Protein AF-A0A943BJW1-F1 (afdb_monomer)

Mean predicted aligned error: 20.46 Å

Nearest PDB structures (foldseek):
  1qrk-assembly1_A  TM=6.153E-01  e=2.523E-03  Homo sapiens
  1qrk-assembly1_B  TM=6.058E-01  e=1.368E-02  Homo sapiens
  8bty-assembly1_A  TM=4.639E-01  e=1.305E-02  Streptococcus agalactiae
  4a5w-assembly1_A  TM=2.376E-01  e=2.192E-03  Homo sapiens
  6h03-assembly1_A  TM=2.105E-01  e=3.673E-03  Homo sapiens

pLDDT: mean 77.09, std 15.8, range [26.48, 96.31]

Secondary structure (DSSP, 8-state):
-HHHHHHHHHHHHHHHHHHHHHHHTTTTEEEEEEE-SS-EETTSEEEEEEEEEE-SS--EEEEEEEEEEETTEEESS---EEETTEEEEEEEEEE-TT-EEEEEEEEEE-S-EEEEE--EEEEEE-TTS--EEEEEE---EEEEEEPPPPPHHHHHHHHHHHHHHHHHT--SS--TT-EEEEEE--TTS-GGGB-HHHHHHHTS-EEEEE--S---EEEEEE----SSSS--HHHHHHHHHHHHHHHHHHHHTT--EEEEEEEEETTT-SEEEEEEE-SHHHHHHHHHHHHTEESSSPPPPHHHHHHHHHHHHTT--EEEEEE-S---HHHHHHHHHHHSSSHHHHHHHHHHHHHHHHHHHHHHHHHHHHHHHHHHSTT-HHHHHHGGGHHHHHHHHHHHHHH-SSHHHHHHHHHHHHHHHHHH-TTHHHHHHHHHHHHHHHHHHHHHTS--GGGS--TTHHHHHHHHHHHHHHTT-HHHHHHHHHHHHHHHHHHHHHHHHHHHHHHHHHTTT-TT--HHHHHHHHHHHHHHHHHHHHHHHHHGGGGTHHHHHHHHHHHHHHHHHHHHHHHH------------------------------HHHHHHHHHHHHHHHHHHHHHHHHHHHHHHHHHHHHHHHHTS--EETTEE---SSPPP---------------TT----HHHHHHHHHHHHHHHH-SSPPPTT--HHHHHHTSS--HHHHHHHHHHHHHHHH-SSPPPHHHHHHHHH--

Structure (mmCIF, N/CA/C/O backbone):
data_AF-A0A943BJW1-F1
#
_entry.id   AF-A0A943BJW1-F1
#
loop_
_atom_site.group_PDB
_atom_site.id
_atom_site.type_symbol
_atom_site.label_atom_id
_atom_site.label_alt_id
_atom_site.label_comp_id
_atom_site.label_asym_id
_atom_site.label_entity_id
_atom_site.label_seq_id
_atom_site.pdbx_PDB_ins_code
_atom_site.Cartn_x
_atom_site.Cartn_y
_atom_site.Cartn_z
_atom_site.occupancy
_atom_site.B_iso_or_equiv
_atom_site.auth_seq_id
_atom_site.auth_comp_id
_atom_site.auth_asym_id
_atom_site.auth_atom_id
_atom_site.pdbx_PDB_model_num
ATOM 1 N N . MET A 1 1 ? -58.674 19.955 67.327 1.00 80.19 1 MET A N 1
ATOM 2 C CA . MET A 1 1 ? -57.276 19.653 67.718 1.00 80.19 1 MET A CA 1
ATOM 3 C C . MET A 1 1 ? -56.710 18.404 67.048 1.00 80.19 1 MET A C 1
ATOM 5 O O . MET A 1 1 ? -55.668 18.531 66.428 1.00 80.19 1 MET A O 1
ATOM 9 N N . VAL A 1 2 ? -57.369 17.238 67.105 1.00 88.88 2 VAL A N 1
ATOM 10 C CA . VAL A 1 2 ? -56.840 15.973 66.534 1.00 88.88 2 VAL A CA 1
ATOM 11 C C . VAL A 1 2 ? -56.449 16.094 65.052 1.00 88.88 2 VAL A C 1
ATOM 13 O O . VAL A 1 2 ? -55.332 15.748 64.687 1.00 88.88 2 VAL A O 1
ATOM 16 N N . ILE A 1 3 ? -57.310 16.687 64.216 1.00 89.88 3 ILE A N 1
ATOM 17 C CA . ILE A 1 3 ? -57.027 16.913 62.784 1.00 89.88 3 ILE A CA 1
ATOM 18 C C . ILE A 1 3 ? -55.791 17.808 62.578 1.00 89.88 3 ILE A C 1
ATOM 20 O O . ILE A 1 3 ? -54.964 17.525 61.720 1.00 89.88 3 ILE A O 1
ATOM 24 N N . ALA A 1 4 ? -55.622 18.855 63.392 1.00 88.38 4 ALA A N 1
ATOM 25 C CA . ALA A 1 4 ? -54.465 19.746 63.301 1.00 88.38 4 ALA A CA 1
ATOM 26 C C . ALA A 1 4 ? -53.157 19.033 63.692 1.00 88.38 4 ALA A C 1
ATOM 28 O O . ALA A 1 4 ? -52.145 19.216 63.026 1.00 88.38 4 ALA A O 1
ATOM 29 N N . VAL A 1 5 ? -53.187 18.171 64.715 1.00 91.81 5 VAL A N 1
ATOM 30 C CA . VAL A 1 5 ? -52.030 17.347 65.113 1.00 91.81 5 VAL A CA 1
ATOM 31 C C . VAL A 1 5 ? -51.662 16.347 64.013 1.00 91.81 5 VAL A C 1
ATOM 33 O O . VAL A 1 5 ? -50.483 16.194 63.707 1.00 91.81 5 VAL A O 1
ATOM 36 N N . ILE A 1 6 ? -52.654 15.726 63.364 1.00 92.88 6 ILE A N 1
ATOM 37 C CA . ILE A 1 6 ? -52.432 14.820 62.226 1.00 92.88 6 ILE A CA 1
ATOM 38 C C . ILE A 1 6 ? -51.802 15.569 61.042 1.00 92.88 6 ILE A C 1
ATOM 40 O O . ILE A 1 6 ? -50.834 15.081 60.466 1.00 92.88 6 ILE A O 1
ATOM 44 N N . LEU A 1 7 ? -52.297 16.764 60.700 1.00 92.12 7 LEU A N 1
ATOM 45 C CA . LEU A 1 7 ? -51.758 17.573 59.597 1.00 92.12 7 LEU A CA 1
ATOM 46 C C . LEU A 1 7 ? -50.327 18.059 59.868 1.00 92.12 7 LEU A C 1
ATOM 48 O O . LEU A 1 7 ? -49.478 17.986 58.981 1.00 92.12 7 LEU A O 1
ATOM 52 N N . ILE A 1 8 ? -50.037 18.503 61.095 1.00 92.44 8 ILE A N 1
ATOM 53 C CA . ILE A 1 8 ? -48.681 18.892 61.508 1.00 92.44 8 ILE A CA 1
ATOM 54 C C . ILE A 1 8 ? -47.748 17.674 61.467 1.00 92.44 8 ILE A C 1
ATOM 56 O O . ILE A 1 8 ? -46.656 17.757 60.908 1.00 92.44 8 ILE A O 1
ATOM 60 N N . GLY A 1 9 ? -48.190 16.525 61.988 1.00 92.44 9 GLY A N 1
ATOM 61 C CA . GLY A 1 9 ? -47.434 15.272 61.927 1.00 92.44 9 GLY A CA 1
ATOM 62 C C . GLY A 1 9 ? -47.131 14.839 60.490 1.00 92.44 9 GLY A C 1
ATOM 63 O O . GLY A 1 9 ? -45.983 14.534 60.170 1.00 92.44 9 GLY A O 1
ATOM 64 N N . ALA A 1 10 ? -48.122 14.893 59.597 1.00 90.19 10 ALA A N 1
ATOM 65 C CA . ALA A 1 10 ? -47.950 14.588 58.178 1.00 90.19 10 ALA A CA 1
ATOM 66 C C . ALA A 1 10 ? -46.949 15.538 57.496 1.00 90.19 10 ALA A C 1
ATOM 68 O O . ALA A 1 10 ? -46.110 15.084 56.716 1.00 90.19 10 ALA A O 1
ATOM 69 N N . PHE A 1 11 ? -46.980 16.834 57.825 1.00 90.88 11 PHE A N 1
ATOM 70 C CA . PHE A 1 11 ? -46.018 17.813 57.317 1.00 90.88 11 PHE A CA 1
ATOM 71 C C . PHE A 1 11 ? -44.582 17.507 57.769 1.00 90.88 11 PHE A C 1
ATOM 73 O O . PHE A 1 11 ? -43.666 17.508 56.945 1.00 90.88 11 PHE A O 1
ATOM 80 N N . PHE A 1 12 ? -44.375 17.183 59.051 1.00 91.81 12 PHE A N 1
ATOM 81 C CA . PHE A 1 12 ? -43.056 16.800 59.566 1.00 91.81 12 PHE A CA 1
ATOM 82 C C . PHE A 1 12 ? -42.537 15.504 58.938 1.00 91.81 12 PHE A C 1
ATOM 84 O O . PHE A 1 12 ? -41.369 15.445 58.557 1.00 91.81 12 PHE A O 1
ATOM 91 N N . ILE A 1 13 ? -43.393 14.489 58.781 1.00 89.44 13 ILE A N 1
ATOM 92 C CA . ILE A 1 13 ? -43.033 13.231 58.110 1.00 89.44 13 ILE A CA 1
ATOM 93 C C . ILE A 1 13 ? -42.639 13.503 56.658 1.00 89.44 13 ILE A C 1
ATOM 95 O O . ILE A 1 13 ? -41.604 13.018 56.204 1.00 89.44 13 ILE A O 1
ATOM 99 N N . HIS A 1 14 ? -43.421 14.312 55.939 1.00 87.94 14 HIS A N 1
ATOM 100 C CA . HIS A 1 14 ? -43.108 14.692 54.566 1.00 87.94 14 HIS A CA 1
ATOM 101 C C . HIS A 1 14 ? -41.754 15.407 54.470 1.00 87.94 14 HIS A C 1
ATOM 103 O O . HIS A 1 14 ? -40.917 15.029 53.650 1.00 87.94 14 HIS A O 1
ATOM 109 N N . TYR A 1 15 ? -41.506 16.388 55.341 1.00 89.00 15 TYR A N 1
ATOM 110 C CA . TYR A 1 15 ? -40.239 17.113 55.381 1.00 89.00 15 TYR A CA 1
ATOM 111 C C . TYR A 1 15 ? -39.053 16.193 55.710 1.00 89.00 15 TYR A C 1
ATOM 113 O O . TYR A 1 15 ? -38.016 16.267 55.049 1.00 89.00 15 TYR A O 1
ATOM 121 N N . ALA A 1 16 ? -39.209 15.294 56.688 1.00 88.81 16 ALA A N 1
ATOM 122 C CA . ALA A 1 16 ? -38.186 14.322 57.064 1.00 88.81 16 ALA A CA 1
ATOM 123 C C . ALA A 1 16 ? -37.866 13.352 55.914 1.00 88.81 16 ALA A C 1
ATOM 125 O O . ALA A 1 16 ? -36.693 13.097 55.634 1.00 88.81 16 ALA A O 1
ATOM 126 N N . LEU A 1 17 ? -38.893 12.867 55.208 1.00 87.31 17 LEU A N 1
ATOM 127 C CA . LEU A 1 17 ? -38.754 11.998 54.040 1.00 87.31 17 LEU A CA 1
ATOM 128 C C . LEU A 1 17 ? -37.993 12.705 52.906 1.00 87.31 17 LEU A C 1
ATOM 130 O O . LEU A 1 17 ? -37.031 12.153 52.374 1.00 87.31 17 LEU A O 1
ATOM 134 N N . ASP A 1 18 ? -38.368 13.945 52.581 1.00 87.25 18 ASP A N 1
ATOM 135 C CA . ASP A 1 18 ? -37.713 14.766 51.553 1.00 87.25 18 ASP A CA 1
ATOM 136 C C . ASP A 1 18 ? -36.252 15.099 51.916 1.00 87.25 18 ASP A C 1
ATOM 138 O O . ASP A 1 18 ? -35.370 15.100 51.049 1.00 87.25 18 ASP A O 1
ATOM 142 N N . ALA A 1 19 ? -35.975 15.383 53.194 1.00 88.19 19 ALA A N 1
ATOM 143 C CA . ALA A 1 19 ? -34.630 15.658 53.696 1.00 88.19 19 ALA A CA 1
ATOM 144 C C . ALA A 1 19 ? -33.735 14.409 53.641 1.00 88.19 19 ALA A C 1
ATOM 146 O O . ALA A 1 19 ? -32.588 14.493 53.188 1.00 88.19 19 ALA A O 1
ATOM 147 N N . ALA A 1 20 ? -34.270 13.247 54.034 1.00 87.19 20 ALA A N 1
ATOM 148 C CA . ALA A 1 20 ? -33.580 11.966 53.930 1.00 87.19 20 ALA A CA 1
ATOM 149 C C . ALA A 1 20 ? -33.270 11.624 52.466 1.00 87.19 20 ALA A C 1
ATOM 151 O O . ALA A 1 20 ? -32.118 11.334 52.134 1.00 87.19 20 ALA A O 1
ATOM 152 N N . TYR A 1 21 ? -34.255 11.753 51.570 1.00 89.69 21 TYR A N 1
ATOM 153 C CA . TYR A 1 21 ? -34.061 11.519 50.139 1.00 89.69 21 TYR A CA 1
ATOM 154 C C . TYR A 1 21 ? -32.965 12.419 49.570 1.00 89.69 21 TYR A C 1
ATOM 156 O O . TYR A 1 21 ? -31.996 11.927 48.999 1.00 89.69 21 TYR A O 1
ATOM 164 N N . ARG A 1 22 ? -33.039 13.733 49.811 1.00 88.31 22 ARG A N 1
ATOM 165 C CA . ARG A 1 22 ? -32.041 14.697 49.322 1.00 88.31 22 ARG A CA 1
ATOM 166 C C . ARG A 1 22 ? -30.612 14.341 49.740 1.00 88.31 22 ARG A C 1
ATOM 168 O O . ARG A 1 22 ? -29.688 14.573 48.966 1.00 88.31 22 ARG A O 1
ATOM 175 N N . ARG A 1 23 ? -30.418 13.818 50.954 1.00 88.12 23 ARG A N 1
ATOM 176 C CA . ARG A 1 23 ? -29.081 13.553 51.504 1.00 88.12 23 ARG A CA 1
ATOM 177 C C . ARG A 1 23 ? -28.527 12.172 51.157 1.00 88.12 23 ARG A C 1
ATOM 179 O O . ARG A 1 23 ? -27.308 12.033 51.063 1.00 88.12 23 ARG A O 1
ATOM 186 N N . PHE A 1 24 ? -29.388 11.169 50.991 1.00 89.56 24 PHE A N 1
ATOM 187 C CA . PHE A 1 24 ? -28.965 9.771 50.874 1.00 89.56 24 PHE A CA 1
ATOM 188 C C . PHE A 1 24 ? -29.221 9.132 49.507 1.00 89.56 24 PHE A C 1
ATOM 190 O O . PHE A 1 24 ? -28.686 8.055 49.267 1.00 89.56 24 PHE A O 1
ATOM 197 N N . TRP A 1 25 ? -29.982 9.756 48.600 1.00 90.00 25 TRP A N 1
ATOM 198 C CA . TRP A 1 25 ? -30.385 9.103 47.347 1.00 90.00 25 TRP A CA 1
ATOM 199 C C . TRP A 1 25 ? -29.207 8.622 46.475 1.00 90.00 25 TRP A C 1
ATOM 201 O O . TRP A 1 25 ? -29.276 7.516 45.942 1.00 90.00 25 TRP A O 1
ATOM 211 N N . SER A 1 26 ? -28.126 9.403 46.358 1.00 90.31 26 SER A N 1
ATOM 212 C CA . SER A 1 26 ? -26.962 9.073 45.518 1.00 90.31 26 SER A CA 1
ATOM 213 C C . SER A 1 26 ? -25.896 8.244 46.237 1.00 90.31 26 SER A C 1
ATOM 215 O O . SER A 1 26 ? -25.028 7.660 45.597 1.00 90.31 26 SER A O 1
ATOM 217 N N . ARG A 1 27 ? -25.937 8.165 47.573 1.00 89.94 27 ARG A N 1
ATOM 218 C CA . ARG A 1 27 ? -24.936 7.419 48.348 1.00 89.94 27 ARG A CA 1
ATOM 219 C C . ARG A 1 27 ? -25.151 5.918 48.171 1.00 89.94 27 ARG A C 1
ATOM 221 O O . ARG A 1 27 ? -26.266 5.443 48.361 1.00 89.94 27 ARG A O 1
ATOM 228 N N . GLY A 1 28 ? -24.094 5.179 47.833 1.00 88.56 28 GLY A N 1
ATOM 229 C CA . GLY A 1 28 ? -24.182 3.728 47.618 1.00 88.56 28 GLY A CA 1
ATOM 230 C C . GLY A 1 28 ? -25.094 3.341 46.448 1.00 88.56 28 GLY A C 1
ATOM 231 O O . GLY A 1 28 ? -25.686 2.269 46.470 1.00 88.56 28 GLY A O 1
ATOM 232 N N . LEU A 1 29 ? -25.282 4.234 45.470 1.00 92.94 29 LEU A N 1
ATOM 233 C CA . LEU A 1 29 ? -25.930 3.919 44.200 1.00 92.94 29 LEU A CA 1
ATOM 234 C C . LEU A 1 29 ? -24.855 3.855 43.118 1.00 92.94 29 LEU A C 1
ATOM 236 O O . LEU A 1 29 ? -24.190 4.857 42.869 1.00 92.94 29 LEU A O 1
ATOM 240 N N . ASP A 1 30 ? -24.715 2.698 42.484 1.00 93.88 30 ASP A N 1
ATOM 241 C CA . ASP A 1 30 ? -23.814 2.496 41.352 1.00 93.88 30 ASP A CA 1
ATOM 242 C C . ASP A 1 30 ? -24.615 2.033 40.134 1.00 93.88 30 ASP A C 1
ATOM 244 O O . ASP A 1 30 ? -25.563 1.253 40.259 1.00 93.88 30 ASP A O 1
ATOM 248 N N . ALA A 1 31 ? -24.245 2.512 38.954 1.00 93.31 31 ALA A N 1
ATOM 249 C CA . ALA A 1 31 ? -24.836 2.100 37.689 1.00 93.31 31 ALA A CA 1
ATOM 250 C C . ALA A 1 31 ? -23.731 1.995 36.644 1.00 93.31 31 ALA A C 1
ATOM 252 O O . ALA A 1 31 ? -23.022 2.966 36.389 1.00 93.31 31 ALA A O 1
ATOM 253 N N . ARG A 1 32 ? -23.588 0.811 36.053 1.00 93.88 32 ARG A N 1
ATOM 254 C CA . ARG A 1 32 ? -22.557 0.499 35.064 1.00 93.88 32 ARG A CA 1
ATOM 255 C C . ARG A 1 32 ? -23.196 0.035 33.778 1.00 93.88 32 ARG A C 1
ATOM 257 O O . ARG A 1 32 ? -24.147 -0.743 33.804 1.00 93.88 32 ARG A O 1
ATOM 264 N N . VAL A 1 33 ? -22.629 0.487 32.675 1.00 93.06 33 VAL A N 1
ATOM 265 C CA . VAL A 1 33 ? -22.989 0.063 31.329 1.00 93.06 33 VAL A CA 1
ATOM 266 C C . VAL A 1 33 ? -21.743 -0.584 30.750 1.00 93.06 33 VAL A C 1
ATOM 268 O O . VAL A 1 33 ? -20.730 0.082 30.580 1.00 93.06 33 VAL A O 1
ATOM 271 N N . GLU A 1 34 ? -21.789 -1.889 30.508 1.00 94.19 34 GLU A N 1
ATOM 272 C CA . GLU A 1 34 ? -20.653 -2.656 30.002 1.00 94.19 34 GLU A CA 1
ATOM 273 C C . GLU A 1 34 ? -21.021 -3.311 28.672 1.00 94.19 34 GLU A C 1
ATOM 275 O O . GLU A 1 34 ? -22.051 -3.977 28.542 1.00 94.19 34 GLU A O 1
ATOM 280 N N . PHE A 1 35 ? -20.157 -3.146 27.674 1.00 94.06 35 PHE A N 1
ATOM 281 C CA . PHE A 1 35 ? -20.221 -3.950 26.460 1.00 94.06 35 PHE A CA 1
ATOM 282 C C . PHE A 1 35 ? -19.680 -5.358 26.730 1.00 94.06 35 PHE A C 1
ATOM 284 O O . PHE A 1 35 ? -18.873 -5.574 27.638 1.00 94.06 35 PHE A O 1
ATOM 291 N N . GLN A 1 36 ? -20.086 -6.324 25.908 1.00 93.19 36 GLN A N 1
ATOM 292 C CA . GLN A 1 36 ? -19.432 -7.630 25.882 1.00 93.19 36 GLN A CA 1
ATOM 293 C C . GLN A 1 36 ? -17.909 -7.512 25.673 1.00 93.19 36 GLN A C 1
ATOM 295 O O . GLN A 1 36 ? -17.423 -6.624 24.975 1.00 93.19 36 GLN A O 1
ATOM 300 N N . LYS A 1 37 ? -17.145 -8.435 26.272 1.00 89.19 37 LYS A N 1
ATOM 301 C CA . LYS A 1 37 ? -15.671 -8.398 26.245 1.00 89.19 37 LYS A CA 1
ATOM 302 C C . LYS A 1 37 ? -15.075 -8.717 24.874 1.00 89.19 37 LYS A C 1
ATOM 304 O O . LYS A 1 37 ? -13.967 -8.279 24.577 1.00 89.19 37 LYS A O 1
ATOM 309 N N . GLU A 1 38 ? -15.770 -9.524 24.076 1.00 91.81 38 GLU A N 1
ATOM 310 C CA . GLU A 1 38 ? -15.292 -9.945 22.762 1.00 91.81 38 GLU A CA 1
ATOM 311 C C . GLU A 1 38 ? -15.672 -8.921 21.684 1.00 91.81 38 GLU A C 1
ATOM 313 O O . GLU A 1 38 ? -16.823 -8.469 21.656 1.00 91.81 38 GLU A O 1
ATOM 318 N N . PRO A 1 39 ? -14.734 -8.566 20.785 1.00 93.38 39 PRO A N 1
ATOM 319 C CA . PRO A 1 39 ? -15.015 -7.678 19.667 1.00 93.38 39 PRO A CA 1
ATOM 320 C C . PRO A 1 39 ? -16.026 -8.313 18.710 1.00 93.38 39 PRO A C 1
ATOM 322 O O . PRO A 1 39 ? -16.095 -9.534 18.563 1.00 93.38 39 PRO A O 1
ATOM 325 N N . VAL A 1 40 ? -16.798 -7.469 18.034 1.00 94.75 40 VAL A N 1
ATOM 326 C CA . VAL A 1 40 ? -17.903 -7.894 17.162 1.00 94.75 40 VAL A CA 1
ATOM 327 C C . VAL A 1 40 ? -17.583 -7.510 15.728 1.00 94.75 40 VAL A C 1
ATOM 329 O O . VAL A 1 40 ? -16.873 -6.544 15.489 1.00 94.75 40 VAL A O 1
ATOM 332 N N . THR A 1 41 ? -18.087 -8.255 14.753 1.00 94.19 41 THR A N 1
ATOM 333 C CA . THR A 1 41 ? -17.992 -7.862 13.342 1.00 94.19 41 THR A CA 1
ATOM 334 C C . THR A 1 41 ? -19.192 -7.000 12.962 1.00 94.19 41 THR A C 1
ATOM 336 O O . THR A 1 41 ? -20.308 -7.267 13.397 1.00 94.19 41 THR A O 1
ATOM 339 N N . GLU A 1 42 ? -18.977 -5.991 12.129 1.00 93.62 42 GLU A N 1
ATOM 340 C CA . GLU A 1 42 ? -20.038 -5.235 11.464 1.00 93.62 42 GLU A CA 1
ATOM 341 C C . GLU A 1 42 ? -21.117 -6.163 10.871 1.00 93.62 42 GLU A C 1
ATOM 343 O O . GLU A 1 42 ? -20.818 -7.227 10.323 1.00 93.62 42 GLU A O 1
ATOM 348 N N . GLY A 1 43 ? -22.382 -5.767 11.021 1.00 90.94 43 GLY A N 1
ATOM 349 C CA . GLY A 1 43 ? -23.556 -6.531 10.602 1.00 90.94 43 GLY A CA 1
ATOM 350 C C . GLY A 1 43 ? -23.952 -7.665 11.552 1.00 90.94 43 GLY A C 1
ATOM 351 O O . GLY A 1 43 ? -24.898 -8.395 11.260 1.00 90.94 43 GLY A O 1
ATOM 352 N N . LYS A 1 44 ? -23.252 -7.852 12.679 1.00 93.12 44 LYS A N 1
ATOM 353 C CA . LYS A 1 44 ? -23.627 -8.831 13.711 1.00 93.12 44 LYS A CA 1
ATOM 354 C C . LYS A 1 44 ? -24.285 -8.170 14.915 1.00 93.12 44 LYS A C 1
ATOM 356 O O . LYS A 1 44 ? -24.120 -6.978 15.179 1.00 93.12 44 LYS A O 1
ATOM 361 N N . GLU A 1 45 ? -25.029 -8.985 15.650 1.00 92.31 45 GLU A N 1
ATOM 362 C CA . GLU A 1 45 ? -25.605 -8.601 16.931 1.00 92.31 45 GLU A CA 1
ATOM 363 C C . GLU A 1 45 ? -24.571 -8.711 18.052 1.00 92.31 45 GLU A C 1
ATOM 365 O O . GLU A 1 45 ? -23.676 -9.560 18.038 1.00 92.31 45 GLU A O 1
ATOM 370 N N . ALA A 1 46 ? -24.714 -7.821 19.021 1.00 92.81 46 ALA A N 1
ATOM 371 C CA . ALA A 1 46 ? -23.886 -7.706 20.200 1.00 92.81 46 ALA A CA 1
ATOM 372 C C . ALA A 1 46 ? -24.760 -7.400 21.409 1.00 92.81 46 ALA A C 1
ATOM 374 O O . ALA A 1 46 ? -25.936 -7.050 21.289 1.00 92.81 46 ALA A O 1
ATOM 375 N N . VAL A 1 47 ? -24.171 -7.536 22.590 1.00 92.88 47 VAL A N 1
ATOM 376 C CA . VAL A 1 47 ? -24.905 -7.415 23.841 1.00 92.88 47 VAL A CA 1
ATOM 377 C C . VAL A 1 47 ? -24.320 -6.321 24.728 1.00 92.88 47 VAL A C 1
ATOM 379 O O . VAL A 1 47 ? -23.107 -6.250 24.950 1.00 92.88 47 VAL A O 1
ATOM 382 N N . LEU A 1 48 ? -25.212 -5.478 25.253 1.00 91.69 48 LEU A N 1
ATOM 383 C CA . LEU A 1 48 ? -24.933 -4.463 26.262 1.00 91.69 48 LEU A CA 1
ATOM 384 C C . LEU A 1 48 ? -25.506 -4.918 27.604 1.00 91.69 48 LEU A C 1
ATOM 386 O O . LEU A 1 48 ? -26.657 -5.345 27.674 1.00 91.69 48 LEU A O 1
ATOM 390 N N . THR A 1 49 ? -24.723 -4.821 28.673 1.00 93.19 49 THR A N 1
ATOM 391 C CA . THR A 1 49 ? -25.168 -5.170 30.023 1.00 93.19 49 THR A CA 1
ATOM 392 C C . THR A 1 49 ? -25.215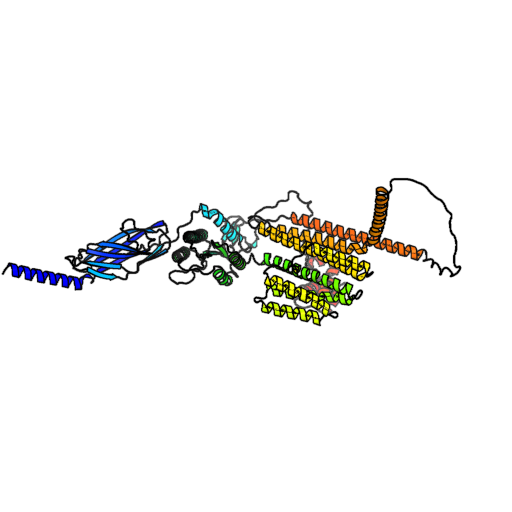 -3.928 30.900 1.00 93.19 49 THR A C 1
ATOM 394 O O . THR A 1 49 ? -24.191 -3.314 31.190 1.00 93.19 49 THR A O 1
ATOM 397 N N . GLU A 1 50 ? -26.409 -3.584 31.366 1.00 91.88 50 GLU A N 1
ATOM 398 C CA . GLU A 1 50 ? -26.645 -2.525 32.340 1.00 91.88 50 GLU A CA 1
ATOM 399 C C . GLU A 1 50 ? -26.765 -3.148 33.727 1.00 91.88 50 GLU A C 1
ATOM 401 O O . GLU A 1 50 ? -27.598 -4.023 33.961 1.00 91.88 50 GLU A O 1
ATOM 406 N N . THR A 1 51 ? -25.928 -2.715 34.663 1.00 94.56 51 THR A N 1
ATOM 407 C CA . THR A 1 51 ? -25.921 -3.212 36.039 1.00 94.56 51 THR A CA 1
ATOM 408 C C . THR A 1 51 ? -26.116 -2.063 37.010 1.00 94.56 51 THR A C 1
ATOM 410 O O . THR A 1 51 ? -25.252 -1.201 37.143 1.00 94.56 51 THR A O 1
ATOM 413 N N . ILE A 1 52 ? -27.231 -2.084 37.733 1.00 94.31 52 ILE A N 1
ATOM 414 C CA . ILE A 1 52 ? -27.584 -1.095 38.752 1.00 94.31 52 ILE A CA 1
ATOM 415 C C . ILE A 1 52 ? -27.489 -1.763 40.115 1.00 94.31 52 ILE A C 1
ATOM 417 O O . ILE A 1 52 ? -28.117 -2.794 40.347 1.00 94.31 52 ILE A O 1
ATOM 421 N N . THR A 1 53 ? -26.724 -1.171 41.024 1.00 94.69 53 THR A N 1
ATOM 422 C CA . THR A 1 53 ? -26.513 -1.682 42.379 1.00 94.69 53 THR A CA 1
ATOM 423 C C . THR A 1 53 ? -26.923 -0.616 43.387 1.00 94.69 53 THR A C 1
ATOM 425 O O . THR A 1 53 ? -26.389 0.492 43.388 1.00 94.69 53 THR A O 1
ATOM 428 N N . ASN A 1 54 ? -27.895 -0.940 44.240 1.00 93.81 54 ASN A N 1
ATOM 429 C CA . ASN A 1 54 ? -28.363 -0.071 45.311 1.00 93.81 54 ASN A CA 1
ATOM 430 C C . ASN A 1 54 ? -27.940 -0.633 46.670 1.00 93.81 54 ASN A C 1
ATOM 432 O O . ASN A 1 54 ? -28.635 -1.470 47.229 1.00 93.81 54 ASN A O 1
ATOM 436 N N . GLU A 1 55 ? -26.836 -0.153 47.232 1.00 92.62 55 GLU A N 1
ATOM 437 C CA . GLU A 1 55 ? -26.253 -0.628 48.498 1.00 92.62 55 GLU A CA 1
ATOM 438 C C . GLU A 1 55 ? -26.784 0.123 49.732 1.00 92.62 55 GLU A C 1
ATOM 440 O O . GLU A 1 55 ? -26.153 0.159 50.789 1.00 92.62 55 GLU A O 1
ATOM 445 N N . LYS A 1 56 ? -27.955 0.755 49.614 1.00 91.56 56 LYS A N 1
ATOM 446 C CA . LYS A 1 56 ? -28.602 1.486 50.711 1.00 91.56 56 LYS A CA 1
ATOM 447 C C . LYS A 1 56 ? -29.986 0.934 51.026 1.00 91.56 56 LYS A C 1
ATOM 449 O O . LYS A 1 56 ? -30.653 0.310 50.202 1.00 91.56 56 LYS A O 1
ATOM 454 N N . TRP A 1 57 ? -30.442 1.265 52.230 1.00 87.00 57 TRP A N 1
ATOM 455 C CA . TRP A 1 57 ? -31.781 0.954 52.729 1.00 87.00 57 TRP A CA 1
ATOM 456 C C . TRP A 1 57 ? -32.901 1.712 52.001 1.00 87.00 57 TRP A C 1
ATOM 458 O O . TRP A 1 57 ? -34.060 1.314 52.083 1.00 87.00 57 TRP A O 1
ATOM 468 N N . LEU A 1 58 ? -32.585 2.811 51.310 1.00 88.38 58 LEU A N 1
ATOM 469 C CA . LEU A 1 58 ? -33.579 3.652 50.649 1.00 88.38 58 LEU A CA 1
ATOM 470 C C . LEU A 1 58 ? -34.043 3.017 49.331 1.00 88.38 58 LEU A C 1
ATOM 472 O O . LEU A 1 58 ? -33.244 2.830 48.409 1.00 88.38 58 LEU A O 1
ATOM 476 N N . PHE A 1 59 ? -35.346 2.764 49.234 1.00 88.38 59 PHE A N 1
ATOM 477 C CA . PHE A 1 59 ? -36.013 2.338 48.006 1.00 88.38 59 PHE A CA 1
ATOM 478 C C . PHE A 1 59 ? -36.123 3.494 47.010 1.00 88.38 59 PHE A C 1
ATOM 480 O O . PHE A 1 59 ? -36.538 4.585 47.406 1.00 88.38 59 PHE A O 1
ATOM 487 N N . LEU A 1 60 ? -35.800 3.252 45.736 1.00 90.38 60 LEU A N 1
ATOM 488 C CA . LEU A 1 60 ? -35.939 4.206 44.633 1.00 90.38 60 LEU A CA 1
ATOM 489 C C . LEU A 1 60 ? -37.077 3.748 43.700 1.00 90.38 60 LEU A C 1
ATOM 491 O O . LEU A 1 60 ? -36.841 2.903 42.834 1.00 90.38 60 LEU A O 1
ATOM 495 N N . PRO A 1 61 ? -38.304 4.294 43.834 1.00 86.31 61 PRO A N 1
ATOM 496 C CA . PRO A 1 61 ? -39.452 3.848 43.044 1.00 86.31 61 PRO A CA 1
ATOM 497 C C . PRO A 1 61 ? -39.273 4.146 41.555 1.00 86.31 61 PRO A C 1
ATOM 499 O O . PRO A 1 61 ? -39.773 3.395 40.721 1.00 86.31 61 PRO A O 1
ATOM 502 N N . LEU A 1 62 ? -38.549 5.224 41.242 1.00 90.00 62 LEU A N 1
ATOM 503 C CA . LEU A 1 62 ? -38.238 5.663 39.892 1.00 90.00 62 LEU A CA 1
ATOM 504 C C . LEU A 1 62 ? -36.769 6.086 39.814 1.00 90.00 62 LEU A C 1
ATOM 506 O O . LEU A 1 62 ? -36.374 7.106 40.386 1.00 90.00 62 LEU A O 1
ATOM 510 N N . LEU A 1 63 ? -35.980 5.325 39.068 1.00 91.69 63 LEU A N 1
ATOM 511 C CA . LEU A 1 63 ? -34.623 5.660 38.667 1.00 91.69 63 LEU A CA 1
ATOM 512 C C . LEU A 1 63 ? -34.547 5.588 37.145 1.00 91.69 63 LEU A C 1
ATOM 514 O O . LEU A 1 63 ? -34.794 4.542 36.556 1.00 91.69 63 LEU A O 1
ATOM 518 N N . GLN A 1 64 ? -34.226 6.703 36.510 1.00 92.25 64 GLN A N 1
ATOM 519 C CA . GLN A 1 64 ? -33.922 6.762 35.090 1.00 92.25 64 GLN A CA 1
ATOM 520 C C . GLN A 1 64 ? -32.409 6.695 34.932 1.00 92.25 64 GLN A C 1
ATOM 522 O O . GLN A 1 64 ? -31.687 7.422 35.615 1.00 92.25 64 GLN A O 1
ATOM 527 N N . VAL A 1 65 ? -31.959 5.821 34.046 1.00 91.75 65 VAL A N 1
ATOM 528 C CA . VAL A 1 65 ? -30.565 5.647 33.663 1.00 91.75 65 VAL A CA 1
ATOM 529 C C . VAL A 1 65 ? -30.466 6.053 32.201 1.00 91.75 65 VAL A C 1
ATOM 531 O O . VAL A 1 65 ? -31.144 5.481 31.352 1.00 91.75 65 VAL A O 1
ATOM 534 N N . GLY A 1 66 ? -29.697 7.097 31.925 1.00 90.62 66 GLY A N 1
ATOM 535 C CA . GLY A 1 66 ? -29.474 7.640 30.593 1.00 90.62 66 GLY A CA 1
ATOM 536 C C . GLY A 1 66 ? -28.006 7.545 30.213 1.00 90.62 66 GLY A C 1
ATOM 537 O O . GLY A 1 66 ? -27.137 7.706 31.064 1.00 90.62 66 GLY A O 1
ATOM 538 N N . PHE A 1 67 ? -27.709 7.268 28.951 1.00 90.62 67 PHE A N 1
ATOM 539 C CA . PHE A 1 67 ? -26.337 7.275 28.453 1.00 90.62 67 PHE A CA 1
ATOM 540 C C . PHE A 1 67 ? -26.298 7.555 26.951 1.00 90.62 67 PHE A C 1
ATOM 542 O O . PHE A 1 67 ? -27.242 7.275 26.204 1.00 90.62 67 PHE A O 1
ATOM 549 N N . HIS A 1 68 ? -25.183 8.139 26.518 1.00 88.44 68 HIS A N 1
ATOM 550 C CA . HIS A 1 68 ? -24.930 8.477 25.123 1.00 88.44 68 HIS A CA 1
ATOM 551 C C . HIS A 1 68 ? -24.244 7.316 24.406 1.00 88.44 68 HIS A C 1
ATOM 553 O O . HIS A 1 68 ? -23.247 6.776 24.884 1.00 88.44 68 HIS A O 1
ATOM 559 N N . ILE A 1 69 ? -24.765 6.961 23.234 1.00 87.75 69 ILE A N 1
ATOM 560 C CA . ILE A 1 69 ? -24.235 5.905 22.368 1.00 87.75 69 ILE A CA 1
ATOM 561 C C . ILE A 1 69 ? -24.101 6.460 20.952 1.00 87.75 69 ILE A C 1
ATOM 563 O O . ILE A 1 69 ? -24.820 7.373 20.556 1.00 87.75 69 ILE A O 1
ATOM 567 N N . HIS A 1 70 ? -23.195 5.913 20.150 1.00 87.75 70 HIS A N 1
ATOM 568 C CA . HIS A 1 70 ? -23.112 6.277 18.740 1.00 87.75 70 HIS A CA 1
ATOM 569 C C . HIS A 1 70 ? -24.317 5.751 17.941 1.00 87.75 70 HIS A C 1
ATOM 571 O O . HIS A 1 70 ? -24.757 4.621 18.149 1.00 87.75 70 HIS A O 1
ATOM 577 N N . ARG A 1 71 ? -24.799 6.523 16.958 1.00 84.19 71 ARG A N 1
ATOM 578 C CA . ARG A 1 71 ? -25.959 6.158 16.114 1.00 84.19 71 ARG A CA 1
ATOM 579 C C . ARG A 1 71 ? -25.823 4.853 15.314 1.00 84.19 71 ARG A C 1
ATOM 581 O O . ARG A 1 71 ? -26.814 4.318 14.833 1.00 84.19 71 ARG A O 1
ATOM 588 N N . ASN A 1 72 ? -24.595 4.364 15.143 1.00 87.88 72 ASN A N 1
ATOM 589 C CA . ASN A 1 72 ? -24.301 3.134 14.398 1.00 87.88 72 ASN A CA 1
ATOM 590 C C . ASN A 1 72 ? -24.557 1.859 15.226 1.00 87.88 72 ASN A C 1
ATOM 592 O O . ASN A 1 72 ? -24.421 0.749 14.714 1.00 87.88 72 ASN A O 1
ATOM 596 N N . LEU A 1 73 ? -24.890 1.998 16.511 1.00 87.88 73 LEU A N 1
ATOM 597 C CA . LEU A 1 73 ? -25.342 0.891 17.345 1.00 87.88 73 LEU A CA 1
ATOM 598 C C . LEU A 1 73 ? -26.864 0.960 17.428 1.00 87.88 73 LEU A C 1
ATOM 600 O O . LEU A 1 73 ? -27.424 1.839 18.082 1.00 87.88 73 LEU A O 1
ATOM 604 N N . TRP A 1 74 ? -27.531 0.065 16.705 1.00 84.88 74 TRP A N 1
ATOM 605 C CA . TRP A 1 74 ? -28.980 0.077 16.565 1.00 84.88 74 TRP A CA 1
ATOM 606 C C . TRP A 1 74 ? -29.640 -0.875 17.565 1.00 84.88 74 TRP A C 1
ATOM 608 O O . TRP A 1 74 ? -29.341 -2.064 17.587 1.00 84.88 74 TRP A O 1
ATOM 618 N N . PHE A 1 75 ? -30.552 -0.365 18.388 1.00 82.56 75 PHE A N 1
ATOM 619 C CA . PHE A 1 75 ? -31.276 -1.144 19.397 1.00 82.56 75 PHE A CA 1
ATOM 620 C C . PHE A 1 75 ? -32.679 -1.491 18.884 1.00 82.56 75 PHE A C 1
ATOM 622 O O . PHE A 1 75 ? -33.359 -0.610 18.359 1.00 82.56 75 PHE A O 1
ATOM 629 N N . GLN A 1 76 ? -33.113 -2.747 19.057 1.00 69.00 76 GLN A N 1
ATOM 630 C CA . GLN A 1 76 ? -34.447 -3.212 18.632 1.00 69.00 76 GLN A CA 1
ATOM 631 C C . GLN A 1 76 ? -35.578 -2.561 19.450 1.00 69.00 76 GLN A C 1
ATOM 633 O O . GLN A 1 76 ? -36.608 -2.192 18.891 1.00 69.00 76 GLN A O 1
ATOM 638 N N . ASP A 1 77 ? -35.349 -2.353 20.750 1.00 60.81 77 ASP A N 1
ATOM 639 C CA . ASP A 1 77 ? -36.323 -1.795 21.691 1.00 60.81 77 ASP A CA 1
ATOM 640 C C . ASP A 1 77 ? -35.911 -0.376 22.131 1.00 60.81 77 ASP A C 1
ATOM 642 O O . ASP A 1 77 ? -35.091 -0.196 23.043 1.00 60.81 77 ASP A O 1
ATOM 646 N N . GLY A 1 78 ? -36.464 0.664 21.495 1.00 56.66 78 GLY A N 1
ATOM 647 C CA . GLY A 1 78 ? -36.286 2.036 21.980 1.00 56.66 78 GLY A CA 1
ATOM 648 C C . GLY A 1 78 ? -36.923 3.142 21.138 1.00 56.66 78 GLY A C 1
ATOM 649 O O . GLY A 1 78 ? -36.693 3.244 19.935 1.00 56.66 78 GLY A O 1
ATOM 650 N N . GLU A 1 79 ? -37.647 4.046 21.808 1.00 49.66 79 GLU A N 1
ATOM 651 C CA . GLU A 1 79 ? -37.904 5.412 21.334 1.00 49.66 79 GLU A CA 1
ATOM 652 C C . GLU A 1 79 ? -36.571 6.184 21.299 1.00 49.66 79 GLU A C 1
ATOM 654 O O . GLU A 1 79 ? -36.211 6.915 22.224 1.00 49.66 79 GLU A O 1
ATOM 659 N N . ASN A 1 80 ? -35.782 5.973 20.248 1.00 54.31 80 ASN A N 1
ATOM 660 C CA . ASN A 1 80 ? -34.507 6.656 20.067 1.00 54.31 80 ASN A CA 1
ATOM 661 C C . ASN A 1 80 ? -34.766 8.127 19.725 1.00 54.31 80 ASN A C 1
ATOM 663 O O . ASN A 1 80 ? -35.247 8.446 18.639 1.00 54.31 80 ASN A O 1
ATOM 667 N N . THR A 1 81 ? -34.421 9.046 20.631 1.00 52.53 81 THR A N 1
ATOM 668 C CA . THR A 1 81 ? -34.367 10.470 20.275 1.00 52.53 81 THR A CA 1
ATOM 669 C C . THR A 1 81 ? -32.997 10.731 19.658 1.00 52.53 81 THR A C 1
ATOM 671 O O . THR A 1 81 ? -32.010 10.931 20.365 1.00 52.53 81 THR A O 1
ATOM 674 N N . SER A 1 82 ? -32.907 10.657 18.329 1.00 53.94 82 SER A N 1
ATOM 675 C CA . SER A 1 82 ? -31.675 10.979 17.611 1.00 53.94 82 SER A CA 1
ATOM 676 C C . SER A 1 82 ? -31.443 12.487 17.660 1.00 53.94 82 SER A C 1
ATOM 678 O O . SER A 1 82 ? -32.184 13.252 17.040 1.00 53.94 82 SER A O 1
ATOM 680 N N . VAL A 1 83 ? -30.412 12.919 18.379 1.00 47.09 83 VAL A N 1
ATOM 681 C CA . VAL A 1 83 ? -29.942 14.305 18.354 1.00 47.09 83 VAL A CA 1
ATOM 682 C C . VAL A 1 83 ? -28.512 14.260 17.824 1.00 47.09 83 VAL A C 1
ATOM 684 O O . VAL A 1 83 ? -27.592 13.940 18.567 1.00 47.09 83 VAL A O 1
ATOM 687 N N . SER A 1 84 ? -28.311 14.575 16.538 1.00 59.62 84 SER A N 1
ATOM 688 C CA . SER A 1 84 ? -27.001 14.558 15.843 1.00 59.62 84 SER A CA 1
ATOM 689 C C . SER A 1 84 ? -26.350 13.161 15.670 1.00 59.62 84 SER A C 1
ATOM 691 O O . SER A 1 84 ? -27.027 12.221 15.252 1.00 59.62 84 SER A O 1
ATOM 693 N N . ASP A 1 85 ? -25.041 13.030 15.930 1.00 60.50 85 ASP A N 1
ATOM 694 C CA . ASP A 1 85 ? -24.216 11.819 15.753 1.00 60.50 85 ASP A CA 1
ATOM 695 C C . ASP A 1 85 ? -24.396 10.788 16.881 1.00 60.50 85 ASP A C 1
ATOM 697 O O . ASP A 1 85 ? -23.993 9.627 16.756 1.00 60.50 85 ASP A O 1
ATOM 701 N N . GLN A 1 86 ? -25.016 11.207 17.985 1.00 74.69 86 GLN A N 1
ATOM 702 C CA . GLN A 1 86 ? -25.231 10.394 19.174 1.00 74.69 86 GLN A CA 1
ATOM 703 C C . GLN A 1 86 ? -26.718 10.086 19.372 1.00 74.69 86 GLN A C 1
ATOM 705 O O . GLN A 1 86 ? -27.597 10.932 19.207 1.00 74.69 86 GLN A O 1
ATOM 710 N N . CYS A 1 87 ? -26.994 8.848 19.758 1.00 75.75 87 CYS A N 1
ATOM 711 C CA . CYS A 1 87 ? -28.285 8.400 20.241 1.00 75.75 87 CYS A CA 1
ATOM 712 C C . CYS A 1 87 ? -28.272 8.439 21.770 1.00 75.75 87 CYS A C 1
ATOM 714 O O . CYS A 1 87 ? -27.396 7.849 22.405 1.00 75.75 87 CYS A O 1
ATOM 716 N N . TYR A 1 88 ? -29.244 9.130 22.362 1.00 83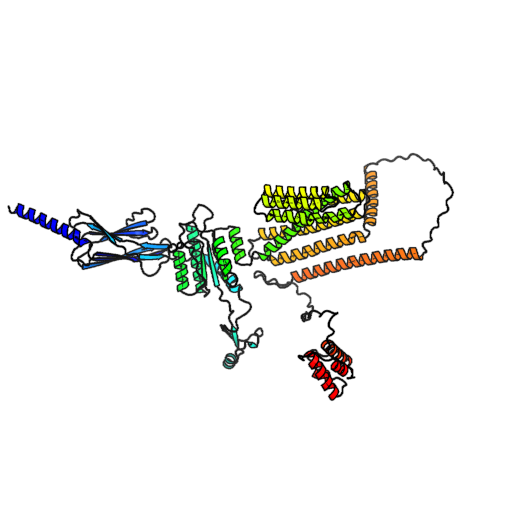.19 88 TYR A N 1
ATOM 717 C CA . TYR A 1 88 ? -29.444 9.115 23.806 1.00 83.19 88 TYR A CA 1
ATOM 718 C C . TYR A 1 88 ? -30.443 8.015 24.161 1.00 83.19 88 TYR A C 1
ATOM 720 O O . TYR A 1 88 ? -31.612 8.088 23.771 1.00 83.19 88 TYR A O 1
ATOM 728 N N . LYS A 1 89 ? -29.982 6.991 24.884 1.00 83.56 89 LYS A N 1
ATOM 729 C CA . LYS A 1 89 ? -30.834 5.907 25.382 1.00 83.56 89 LYS A CA 1
ATOM 730 C C . LYS A 1 89 ? -31.185 6.186 26.837 1.00 83.56 89 LYS A C 1
ATOM 732 O O . LYS A 1 89 ? -30.321 6.574 27.618 1.00 83.56 89 LYS A O 1
ATOM 737 N N . ARG A 1 90 ? -32.462 6.013 27.188 1.00 86.06 90 ARG A N 1
ATOM 738 C CA . ARG A 1 90 ? -32.975 6.233 28.543 1.00 86.06 90 ARG A CA 1
ATOM 739 C C . ARG A 1 90 ? -33.828 5.057 28.986 1.00 86.06 90 ARG A C 1
ATOM 741 O O . ARG A 1 90 ? -34.916 4.848 28.454 1.00 86.06 90 ARG A O 1
ATOM 748 N N . ASP A 1 91 ? -33.378 4.388 30.032 1.00 87.81 91 ASP A N 1
ATOM 749 C CA . ASP A 1 91 ? -34.043 3.248 30.638 1.00 87.81 91 ASP A CA 1
ATOM 750 C C . ASP A 1 91 ? -34.579 3.603 32.026 1.00 87.81 91 ASP A C 1
ATOM 752 O O . ASP A 1 91 ? -33.994 4.384 32.776 1.00 87.81 91 ASP A O 1
ATOM 756 N N . ILE A 1 92 ? -35.750 3.064 32.362 1.00 89.88 92 ILE A N 1
ATOM 757 C CA . ILE A 1 92 ? -36.436 3.345 33.625 1.00 89.88 92 ILE A CA 1
ATOM 758 C C . ILE A 1 92 ? -36.469 2.073 34.471 1.00 89.88 92 ILE A C 1
ATOM 760 O O . ILE A 1 92 ? -36.868 1.005 34.003 1.00 89.88 92 ILE A O 1
ATOM 764 N N . PHE A 1 93 ? -36.081 2.214 35.735 1.00 89.12 93 PHE A N 1
ATOM 765 C CA . PHE A 1 93 ? -35.982 1.147 36.718 1.00 89.12 93 PHE A CA 1
ATOM 766 C C . PHE A 1 93 ? -36.696 1.519 38.018 1.00 89.12 93 PHE A C 1
ATOM 768 O O . PHE A 1 93 ? -36.779 2.687 38.402 1.00 89.12 93 PHE A O 1
ATOM 775 N N . SER A 1 94 ? -37.165 0.493 38.722 1.00 89.56 94 SER A N 1
ATOM 776 C CA . SER A 1 94 ? -37.572 0.578 40.122 1.00 89.56 94 SER A CA 1
ATOM 777 C C . SER A 1 94 ? -36.602 -0.275 40.928 1.00 89.56 94 SER A C 1
ATOM 779 O O . SER A 1 94 ? -36.459 -1.463 40.639 1.00 89.56 94 SER A O 1
ATOM 781 N N . VAL A 1 95 ? -35.879 0.331 41.872 1.00 91.31 95 VAL A N 1
ATOM 782 C CA . VAL A 1 95 ? -34.743 -0.316 42.545 1.00 91.31 95 VAL A CA 1
ATOM 783 C C . VAL A 1 95 ? -34.989 -0.398 44.048 1.00 91.31 95 VAL A C 1
ATOM 785 O O . VAL A 1 95 ? -34.986 0.613 44.754 1.00 91.31 95 VAL A O 1
ATOM 788 N N . GLY A 1 96 ? -35.185 -1.630 44.519 1.00 89.38 96 GLY A N 1
ATOM 789 C CA . GLY A 1 96 ? -35.300 -2.058 45.912 1.00 89.38 96 GLY A CA 1
ATOM 790 C C . GLY A 1 96 ? -34.119 -1.656 46.789 1.00 89.38 96 GLY A C 1
ATOM 791 O O . GLY A 1 96 ? -33.024 -1.374 46.301 1.00 89.38 96 GLY A O 1
ATOM 792 N N . SER A 1 97 ? -34.330 -1.667 48.102 1.00 89.81 97 SER A N 1
ATOM 793 C CA . SER A 1 97 ? -33.256 -1.573 49.095 1.00 89.81 97 SER A CA 1
ATOM 794 C C . SER A 1 97 ? -32.312 -2.770 48.967 1.00 89.81 97 SER A C 1
ATOM 796 O O . SER A 1 97 ? -32.788 -3.900 48.875 1.00 89.81 97 SER A O 1
ATOM 798 N N . TYR A 1 98 ? -30.996 -2.544 48.981 1.00 90.88 98 TYR A N 1
ATOM 799 C CA . TYR A 1 98 ? -29.989 -3.615 48.854 1.00 90.88 98 TYR A CA 1
ATOM 800 C C . TYR A 1 98 ? -30.187 -4.522 47.623 1.00 90.88 98 TYR A C 1
ATOM 802 O O . TYR A 1 98 ? -29.889 -5.715 47.661 1.00 90.88 98 TYR A O 1
ATOM 810 N N . GLN A 1 99 ? -30.710 -3.963 46.526 1.00 90.88 99 GLN A N 1
ATOM 811 C CA . GLN A 1 99 ? -31.006 -4.703 45.302 1.00 90.88 99 GLN A CA 1
ATOM 812 C C . GLN A 1 99 ? -29.964 -4.426 44.216 1.00 90.88 99 GLN A C 1
ATOM 814 O O . GLN A 1 99 ? -29.543 -3.287 44.004 1.00 90.88 99 GLN A O 1
ATOM 819 N N . LYS A 1 100 ? -29.607 -5.479 43.477 1.00 93.62 100 LYS A N 1
ATOM 820 C CA . LYS A 1 100 ? -28.855 -5.400 42.226 1.00 93.62 100 LYS A CA 1
ATOM 821 C C . LYS A 1 100 ? -29.746 -5.843 41.069 1.00 93.62 100 LYS A C 1
ATOM 823 O O . LYS A 1 100 ? -30.367 -6.899 41.146 1.00 93.62 100 LYS A O 1
ATOM 828 N N . ILE A 1 101 ? -29.816 -5.035 40.018 1.00 91.62 101 ILE A N 1
ATOM 829 C CA . ILE A 1 101 ? -30.562 -5.321 38.791 1.00 91.62 101 ILE A CA 1
ATOM 830 C C . ILE A 1 101 ? -29.561 -5.375 37.646 1.00 91.62 101 ILE A C 1
ATOM 832 O O . ILE A 1 101 ? -28.776 -4.447 37.471 1.00 91.62 101 ILE A O 1
ATOM 836 N N . THR A 1 102 ? -29.608 -6.449 36.865 1.00 92.25 102 THR A N 1
ATOM 837 C CA . THR A 1 102 ? -28.811 -6.594 35.649 1.00 92.25 102 THR A CA 1
ATOM 838 C C . THR A 1 102 ? -29.759 -6.793 34.476 1.00 92.25 102 THR A C 1
ATOM 840 O O . THR A 1 102 ? -30.581 -7.709 34.496 1.00 92.25 102 THR A O 1
ATOM 843 N N . ARG A 1 103 ? -29.668 -5.913 33.479 1.00 87.69 103 ARG A N 1
ATOM 844 C CA . ARG A 1 103 ? -30.425 -5.988 32.229 1.00 87.69 103 ARG A CA 1
ATOM 845 C C . ARG A 1 103 ? -29.454 -6.189 31.078 1.00 87.69 103 ARG A C 1
ATOM 847 O O . ARG A 1 103 ? -28.432 -5.518 30.991 1.00 87.69 103 ARG A O 1
ATOM 854 N N . THR A 1 104 ? -29.803 -7.107 30.193 1.00 90.75 104 THR A N 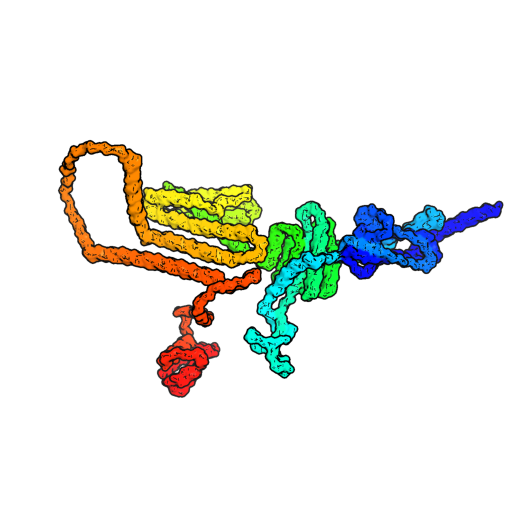1
ATOM 855 C CA . THR A 1 104 ? -29.013 -7.460 29.021 1.00 90.75 104 THR A CA 1
ATOM 856 C C . THR A 1 104 ? -29.803 -7.057 27.787 1.00 90.75 104 THR A C 1
ATOM 858 O O . THR A 1 104 ? -30.935 -7.503 27.620 1.00 90.75 104 THR A O 1
ATOM 861 N N . ILE A 1 105 ? -29.236 -6.177 26.965 1.00 88.31 105 ILE A N 1
ATOM 862 C CA . ILE A 1 105 ? -29.918 -5.557 25.831 1.00 88.31 105 ILE A CA 1
ATOM 863 C C . ILE A 1 105 ? -29.160 -5.922 24.552 1.00 88.31 105 ILE A C 1
ATOM 865 O O . ILE A 1 105 ? -27.987 -5.552 24.423 1.00 88.31 105 ILE A O 1
ATOM 869 N N . PRO A 1 106 ? -29.793 -6.641 23.610 1.00 90.50 106 PRO A N 1
ATOM 870 C CA . PRO A 1 106 ? -29.205 -6.890 22.306 1.00 90.50 106 PRO A CA 1
ATOM 871 C C . PRO A 1 106 ? -29.250 -5.624 21.441 1.00 90.50 106 PRO A C 1
ATOM 873 O O . PRO A 1 106 ? -30.212 -4.851 21.472 1.00 90.50 106 PRO A O 1
ATOM 876 N N . PHE A 1 107 ? -28.207 -5.422 20.647 1.00 89.69 107 PHE A N 1
ATOM 877 C CA . PHE A 1 107 ? -28.134 -4.371 19.641 1.00 89.69 107 PHE A CA 1
ATOM 878 C C . PHE A 1 107 ? -27.404 -4.867 18.395 1.00 89.69 107 PHE A C 1
ATOM 880 O O . PHE A 1 107 ? -26.620 -5.811 18.440 1.00 89.69 107 PHE A O 1
ATOM 887 N N . HIS A 1 108 ? -27.664 -4.216 17.271 1.00 91.50 108 HIS A N 1
ATOM 888 C CA . HIS A 1 108 ? -27.073 -4.517 15.982 1.00 91.50 108 HIS A CA 1
ATOM 889 C C . HIS A 1 108 ? -25.983 -3.498 15.638 1.00 91.50 108 HIS A C 1
ATOM 891 O O . HIS A 1 108 ? -26.200 -2.284 15.703 1.00 91.50 108 HIS A O 1
ATOM 897 N N . CYS A 1 109 ? -24.808 -3.987 15.253 1.00 92.25 109 CYS A N 1
ATOM 898 C CA . CYS A 1 109 ? -23.678 -3.154 14.854 1.00 92.25 109 CYS A CA 1
ATOM 899 C C . CYS A 1 109 ? -23.771 -2.823 13.359 1.00 92.25 109 CYS A C 1
ATOM 901 O O . CYS A 1 109 ? -23.410 -3.658 12.534 1.00 92.25 109 CYS A O 1
ATOM 903 N N . THR A 1 110 ? -24.224 -1.623 12.982 1.00 90.06 110 THR A N 1
ATOM 904 C CA . THR A 1 110 ? -24.451 -1.294 11.558 1.00 90.06 110 THR A CA 1
ATOM 905 C C . THR A 1 110 ? -23.184 -0.916 10.798 1.00 90.06 110 THR A C 1
ATOM 907 O O . THR A 1 110 ? -23.110 -1.173 9.602 1.00 90.06 110 THR A O 1
ATOM 910 N N . LYS A 1 111 ? -22.198 -0.311 11.472 1.00 90.62 111 LYS A N 1
ATOM 911 C CA . LYS A 1 111 ? -20.909 0.089 10.884 1.00 90.62 111 LYS A CA 1
ATOM 912 C C . LYS A 1 111 ? -19.738 -0.284 11.784 1.00 90.62 111 LYS A C 1
ATOM 914 O O . LYS A 1 111 ? -19.873 -0.258 13.016 1.00 90.62 111 LYS A O 1
ATOM 919 N N . ARG A 1 112 ? -18.572 -0.554 11.183 1.00 93.19 112 ARG A N 1
ATOM 920 C CA . ARG A 1 112 ? -17.308 -0.696 11.929 1.00 93.19 112 ARG A CA 1
ATOM 921 C C . ARG A 1 112 ? -16.962 0.579 12.702 1.00 93.19 112 ARG A C 1
ATOM 923 O O . ARG A 1 112 ? -17.377 1.677 12.335 1.00 93.19 112 ARG A O 1
ATOM 930 N N . GLY A 1 113 ? -16.210 0.432 13.785 1.00 92.69 113 GLY A N 1
ATOM 931 C CA . GLY A 1 113 ? -15.856 1.573 14.620 1.00 92.69 113 GLY A CA 1
ATOM 932 C C . GLY A 1 113 ? -15.328 1.198 15.997 1.00 92.69 113 GLY A C 1
ATOM 933 O O . GLY A 1 113 ? -15.434 0.055 16.448 1.00 92.69 113 GLY A O 1
ATOM 934 N N . PHE A 1 114 ? -14.796 2.204 16.685 1.00 93.12 114 PHE A N 1
ATOM 935 C CA . PHE A 1 114 ? -14.537 2.165 18.118 1.00 93.12 114 PHE A CA 1
ATOM 936 C C . PHE A 1 114 ? -15.601 2.998 18.832 1.00 93.12 114 PHE A C 1
ATOM 938 O O . PHE A 1 114 ? -15.653 4.217 18.671 1.00 93.12 114 PHE A O 1
ATOM 945 N N . TYR A 1 115 ? -16.459 2.331 19.600 1.00 91.69 115 TYR A N 1
ATOM 946 C CA . TYR A 1 115 ? -17.574 2.961 20.300 1.00 91.69 115 TYR A CA 1
ATOM 947 C C . TYR A 1 115 ? -17.289 3.025 21.794 1.00 91.69 115 TYR A C 1
ATOM 949 O O . TYR A 1 115 ? -16.833 2.046 22.380 1.00 91.69 115 TYR A O 1
ATOM 957 N N . GLU A 1 116 ? -17.570 4.171 22.409 1.00 90.88 116 GLU A N 1
ATOM 958 C CA . GLU A 1 116 ? -17.317 4.412 23.826 1.00 90.88 116 GLU A CA 1
ATOM 959 C C . GLU A 1 116 ? -18.543 5.040 24.493 1.00 90.88 116 GLU A C 1
ATOM 961 O O . GLU A 1 116 ? -19.141 5.976 23.962 1.00 90.88 116 GLU A O 1
ATOM 966 N N . VAL A 1 117 ? -18.890 4.530 25.673 1.00 91.44 117 VAL A N 1
ATOM 967 C CA . VAL A 1 117 ? -19.847 5.134 26.603 1.00 91.44 117 VAL A CA 1
ATOM 968 C C . VAL A 1 117 ? -19.024 5.726 27.734 1.00 91.44 117 VAL A C 1
ATOM 970 O O . VAL A 1 117 ? -18.366 4.988 28.461 1.00 91.44 117 VAL A O 1
ATOM 973 N N . LYS A 1 118 ? -19.007 7.055 27.848 1.00 90.31 118 LYS A N 1
ATOM 974 C CA . LYS A 1 118 ? -18.128 7.772 28.791 1.00 90.31 118 LYS A CA 1
ATOM 975 C C . LYS A 1 118 ? -18.753 7.943 30.168 1.00 90.31 118 LYS A C 1
ATOM 977 O O . LYS A 1 118 ? -18.069 7.839 31.184 1.00 90.31 118 LYS A O 1
ATOM 982 N N . GLU A 1 119 ? -20.045 8.235 30.185 1.00 92.69 119 GLU A N 1
ATOM 983 C CA . GLU A 1 119 ? -20.777 8.581 31.392 1.00 92.69 119 GLU A CA 1
ATOM 984 C C . GLU A 1 119 ? -22.193 8.012 31.371 1.00 92.69 119 GLU A C 1
ATOM 986 O O . GLU A 1 119 ? -22.782 7.772 30.313 1.00 92.69 119 GLU A O 1
ATOM 991 N N . VAL A 1 120 ? -22.713 7.792 32.574 1.00 93.75 120 VAL A N 1
ATOM 992 C CA . VAL A 1 120 ? -24.060 7.305 32.844 1.00 93.75 120 VAL A CA 1
ATOM 993 C C . VAL A 1 120 ? -24.764 8.351 33.696 1.00 93.75 120 VAL A C 1
ATOM 995 O O . VAL A 1 120 ? -24.358 8.649 34.822 1.00 93.75 120 VAL A O 1
ATOM 998 N N . GLU A 1 121 ? -25.830 8.916 33.156 1.00 93.81 121 GLU A N 1
ATOM 999 C CA . GLU A 1 121 ? -26.673 9.898 33.814 1.00 93.81 121 GLU A CA 1
ATOM 1000 C C . GLU A 1 121 ? -27.773 9.199 34.615 1.00 93.81 121 GLU A C 1
ATOM 1002 O O . GLU A 1 121 ? -28.518 8.362 34.112 1.00 93.81 121 GLU A O 1
ATOM 1007 N N . LEU A 1 122 ? -27.906 9.568 35.881 1.00 94.56 122 LEU A N 1
ATOM 1008 C CA . LEU A 1 122 ? -28.923 9.066 36.790 1.00 94.56 122 LEU A CA 1
ATOM 1009 C C . LEU A 1 122 ? -29.897 10.180 37.132 1.00 94.56 122 LEU A C 1
ATOM 1011 O O . LEU A 1 122 ? -29.510 11.218 37.674 1.00 94.56 122 LEU A O 1
ATOM 1015 N N . VAL A 1 123 ? -31.180 9.930 36.884 1.00 93.88 123 VAL A N 1
ATOM 1016 C CA . VAL A 1 123 ? -32.262 10.845 37.246 1.00 93.88 123 VAL A CA 1
ATOM 1017 C C . VAL A 1 123 ? -33.275 10.117 38.108 1.00 93.88 123 VAL A C 1
ATOM 1019 O O . VAL A 1 123 ? -33.921 9.170 37.674 1.00 93.88 123 VAL A O 1
ATOM 1022 N N . THR A 1 124 ? -33.467 10.573 39.338 1.00 93.06 124 THR A N 1
ATOM 1023 C CA . THR A 1 124 ? -34.520 10.052 40.219 1.00 93.06 124 THR A CA 1
ATOM 1024 C C . THR A 1 124 ? -35.480 11.162 40.621 1.00 93.06 124 THR A C 1
ATOM 1026 O O . THR A 1 124 ? -35.201 12.353 40.455 1.00 93.06 124 THR A O 1
ATOM 1029 N N . ARG A 1 125 ? -36.647 10.780 41.135 1.00 89.75 125 ARG A N 1
ATOM 1030 C CA . ARG A 1 125 ? -37.629 11.712 41.686 1.00 89.75 125 ARG A CA 1
ATOM 1031 C C . ARG A 1 125 ? -37.831 11.457 43.171 1.00 89.75 125 ARG A C 1
ATOM 1033 O O . ARG A 1 125 ? -37.631 10.343 43.647 1.00 89.75 125 ARG A O 1
ATOM 1040 N N . SER A 1 126 ? -38.236 12.495 43.903 1.00 87.06 126 SER A N 1
ATOM 1041 C CA . SER A 1 126 ? -38.688 12.318 45.285 1.00 87.06 126 SER A CA 1
ATOM 1042 C C . SER A 1 126 ? -39.878 11.344 45.341 1.00 87.06 126 SER A C 1
ATOM 1044 O O . SER A 1 126 ? -40.569 11.178 44.334 1.00 87.06 126 SER A O 1
ATOM 1046 N N . PRO A 1 127 ? -40.173 10.718 46.494 1.00 80.69 127 PRO A N 1
ATOM 1047 C CA . PRO A 1 127 ? -41.251 9.728 46.603 1.00 80.69 127 PRO A CA 1
ATOM 1048 C C . PRO A 1 127 ? -42.634 10.231 46.164 1.00 80.69 127 PRO A C 1
ATOM 1050 O O . PRO A 1 127 ? -43.430 9.462 45.641 1.00 80.69 127 PRO A O 1
ATOM 1053 N N . LEU A 1 128 ? -42.902 11.533 46.323 1.00 82.69 128 LEU A N 1
ATOM 1054 C CA . LEU A 1 128 ? -44.131 12.197 45.859 1.00 82.69 128 LEU A CA 1
ATOM 1055 C C . LEU A 1 128 ? -44.013 12.786 44.441 1.00 82.69 128 LEU A C 1
ATOM 1057 O O . LEU A 1 128 ? -44.848 13.577 44.021 1.00 82.69 128 LEU A O 1
ATOM 1061 N N . MET A 1 129 ? -42.957 12.441 43.703 1.00 82.00 129 MET A N 1
ATOM 1062 C CA . MET A 1 129 ? -42.689 12.829 42.311 1.00 82.00 129 MET A CA 1
ATOM 1063 C C . MET A 1 129 ? -42.515 14.336 42.036 1.00 82.00 129 MET A C 1
ATOM 1065 O O . MET A 1 129 ? -42.426 14.734 40.869 1.00 82.00 129 MET A O 1
ATOM 1069 N N . VAL A 1 130 ? -42.403 15.164 43.084 1.00 84.50 130 VAL A N 1
ATOM 1070 C CA . VAL A 1 130 ? -42.337 16.637 42.998 1.00 84.50 130 VAL A CA 1
ATOM 1071 C C . VAL A 1 130 ? -40.954 17.140 42.578 1.00 84.50 130 VAL A C 1
ATOM 1073 O O . VAL A 1 130 ? -40.842 18.017 41.725 1.00 84.50 130 VAL A O 1
ATOM 1076 N N . LYS A 1 131 ? -39.883 16.605 43.176 1.00 87.62 131 LYS A N 1
ATOM 1077 C CA . LYS A 1 131 ? -38.503 17.064 42.938 1.00 87.62 131 LYS A CA 1
ATOM 1078 C C . LYS A 1 131 ? -37.745 16.047 42.100 1.00 87.62 131 LYS A C 1
ATOM 1080 O O . LYS A 1 131 ? -37.932 14.848 42.285 1.00 87.62 131 LYS A O 1
ATOM 1085 N N . LYS A 1 132 ? -36.875 16.528 41.211 1.00 91.00 132 LYS A N 1
ATOM 1086 C CA . LYS A 1 132 ? -35.928 15.706 40.447 1.00 91.00 132 LYS A CA 1
ATOM 1087 C C . LYS A 1 132 ? -34.534 15.835 41.052 1.00 91.00 132 LYS A C 1
ATOM 1089 O O . LYS A 1 132 ? -34.150 16.925 41.475 1.00 91.00 132 LYS A O 1
ATOM 1094 N N . TYR A 1 133 ? -33.789 14.742 41.053 1.00 91.50 133 TYR A N 1
ATOM 1095 C CA . TYR A 1 133 ? -32.392 14.692 41.458 1.00 91.50 133 TYR A CA 1
ATOM 1096 C C . TYR A 1 133 ? -31.567 14.087 40.326 1.00 91.50 133 TYR A C 1
ATOM 1098 O O . TYR A 1 133 ? -32.022 13.141 39.686 1.00 91.50 133 TYR A O 1
ATOM 1106 N N . TYR A 1 134 ? -30.379 14.644 40.098 1.00 93.62 134 TYR A N 1
ATOM 1107 C CA . TYR A 1 134 ? -29.482 14.282 39.002 1.00 93.62 134 TYR A CA 1
ATOM 1108 C C . TYR A 1 134 ? -28.109 13.918 39.559 1.00 93.62 134 TYR A C 1
ATOM 1110 O O . TYR A 1 134 ? -27.639 14.546 40.510 1.00 93.62 134 TYR A O 1
ATOM 1118 N N . SER A 1 135 ? -27.482 12.900 38.985 1.00 93.50 135 SER A N 1
ATOM 1119 C CA . SER A 1 135 ? -26.112 12.489 39.290 1.00 93.50 135 SER A CA 1
ATOM 1120 C C . SER A 1 135 ? -25.516 11.864 38.046 1.00 93.50 135 SER A C 1
ATOM 1122 O O . SER A 1 135 ? -26.211 11.145 37.342 1.00 93.50 135 SER A O 1
ATOM 1124 N N . THR A 1 136 ? -24.230 12.080 37.816 1.00 94.06 136 THR A N 1
ATOM 1125 C CA . THR A 1 136 ? -23.508 11.491 36.687 1.00 94.06 136 THR A CA 1
ATOM 1126 C C . THR A 1 136 ? -22.415 10.583 37.228 1.00 94.06 136 THR A C 1
ATOM 1128 O O . THR A 1 136 ? -21.692 10.967 38.150 1.00 94.06 136 THR A O 1
ATOM 1131 N N . LEU A 1 137 ? -22.327 9.369 36.693 1.00 93.25 137 LEU A N 1
ATOM 1132 C CA . LEU A 1 137 ? -21.285 8.399 37.008 1.00 93.25 137 LEU A CA 1
ATOM 1133 C C . LEU A 1 137 ? -20.360 8.233 35.803 1.00 93.25 137 LEU A C 1
ATOM 1135 O O . LEU A 1 137 ? -20.823 8.122 34.672 1.00 93.25 137 LEU A O 1
ATOM 1139 N N . TYR A 1 138 ? -19.056 8.181 36.057 1.00 91.50 138 TYR A N 1
ATOM 1140 C CA . TYR A 1 138 ? -18.031 8.039 35.024 1.00 91.50 138 TYR A CA 1
ATOM 1141 C C . TYR A 1 138 ? -17.478 6.616 35.040 1.00 91.50 138 TYR A C 1
ATOM 1143 O O . TYR A 1 138 ? -16.526 6.317 35.760 1.00 91.50 138 TYR A O 1
ATOM 1151 N N . HIS A 1 139 ? -18.097 5.744 34.246 1.00 88.56 139 HIS A N 1
ATOM 1152 C CA . HIS A 1 139 ? -17.671 4.359 34.042 1.00 88.56 139 HIS A CA 1
ATOM 1153 C C . HIS A 1 139 ? -17.440 4.134 32.547 1.00 88.56 139 HIS A C 1
ATOM 1155 O O . HIS A 1 139 ? -18.375 3.737 31.851 1.00 88.56 139 HIS A O 1
ATOM 1161 N N . PRO A 1 140 ? -16.234 4.434 32.030 1.00 87.94 140 PRO A N 1
ATOM 1162 C CA . PRO A 1 140 ? -15.969 4.332 30.606 1.00 87.94 140 PRO A CA 1
ATOM 1163 C C . PRO A 1 140 ? -15.990 2.869 30.159 1.00 87.94 140 PRO A C 1
ATOM 1165 O O . PRO A 1 140 ? -15.225 2.040 30.656 1.00 87.94 140 PRO A O 1
ATOM 1168 N N . ALA A 1 141 ? -16.842 2.563 29.188 1.00 91.38 141 ALA A N 1
ATOM 1169 C CA . ALA A 1 141 ? -16.906 1.263 28.534 1.00 91.38 141 ALA A CA 1
ATOM 1170 C C . ALA A 1 141 ? -16.691 1.431 27.035 1.00 91.38 141 ALA A C 1
ATOM 1172 O O . ALA A 1 141 ? -17.192 2.378 26.433 1.00 91.38 141 ALA A O 1
ATOM 1173 N N . SER A 1 142 ? -15.961 0.501 26.419 1.00 93.06 142 SER A N 1
ATOM 1174 C CA . SER A 1 142 ? -15.658 0.570 24.990 1.00 93.06 142 SER A CA 1
ATOM 1175 C C . SER A 1 142 ? -15.861 -0.756 24.274 1.00 93.06 142 SER A C 1
ATOM 1177 O O . SER A 1 142 ? -15.717 -1.822 24.873 1.00 93.06 142 SER A O 1
ATOM 1179 N N . LEU A 1 143 ? -16.186 -0.671 22.987 1.00 94.44 143 LEU A N 1
ATOM 1180 C CA . LEU A 1 143 ? -16.406 -1.801 22.096 1.00 94.44 143 LEU A CA 1
ATOM 1181 C C . LEU A 1 143 ? -15.697 -1.565 20.765 1.00 94.44 143 LEU A C 1
ATOM 1183 O O . LEU A 1 143 ? -15.835 -0.507 20.148 1.00 94.44 143 LEU A O 1
ATOM 1187 N N . TYR A 1 144 ? -14.990 -2.592 20.300 1.00 95.06 144 TYR A N 1
ATOM 1188 C CA . TYR A 1 144 ? -14.478 -2.647 18.937 1.00 95.06 144 TYR A CA 1
ATOM 1189 C C . TYR A 1 144 ? -15.463 -3.393 18.044 1.00 95.06 144 TYR A C 1
ATOM 1191 O O . TYR A 1 144 ? -15.801 -4.550 18.313 1.00 95.06 144 TYR A O 1
ATOM 1199 N N . VAL A 1 145 ? -15.870 -2.736 16.961 1.00 96.19 145 VAL A N 1
ATOM 1200 C CA . VAL A 1 145 ? -16.603 -3.355 15.860 1.00 96.19 145 VAL A CA 1
ATOM 1201 C C . VAL A 1 145 ? -15.678 -3.430 14.651 1.00 96.19 145 VAL A C 1
ATOM 1203 O O . VAL A 1 145 ? -15.312 -2.408 14.071 1.00 96.19 145 VAL A O 1
ATOM 1206 N N . TYR A 1 146 ? -15.269 -4.643 14.299 1.00 96.31 146 TYR A N 1
ATOM 1207 C CA . TYR A 1 146 ? -14.386 -4.933 13.175 1.00 96.31 146 TYR A CA 1
ATOM 1208 C C . TYR A 1 146 ? -15.118 -4.817 11.835 1.00 96.31 146 TYR A C 1
ATOM 1210 O O . TYR A 1 146 ? -16.315 -5.112 11.781 1.00 96.31 146 TYR A O 1
ATOM 1218 N N . PRO A 1 147 ? -14.414 -4.430 10.754 1.00 95.19 147 PRO A N 1
ATOM 1219 C CA . PRO A 1 147 ? -14.980 -4.457 9.408 1.00 95.19 147 PRO A CA 1
ATOM 1220 C C . PRO A 1 147 ? -15.498 -5.848 9.049 1.00 95.19 147 PRO A C 1
ATOM 1222 O O . PRO A 1 147 ? -14.910 -6.866 9.430 1.00 95.19 147 PRO A O 1
ATOM 1225 N N . SER A 1 148 ? -16.604 -5.888 8.311 1.00 93.25 148 SER A N 1
ATOM 1226 C CA . SER A 1 148 ? -17.111 -7.137 7.754 1.00 93.25 148 SER A CA 1
ATOM 1227 C C . SER A 1 148 ? -16.178 -7.691 6.671 1.00 93.25 148 SER A C 1
ATOM 1229 O O . SER A 1 148 ? -15.450 -6.967 5.994 1.00 93.25 148 SER A O 1
ATOM 1231 N N . MET A 1 149 ? -16.166 -9.015 6.531 1.00 90.50 149 MET A N 1
ATOM 1232 C CA . MET A 1 149 ? -15.364 -9.684 5.508 1.00 90.50 149 MET A CA 1
ATOM 1233 C C . MET A 1 149 ? -16.080 -9.613 4.161 1.00 90.50 149 MET A C 1
ATOM 1235 O O . MET A 1 149 ? -17.282 -9.872 4.070 1.00 90.50 149 MET A O 1
ATOM 1239 N N . VAL A 1 150 ? -15.331 -9.319 3.103 1.00 90.44 150 VAL A N 1
ATOM 1240 C CA . VAL A 1 150 ? -15.835 -9.353 1.728 1.00 90.44 150 VAL A CA 1
ATOM 1241 C C . VAL A 1 150 ? -16.004 -10.813 1.291 1.00 90.44 150 VAL A C 1
ATOM 1243 O O . VAL A 1 150 ? -15.216 -11.692 1.652 1.00 90.44 150 VAL A O 1
ATOM 1246 N N . SER A 1 151 ? -17.054 -11.082 0.513 1.00 86.81 151 SER A N 1
ATOM 1247 C CA . SER A 1 151 ? -17.353 -12.412 -0.035 1.00 86.81 151 SER A CA 1
ATOM 1248 C C . SER A 1 151 ? -16.181 -12.961 -0.854 1.00 86.81 151 SER A C 1
ATOM 1250 O O . SER A 1 151 ? -15.654 -12.245 -1.712 1.00 86.81 151 SER A O 1
ATOM 1252 N N . TRP A 1 152 ? -15.838 -14.237 -0.653 1.00 82.75 152 TRP A N 1
ATOM 1253 C CA . TRP A 1 152 ? -14.718 -14.890 -1.341 1.00 82.75 152 TRP A CA 1
ATOM 1254 C C . TRP A 1 152 ? -14.816 -14.805 -2.868 1.00 82.75 152 TRP A C 1
ATOM 1256 O O . TRP A 1 152 ? -13.826 -14.468 -3.505 1.00 82.75 152 TRP A O 1
ATOM 1266 N N . ASP A 1 153 ? -16.010 -14.967 -3.443 1.00 83.00 153 ASP A N 1
ATOM 1267 C CA . ASP A 1 153 ? -16.228 -14.938 -4.901 1.00 83.00 153 ASP A CA 1
ATOM 1268 C C . ASP A 1 153 ? -15.739 -13.638 -5.568 1.00 83.00 153 ASP A C 1
ATOM 1270 O O . ASP A 1 153 ? -15.323 -13.631 -6.723 1.00 83.00 153 ASP A O 1
ATOM 1274 N N . ARG A 1 154 ? -15.763 -12.517 -4.833 1.00 82.94 154 ARG A N 1
ATOM 1275 C CA . ARG A 1 154 ? -15.265 -11.214 -5.312 1.00 82.94 154 ARG A CA 1
ATOM 1276 C C . ARG A 1 154 ? -13.753 -11.054 -5.133 1.00 82.94 154 ARG A C 1
ATOM 1278 O O . ARG A 1 154 ? -13.136 -10.251 -5.828 1.00 82.94 154 ARG A O 1
ATOM 1285 N N . LEU A 1 155 ? -13.168 -11.785 -4.186 1.00 84.88 155 LEU A N 1
ATOM 1286 C CA . LEU A 1 155 ? -11.764 -11.685 -3.794 1.00 84.88 155 LEU A CA 1
ATOM 1287 C C . LEU A 1 155 ? -10.868 -12.741 -4.435 1.00 84.88 155 LEU A C 1
ATOM 1289 O O . LEU A 1 155 ? -9.668 -12.506 -4.513 1.00 84.88 155 LEU A O 1
ATOM 1293 N N . GLU A 1 156 ? -11.419 -13.863 -4.895 1.00 82.88 156 GLU A N 1
ATOM 1294 C CA . GLU A 1 156 ? -10.661 -15.017 -5.384 1.00 82.88 156 GLU A CA 1
ATOM 1295 C C . GLU A 1 156 ? -9.646 -14.632 -6.466 1.00 82.88 156 GLU A C 1
ATOM 1297 O O . GLU A 1 156 ? -8.445 -14.797 -6.267 1.00 82.88 156 GLU A O 1
ATOM 1302 N N . LEU A 1 157 ? -10.101 -14.018 -7.564 1.00 79.31 157 LEU A N 1
ATOM 1303 C CA . LEU A 1 157 ? -9.228 -13.628 -8.678 1.00 79.31 157 LEU A CA 1
ATOM 1304 C C . LEU A 1 157 ? -8.132 -12.618 -8.261 1.00 79.31 157 LEU A C 1
ATOM 1306 O O . LEU A 1 157 ? -6.954 -12.864 -8.544 1.00 79.31 157 LEU A O 1
ATOM 1310 N N . PRO A 1 158 ? -8.445 -11.489 -7.586 1.00 80.81 158 PRO A N 1
ATOM 1311 C CA . PRO A 1 158 ? -7.422 -10.602 -7.029 1.00 80.81 158 PRO A CA 1
ATOM 1312 C C . PRO A 1 158 ? -6.451 -11.298 -6.067 1.00 80.81 158 PRO A C 1
ATOM 1314 O O . PRO A 1 158 ? -5.247 -11.041 -6.109 1.00 80.81 158 PRO A O 1
ATOM 1317 N N . PHE A 1 159 ? -6.954 -12.184 -5.209 1.00 83.94 159 PHE A N 1
ATOM 1318 C CA . PHE A 1 159 ? -6.151 -12.900 -4.227 1.00 83.94 159 PHE A CA 1
ATOM 1319 C C . PHE A 1 159 ? -5.196 -13.891 -4.886 1.00 83.94 159 PHE A C 1
ATOM 1321 O O . PHE A 1 159 ? -4.023 -13.930 -4.522 1.00 83.94 159 PHE A O 1
ATOM 1328 N N . GLU A 1 160 ? -5.643 -14.637 -5.896 1.00 82.38 160 GLU A N 1
ATOM 1329 C CA . GLU A 1 160 ? -4.786 -15.527 -6.680 1.00 82.38 160 GLU A CA 1
ATOM 1330 C C . GLU A 1 160 ? -3.651 -14.771 -7.370 1.00 82.38 160 GLU A C 1
ATOM 1332 O O . GLU A 1 160 ? -2.517 -15.249 -7.371 1.00 82.38 160 GLU A O 1
ATOM 1337 N N . LYS A 1 161 ? -3.913 -13.567 -7.896 1.00 79.38 161 LYS A N 1
ATOM 1338 C CA . LYS A 1 161 ? -2.865 -12.706 -8.468 1.00 79.38 161 LYS A CA 1
ATOM 1339 C C . LYS A 1 161 ? -1.826 -12.307 -7.427 1.00 79.38 161 LYS A C 1
ATOM 1341 O O . LYS A 1 161 ? -0.631 -12.462 -7.674 1.00 79.38 161 LYS A O 1
ATOM 1346 N N . VAL A 1 162 ? -2.268 -11.830 -6.261 1.00 79.88 162 VAL A N 1
ATOM 1347 C CA . VAL A 1 162 ? -1.364 -11.466 -5.156 1.00 79.88 162 VAL A CA 1
ATOM 1348 C C . VAL A 1 162 ? -0.557 -12.684 -4.714 1.00 79.88 162 VAL A C 1
ATOM 1350 O O . VAL A 1 162 ? 0.663 -12.604 -4.615 1.00 79.88 162 VAL A O 1
ATOM 1353 N N . MET A 1 163 ? -1.206 -13.834 -4.536 1.00 77.69 163 MET A N 1
ATOM 1354 C CA . MET A 1 163 ? -0.542 -15.091 -4.196 1.00 77.69 163 MET A CA 1
ATOM 1355 C C . MET A 1 163 ? 0.450 -15.538 -5.269 1.00 77.69 163 MET A C 1
ATOM 1357 O O . MET A 1 163 ? 1.530 -16.008 -4.930 1.00 77.69 163 MET A O 1
ATOM 1361 N N . GLY A 1 164 ? 0.123 -15.376 -6.551 1.00 72.38 164 GLY A N 1
ATOM 1362 C CA . GLY A 1 164 ? 1.032 -15.634 -7.663 1.00 72.38 164 GLY A CA 1
ATOM 1363 C C . GLY A 1 164 ? 2.299 -14.789 -7.556 1.00 72.38 164 GLY A C 1
ATOM 1364 O O . GLY A 1 164 ? 3.398 -15.335 -7.640 1.00 72.38 164 GLY A O 1
ATOM 1365 N N . SER A 1 165 ? 2.158 -13.491 -7.276 1.00 71.25 165 SER A N 1
ATOM 1366 C CA . SER A 1 165 ? 3.285 -12.581 -7.039 1.00 71.25 165 SER A CA 1
ATOM 1367 C C . SER A 1 165 ? 4.108 -12.999 -5.820 1.00 71.25 165 SER A C 1
ATOM 1369 O O . SER A 1 165 ? 5.317 -13.193 -5.957 1.00 71.25 165 SER A O 1
ATOM 1371 N N . VAL A 1 166 ? 3.458 -13.250 -4.677 1.00 69.81 166 VAL A N 1
ATOM 1372 C CA . VAL A 1 166 ? 4.107 -13.732 -3.445 1.00 69.81 166 VAL A CA 1
ATOM 1373 C C . VAL A 1 166 ? 4.901 -15.014 -3.724 1.00 69.81 166 VAL A C 1
ATOM 1375 O O . VAL A 1 166 ? 6.083 -15.106 -3.405 1.00 69.81 166 VAL A O 1
ATOM 1378 N N . LEU A 1 167 ? 4.303 -15.999 -4.397 1.00 65.69 167 LEU A N 1
ATOM 1379 C CA . LEU A 1 167 ? 4.943 -17.279 -4.716 1.00 65.69 167 LEU A CA 1
ATOM 1380 C C . LEU A 1 167 ? 6.038 -17.165 -5.788 1.00 65.69 167 LEU A C 1
ATOM 1382 O O . LEU A 1 167 ? 6.955 -17.988 -5.795 1.00 65.69 167 LEU A O 1
ATOM 1386 N N . SER A 1 168 ? 5.948 -16.185 -6.691 1.00 59.25 168 SER A N 1
ATOM 1387 C CA . SER A 1 168 ? 6.940 -15.944 -7.748 1.00 59.25 168 SER A CA 1
ATOM 1388 C C . SER A 1 168 ? 8.226 -15.303 -7.224 1.00 59.25 168 SER A C 1
ATOM 1390 O O . SER A 1 168 ? 9.295 -15.567 -7.768 1.00 59.25 168 SER A O 1
ATOM 1392 N N . GLN A 1 169 ? 8.152 -14.550 -6.119 1.00 56.44 169 GLN A N 1
ATOM 1393 C CA . GLN A 1 169 ? 9.307 -13.941 -5.449 1.00 56.44 169 GLN A CA 1
ATOM 1394 C C . GLN A 1 169 ? 10.176 -14.946 -4.671 1.00 56.44 169 GLN A C 1
ATOM 1396 O O . GLN A 1 169 ? 10.996 -14.558 -3.839 1.00 56.44 169 GLN A O 1
ATOM 1401 N N . LYS A 1 170 ? 10.038 -16.252 -4.932 1.00 52.88 170 LYS A N 1
ATOM 1402 C CA . LYS A 1 170 ? 10.943 -17.261 -4.378 1.00 52.88 170 LYS A CA 1
ATOM 1403 C C . LYS A 1 170 ? 12.383 -16.933 -4.761 1.00 52.88 170 LYS A C 1
ATOM 1405 O O . LYS A 1 170 ? 12.735 -16.896 -5.940 1.00 52.88 170 LYS A O 1
ATOM 1410 N N . SER A 1 171 ? 13.218 -16.736 -3.741 1.00 50.09 171 SER A N 1
ATOM 1411 C CA . SER A 1 171 ? 14.667 -16.716 -3.905 1.00 50.09 171 SER A CA 1
ATOM 1412 C C . SER A 1 171 ? 15.092 -17.976 -4.659 1.00 50.09 171 SER A C 1
ATOM 1414 O O . SER A 1 171 ? 14.702 -19.089 -4.310 1.00 50.09 171 SER A O 1
ATOM 1416 N N . LEU A 1 172 ? 15.909 -17.798 -5.696 1.00 52.31 172 LEU A N 1
ATOM 1417 C CA . LEU A 1 172 ? 16.521 -18.904 -6.440 1.00 52.31 172 LEU A CA 1
ATOM 1418 C C . LEU A 1 172 ? 17.492 -19.724 -5.571 1.00 52.31 172 LEU A C 1
ATOM 1420 O O . LEU A 1 172 ? 17.907 -20.807 -5.979 1.00 52.31 172 LEU A O 1
ATOM 1424 N N . TYR A 1 173 ? 17.869 -19.199 -4.401 1.00 55.97 173 TYR A N 1
ATOM 1425 C CA . TYR A 1 173 ? 18.760 -19.838 -3.444 1.00 55.97 173 TYR A CA 1
ATOM 1426 C C . TYR A 1 173 ? 17.987 -20.237 -2.187 1.00 55.97 173 TYR A C 1
ATOM 1428 O O . TYR A 1 173 ? 17.396 -19.392 -1.513 1.00 55.97 173 TYR A O 1
ATOM 1436 N N . GLU A 1 174 ? 18.013 -21.535 -1.903 1.00 62.31 174 GLU A N 1
ATOM 1437 C CA . GLU A 1 174 ? 17.509 -22.153 -0.675 1.00 62.31 174 GLU A CA 1
ATOM 1438 C C . GLU A 1 174 ? 18.564 -22.045 0.438 1.00 62.31 174 GLU A C 1
ATOM 1440 O O . GLU A 1 174 ? 19.765 -22.127 0.154 1.00 62.31 174 GLU A O 1
ATOM 1445 N N . ASP A 1 175 ? 18.126 -21.894 1.686 1.00 65.12 175 ASP A N 1
ATOM 1446 C CA . ASP A 1 175 ? 18.985 -21.781 2.863 1.00 65.12 175 ASP A CA 1
ATOM 1447 C C . ASP A 1 175 ? 19.446 -23.157 3.364 1.00 65.12 175 ASP A C 1
ATOM 1449 O O . ASP A 1 175 ? 18.630 -23.926 3.870 1.00 65.12 175 ASP A O 1
ATOM 1453 N N . PRO A 1 176 ? 20.746 -23.493 3.337 1.00 68.56 176 PRO A N 1
ATOM 1454 C CA . PRO A 1 176 ? 21.232 -24.761 3.881 1.00 68.56 176 PRO A CA 1
ATOM 1455 C C . PRO A 1 176 ? 20.929 -24.992 5.376 1.00 68.56 176 PRO A C 1
ATOM 1457 O O . PRO A 1 176 ? 21.095 -26.118 5.847 1.00 68.56 176 PRO A O 1
ATOM 1460 N N . PHE A 1 177 ? 20.531 -23.962 6.131 1.00 68.88 177 PHE A N 1
ATOM 1461 C CA . PHE A 1 177 ? 20.226 -24.048 7.560 1.00 68.88 177 PHE A CA 1
ATOM 1462 C C . PHE A 1 177 ? 18.737 -24.254 7.874 1.00 68.88 177 PHE A C 1
ATOM 1464 O O . PHE A 1 177 ? 18.410 -24.655 8.992 1.00 68.88 177 PHE A O 1
ATOM 1471 N N . GLU A 1 178 ? 17.834 -24.048 6.911 1.00 67.00 178 GLU A N 1
ATOM 1472 C CA . GLU A 1 178 ? 16.387 -24.103 7.138 1.00 67.00 178 GLU A CA 1
ATOM 1473 C C . GLU A 1 178 ? 15.789 -25.393 6.561 1.00 67.00 178 GLU A C 1
ATOM 1475 O O . GLU A 1 178 ? 15.440 -25.491 5.390 1.00 67.00 178 GLU A O 1
ATOM 1480 N N . PHE A 1 179 ? 15.720 -26.446 7.376 1.00 76.38 179 PHE A N 1
ATOM 1481 C CA . PHE A 1 179 ? 15.252 -27.761 6.934 1.00 76.38 179 PHE A CA 1
ATOM 1482 C C . PHE A 1 179 ? 13.726 -27.802 6.755 1.00 76.38 179 PHE A C 1
ATOM 1484 O O . PHE A 1 179 ? 12.973 -27.666 7.717 1.00 76.38 179 PHE A O 1
ATOM 1491 N N . ARG A 1 180 ? 13.266 -28.087 5.533 1.00 77.44 180 ARG A N 1
ATOM 1492 C CA . ARG A 1 180 ? 11.840 -28.189 5.185 1.00 77.44 180 ARG A CA 1
ATOM 1493 C C . ARG A 1 180 ? 11.290 -29.609 5.305 1.00 77.44 180 ARG A C 1
ATOM 1495 O O . ARG A 1 180 ? 10.123 -29.804 5.635 1.00 77.44 180 ARG A O 1
ATOM 1502 N N . GLY A 1 181 ? 12.094 -30.615 4.975 1.00 85.94 181 GLY A N 1
ATOM 1503 C CA . GLY A 1 181 ? 11.645 -32.006 4.960 1.00 85.94 181 GLY A CA 1
ATOM 1504 C C . GLY A 1 181 ? 12.551 -32.925 4.152 1.00 85.94 181 GLY A C 1
ATOM 1505 O O . GLY A 1 181 ? 13.619 -32.528 3.693 1.00 85.94 181 GLY A O 1
ATOM 1506 N N . ILE A 1 182 ? 12.118 -34.171 3.963 1.00 90.31 182 ILE A N 1
ATOM 1507 C CA . ILE A 1 182 ? 12.860 -35.184 3.202 1.00 90.31 182 ILE A CA 1
ATOM 1508 C C . ILE A 1 182 ? 11.972 -35.693 2.071 1.00 90.31 182 ILE A C 1
ATOM 1510 O O . ILE A 1 182 ? 10.799 -35.986 2.296 1.00 90.31 182 ILE A O 1
ATOM 1514 N N . ARG A 1 183 ? 12.529 -35.820 0.866 1.00 92.62 183 ARG A N 1
ATOM 1515 C CA . ARG A 1 183 ? 11.858 -36.454 -0.279 1.00 92.62 183 ARG A CA 1
ATOM 1516 C C . ARG A 1 183 ? 12.784 -37.416 -1.012 1.00 92.62 183 ARG A C 1
ATOM 1518 O O . ARG A 1 183 ? 13.991 -37.373 -0.804 1.00 92.62 183 ARG A O 1
ATOM 1525 N N . GLU A 1 184 ? 12.229 -38.216 -1.912 1.00 92.19 184 GLU A N 1
ATOM 1526 C CA . GLU A 1 184 ? 13.005 -39.088 -2.799 1.00 92.19 184 GLU A CA 1
ATOM 1527 C C . GLU A 1 184 ? 13.919 -38.276 -3.743 1.00 92.19 184 GLU A C 1
ATOM 1529 O O . GLU A 1 184 ? 13.546 -37.198 -4.237 1.00 92.19 184 GLU A O 1
ATOM 1534 N N . TYR A 1 185 ? 15.132 -38.790 -3.960 1.00 92.81 185 TYR A N 1
ATOM 1535 C CA . TYR A 1 185 ? 16.167 -38.230 -4.827 1.00 92.81 185 TYR A CA 1
ATOM 1536 C C . TYR A 1 185 ? 15.723 -38.252 -6.289 1.00 92.81 185 TYR A C 1
ATOM 1538 O O . TYR A 1 185 ? 15.288 -39.278 -6.808 1.00 92.81 185 TYR A O 1
ATOM 1546 N N . ARG A 1 186 ? 15.885 -37.126 -6.986 1.00 90.12 186 ARG A N 1
ATOM 1547 C CA . ARG A 1 186 ? 15.724 -37.038 -8.440 1.00 90.12 186 ARG A CA 1
ATOM 1548 C C . ARG A 1 186 ? 17.083 -36.782 -9.093 1.00 90.12 186 ARG A C 1
ATOM 1550 O O . ARG A 1 186 ? 17.897 -36.075 -8.510 1.00 90.12 186 ARG A O 1
ATOM 1557 N N . PRO A 1 187 ? 17.319 -37.232 -10.338 1.00 86.00 187 PRO A N 1
ATOM 1558 C CA . PRO A 1 187 ? 18.585 -36.992 -11.045 1.00 86.00 187 PRO A CA 1
ATOM 1559 C C . PRO A 1 187 ? 18.958 -35.511 -11.243 1.00 86.00 187 PRO A C 1
ATOM 1561 O O . PRO A 1 187 ? 20.101 -35.194 -11.553 1.00 86.00 187 PRO A O 1
ATOM 1564 N N . THR A 1 188 ? 17.998 -34.595 -11.092 1.00 84.88 188 THR A N 1
ATOM 1565 C CA . THR A 1 188 ? 18.223 -33.142 -11.118 1.00 84.88 188 THR A CA 1
ATOM 1566 C C . THR A 1 188 ? 18.781 -32.592 -9.805 1.00 84.88 188 THR A C 1
ATOM 1568 O O . THR A 1 188 ? 19.179 -31.430 -9.759 1.00 84.88 188 THR A O 1
ATOM 1571 N N . ASP A 1 189 ? 18.777 -33.392 -8.737 1.00 84.00 189 ASP A N 1
ATOM 1572 C CA . ASP A 1 189 ? 19.175 -32.967 -7.403 1.00 84.00 189 ASP A CA 1
ATOM 1573 C C . ASP A 1 189 ? 20.682 -33.131 -7.191 1.00 84.00 189 ASP A C 1
ATOM 1575 O O . ASP A 1 189 ? 21.273 -34.149 -7.576 1.00 84.00 189 ASP A O 1
ATOM 1579 N N . PRO A 1 190 ? 21.332 -32.158 -6.534 1.00 83.12 190 PRO A N 1
ATOM 1580 C CA . PRO A 1 190 ? 22.753 -32.243 -6.268 1.00 83.12 190 PRO A CA 1
ATOM 1581 C C . PRO A 1 190 ? 23.033 -33.301 -5.187 1.00 83.12 190 PRO A C 1
ATOM 1583 O O . PRO A 1 190 ? 22.382 -33.362 -4.142 1.00 83.12 190 PRO A O 1
ATOM 1586 N N . MET A 1 191 ? 24.045 -34.135 -5.439 1.00 85.44 191 MET A N 1
ATOM 1587 C CA . MET A 1 191 ? 24.412 -35.296 -4.611 1.00 85.44 191 MET A CA 1
ATOM 1588 C C . MET A 1 191 ? 24.750 -34.924 -3.154 1.00 85.44 191 MET A C 1
ATOM 1590 O O . MET A 1 191 ? 24.577 -35.724 -2.239 1.00 85.44 191 MET A O 1
ATOM 1594 N N . ASN A 1 192 ? 25.212 -33.691 -2.922 1.00 85.69 192 ASN A N 1
ATOM 1595 C CA . ASN A 1 192 ? 25.565 -33.179 -1.596 1.00 85.69 192 ASN A CA 1
ATOM 1596 C C . ASN A 1 192 ? 24.356 -32.965 -0.666 1.00 85.69 192 ASN A C 1
ATOM 1598 O O . ASN A 1 192 ? 24.552 -32.682 0.512 1.00 85.69 192 ASN A O 1
ATOM 1602 N N . ARG A 1 193 ? 23.122 -33.097 -1.170 1.00 83.00 193 ARG A N 1
ATOM 1603 C CA . ARG A 1 193 ? 21.890 -32.962 -0.379 1.00 83.00 193 ARG A CA 1
ATOM 1604 C C . ARG A 1 193 ? 21.273 -34.295 0.043 1.00 83.00 193 ARG A C 1
ATOM 1606 O O . ARG A 1 193 ? 20.217 -34.297 0.675 1.00 83.00 193 ARG A O 1
ATOM 1613 N N . ILE A 1 194 ? 21.905 -35.423 -0.282 1.00 92.00 194 ILE A N 1
ATOM 1614 C CA . ILE A 1 194 ? 21.418 -36.750 0.105 1.00 92.00 194 ILE A CA 1
ATOM 1615 C C . ILE A 1 194 ? 21.442 -36.890 1.632 1.00 92.00 194 ILE A C 1
ATOM 1617 O O . ILE A 1 194 ? 22.472 -36.719 2.285 1.00 92.00 194 ILE A O 1
ATOM 1621 N N . ASN A 1 195 ? 20.295 -37.240 2.207 1.00 90.00 195 ASN A N 1
ATOM 1622 C CA . ASN A 1 195 ? 20.186 -37.616 3.605 1.00 90.00 195 ASN A CA 1
ATOM 1623 C C . ASN A 1 195 ? 20.506 -39.103 3.753 1.00 90.00 195 ASN A C 1
ATOM 1625 O O . ASN A 1 195 ? 19.633 -39.964 3.624 1.00 90.00 195 ASN A O 1
ATOM 1629 N N . TRP A 1 196 ? 21.765 -39.405 4.059 1.00 92.00 196 TRP A N 1
ATOM 1630 C CA . TRP A 1 196 ? 22.254 -40.776 4.217 1.00 92.00 196 TRP A CA 1
ATOM 1631 C C . TRP A 1 196 ? 21.502 -41.571 5.288 1.00 92.00 196 TRP A C 1
ATOM 1633 O O . TRP A 1 196 ? 21.240 -42.756 5.113 1.00 92.00 196 TRP A O 1
ATOM 1643 N N . LYS A 1 197 ? 21.089 -40.915 6.378 1.00 91.62 197 LYS A N 1
ATOM 1644 C CA . LYS A 1 197 ? 20.394 -41.569 7.494 1.00 91.62 197 LYS A CA 1
ATOM 1645 C C . LYS A 1 197 ? 18.954 -41.938 7.145 1.00 91.62 197 LYS A C 1
ATOM 1647 O O . LYS A 1 197 ? 18.479 -42.985 7.572 1.00 91.62 197 LYS A O 1
ATOM 1652 N N . ALA A 1 198 ? 18.259 -41.078 6.401 1.00 89.56 198 ALA A N 1
ATOM 1653 C CA . ALA A 1 198 ? 16.930 -41.390 5.885 1.00 89.56 198 ALA A CA 1
ATOM 1654 C C . ALA A 1 198 ? 17.014 -42.462 4.794 1.00 89.56 198 ALA A C 1
ATOM 1656 O O . ALA A 1 198 ? 16.260 -43.426 4.848 1.00 89.56 198 ALA A O 1
ATOM 1657 N N . SER A 1 199 ? 17.999 -42.349 3.897 1.00 92.69 199 SER A N 1
ATOM 1658 C CA . SER A 1 199 ? 18.183 -43.297 2.795 1.00 92.69 199 SER A CA 1
ATOM 1659 C C . SER A 1 199 ? 18.459 -44.721 3.284 1.00 92.69 199 SER A C 1
ATOM 1661 O O . SER A 1 199 ? 17.876 -45.672 2.780 1.00 92.69 199 SER A O 1
ATOM 1663 N N . ALA A 1 200 ? 19.275 -44.864 4.333 1.00 91.38 200 ALA A N 1
ATOM 1664 C CA . ALA A 1 200 ? 19.573 -46.156 4.954 1.00 91.38 200 ALA A CA 1
ATOM 1665 C C . ALA A 1 200 ? 18.385 -46.783 5.711 1.00 91.38 200 ALA A C 1
ATOM 1667 O O . ALA A 1 200 ? 18.441 -47.954 6.066 1.00 91.38 200 ALA A O 1
ATOM 1668 N N . ARG A 1 201 ? 17.330 -46.013 6.018 1.00 90.94 201 ARG A N 1
ATOM 1669 C CA . ARG A 1 201 ? 16.122 -46.524 6.692 1.00 90.94 201 ARG A CA 1
ATOM 1670 C C . ARG A 1 201 ? 15.033 -46.947 5.716 1.00 90.94 201 ARG A C 1
ATOM 1672 O O . ARG A 1 201 ? 14.217 -47.788 6.071 1.00 90.94 201 ARG A O 1
ATOM 1679 N N . THR A 1 202 ? 14.980 -46.319 4.546 1.00 87.31 202 THR A N 1
ATOM 1680 C CA . THR A 1 202 ? 13.936 -46.545 3.539 1.00 87.31 202 THR A CA 1
ATOM 1681 C C . THR A 1 202 ? 14.416 -47.378 2.351 1.00 87.31 202 THR A C 1
ATOM 1683 O O . THR A 1 202 ? 13.617 -47.622 1.455 1.00 87.31 202 THR A O 1
ATOM 1686 N N . ASP A 1 203 ? 15.697 -47.775 2.316 1.00 90.94 203 ASP A N 1
ATOM 1687 C CA . ASP A 1 203 ? 16.364 -48.434 1.174 1.00 90.94 203 ASP A CA 1
ATOM 1688 C C . ASP A 1 203 ? 16.182 -47.692 -0.165 1.00 90.94 203 ASP A C 1
ATOM 1690 O O . ASP A 1 203 ? 16.242 -48.259 -1.256 1.00 90.94 203 ASP A O 1
ATOM 1694 N N . GLN A 1 204 ? 15.977 -46.378 -0.091 1.00 91.50 204 GLN A N 1
ATOM 1695 C CA . GLN A 1 204 ? 15.765 -45.498 -1.236 1.00 91.50 204 GLN A CA 1
ATOM 1696 C C . GLN A 1 204 ? 16.586 -44.231 -1.052 1.00 91.50 204 GLN A C 1
ATOM 1698 O O . GLN A 1 204 ? 16.774 -43.768 0.068 1.00 91.50 204 GLN A O 1
ATOM 1703 N N . TRP A 1 205 ? 17.075 -43.645 -2.142 1.00 91.88 205 TRP A N 1
ATOM 1704 C CA . TRP A 1 205 ? 17.829 -42.398 -2.077 1.00 91.88 205 TRP A CA 1
ATOM 1705 C C . TRP A 1 205 ? 16.915 -41.250 -1.652 1.00 91.88 205 TRP A C 1
ATOM 1707 O O . TRP A 1 205 ? 15.971 -40.903 -2.355 1.00 91.88 205 TRP A O 1
ATOM 1717 N N . MET A 1 206 ? 17.216 -40.638 -0.512 1.00 92.81 206 MET A N 1
ATOM 1718 C CA . MET A 1 206 ? 16.444 -39.545 0.073 1.00 92.81 206 MET A CA 1
ATOM 1719 C C . MET A 1 206 ? 17.281 -38.267 0.122 1.00 92.81 206 MET A C 1
ATOM 1721 O O . MET A 1 206 ? 18.479 -38.304 0.391 1.00 92.81 206 MET A O 1
ATOM 1725 N N . VAL A 1 207 ? 16.653 -37.116 -0.097 1.00 92.19 207 VAL A N 1
ATOM 1726 C CA . VAL A 1 207 ? 17.279 -35.788 -0.159 1.00 92.19 207 VAL A CA 1
ATOM 1727 C C . VAL A 1 207 ? 16.654 -34.863 0.872 1.00 92.19 207 VAL A C 1
ATOM 1729 O O . VAL A 1 207 ? 15.431 -34.821 1.012 1.00 92.19 207 VAL A O 1
ATOM 1732 N N . ASN A 1 208 ? 17.498 -34.094 1.561 1.00 89.12 208 ASN A N 1
ATOM 1733 C CA . ASN A 1 208 ? 17.066 -32.988 2.409 1.00 89.12 208 ASN A CA 1
ATOM 1734 C C . ASN A 1 208 ? 16.577 -31.823 1.544 1.00 89.12 208 ASN A C 1
ATOM 1736 O O . ASN A 1 208 ? 17.319 -31.299 0.710 1.00 89.12 208 ASN A O 1
ATOM 1740 N N . LEU A 1 209 ? 15.330 -31.418 1.763 1.00 80.44 209 LEU A N 1
ATOM 1741 C CA . LEU A 1 209 ? 14.774 -30.174 1.256 1.00 80.44 209 LEU A CA 1
ATOM 1742 C C . LEU A 1 209 ? 15.053 -29.063 2.253 1.00 80.44 209 LEU A C 1
ATOM 1744 O O . LEU A 1 209 ? 14.828 -29.224 3.454 1.00 80.44 209 LEU A O 1
ATOM 1748 N N . PHE A 1 210 ? 15.480 -27.933 1.719 1.00 76.81 210 PHE A N 1
ATOM 1749 C CA . PHE A 1 210 ? 15.728 -26.720 2.466 1.00 76.81 210 PHE A CA 1
ATOM 1750 C C . PHE A 1 210 ? 14.730 -25.649 2.022 1.00 76.81 210 PHE A C 1
ATOM 1752 O O . PHE A 1 210 ? 14.353 -25.625 0.847 1.00 76.81 210 PHE A O 1
ATOM 1759 N N . ASP A 1 211 ? 14.246 -24.829 2.949 1.00 61.94 211 ASP A N 1
ATOM 1760 C CA . ASP A 1 211 ? 13.407 -23.677 2.621 1.00 61.94 211 ASP A CA 1
ATOM 1761 C C . ASP A 1 211 ? 14.272 -22.482 2.199 1.00 61.94 211 ASP A C 1
ATOM 1763 O O . ASP A 1 211 ? 15.490 -22.485 2.373 1.00 61.94 211 ASP A O 1
ATOM 1767 N N . ALA A 1 212 ? 13.677 -21.478 1.562 1.00 59.03 212 ALA A N 1
ATOM 1768 C CA . ALA A 1 212 ? 14.399 -20.250 1.233 1.00 59.03 212 ALA A CA 1
ATOM 1769 C C . ALA A 1 212 ? 14.462 -19.320 2.456 1.00 59.03 212 ALA A C 1
ATOM 1771 O O . ALA A 1 212 ? 13.423 -19.069 3.052 1.00 59.03 212 ALA A O 1
ATOM 1772 N N . THR A 1 213 ? 15.628 -18.712 2.733 1.00 50.00 213 THR A N 1
ATOM 1773 C CA . THR A 1 213 ? 15.889 -17.798 3.878 1.00 50.00 213 THR A CA 1
ATOM 1774 C C . THR A 1 213 ? 14.908 -16.621 3.994 1.00 50.00 213 THR A C 1
ATOM 1776 O O . THR A 1 213 ? 14.892 -15.904 4.991 1.00 50.00 213 THR A O 1
ATOM 1779 N N . SER A 1 214 ? 14.129 -16.332 2.950 1.00 54.03 214 SER A N 1
ATOM 1780 C CA . SER A 1 214 ? 13.259 -15.166 2.927 1.00 54.03 214 SER A CA 1
ATOM 1781 C C . SER A 1 214 ? 11.854 -15.524 3.392 1.00 54.03 214 SER A C 1
ATOM 1783 O O . SER A 1 214 ? 11.074 -16.093 2.625 1.00 54.03 214 SER A O 1
ATOM 1785 N N . SER A 1 215 ? 11.490 -15.091 4.600 1.00 57.25 215 SER A N 1
ATOM 1786 C CA . SER A 1 215 ? 10.088 -14.996 4.999 1.00 57.25 215 SER A CA 1
ATOM 1787 C C . SER A 1 215 ? 9.365 -14.093 4.002 1.00 57.25 215 SER A C 1
ATOM 1789 O O . SER A 1 215 ? 9.687 -12.913 3.864 1.00 57.25 215 SER A O 1
ATOM 1791 N N . GLN A 1 216 ? 8.436 -14.668 3.242 1.00 70.56 216 GLN A N 1
ATOM 1792 C CA . GLN A 1 216 ? 7.612 -13.911 2.309 1.00 70.56 216 GLN A CA 1
ATOM 1793 C C . GLN A 1 216 ? 6.674 -13.036 3.127 1.00 70.56 216 GLN A C 1
ATOM 1795 O O . GLN A 1 216 ? 5.795 -13.556 3.800 1.00 70.56 216 GLN A O 1
ATOM 1800 N N . GLU A 1 217 ? 6.872 -11.727 3.099 1.00 84.56 217 GLU A N 1
ATOM 1801 C CA . GLU A 1 217 ? 6.025 -10.778 3.814 1.00 84.56 217 GLU A CA 1
ATOM 1802 C C . GLU A 1 217 ? 5.094 -10.090 2.820 1.00 84.56 217 GLU A C 1
ATOM 1804 O O . GLU A 1 217 ? 5.495 -9.755 1.705 1.00 84.56 217 GLU A O 1
ATOM 1809 N N . ALA A 1 218 ? 3.854 -9.849 3.224 1.00 88.81 218 ALA A N 1
ATOM 1810 C CA . ALA A 1 218 ? 2.931 -9.020 2.471 1.00 88.81 218 ALA A CA 1
ATOM 1811 C C . ALA A 1 218 ? 2.669 -7.720 3.228 1.00 88.81 218 ALA A C 1
ATOM 1813 O O . ALA A 1 218 ? 2.455 -7.711 4.438 1.00 88.81 218 ALA A O 1
ATOM 1814 N N . VAL A 1 219 ? 2.667 -6.608 2.509 1.00 91.44 219 VAL A N 1
ATOM 1815 C CA . VAL A 1 219 ? 2.354 -5.293 3.057 1.00 91.44 219 VAL A CA 1
ATOM 1816 C C . VAL A 1 219 ? 1.168 -4.723 2.304 1.00 91.44 219 VAL A C 1
ATOM 1818 O O . VAL A 1 219 ? 1.202 -4.619 1.079 1.00 91.44 219 VAL A O 1
ATOM 1821 N N . ILE A 1 220 ? 0.130 -4.345 3.044 1.00 93.81 220 ILE A N 1
ATOM 1822 C CA . ILE A 1 220 ? -1.068 -3.711 2.502 1.00 93.81 220 ILE A CA 1
ATOM 1823 C C . ILE A 1 220 ? -0.969 -2.205 2.731 1.00 93.81 220 ILE A C 1
ATOM 1825 O O . ILE A 1 220 ? -0.911 -1.742 3.866 1.00 93.81 220 ILE A O 1
ATOM 1829 N N . PHE A 1 221 ? -0.977 -1.440 1.650 1.00 93.38 221 PHE A N 1
ATOM 1830 C CA . PHE A 1 221 ? -1.180 -0.003 1.664 1.00 93.38 221 PHE A CA 1
ATOM 1831 C C . PHE A 1 221 ? -2.657 0.294 1.435 1.00 93.38 221 PHE A C 1
ATOM 1833 O O . PHE A 1 221 ? -3.216 -0.121 0.421 1.00 93.38 221 PHE A O 1
ATOM 1840 N N . LEU A 1 222 ? -3.282 0.990 2.376 1.00 94.56 222 LEU A N 1
ATOM 1841 C CA . LEU A 1 222 ? -4.688 1.373 2.317 1.00 94.56 222 LEU A CA 1
ATOM 1842 C C . LEU A 1 222 ? -4.798 2.897 2.233 1.00 94.56 222 LEU A C 1
ATOM 1844 O O . LEU A 1 222 ? -4.513 3.597 3.208 1.00 94.56 222 LEU A O 1
ATOM 1848 N N . ASP A 1 223 ? -5.227 3.390 1.080 1.00 92.38 223 ASP A N 1
ATOM 1849 C CA . ASP A 1 223 ? -5.461 4.809 0.838 1.00 92.38 223 ASP A CA 1
ATOM 1850 C C . ASP A 1 223 ? -6.912 5.182 1.162 1.00 92.38 223 ASP A C 1
ATOM 1852 O O . ASP A 1 223 ? -7.837 4.622 0.588 1.00 92.38 223 ASP A O 1
ATOM 1856 N N . VAL A 1 224 ? -7.088 6.140 2.068 1.00 89.62 224 VAL A N 1
ATOM 1857 C CA . VAL A 1 224 ? -8.371 6.742 2.454 1.00 89.62 224 VAL A CA 1
ATOM 1858 C C . VAL A 1 224 ? -8.391 8.260 2.202 1.00 89.62 224 VAL A C 1
ATOM 1860 O O . VAL A 1 224 ? -9.171 8.985 2.819 1.00 89.62 224 VAL A O 1
ATOM 1863 N N . ASP A 1 225 ? -7.531 8.779 1.315 1.00 86.81 225 ASP A N 1
ATOM 1864 C CA . ASP A 1 225 ? -7.599 10.178 0.863 1.00 86.81 225 ASP A CA 1
ATOM 1865 C C . ASP A 1 225 ? -8.778 10.386 -0.100 1.00 86.81 225 ASP A C 1
ATOM 1867 O O . ASP A 1 225 ? -9.164 9.494 -0.858 1.00 86.81 225 ASP A O 1
ATOM 1871 N N . ASP A 1 226 ? -9.350 11.587 -0.086 1.00 81.19 226 ASP A N 1
ATOM 1872 C CA . ASP A 1 226 ? -10.395 12.009 -1.016 1.00 81.19 226 ASP A CA 1
ATOM 1873 C C . ASP A 1 226 ? -9.813 13.051 -1.982 1.00 81.19 226 ASP A C 1
ATOM 1875 O O . ASP A 1 226 ? -9.365 14.124 -1.569 1.00 81.19 226 ASP A O 1
ATOM 1879 N N . GLU A 1 227 ? -9.846 12.779 -3.295 1.00 69.50 227 GLU A N 1
ATOM 1880 C CA . GLU A 1 227 ? -9.381 13.759 -4.296 1.00 69.50 227 GLU A CA 1
ATOM 1881 C C . GLU A 1 227 ? -10.264 15.009 -4.338 1.00 69.50 227 GLU A C 1
ATOM 1883 O O . GLU A 1 227 ? -9.797 16.117 -4.613 1.00 69.50 227 GLU A O 1
ATOM 1888 N N . THR A 1 228 ? -11.558 14.820 -4.084 1.00 66.38 228 THR A N 1
ATOM 1889 C CA . THR A 1 228 ? -12.572 15.870 -4.151 1.00 66.38 228 THR A CA 1
ATOM 1890 C C . THR A 1 228 ? -13.060 16.257 -2.761 1.00 66.38 228 THR A C 1
ATOM 1892 O O . THR A 1 228 ? -12.863 15.538 -1.791 1.00 66.38 228 THR A O 1
ATOM 1895 N N . ILE A 1 229 ? -13.749 17.396 -2.659 1.00 64.25 229 ILE A N 1
ATOM 1896 C CA . ILE A 1 229 ? -14.395 17.822 -1.405 1.00 64.25 229 ILE A CA 1
ATOM 1897 C C . ILE A 1 229 ? -15.516 16.840 -1.000 1.00 64.25 229 ILE A C 1
ATOM 1899 O O . ILE A 1 229 ? -15.879 16.759 0.173 1.00 64.25 229 ILE A O 1
ATOM 1903 N N . TRP A 1 230 ? -16.060 16.087 -1.962 1.00 67.69 230 TRP A N 1
ATOM 1904 C CA . TRP A 1 230 ? -17.086 15.081 -1.721 1.00 67.69 230 TRP A CA 1
ATOM 1905 C C . TRP A 1 230 ? -16.486 13.852 -1.046 1.00 67.69 230 TRP A C 1
ATOM 1907 O O . TRP A 1 230 ? -15.574 13.225 -1.584 1.00 67.69 230 TRP A O 1
ATOM 1917 N N . LYS A 1 231 ? -17.040 13.504 0.116 1.00 67.56 231 LYS A N 1
ATOM 1918 C CA . LYS A 1 231 ? -16.691 12.290 0.846 1.00 67.56 231 LYS A CA 1
ATOM 1919 C C . LYS A 1 231 ? -17.520 11.120 0.352 1.00 67.56 231 LYS A C 1
ATOM 1921 O O . LYS A 1 231 ? -18.750 11.180 0.356 1.00 67.56 231 LYS A O 1
ATOM 1926 N N . TYR A 1 232 ? -16.837 10.050 -0.032 1.00 75.12 232 TYR A N 1
ATOM 1927 C CA . TYR A 1 232 ? -17.465 8.792 -0.421 1.00 75.12 232 TYR A CA 1
ATOM 1928 C C . TYR A 1 232 ? -17.280 7.753 0.683 1.00 75.12 232 TYR A C 1
ATOM 1930 O O . TYR A 1 232 ? -16.484 6.824 0.543 1.00 75.12 232 TYR A O 1
ATOM 1938 N N . ASP A 1 233 ? -18.015 7.925 1.783 1.00 79.75 233 ASP A N 1
ATOM 1939 C CA . ASP A 1 233 ? -17.885 7.085 2.979 1.00 79.75 233 ASP A CA 1
ATOM 1940 C C . ASP A 1 233 ? -18.075 5.594 2.668 1.00 79.75 233 ASP A C 1
ATOM 1942 O O . ASP A 1 233 ? -17.323 4.763 3.157 1.00 79.75 233 ASP A O 1
ATOM 1946 N N . GLU A 1 234 ? -19.039 5.230 1.818 1.00 85.81 234 GLU A N 1
ATOM 1947 C CA . GLU A 1 234 ? -19.287 3.820 1.479 1.00 85.81 234 GLU A CA 1
ATOM 1948 C C . GLU A 1 234 ? -18.120 3.162 0.735 1.00 85.81 234 GLU A C 1
ATOM 1950 O O . GLU A 1 234 ? -17.855 1.978 0.949 1.00 85.81 234 GLU A O 1
ATOM 1955 N N . ILE A 1 235 ? -17.412 3.925 -0.106 1.00 87.94 235 ILE A N 1
ATOM 1956 C CA . ILE A 1 235 ? -16.244 3.429 -0.844 1.00 87.94 235 ILE A CA 1
ATOM 1957 C C . ILE A 1 235 ? -15.089 3.203 0.130 1.00 87.94 235 ILE A C 1
ATOM 1959 O O . ILE A 1 235 ? -14.518 2.116 0.130 1.00 87.94 235 ILE A O 1
ATOM 1963 N N . HIS A 1 236 ? -14.822 4.172 1.013 1.00 88.44 236 HIS A N 1
ATOM 1964 C CA . HIS A 1 236 ? -13.809 4.037 2.069 1.00 88.44 236 HIS A CA 1
ATOM 1965 C C . HIS A 1 236 ? -14.078 2.814 2.955 1.00 88.44 236 HIS A C 1
ATOM 1967 O O . HIS A 1 236 ? -13.172 2.050 3.288 1.00 88.44 236 HIS A O 1
ATOM 1973 N N . GLU A 1 237 ? -15.344 2.585 3.317 1.00 91.31 237 GLU A N 1
ATOM 1974 C CA . GLU A 1 237 ? -15.726 1.407 4.093 1.00 91.31 237 GLU A CA 1
ATOM 1975 C C . GLU A 1 237 ? -15.511 0.097 3.323 1.00 91.31 237 GLU A C 1
ATOM 1977 O O . GLU A 1 237 ? -15.115 -0.900 3.926 1.00 91.31 237 GLU A O 1
ATOM 1982 N N . GLU A 1 238 ? -15.757 0.051 2.011 1.00 91.50 238 GLU A N 1
ATOM 1983 C CA . GLU A 1 238 ? -15.460 -1.142 1.203 1.00 91.50 238 GLU A CA 1
ATOM 1984 C C . GLU A 1 238 ? -13.944 -1.375 1.075 1.00 91.50 238 GLU A C 1
ATOM 1986 O O . GLU A 1 238 ? -13.496 -2.514 1.188 1.00 91.50 238 GLU A O 1
ATOM 1991 N N . GLU A 1 239 ? -13.128 -0.327 0.928 1.00 92.19 239 GLU A N 1
ATOM 1992 C CA . GLU A 1 239 ? -11.660 -0.435 0.901 1.00 92.19 239 GLU A CA 1
ATOM 1993 C C . GLU A 1 239 ? -11.101 -1.021 2.200 1.00 92.19 239 GLU A C 1
ATOM 1995 O O . GLU A 1 239 ? -10.237 -1.902 2.180 1.00 92.19 239 GLU A O 1
ATOM 2000 N N . ILE A 1 240 ? -11.642 -0.593 3.342 1.00 94.62 240 ILE A N 1
ATOM 2001 C CA . ILE A 1 240 ? -11.260 -1.118 4.655 1.00 94.62 240 ILE A CA 1
ATOM 2002 C C . ILE A 1 240 ? -11.685 -2.582 4.808 1.00 94.62 240 ILE A C 1
ATOM 2004 O O . ILE A 1 240 ? -10.906 -3.400 5.310 1.00 94.62 240 ILE A O 1
ATOM 2008 N N . ARG A 1 241 ? -12.886 -2.944 4.336 1.00 94.69 241 ARG A N 1
ATOM 2009 C CA . ARG A 1 241 ? -13.355 -4.339 4.295 1.00 94.69 241 ARG A CA 1
ATOM 2010 C C . ARG A 1 241 ? -12.462 -5.208 3.407 1.00 94.69 241 ARG A C 1
ATOM 2012 O O . ARG A 1 241 ? -12.110 -6.325 3.801 1.00 94.69 241 ARG A O 1
ATOM 2019 N N . LEU A 1 242 ? -12.031 -4.700 2.250 1.00 93.88 242 LEU A N 1
ATOM 2020 C CA . LEU A 1 242 ? -11.071 -5.372 1.370 1.00 93.88 242 LEU A CA 1
ATOM 2021 C C . LEU A 1 242 ? -9.725 -5.572 2.074 1.00 93.88 242 LEU A C 1
ATOM 2023 O O . LEU A 1 242 ? -9.230 -6.698 2.110 1.00 93.88 242 LEU A O 1
ATOM 2027 N N . ALA A 1 243 ? -9.164 -4.527 2.687 1.00 94.75 243 ALA A N 1
ATOM 2028 C CA . ALA A 1 243 ? -7.889 -4.600 3.401 1.00 94.75 243 ALA A CA 1
ATOM 2029 C C . ALA A 1 243 ? -7.919 -5.633 4.538 1.00 94.75 243 ALA A C 1
ATOM 2031 O O . ALA A 1 243 ? -7.027 -6.481 4.623 1.00 94.75 243 ALA A O 1
ATOM 2032 N N . ALA A 1 244 ? -8.972 -5.618 5.363 1.00 95.00 244 ALA A N 1
ATOM 2033 C CA . ALA A 1 244 ? -9.175 -6.602 6.426 1.00 95.00 244 ALA A CA 1
ATOM 2034 C C . ALA A 1 244 ? -9.252 -8.032 5.873 1.00 95.00 244 ALA A C 1
ATOM 2036 O O . ALA A 1 244 ? -8.628 -8.952 6.409 1.00 95.00 244 ALA A O 1
ATOM 2037 N N . SER A 1 245 ? -9.975 -8.207 4.764 1.00 94.25 245 SER A N 1
ATOM 2038 C CA . SER A 1 245 ? -10.169 -9.511 4.135 1.00 94.25 245 SER A CA 1
ATOM 2039 C C . SER A 1 245 ? -8.869 -10.068 3.557 1.00 94.25 245 SER A C 1
ATOM 2041 O O . SER A 1 245 ? -8.504 -11.204 3.856 1.00 94.25 245 SER A O 1
ATOM 2043 N N . PHE A 1 246 ? -8.125 -9.268 2.786 1.00 92.69 246 PHE A N 1
ATOM 2044 C CA . PHE A 1 246 ? -6.814 -9.660 2.262 1.00 92.69 246 PHE A CA 1
ATOM 2045 C C . PHE A 1 246 ? -5.843 -10.015 3.382 1.00 92.69 246 PHE A C 1
ATOM 2047 O O . PHE A 1 246 ? -5.199 -11.061 3.316 1.00 92.69 246 PHE A O 1
ATOM 2054 N N . ALA A 1 247 ? -5.774 -9.183 4.425 1.00 93.62 247 ALA A N 1
ATOM 2055 C CA . ALA A 1 247 ? -4.907 -9.439 5.565 1.00 93.62 247 ALA A CA 1
ATOM 2056 C C . ALA A 1 247 ? -5.231 -10.790 6.212 1.00 93.62 247 ALA A C 1
ATOM 2058 O O . ALA A 1 247 ? -4.337 -11.608 6.431 1.00 93.62 247 ALA A O 1
ATOM 2059 N N . PHE A 1 248 ? -6.514 -11.054 6.465 1.00 91.94 248 PHE A N 1
ATOM 2060 C CA . PHE A 1 248 ? -6.973 -12.311 7.043 1.00 91.94 248 PHE A CA 1
ATOM 2061 C C . PHE A 1 248 ? -6.607 -13.523 6.176 1.00 91.94 248 PHE A C 1
ATOM 2063 O O . PHE A 1 248 ? -6.014 -14.474 6.687 1.00 91.94 248 PHE A O 1
ATOM 2070 N N . TYR A 1 249 ? -6.908 -13.495 4.873 1.00 90.69 249 TYR A N 1
ATOM 2071 C CA . TYR A 1 249 ? -6.645 -14.632 3.986 1.00 90.69 249 TYR A CA 1
ATOM 2072 C C . TYR A 1 249 ? -5.146 -14.886 3.776 1.00 90.69 249 TYR A C 1
ATOM 2074 O O . TYR A 1 249 ? -4.719 -16.042 3.770 1.00 90.69 249 TYR A O 1
ATOM 2082 N N . LEU A 1 250 ? -4.328 -13.834 3.663 1.00 89.06 250 LEU A N 1
ATOM 2083 C CA . LEU A 1 250 ? -2.869 -13.961 3.571 1.00 89.06 250 LEU A CA 1
ATOM 2084 C C . LEU A 1 250 ? -2.288 -14.572 4.856 1.00 89.06 250 LEU A C 1
ATOM 2086 O O . LEU A 1 250 ? -1.530 -15.543 4.793 1.00 89.06 250 LEU A O 1
ATOM 2090 N N . MET A 1 251 ? -2.723 -14.096 6.028 1.00 89.31 251 MET A N 1
ATOM 2091 C CA . MET A 1 251 ? -2.306 -14.668 7.314 1.00 89.31 251 MET A CA 1
ATOM 2092 C C . MET A 1 251 ? -2.780 -16.115 7.497 1.00 89.31 251 MET A C 1
ATOM 2094 O O . MET A 1 251 ? -2.054 -16.926 8.070 1.00 89.31 251 MET A O 1
ATOM 2098 N N . GLN A 1 252 ? -3.958 -16.483 6.977 1.00 88.25 252 GLN A N 1
ATOM 2099 C CA . GLN A 1 252 ? -4.445 -17.868 6.998 1.00 88.25 252 GLN A CA 1
ATOM 2100 C C . GLN A 1 252 ? -3.553 -18.810 6.172 1.00 88.25 252 GLN A C 1
ATOM 2102 O O . GLN A 1 252 ? -3.438 -19.992 6.494 1.00 88.25 252 GLN A O 1
ATOM 2107 N N . LYS A 1 253 ? -2.888 -18.293 5.131 1.00 85.00 253 LYS A N 1
ATOM 2108 C CA . LYS A 1 253 ? -1.874 -19.017 4.346 1.00 85.00 253 LYS A CA 1
ATOM 2109 C C . LYS A 1 253 ? -0.479 -19.002 4.984 1.00 85.00 253 LYS A C 1
ATOM 2111 O O . LYS A 1 253 ? 0.446 -19.556 4.400 1.00 85.00 253 LYS A O 1
ATOM 2116 N N . GLY A 1 254 ? -0.332 -18.419 6.175 1.00 82.38 254 GLY A N 1
ATOM 2117 C CA . GLY A 1 254 ? 0.931 -18.362 6.913 1.00 82.38 254 GLY A CA 1
ATOM 2118 C C . GLY A 1 254 ? 1.871 -17.241 6.470 1.00 82.38 254 GLY A C 1
ATOM 2119 O O . GLY A 1 254 ? 3.025 -17.242 6.883 1.00 82.38 254 GLY A O 1
ATOM 2120 N N . ILE A 1 255 ? 1.399 -16.293 5.656 1.00 86.31 255 ILE A N 1
ATOM 2121 C CA . ILE A 1 255 ? 2.186 -15.143 5.198 1.00 86.31 255 ILE A CA 1
ATOM 2122 C C . ILE A 1 255 ? 2.100 -14.041 6.269 1.00 86.31 255 ILE A C 1
ATOM 2124 O O . ILE A 1 255 ? 0.985 -13.638 6.615 1.00 86.31 255 ILE A O 1
ATOM 2128 N N . PRO A 1 256 ? 3.226 -13.545 6.816 1.00 89.31 256 PRO A N 1
ATOM 2129 C CA . PRO A 1 256 ? 3.231 -12.347 7.643 1.00 89.31 256 PRO A CA 1
ATOM 2130 C C . PRO A 1 256 ? 2.650 -11.140 6.903 1.00 89.31 256 PRO A C 1
ATOM 2132 O O . PRO A 1 256 ? 3.074 -10.839 5.788 1.00 89.31 256 PRO A O 1
ATOM 2135 N N . VAL A 1 257 ? 1.703 -10.436 7.529 1.00 92.75 257 VAL A N 1
ATOM 2136 C CA . VAL A 1 257 ? 1.037 -9.272 6.925 1.00 92.75 257 VAL A CA 1
ATOM 2137 C C . VAL A 1 257 ? 1.249 -8.020 7.760 1.00 92.75 257 VAL A C 1
ATOM 2139 O O . VAL A 1 257 ? 1.007 -8.031 8.970 1.00 92.75 257 VAL A O 1
ATOM 2142 N N . GLY A 1 258 ? 1.680 -6.946 7.102 1.00 93.38 258 GLY A N 1
ATOM 2143 C CA . GLY A 1 258 ? 1.713 -5.582 7.629 1.00 93.38 258 GLY A CA 1
ATOM 2144 C C . GLY A 1 258 ? 0.670 -4.703 6.943 1.00 93.38 258 GLY A C 1
ATOM 2145 O O . GLY A 1 258 ? 0.207 -5.019 5.844 1.00 93.38 258 GLY A O 1
ATOM 2146 N N . ILE A 1 259 ? 0.298 -3.597 7.582 1.00 94.88 259 ILE A N 1
ATOM 2147 C CA . ILE A 1 259 ? -0.642 -2.627 7.018 1.00 94.88 259 ILE A CA 1
ATOM 2148 C C . ILE A 1 259 ? -0.183 -1.197 7.299 1.00 94.88 259 ILE A C 1
ATOM 2150 O O . ILE A 1 259 ? 0.165 -0.858 8.427 1.00 94.88 259 ILE A O 1
ATOM 2154 N N . TYR A 1 260 ? -0.216 -0.353 6.274 1.00 93.31 260 TYR A N 1
ATOM 2155 C CA . TYR A 1 260 ? 0.043 1.079 6.379 1.00 93.31 260 TYR A CA 1
ATOM 2156 C C . TYR A 1 260 ? -1.095 1.810 5.692 1.00 93.31 260 TYR A C 1
ATOM 2158 O O . TYR A 1 260 ? -1.474 1.486 4.568 1.00 93.31 260 TYR A O 1
ATOM 2166 N N . THR A 1 261 ? -1.647 2.807 6.356 1.00 93.75 261 THR A N 1
ATOM 2167 C CA . THR A 1 261 ? -2.698 3.649 5.791 1.00 93.75 261 THR A CA 1
ATOM 2168 C C . THR A 1 261 ? -2.342 5.101 6.008 1.00 93.75 261 THR A C 1
ATOM 2170 O O . THR A 1 261 ? -1.596 5.396 6.924 1.00 93.75 261 THR A O 1
ATOM 2173 N N . ASN A 1 262 ? -2.855 6.006 5.185 1.00 91.62 262 ASN A N 1
ATOM 2174 C CA . ASN A 1 262 ? -2.831 7.452 5.430 1.00 91.62 262 ASN A CA 1
ATOM 2175 C C . ASN A 1 262 ? -3.956 7.929 6.373 1.00 91.62 262 ASN A C 1
ATOM 2177 O O . ASN A 1 262 ? -4.008 9.110 6.731 1.00 91.62 262 ASN A O 1
ATOM 2181 N N . GLY A 1 263 ? -4.848 7.025 6.788 1.00 89.31 263 GLY A N 1
ATOM 2182 C CA . GLY A 1 263 ? -5.887 7.283 7.777 1.00 89.31 263 GLY A CA 1
ATOM 2183 C C . GLY A 1 263 ? -5.323 7.458 9.188 1.00 89.31 263 GLY A C 1
ATOM 2184 O O . GLY A 1 263 ? -4.352 6.807 9.586 1.00 89.31 263 GLY A O 1
ATOM 2185 N N . ARG A 1 264 ? -5.952 8.344 9.966 1.00 89.31 264 ARG A N 1
ATOM 2186 C CA . ARG A 1 264 ? -5.570 8.615 11.358 1.00 89.31 264 ARG A CA 1
ATOM 2187 C C . ARG A 1 264 ? -6.309 7.690 12.318 1.00 89.31 264 ARG A C 1
ATOM 2189 O O . ARG A 1 264 ? -7.500 7.435 12.157 1.00 89.31 264 ARG A O 1
ATOM 2196 N N . ASP A 1 265 ? -5.610 7.224 13.342 1.00 89.69 265 ASP A N 1
ATOM 2197 C CA . ASP A 1 265 ? -6.188 6.469 14.453 1.00 89.69 265 ASP A CA 1
ATOM 2198 C C . ASP A 1 265 ? -6.889 7.425 15.430 1.00 89.69 265 ASP A C 1
ATOM 2200 O O . ASP A 1 265 ? -6.275 8.365 15.940 1.00 89.69 265 ASP A O 1
ATOM 2204 N N . LEU A 1 266 ? -8.165 7.155 15.730 1.00 86.88 266 LEU A N 1
ATOM 2205 C CA . LEU A 1 266 ? -8.995 7.917 16.673 1.00 86.88 266 LEU A CA 1
ATOM 2206 C C . LEU A 1 266 ? -8.346 8.119 18.053 1.00 86.88 266 LEU A C 1
ATOM 2208 O O . LEU A 1 266 ? -8.627 9.116 18.715 1.00 86.88 266 LEU A O 1
ATOM 2212 N N . LYS A 1 267 ? -7.500 7.186 18.518 1.00 85.12 267 LYS A N 1
ATOM 2213 C CA . LYS A 1 267 ? -6.869 7.278 19.848 1.00 85.12 267 LYS A CA 1
ATOM 2214 C C . LYS A 1 267 ? -5.583 8.095 19.858 1.00 85.12 267 LYS A C 1
ATOM 2216 O O . LYS A 1 267 ? -5.341 8.829 20.811 1.00 85.12 267 LYS A O 1
ATOM 2221 N N . THR A 1 268 ? -4.732 7.923 18.851 1.00 86.19 268 THR A N 1
ATOM 2222 C CA . THR A 1 268 ? -3.392 8.535 18.826 1.00 86.19 268 THR A CA 1
ATOM 2223 C C . THR A 1 268 ? -3.355 9.827 18.013 1.00 86.19 268 THR A C 1
ATOM 2225 O O . THR A 1 268 ? -2.445 10.633 18.195 1.00 86.19 268 THR A O 1
ATOM 2228 N N . GLY A 1 269 ? -4.313 10.030 17.102 1.00 83.94 269 GLY A N 1
ATOM 2229 C CA . GLY A 1 269 ? -4.325 11.126 16.128 1.00 83.94 269 GLY A CA 1
ATOM 2230 C C . GLY A 1 269 ? -3.238 11.015 15.050 1.00 83.94 269 GLY A C 1
ATOM 2231 O O . GLY A 1 269 ? -3.126 11.899 14.191 1.00 83.94 269 GLY A O 1
ATOM 2232 N N . GLN A 1 270 ? -2.436 9.948 15.098 1.00 86.94 270 GLN A N 1
ATOM 2233 C CA . GLN A 1 270 ? -1.363 9.650 14.161 1.00 86.94 270 GLN A CA 1
ATOM 2234 C C . GLN A 1 270 ? -1.832 8.659 13.101 1.00 86.94 270 GLN A C 1
ATOM 2236 O O . GLN A 1 270 ? -2.855 7.991 13.237 1.00 86.94 270 GLN A O 1
ATOM 2241 N N . VAL A 1 271 ? -1.061 8.599 12.028 1.00 89.00 271 VAL A N 1
ATOM 2242 C CA . VAL A 1 271 ? -1.274 7.723 10.883 1.00 89.00 271 VAL A CA 1
ATOM 2243 C C . VAL A 1 271 ? -1.068 6.273 11.321 1.00 89.00 271 VAL A C 1
ATOM 2245 O O . VAL A 1 271 ? -0.077 5.972 11.988 1.00 89.00 271 VAL A O 1
ATOM 2248 N N . PHE A 1 272 ? -2.014 5.386 11.008 1.00 90.12 272 PHE A N 1
ATOM 2249 C CA . PHE A 1 272 ? -1.934 3.996 11.454 1.00 90.12 272 PHE A CA 1
ATOM 2250 C C . PHE A 1 272 ? -0.961 3.189 10.581 1.00 90.12 272 PHE A C 1
ATOM 2252 O O . PHE A 1 272 ? -1.148 3.044 9.371 1.00 90.12 272 PHE A O 1
ATOM 2259 N N . SER A 1 273 ? 0.067 2.630 11.215 1.00 90.88 273 SER A N 1
ATOM 2260 C CA . SER A 1 273 ? 1.040 1.735 10.593 1.00 90.88 273 SER A CA 1
ATOM 2261 C C . SER A 1 273 ? 1.344 0.544 11.495 1.00 90.88 273 SER A C 1
ATOM 2263 O O . SER A 1 273 ? 1.391 0.656 12.723 1.00 90.88 273 SER A O 1
ATOM 2265 N N . LEU A 1 274 ? 1.533 -0.618 10.877 1.00 92.25 274 LEU A N 1
ATOM 2266 C CA . LEU A 1 274 ? 1.847 -1.864 11.557 1.00 92.25 274 LEU A CA 1
ATOM 2267 C C . LEU A 1 274 ? 2.759 -2.722 10.677 1.00 92.25 274 LEU A C 1
ATOM 2269 O O . LEU A 1 274 ? 2.385 -3.097 9.564 1.00 92.25 274 LEU A O 1
ATOM 2273 N N . GLU A 1 275 ? 3.932 -3.069 11.208 1.00 90.38 275 GLU A N 1
ATOM 2274 C CA . GLU A 1 275 ? 4.886 -3.954 10.533 1.00 90.38 275 GLU A CA 1
ATOM 2275 C C . GLU A 1 275 ? 4.319 -5.366 10.305 1.00 90.38 275 GLU A C 1
ATOM 2277 O O . GLU A 1 275 ? 3.431 -5.812 11.048 1.00 90.38 275 GLU A O 1
ATOM 2282 N N . PRO A 1 276 ? 4.855 -6.104 9.312 1.00 89.62 276 PRO A N 1
ATOM 2283 C CA . PRO A 1 276 ? 4.494 -7.490 9.075 1.00 89.62 276 PRO A CA 1
ATOM 2284 C C . PRO A 1 276 ? 4.674 -8.385 10.296 1.00 89.62 276 PRO A C 1
ATOM 2286 O O . PRO A 1 276 ? 5.726 -8.431 10.929 1.00 89.62 276 PRO A O 1
ATOM 2289 N N . GLY A 1 277 ? 3.626 -9.142 10.603 1.00 86.44 277 GLY A N 1
ATOM 2290 C CA . GLY A 1 277 ? 3.611 -10.107 11.693 1.00 86.44 277 GLY A CA 1
ATOM 2291 C C . GLY A 1 277 ? 2.687 -11.276 11.386 1.00 86.44 277 GLY A C 1
ATOM 2292 O O . GLY A 1 277 ? 1.948 -11.266 10.400 1.00 86.44 277 GLY A O 1
ATOM 2293 N N . THR A 1 278 ? 2.714 -12.300 12.236 1.00 84.06 278 THR A N 1
ATOM 2294 C CA . THR A 1 278 ? 1.874 -13.498 12.101 1.00 84.06 278 THR A CA 1
ATOM 2295 C C . THR A 1 278 ? 1.081 -13.781 13.374 1.00 84.06 278 THR A C 1
ATOM 2297 O O . THR A 1 278 ? 1.359 -13.265 14.458 1.00 84.06 278 THR A O 1
ATOM 2300 N N . GLY A 1 279 ? 0.068 -14.637 13.243 1.00 83.12 279 GLY A N 1
ATOM 2301 C CA . GLY A 1 279 ? -0.697 -15.158 14.371 1.00 83.12 279 GLY A CA 1
ATOM 2302 C C . GLY A 1 279 ? -1.915 -14.320 14.761 1.00 83.12 279 GLY A C 1
ATOM 2303 O O . GLY A 1 279 ? -2.215 -13.269 14.199 1.00 83.12 279 GLY A O 1
ATOM 2304 N N . LYS A 1 280 ? -2.653 -14.819 15.759 1.00 86.75 280 LYS A N 1
ATOM 2305 C CA . LYS A 1 280 ? -3.949 -14.254 16.179 1.00 86.75 280 LYS A CA 1
ATOM 2306 C C . LYS A 1 280 ? -3.841 -12.825 16.711 1.00 86.75 280 LYS A C 1
ATOM 2308 O O . LYS A 1 280 ? -4.763 -12.036 16.528 1.00 86.75 280 LYS A O 1
ATOM 2313 N N . GLN A 1 281 ? -2.723 -12.495 17.354 1.00 89.25 281 GLN A N 1
ATOM 2314 C CA . GLN A 1 281 ? -2.497 -11.159 17.893 1.00 89.25 281 GLN A CA 1
ATOM 2315 C C . GLN A 1 281 ? -2.329 -10.124 16.772 1.00 89.25 281 GLN A C 1
ATOM 2317 O O . GLN A 1 281 ? -2.897 -9.041 16.866 1.00 89.25 281 GLN A O 1
ATOM 2322 N N . GLN A 1 282 ? -1.643 -10.482 15.681 1.00 93.06 282 GLN A N 1
ATOM 2323 C CA . GLN A 1 282 ? -1.511 -9.612 14.511 1.00 93.06 282 GLN A CA 1
ATOM 2324 C C . GLN A 1 282 ? -2.871 -9.343 13.860 1.00 93.06 282 GLN A C 1
ATOM 2326 O O . GLN A 1 282 ? -3.219 -8.190 13.618 1.00 93.06 282 GLN A O 1
ATOM 2331 N N . VAL A 1 283 ? -3.680 -10.391 13.657 1.00 91.75 283 VAL A N 1
ATOM 2332 C CA . VAL A 1 283 ? -5.056 -10.259 13.136 1.00 91.75 283 VAL A CA 1
ATOM 2333 C C . VAL A 1 283 ? -5.865 -9.283 13.990 1.00 91.75 283 VAL A C 1
ATOM 2335 O O . VAL A 1 283 ? -6.564 -8.415 13.468 1.00 91.75 283 VAL A O 1
ATOM 2338 N N . ARG A 1 284 ? -5.749 -9.408 15.315 1.00 93.44 284 ARG A N 1
ATOM 2339 C CA . ARG A 1 284 ? -6.419 -8.525 16.264 1.00 93.44 284 ARG A CA 1
ATOM 2340 C C . ARG A 1 284 ? -5.943 -7.075 16.130 1.00 93.44 284 ARG A C 1
ATOM 2342 O O . ARG A 1 284 ? -6.789 -6.192 16.056 1.00 93.44 284 ARG A O 1
ATOM 2349 N N . TYR A 1 285 ? -4.635 -6.824 16.061 1.00 94.31 285 TYR A N 1
ATOM 2350 C CA . TYR A 1 285 ? -4.096 -5.466 15.921 1.00 94.31 285 TYR A CA 1
ATOM 2351 C C . TYR A 1 285 ? -4.496 -4.796 14.609 1.00 94.31 285 TYR A C 1
ATOM 2353 O O . TYR A 1 285 ? -4.869 -3.623 14.625 1.00 94.31 285 TYR A O 1
ATOM 2361 N N . ILE A 1 286 ? -4.483 -5.537 13.497 1.00 95.06 286 ILE A N 1
ATOM 2362 C CA . ILE A 1 286 ? -4.951 -5.034 12.200 1.00 95.06 286 ILE A CA 1
ATOM 2363 C C . ILE A 1 286 ? -6.428 -4.646 12.303 1.00 95.06 286 ILE A C 1
ATOM 2365 O O . ILE A 1 286 ? -6.784 -3.515 11.989 1.00 95.06 286 ILE A O 1
ATOM 2369 N N . ASN A 1 287 ? -7.283 -5.533 12.818 1.00 95.12 287 ASN A N 1
ATOM 2370 C CA . ASN A 1 287 ? -8.716 -5.259 12.932 1.00 95.12 287 ASN A CA 1
ATOM 2371 C C . ASN A 1 287 ? -9.047 -4.128 13.922 1.00 95.12 287 ASN A C 1
ATOM 2373 O O . ASN A 1 287 ? -9.922 -3.313 13.642 1.00 95.12 287 ASN A O 1
ATOM 2377 N N . GLU A 1 288 ? -8.350 -4.034 15.059 1.00 94.62 288 GLU A N 1
ATOM 2378 C CA . GLU A 1 288 ? -8.504 -2.916 16.002 1.00 94.62 288 GLU A CA 1
ATOM 2379 C C . GLU A 1 288 ? -8.005 -1.591 15.415 1.00 94.62 288 GLU A C 1
ATOM 2381 O O . GLU A 1 288 ? -8.567 -0.540 15.719 1.00 94.62 288 GLU A O 1
ATOM 2386 N N . GLY A 1 289 ? -6.948 -1.613 14.600 1.00 94.25 289 GLY A N 1
ATOM 2387 C CA . GLY A 1 289 ? -6.464 -0.445 13.867 1.00 94.25 289 GLY A CA 1
ATOM 2388 C C . GLY A 1 289 ? -7.462 0.017 12.815 1.00 94.25 289 GLY A C 1
ATOM 2389 O O . GLY A 1 289 ? -7.893 1.166 12.845 1.00 94.25 289 GLY A O 1
ATOM 2390 N N . LEU A 1 290 ? -7.919 -0.908 11.968 1.00 94.94 290 LEU A N 1
ATOM 2391 C CA . LEU A 1 290 ? -8.933 -0.652 10.946 1.00 94.94 290 LEU A CA 1
ATOM 2392 C C . LEU A 1 290 ? -10.258 -0.179 11.551 1.00 94.94 290 LEU A C 1
ATOM 2394 O O . LEU A 1 290 ? -10.870 0.735 11.015 1.00 94.94 290 LEU A O 1
ATOM 2398 N N . ALA A 1 291 ? -10.695 -0.721 12.690 1.00 94.69 291 ALA A N 1
ATOM 2399 C CA . ALA A 1 291 ? -11.891 -0.249 13.393 1.00 94.69 291 ALA A CA 1
ATOM 2400 C C . ALA A 1 291 ? -11.742 1.175 13.963 1.00 94.69 291 ALA A C 1
ATOM 2402 O O . ALA A 1 291 ? -12.741 1.859 14.164 1.00 94.69 291 ALA A O 1
ATOM 2403 N N . ARG A 1 292 ? -10.512 1.635 14.221 1.00 93.69 292 ARG A N 1
ATOM 2404 C CA . ARG A 1 292 ? -10.222 2.963 14.786 1.00 93.69 292 ARG A CA 1
ATOM 2405 C C . ARG A 1 292 ? -9.900 4.034 13.749 1.00 93.69 292 ARG A C 1
ATOM 2407 O O . ARG A 1 292 ? -9.637 5.164 14.151 1.00 93.69 292 ARG A O 1
ATOM 2414 N N . LEU A 1 293 ? -9.901 3.711 12.456 1.00 92.31 293 LEU A N 1
ATOM 2415 C CA . LEU A 1 293 ? -9.631 4.704 11.417 1.00 92.31 293 LEU A CA 1
ATOM 2416 C C . LEU A 1 293 ? -10.729 5.765 11.372 1.00 92.31 293 LEU A C 1
ATOM 2418 O O . LEU A 1 293 ? -11.900 5.440 11.148 1.00 92.31 293 LEU A O 1
ATOM 2422 N N . ASP A 1 294 ? -10.316 7.017 11.566 1.00 88.88 294 ASP A N 1
ATOM 2423 C CA . ASP A 1 294 ? -11.158 8.204 11.506 1.00 88.88 294 ASP A CA 1
ATOM 2424 C C . ASP A 1 294 ? -11.281 8.714 10.063 1.00 88.88 294 ASP A C 1
ATOM 2426 O O . ASP A 1 294 ? -10.339 9.287 9.514 1.00 88.88 294 ASP A O 1
ATOM 2430 N N . LEU A 1 295 ? -12.460 8.535 9.462 1.00 86.50 295 LEU A N 1
ATOM 2431 C CA . LEU A 1 295 ? -12.794 9.061 8.130 1.00 86.50 295 LEU A CA 1
ATOM 2432 C C . LEU A 1 295 ? -13.346 10.503 8.179 1.00 86.50 295 LEU A C 1
ATOM 2434 O O . LEU A 1 295 ? -13.596 11.138 7.149 1.00 86.50 295 LEU A O 1
ATOM 2438 N N . SER A 1 296 ? -13.575 11.059 9.375 1.00 81.81 296 SER A N 1
ATOM 2439 C CA . SER A 1 296 ? -14.096 12.422 9.526 1.00 81.81 296 SER A CA 1
ATOM 2440 C C . SER A 1 296 ? -13.027 13.480 9.227 1.00 81.81 296 SER A C 1
ATOM 2442 O O . SER A 1 296 ? -13.341 14.547 8.688 1.00 81.81 296 SER A O 1
ATOM 2444 N N . GLN A 1 297 ? -11.759 13.164 9.479 1.00 81.56 297 GLN A N 1
ATOM 2445 C CA . GLN A 1 297 ? -10.628 14.041 9.203 1.00 81.56 297 GLN A CA 1
ATOM 2446 C C . GLN A 1 297 ? -10.084 13.823 7.794 1.00 81.56 297 GLN A C 1
ATOM 2448 O O . GLN A 1 297 ? -10.123 12.719 7.259 1.00 81.56 297 GLN A O 1
ATOM 2453 N N . LYS A 1 298 ? -9.551 14.888 7.189 1.00 82.94 298 LYS A N 1
ATOM 2454 C CA . LYS A 1 298 ? -8.879 14.773 5.895 1.00 82.94 298 LYS A CA 1
ATOM 2455 C C . LYS A 1 298 ? -7.583 13.975 6.070 1.00 82.94 298 LYS A C 1
ATOM 2457 O O . LYS A 1 298 ? -6.718 14.378 6.856 1.00 82.94 298 LYS A O 1
ATOM 2462 N N . ALA A 1 299 ? -7.469 12.866 5.345 1.00 85.75 299 ALA A N 1
ATOM 2463 C CA . ALA A 1 299 ? -6.252 12.071 5.302 1.00 85.75 299 ALA A CA 1
ATOM 2464 C C . ALA A 1 299 ? -5.125 12.840 4.598 1.00 85.75 299 ALA A C 1
ATOM 2466 O O . ALA A 1 299 ? -5.347 13.803 3.859 1.00 85.75 299 ALA A O 1
ATOM 2467 N N . GLU A 1 300 ? -3.887 12.450 4.875 1.00 87.31 300 GLU A N 1
ATOM 2468 C CA . GLU A 1 300 ? -2.753 12.963 4.114 1.00 87.31 300 GLU A CA 1
ATOM 2469 C C . GLU A 1 300 ? -2.636 12.250 2.757 1.00 87.31 300 GLU A C 1
ATOM 2471 O O . GLU A 1 300 ? -3.043 11.093 2.643 1.00 87.31 300 GLU A O 1
ATOM 2476 N N . PRO A 1 301 ? -2.060 12.894 1.730 1.00 88.38 301 PRO A N 1
ATOM 2477 C CA . PRO A 1 301 ? -1.835 12.231 0.451 1.00 88.38 301 PRO A CA 1
ATOM 2478 C C . PRO A 1 301 ? -0.970 10.973 0.609 1.00 88.38 301 PRO A C 1
ATOM 2480 O O . PRO A 1 301 ? 0.066 10.997 1.285 1.00 88.38 301 PRO A O 1
ATOM 2483 N N . MET A 1 302 ? -1.402 9.874 -0.014 1.00 90.00 302 MET A N 1
ATOM 2484 C CA . MET A 1 302 ? -0.774 8.554 0.114 1.00 90.00 302 MET A CA 1
ATOM 2485 C C . MET A 1 302 ? 0.704 8.554 -0.310 1.00 90.00 302 MET A C 1
ATOM 2487 O O . MET A 1 302 ? 1.509 7.781 0.210 1.00 90.00 302 MET A O 1
ATOM 2491 N N . GLU A 1 303 ? 1.102 9.470 -1.195 1.00 88.44 303 GLU A N 1
ATOM 2492 C CA . GLU A 1 303 ? 2.484 9.652 -1.638 1.00 88.44 303 GLU A CA 1
ATOM 2493 C C . GLU A 1 303 ? 3.442 9.890 -0.464 1.00 88.44 303 GLU A C 1
ATOM 2495 O O . GLU A 1 303 ? 4.551 9.360 -0.461 1.00 88.44 303 GLU A O 1
ATOM 2500 N N . PHE A 1 304 ? 3.009 10.618 0.572 1.00 87.00 304 PHE A N 1
ATOM 2501 C CA . PHE A 1 304 ? 3.848 10.882 1.742 1.00 87.00 304 PHE A CA 1
ATOM 2502 C C . PHE A 1 304 ? 4.073 9.646 2.610 1.00 87.00 304 PHE A C 1
ATOM 2504 O O . PHE A 1 304 ? 5.123 9.541 3.250 1.00 87.00 304 PHE A O 1
ATOM 2511 N N . VAL A 1 305 ? 3.099 8.734 2.660 1.00 87.94 305 VAL A N 1
ATOM 2512 C CA . VAL A 1 305 ? 3.230 7.453 3.365 1.00 87.94 305 VAL A CA 1
ATOM 2513 C C . VAL A 1 305 ? 4.166 6.538 2.577 1.00 87.94 305 VAL A C 1
ATOM 2515 O O . VAL A 1 305 ? 5.105 5.988 3.147 1.00 87.94 305 VAL A O 1
ATOM 2518 N N . LEU A 1 306 ? 3.992 6.455 1.254 1.00 87.56 306 LEU A N 1
ATOM 2519 C CA . LEU A 1 306 ? 4.874 5.676 0.376 1.00 87.56 306 LEU A CA 1
ATOM 2520 C C . LEU A 1 306 ? 6.332 6.157 0.450 1.00 87.56 306 LEU A C 1
ATOM 2522 O O . LEU A 1 306 ? 7.251 5.342 0.530 1.00 87.56 306 LEU A O 1
ATOM 2526 N N . ASP A 1 307 ? 6.559 7.474 0.470 1.00 83.19 307 ASP A N 1
ATOM 2527 C CA . ASP A 1 307 ? 7.903 8.049 0.575 1.00 83.19 307 ASP A CA 1
ATOM 2528 C C . ASP A 1 307 ? 8.557 7.799 1.947 1.00 83.19 307 ASP A C 1
ATOM 2530 O O . ASP A 1 307 ? 9.770 7.580 2.004 1.00 83.19 307 ASP A O 1
ATOM 2534 N N . ARG A 1 308 ? 7.778 7.786 3.042 1.00 84.75 308 ARG A N 1
ATOM 2535 C CA . ARG A 1 308 ? 8.265 7.430 4.391 1.00 84.75 308 ARG A CA 1
ATOM 2536 C C . ARG A 1 308 ? 8.724 5.979 4.464 1.00 84.75 308 ARG A C 1
ATOM 2538 O O . ARG A 1 308 ? 9.822 5.706 4.950 1.00 84.75 308 ARG A O 1
ATOM 2545 N N . GLU A 1 309 ? 7.922 5.067 3.924 1.00 80.06 309 GLU A N 1
ATOM 2546 C CA . GLU A 1 309 ? 8.189 3.626 3.998 1.00 80.06 309 GLU A CA 1
ATOM 2547 C C . GLU A 1 309 ? 9.207 3.140 2.956 1.00 80.06 309 GLU A C 1
ATOM 2549 O O . GLU A 1 309 ? 9.766 2.045 3.061 1.00 80.06 309 GLU A O 1
ATOM 2554 N N . ARG A 1 310 ? 9.557 3.986 1.981 1.00 74.19 310 ARG A N 1
ATOM 2555 C CA . ARG A 1 310 ? 10.573 3.690 0.964 1.00 74.19 310 ARG A CA 1
ATOM 2556 C C . ARG A 1 310 ? 11.938 3.322 1.555 1.00 74.19 310 ARG A C 1
ATOM 2558 O O . ARG A 1 310 ? 12.643 2.492 0.982 1.00 74.19 310 ARG A O 1
ATOM 2565 N N . GLY A 1 311 ? 12.319 3.932 2.680 1.00 61.81 311 GLY A N 1
ATOM 2566 C CA . GLY A 1 311 ? 13.584 3.639 3.364 1.00 61.81 311 GLY A CA 1
ATOM 2567 C C . GLY A 1 311 ? 13.646 2.221 3.943 1.00 61.81 311 GLY A C 1
ATOM 2568 O O . GLY A 1 311 ? 14.727 1.644 4.012 1.00 61.81 311 GLY A O 1
ATOM 2569 N N . GLN A 1 312 ? 12.492 1.649 4.294 1.00 59.66 312 GLN A N 1
ATOM 2570 C CA . GLN A 1 312 ? 12.364 0.297 4.844 1.00 59.66 312 GLN A CA 1
ATOM 2571 C C . GLN A 1 312 ? 12.147 -0.769 3.757 1.00 59.66 312 GLN A C 1
ATOM 2573 O O . GLN A 1 312 ? 12.469 -1.939 3.954 1.00 59.66 312 GLN A O 1
ATOM 2578 N N . ALA A 1 313 ? 11.643 -0.361 2.586 1.00 56.19 313 ALA A N 1
ATOM 2579 C CA . ALA A 1 313 ? 11.468 -1.220 1.412 1.00 56.19 313 ALA A CA 1
ATOM 2580 C C . ALA A 1 313 ? 12.797 -1.660 0.763 1.00 56.19 313 ALA A C 1
ATOM 2582 O O . ALA A 1 313 ? 12.857 -2.661 0.048 1.00 56.19 313 ALA A O 1
ATOM 2583 N N . ALA A 1 314 ? 13.886 -0.926 1.005 1.00 47.94 314 ALA A N 1
ATOM 2584 C CA . ALA A 1 314 ? 15.200 -1.205 0.438 1.00 47.94 314 ALA A CA 1
ATOM 2585 C C . ALA A 1 314 ? 15.918 -2.348 1.186 1.00 47.94 314 ALA A C 1
ATOM 2587 O O . ALA A 1 314 ? 16.872 -2.112 1.922 1.00 47.94 314 ALA A O 1
ATOM 2588 N N . GLY A 1 315 ? 15.478 -3.594 0.987 1.00 50.06 315 GLY A N 1
ATOM 2589 C CA . GLY A 1 315 ? 16.215 -4.773 1.467 1.00 50.06 315 GLY A CA 1
ATOM 2590 C C . GLY A 1 315 ? 15.385 -6.004 1.828 1.00 50.06 315 GLY A C 1
ATOM 2591 O O . GLY A 1 315 ? 15.974 -7.045 2.107 1.00 50.06 315 GLY A O 1
ATOM 2592 N N . SER A 1 316 ? 14.055 -5.918 1.810 1.00 55.44 316 SER A N 1
ATOM 2593 C CA . SER A 1 316 ? 13.150 -7.011 2.185 1.00 55.44 316 SER A CA 1
ATOM 2594 C C . SER A 1 316 ? 12.354 -7.518 0.974 1.00 55.44 316 SER A C 1
ATOM 2596 O O . SER A 1 316 ? 11.879 -6.735 0.152 1.00 55.44 316 SER A O 1
ATOM 2598 N N . PHE A 1 317 ? 12.206 -8.841 0.839 1.00 67.38 317 PHE A N 1
ATOM 2599 C CA . PHE A 1 317 ? 11.350 -9.463 -0.182 1.00 67.38 317 PHE A CA 1
ATOM 2600 C C . PHE A 1 317 ? 9.879 -9.366 0.253 1.00 67.38 317 PHE A C 1
ATOM 2602 O O . PHE A 1 317 ? 9.254 -10.347 0.662 1.00 67.38 317 PHE A O 1
ATOM 2609 N N . ARG A 1 318 ? 9.357 -8.137 0.230 1.00 78.44 318 ARG A N 1
ATOM 2610 C CA . ARG A 1 318 ? 7.971 -7.809 0.559 1.00 78.44 318 ARG A CA 1
ATOM 2611 C C . ARG A 1 318 ? 7.141 -7.746 -0.718 1.00 78.44 318 ARG A C 1
ATOM 2613 O O . ARG A 1 318 ? 7.502 -7.067 -1.679 1.00 78.44 318 ARG A O 1
ATOM 2620 N N . THR A 1 319 ? 5.995 -8.414 -0.715 1.00 83.56 319 THR A N 1
ATOM 2621 C CA . THR A 1 319 ? 4.953 -8.180 -1.714 1.00 83.56 319 THR A CA 1
ATOM 2622 C C . THR A 1 319 ? 4.075 -7.028 -1.250 1.00 83.56 319 THR A C 1
ATOM 2624 O O . THR A 1 319 ? 3.474 -7.086 -0.180 1.00 83.56 319 THR A O 1
ATOM 2627 N N . TYR A 1 320 ? 3.984 -5.983 -2.065 1.00 87.00 320 TYR A N 1
ATOM 2628 C CA . TYR A 1 320 ? 3.173 -4.808 -1.767 1.00 87.00 320 TYR A CA 1
ATOM 2629 C C . TYR A 1 320 ? 1.824 -4.894 -2.478 1.00 87.00 320 TYR A C 1
ATOM 2631 O O . TYR A 1 320 ? 1.765 -5.035 -3.699 1.00 87.00 320 TYR A O 1
ATOM 2639 N N . LEU A 1 321 ? 0.744 -4.780 -1.713 1.00 89.62 321 LEU A N 1
ATOM 2640 C CA . LEU A 1 321 ? -0.621 -4.631 -2.203 1.00 89.62 321 LEU A CA 1
ATOM 2641 C C . LEU A 1 321 ? -1.078 -3.209 -1.894 1.00 89.62 321 LEU A C 1
ATOM 2643 O O . LEU A 1 321 ? -1.019 -2.797 -0.744 1.00 89.62 321 LEU A O 1
ATOM 2647 N N . MET A 1 322 ? -1.551 -2.471 -2.892 1.00 90.12 322 MET A N 1
ATOM 2648 C CA . MET A 1 322 ? -2.143 -1.151 -2.688 1.00 90.12 322 MET A CA 1
ATOM 2649 C C . MET A 1 322 ? -3.638 -1.209 -2.988 1.00 90.12 322 MET A C 1
ATOM 2651 O O . MET A 1 322 ? -4.042 -1.668 -4.055 1.00 90.12 322 MET A O 1
ATOM 2655 N N . ILE A 1 323 ? -4.439 -0.748 -2.033 1.00 91.81 323 ILE A N 1
ATOM 2656 C CA . ILE A 1 323 ? -5.887 -0.592 -2.134 1.00 91.81 323 ILE A CA 1
ATOM 2657 C C . ILE A 1 323 ? -6.150 0.909 -2.101 1.00 91.81 323 ILE A C 1
ATOM 2659 O O . ILE A 1 323 ? -5.853 1.568 -1.107 1.00 91.81 323 ILE A O 1
ATOM 2663 N N . SER A 1 324 ? -6.629 1.439 -3.221 1.00 89.38 324 SER A N 1
ATOM 2664 C CA . SER A 1 324 ? -6.961 2.850 -3.375 1.00 89.38 324 SER A CA 1
ATOM 2665 C C . SER A 1 324 ? -8.017 3.019 -4.459 1.00 89.38 324 SER A C 1
ATOM 2667 O O . SER A 1 324 ? -7.936 2.409 -5.530 1.00 89.38 324 SER A O 1
ATOM 2669 N N . LYS A 1 325 ? -8.979 3.893 -4.191 1.00 86.12 325 LYS A N 1
ATOM 2670 C CA . LYS A 1 325 ? -9.960 4.417 -5.137 1.00 86.12 325 LYS A CA 1
ATOM 2671 C C . LYS A 1 325 ? -9.392 5.546 -5.993 1.00 86.12 325 LYS A C 1
ATOM 2673 O O . LYS A 1 325 ? -9.937 5.831 -7.058 1.00 86.12 325 LYS A O 1
ATOM 2678 N N . ASN A 1 326 ? -8.316 6.186 -5.535 1.00 80.62 326 ASN A N 1
ATOM 2679 C CA . ASN A 1 326 ? -7.693 7.320 -6.199 1.00 80.62 326 ASN A CA 1
ATOM 2680 C C . ASN A 1 326 ? -6.795 6.809 -7.329 1.00 80.62 326 ASN A C 1
ATOM 2682 O O . ASN A 1 326 ? -5.808 6.110 -7.107 1.00 80.62 326 ASN A O 1
ATOM 2686 N N . GLN A 1 327 ? -7.115 7.178 -8.569 1.00 77.81 327 GLN A N 1
ATOM 2687 C CA . GLN A 1 327 ? -6.371 6.739 -9.756 1.00 77.81 327 GLN A CA 1
ATOM 2688 C C . GLN A 1 327 ? -5.334 7.780 -10.209 1.00 77.81 327 GLN A C 1
ATOM 2690 O O . GLN A 1 327 ? -5.029 7.896 -11.398 1.00 77.81 327 GLN A O 1
ATOM 2695 N N . LYS A 1 328 ? -4.774 8.559 -9.271 1.00 79.12 328 LYS A N 1
ATOM 2696 C CA . LYS A 1 328 ? -3.754 9.569 -9.584 1.00 79.12 328 LYS A CA 1
ATOM 2697 C C . LYS A 1 328 ? -2.518 8.913 -10.187 1.00 79.12 328 LYS A C 1
ATOM 2699 O O . LYS A 1 328 ? -1.887 8.044 -9.582 1.00 79.12 328 LYS A O 1
ATOM 2704 N N . GLN A 1 329 ? -2.099 9.439 -11.335 1.00 77.38 329 GLN A N 1
ATOM 2705 C CA . GLN A 1 329 ? -0.854 9.033 -11.981 1.00 77.38 329 GLN A CA 1
ATOM 2706 C C . GLN A 1 329 ? 0.360 9.248 -11.062 1.00 77.38 329 GLN A C 1
ATOM 2708 O O . GLN A 1 329 ? 1.274 8.430 -11.053 1.00 77.38 329 GLN A O 1
ATOM 2713 N N . GLU A 1 330 ? 0.359 10.317 -10.261 1.00 77.88 330 GLU A N 1
ATOM 2714 C CA . GLU A 1 330 ? 1.431 10.624 -9.305 1.00 77.88 330 GLU A CA 1
ATOM 2715 C C . GLU A 1 330 ? 1.552 9.556 -8.210 1.00 77.88 330 GLU A C 1
ATOM 2717 O O . GLU A 1 330 ? 2.658 9.088 -7.936 1.00 77.88 330 GLU A O 1
ATOM 2722 N N . CYS A 1 331 ? 0.425 9.109 -7.649 1.00 81.12 331 CYS A N 1
ATOM 2723 C CA . CYS A 1 331 ? 0.386 8.057 -6.637 1.00 81.12 331 CYS A CA 1
ATOM 2724 C C . CYS A 1 331 ? 0.874 6.717 -7.202 1.00 81.12 331 CYS A C 1
ATOM 2726 O O . CYS A 1 331 ? 1.737 6.063 -6.614 1.00 81.12 331 CYS A O 1
ATOM 2728 N N . TYR A 1 332 ? 0.416 6.363 -8.408 1.00 81.31 332 TYR A N 1
ATOM 2729 C CA . TYR A 1 332 ? 0.883 5.176 -9.124 1.00 81.31 332 TYR A CA 1
ATOM 2730 C C . TYR A 1 332 ? 2.393 5.228 -9.414 1.00 81.31 332 TYR A C 1
ATOM 2732 O O . TYR A 1 332 ? 3.112 4.252 -9.197 1.00 81.31 332 TYR A O 1
ATOM 2740 N N . GLU A 1 333 ? 2.912 6.378 -9.857 1.00 79.69 333 GLU A N 1
ATOM 2741 C CA . GLU A 1 333 ? 4.347 6.567 -10.074 1.00 79.69 333 GLU A CA 1
ATOM 2742 C C . GLU A 1 333 ? 5.155 6.464 -8.775 1.00 79.69 333 GLU A C 1
ATOM 2744 O O . GLU A 1 333 ? 6.247 5.893 -8.788 1.00 79.69 333 GLU A O 1
ATOM 2749 N N . SER A 1 334 ? 4.651 7.004 -7.665 1.00 79.75 334 SER A N 1
ATOM 2750 C CA . SER A 1 334 ? 5.281 6.898 -6.343 1.00 79.75 334 SER A CA 1
ATOM 2751 C C . SER A 1 334 ? 5.293 5.455 -5.834 1.00 79.75 334 SER A C 1
ATOM 2753 O O . SER A 1 334 ? 6.341 4.975 -5.397 1.00 79.75 334 SER A O 1
ATOM 2755 N N . PHE A 1 335 ? 4.195 4.716 -6.005 1.00 83.31 335 PHE A N 1
ATOM 2756 C CA . PHE A 1 335 ? 4.124 3.289 -5.689 1.00 83.31 335 PHE A CA 1
ATOM 2757 C C . PHE A 1 335 ? 5.122 2.476 -6.528 1.00 83.31 335 PHE A C 1
ATOM 2759 O O . PHE A 1 335 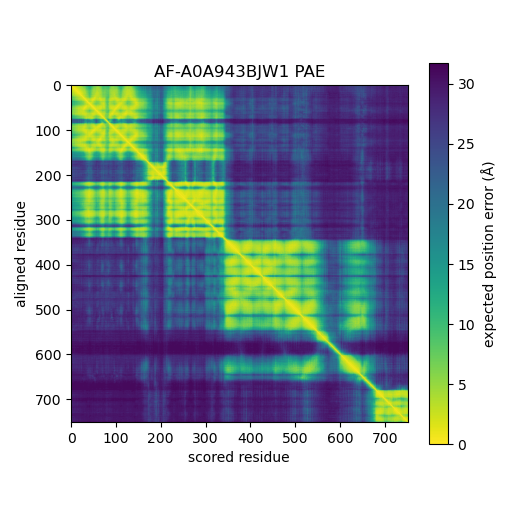? 5.913 1.700 -5.993 1.00 83.31 335 PHE A O 1
ATOM 2766 N N . LEU A 1 336 ? 5.194 2.722 -7.840 1.00 76.81 336 LEU A N 1
ATOM 2767 C CA . LEU A 1 336 ? 6.173 2.067 -8.714 1.00 76.81 336 LEU A CA 1
ATOM 2768 C C . LEU A 1 336 ? 7.629 2.420 -8.377 1.00 76.81 336 LEU A C 1
ATOM 2770 O O . LEU A 1 336 ? 8.521 1.581 -8.537 1.00 76.81 336 LEU A O 1
ATOM 2774 N N . LYS A 1 337 ? 7.896 3.658 -7.940 1.00 74.06 337 LYS A N 1
ATOM 2775 C CA . LYS A 1 337 ? 9.224 4.075 -7.459 1.00 74.06 337 LYS A CA 1
ATOM 2776 C C . LYS A 1 337 ? 9.610 3.339 -6.177 1.00 74.06 337 LYS A C 1
ATOM 2778 O O . LYS A 1 337 ? 10.791 3.036 -6.018 1.00 74.06 337 LYS A O 1
ATOM 2783 N N . MET A 1 338 ? 8.648 3.058 -5.299 1.00 75.00 338 MET A N 1
ATOM 2784 C CA . MET A 1 338 ? 8.854 2.282 -4.075 1.00 75.00 338 MET A CA 1
ATOM 2785 C C . MET A 1 338 ? 9.127 0.801 -4.383 1.00 75.00 338 MET A C 1
ATOM 2787 O O . MET A 1 338 ? 10.099 0.257 -3.872 1.00 75.00 338 MET A O 1
ATOM 2791 N N . VAL A 1 339 ? 8.344 0.173 -5.271 1.00 71.44 339 VAL A N 1
ATOM 2792 C CA . VAL A 1 339 ? 8.504 -1.249 -5.658 1.00 71.44 339 VAL A CA 1
ATOM 2793 C C . VAL A 1 339 ? 9.793 -1.501 -6.464 1.00 71.44 339 VAL A C 1
ATOM 2795 O O . VAL A 1 339 ? 10.272 -2.625 -6.562 1.00 71.44 339 VAL A O 1
ATOM 2798 N N . GLY A 1 340 ? 10.403 -0.464 -7.045 1.00 58.91 340 GLY A N 1
ATOM 2799 C CA . GLY A 1 340 ? 11.686 -0.565 -7.753 1.00 58.91 340 GLY A CA 1
ATOM 2800 C C . GLY A 1 340 ? 11.600 -1.123 -9.182 1.00 58.91 340 GLY A C 1
ATOM 2801 O O . GLY A 1 340 ? 12.577 -1.037 -9.928 1.00 58.91 340 GLY A O 1
ATOM 2802 N N . GLU A 1 341 ? 10.437 -1.619 -9.614 1.00 49.12 341 GLU A N 1
ATOM 2803 C CA . GLU A 1 341 ? 10.258 -2.259 -10.928 1.00 49.12 341 GLU A CA 1
ATOM 2804 C C . GLU A 1 341 ? 9.880 -1.284 -12.066 1.00 49.12 341 GLU A C 1
ATOM 2806 O O . GLU A 1 341 ? 10.173 -1.552 -13.234 1.00 49.12 341 GLU A O 1
ATOM 2811 N N . GLY A 1 342 ? 9.313 -0.106 -11.773 1.00 39.34 342 GLY A N 1
ATOM 2812 C CA . GLY A 1 342 ? 8.746 0.775 -12.813 1.00 39.34 342 GLY A CA 1
ATOM 2813 C C . GLY A 1 342 ? 9.650 1.895 -13.351 1.00 39.34 342 GLY A C 1
ATOM 2814 O O . GLY A 1 342 ? 9.494 2.330 -14.495 1.00 39.34 342 GLY A O 1
ATOM 2815 N N . ALA A 1 343 ? 10.627 2.374 -12.577 1.00 39.19 343 ALA A N 1
ATOM 2816 C CA . ALA A 1 343 ? 11.404 3.559 -12.968 1.00 39.19 343 ALA A CA 1
ATOM 2817 C C . ALA A 1 343 ? 12.526 3.247 -13.979 1.00 39.19 343 ALA A C 1
ATOM 2819 O O . ALA A 1 343 ? 12.831 4.050 -14.862 1.00 39.19 343 ALA A O 1
ATOM 2820 N N . VAL A 1 344 ? 13.121 2.052 -13.923 1.00 41.75 344 VAL A N 1
ATOM 2821 C CA . VAL A 1 344 ? 14.367 1.763 -14.656 1.00 41.75 344 VAL A CA 1
ATOM 2822 C C . VAL A 1 344 ? 14.141 1.580 -16.166 1.00 41.75 344 VAL A C 1
ATOM 2824 O O . VAL A 1 344 ? 15.048 1.837 -16.963 1.00 41.75 344 VAL A O 1
ATOM 2827 N N . GLY A 1 345 ? 12.946 1.156 -16.591 1.00 41.78 345 GLY A N 1
ATOM 2828 C CA . GLY A 1 345 ? 12.612 0.924 -18.002 1.00 41.78 345 GLY A CA 1
ATOM 2829 C C . GLY A 1 345 ? 12.191 2.193 -18.749 1.00 41.78 345 GLY A C 1
ATOM 2830 O O . GLY A 1 345 ? 12.779 2.531 -19.781 1.00 41.78 345 GLY A O 1
ATOM 2831 N N . GLY A 1 346 ? 11.198 2.909 -18.214 1.0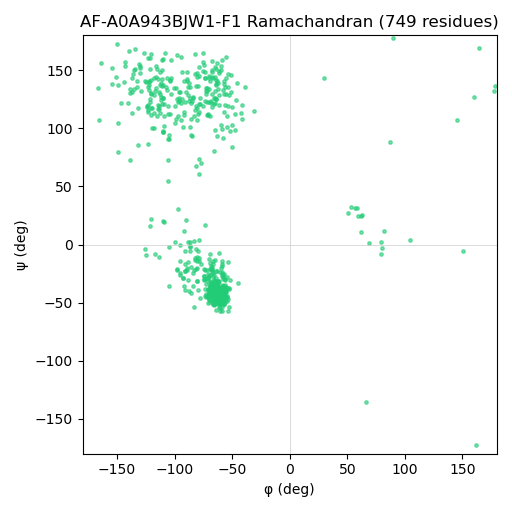0 51.84 346 GLY A N 1
ATOM 2832 C CA . GLY A 1 346 ? 10.660 4.132 -18.817 1.00 51.84 346 GLY A CA 1
ATOM 2833 C C . GLY A 1 346 ? 11.658 5.288 -18.798 1.00 51.84 346 GLY A C 1
ATOM 2834 O O . GLY A 1 346 ? 11.799 6.002 -19.790 1.00 51.84 346 GLY A O 1
ATOM 2835 N N . GLU A 1 347 ? 12.438 5.436 -17.723 1.00 59.41 347 GLU A N 1
ATOM 2836 C CA . GLU A 1 347 ? 13.421 6.515 -17.618 1.00 59.41 347 GLU A CA 1
ATOM 2837 C C . GLU A 1 347 ? 14.582 6.342 -18.607 1.00 59.41 347 GLU A C 1
ATOM 2839 O O . GLU A 1 347 ? 15.055 7.320 -19.191 1.00 59.41 347 GLU A O 1
ATOM 2844 N N . LYS A 1 348 ? 14.999 5.097 -18.880 1.00 65.56 348 LYS A N 1
ATOM 2845 C CA . LYS A 1 348 ? 16.006 4.800 -19.911 1.00 65.56 348 LYS A CA 1
ATOM 2846 C C . LYS A 1 348 ? 15.512 5.158 -21.311 1.00 65.56 348 LYS A C 1
ATOM 2848 O O . LYS A 1 348 ? 16.289 5.706 -22.091 1.00 65.56 348 LYS A O 1
ATOM 2853 N N . VAL A 1 349 ? 14.250 4.871 -21.637 1.00 70.00 349 VAL A N 1
ATOM 2854 C CA . VAL A 1 349 ? 13.663 5.214 -22.946 1.00 70.00 349 VAL A CA 1
ATOM 2855 C C . VAL A 1 349 ? 13.478 6.725 -23.068 1.00 70.00 349 VAL A C 1
ATOM 2857 O O . VAL A 1 349 ? 13.990 7.309 -24.019 1.00 70.00 349 VAL A O 1
ATOM 2860 N N . LYS A 1 350 ? 12.903 7.384 -22.053 1.00 73.69 350 LYS A N 1
ATOM 2861 C CA . LYS A 1 350 ? 12.806 8.853 -21.993 1.00 73.69 350 LYS A CA 1
ATOM 2862 C C . LYS A 1 350 ? 14.183 9.519 -22.091 1.00 73.69 350 LYS A C 1
ATOM 2864 O O . LYS A 1 350 ? 14.338 10.534 -22.757 1.00 73.69 350 LYS A O 1
ATOM 2869 N N . ARG A 1 351 ? 15.229 8.955 -21.472 1.00 79.38 351 ARG A N 1
ATOM 2870 C CA . ARG A 1 351 ? 16.612 9.448 -21.615 1.00 79.38 351 ARG A CA 1
ATOM 2871 C C . ARG A 1 351 ? 17.141 9.304 -23.044 1.00 79.38 351 ARG A C 1
ATOM 2873 O O . ARG A 1 351 ? 17.821 10.214 -23.497 1.00 79.38 351 ARG A O 1
ATOM 2880 N N . LYS A 1 352 ? 16.833 8.208 -23.742 1.00 81.00 352 LYS A N 1
ATOM 2881 C CA . LYS A 1 352 ? 17.215 8.026 -25.153 1.00 81.00 352 LYS A CA 1
ATOM 2882 C C . LYS A 1 352 ? 16.500 9.018 -26.068 1.00 81.00 352 LYS A C 1
ATOM 2884 O O . LYS A 1 352 ? 17.170 9.646 -26.875 1.00 81.00 352 LYS A O 1
ATOM 2889 N N . ILE A 1 353 ? 15.189 9.194 -25.891 1.00 83.62 353 ILE A N 1
ATOM 2890 C CA . ILE A 1 353 ? 14.388 10.170 -26.644 1.00 83.62 353 ILE A CA 1
ATOM 2891 C C . ILE A 1 353 ? 14.947 11.585 -26.429 1.00 83.62 353 ILE A C 1
ATOM 2893 O O . ILE A 1 353 ? 15.262 12.256 -27.401 1.00 83.62 353 ILE A O 1
ATOM 2897 N N . ARG A 1 354 ? 15.248 11.973 -25.181 1.00 83.62 354 ARG A N 1
ATOM 2898 C CA . ARG A 1 354 ? 15.877 13.273 -24.870 1.00 83.62 354 ARG A CA 1
ATOM 2899 C C . ARG A 1 354 ? 17.199 13.520 -25.597 1.00 83.62 354 ARG A C 1
ATOM 2901 O O . ARG A 1 354 ? 17.476 14.637 -26.011 1.00 83.62 354 ARG A O 1
ATOM 2908 N N . ILE A 1 355 ? 18.041 12.495 -25.733 1.00 86.62 355 ILE A N 1
ATOM 2909 C CA . ILE A 1 355 ? 19.309 12.632 -26.466 1.00 86.62 355 ILE A CA 1
ATOM 2910 C C . ILE A 1 355 ? 19.039 12.884 -27.958 1.00 86.62 355 ILE A C 1
ATOM 2912 O O . ILE A 1 355 ? 19.730 13.696 -28.565 1.00 86.62 355 ILE A O 1
ATOM 2916 N N . LEU A 1 356 ? 18.030 12.225 -28.536 1.00 87.62 356 LEU A N 1
ATOM 2917 C CA . LEU A 1 356 ? 17.629 12.417 -29.935 1.00 87.62 356 LEU A CA 1
ATOM 2918 C C . LEU A 1 356 ? 17.018 13.803 -30.176 1.00 87.62 356 LEU A C 1
ATOM 2920 O O . LEU A 1 356 ? 17.352 14.423 -31.178 1.00 87.62 356 LEU A O 1
ATOM 2924 N N . GLU A 1 357 ? 16.198 14.306 -29.250 1.00 88.00 357 GLU A N 1
ATOM 2925 C CA . GLU A 1 357 ? 15.631 15.665 -29.298 1.00 88.00 357 GLU A CA 1
ATOM 2926 C C . GLU A 1 357 ? 16.745 16.723 -29.323 1.00 88.00 357 GLU A C 1
ATOM 2928 O O . GLU A 1 357 ? 16.769 17.574 -30.203 1.00 88.00 357 GLU A O 1
ATOM 2933 N N . ILE A 1 358 ? 17.740 16.615 -28.431 1.00 89.69 358 ILE A N 1
ATOM 2934 C CA . ILE A 1 358 ? 18.890 17.538 -28.393 1.00 89.69 358 ILE A CA 1
ATOM 2935 C C . ILE A 1 358 ? 19.693 17.494 -29.702 1.00 89.69 358 ILE A C 1
ATOM 2937 O O . ILE A 1 358 ? 20.103 18.537 -30.214 1.00 89.69 358 ILE A O 1
ATOM 2941 N N . LEU A 1 359 ? 19.928 16.294 -30.243 1.00 90.00 359 LEU A N 1
ATOM 2942 C CA . LEU A 1 359 ? 20.634 16.120 -31.513 1.00 90.00 359 LEU A CA 1
ATOM 2943 C C . LEU A 1 359 ? 19.838 16.701 -32.692 1.00 90.00 359 LEU A C 1
ATOM 2945 O O . LEU A 1 359 ? 20.436 17.298 -33.584 1.00 90.00 359 LEU A O 1
ATOM 2949 N N . HIS A 1 360 ? 18.509 16.573 -32.687 1.00 90.31 360 HIS A N 1
ATOM 2950 C CA . HIS A 1 360 ? 17.637 17.179 -33.690 1.00 90.31 360 HIS A CA 1
ATOM 2951 C C . HIS A 1 360 ? 17.685 18.711 -33.633 1.00 90.31 360 HIS A C 1
ATOM 2953 O O . HIS A 1 360 ? 17.968 19.343 -34.653 1.00 90.31 360 HIS A O 1
ATOM 2959 N N . SER A 1 361 ? 17.501 19.294 -32.444 1.00 87.94 361 SER A N 1
ATOM 2960 C CA . SER A 1 361 ? 17.589 20.740 -32.227 1.00 87.94 361 SER A CA 1
ATOM 2961 C C . SER A 1 361 ? 18.936 21.297 -32.700 1.00 87.94 361 SER A C 1
ATOM 2963 O O . SER A 1 361 ? 18.992 22.357 -33.323 1.00 87.94 361 SER A O 1
ATOM 2965 N N . PHE A 1 362 ? 20.029 20.566 -32.438 1.00 91.06 362 PHE A N 1
ATOM 2966 C CA . PHE A 1 362 ? 21.355 20.914 -32.943 1.00 91.06 362 PHE A CA 1
ATOM 2967 C C . PHE A 1 362 ? 21.394 20.901 -34.471 1.00 91.06 362 PHE A C 1
ATOM 2969 O O . PHE A 1 362 ? 21.776 21.908 -35.053 1.00 91.06 362 PHE A O 1
ATOM 2976 N N . LEU A 1 363 ? 20.979 19.808 -35.122 1.00 89.44 363 LEU A N 1
ATOM 2977 C CA . LEU A 1 363 ? 21.000 19.696 -36.583 1.00 89.44 363 LEU A CA 1
ATOM 2978 C C . LEU A 1 363 ? 20.202 20.822 -37.256 1.00 89.44 363 LEU A C 1
ATOM 2980 O O . LEU A 1 363 ? 20.689 21.414 -38.215 1.00 89.44 363 LEU A O 1
ATOM 2984 N N . LEU A 1 364 ? 19.033 21.177 -36.722 1.00 89.12 364 LEU A N 1
ATOM 2985 C CA . LEU A 1 364 ? 18.182 22.225 -37.288 1.00 89.12 364 LEU A CA 1
ATOM 2986 C C . LEU A 1 364 ? 18.816 23.620 -37.165 1.00 89.12 364 LEU A C 1
ATOM 2988 O O . LEU A 1 364 ? 18.912 24.345 -38.150 1.00 89.12 364 LEU A O 1
ATOM 2992 N N . ILE A 1 365 ? 19.318 23.992 -35.985 1.00 88.75 365 ILE A N 1
ATOM 2993 C CA . ILE A 1 365 ? 20.006 25.286 -35.805 1.00 88.75 365 ILE A CA 1
ATOM 2994 C C . ILE A 1 365 ? 21.307 25.318 -36.617 1.00 88.75 365 ILE A C 1
ATOM 2996 O O . ILE A 1 365 ? 21.665 26.338 -37.202 1.00 88.75 365 ILE A O 1
ATOM 3000 N N . SER A 1 366 ? 21.986 24.178 -36.698 1.00 88.06 366 SER A N 1
ATOM 3001 C CA . SER A 1 366 ? 23.187 23.979 -37.497 1.00 88.06 366 SER A CA 1
ATOM 3002 C C . SER A 1 366 ? 22.917 24.165 -38.995 1.00 88.06 366 SER A C 1
ATOM 3004 O O . SER A 1 366 ? 23.742 24.773 -39.669 1.00 88.06 366 SER A O 1
ATOM 3006 N N . MET A 1 367 ? 21.755 23.725 -39.494 1.00 87.75 367 MET A N 1
ATOM 3007 C CA . MET A 1 367 ? 21.292 23.950 -40.870 1.00 87.75 367 MET A CA 1
ATOM 3008 C C . MET A 1 367 ? 21.071 25.442 -41.157 1.00 87.75 367 MET A C 1
ATOM 3010 O O . MET A 1 367 ? 21.487 25.935 -42.200 1.00 87.75 367 MET A O 1
ATOM 3014 N N . LEU A 1 368 ? 20.443 26.171 -40.228 1.00 87.19 368 LEU A N 1
ATOM 3015 C CA . LEU A 1 368 ? 20.236 27.619 -40.362 1.00 87.19 368 LEU A CA 1
ATOM 3016 C C . LEU A 1 368 ? 21.564 28.386 -40.362 1.00 87.19 368 LEU A C 1
ATOM 3018 O O . LEU A 1 368 ? 21.721 29.344 -41.112 1.00 87.19 368 LEU A O 1
ATOM 3022 N N . TYR A 1 369 ? 22.529 27.951 -39.552 1.00 86.56 369 TYR A N 1
ATOM 3023 C CA . TYR A 1 369 ? 23.876 28.514 -39.562 1.00 86.56 369 TYR A CA 1
ATOM 3024 C C . TYR A 1 369 ? 24.599 28.246 -40.888 1.00 86.56 369 TYR A C 1
ATOM 3026 O O . TYR A 1 369 ? 25.180 29.168 -41.457 1.00 86.56 369 TYR A O 1
ATOM 3034 N N . ASP A 1 370 ? 24.534 27.011 -41.400 1.00 83.19 370 ASP A N 1
ATOM 3035 C CA . ASP A 1 370 ? 25.166 26.647 -42.673 1.00 83.19 370 ASP A CA 1
ATOM 3036 C C . ASP A 1 370 ? 24.586 27.476 -43.837 1.00 83.19 370 ASP A C 1
ATOM 3038 O O . ASP A 1 370 ? 25.356 27.979 -44.650 1.00 83.19 370 ASP A O 1
ATOM 3042 N N . LEU A 1 371 ? 23.265 27.719 -43.853 1.00 83.62 371 LEU A N 1
ATOM 3043 C CA . LEU A 1 371 ? 22.607 28.621 -44.812 1.00 83.62 371 LEU A CA 1
ATOM 3044 C C . LEU A 1 371 ? 23.207 30.036 -44.782 1.00 83.62 371 LEU A C 1
ATOM 3046 O O . LEU A 1 371 ? 23.524 30.607 -45.821 1.00 83.62 371 LEU A O 1
ATOM 3050 N N . ILE A 1 372 ? 23.380 30.609 -43.588 1.00 82.44 372 ILE A N 1
ATOM 3051 C CA . ILE A 1 372 ? 23.893 31.977 -43.423 1.00 82.44 372 ILE A CA 1
ATOM 3052 C C . ILE A 1 372 ? 25.358 32.072 -43.870 1.00 82.44 372 ILE A C 1
ATOM 3054 O O . ILE A 1 372 ? 25.733 33.019 -44.561 1.00 82.44 372 ILE A O 1
ATOM 3058 N N . ILE A 1 373 ? 26.189 31.097 -43.497 1.00 78.81 373 ILE A N 1
ATOM 3059 C CA . ILE A 1 373 ? 27.613 31.085 -43.857 1.00 78.81 373 ILE A CA 1
ATOM 3060 C C . ILE A 1 373 ? 27.811 30.860 -45.354 1.00 78.81 373 ILE A C 1
ATOM 3062 O O . ILE A 1 373 ? 28.681 31.491 -45.946 1.00 78.81 373 ILE A O 1
ATOM 3066 N N . GLN A 1 374 ? 26.989 30.023 -45.985 1.00 74.88 374 GLN A N 1
ATOM 3067 C CA . GLN A 1 374 ? 27.066 29.767 -47.421 1.00 74.88 374 GLN A CA 1
ATOM 3068 C C . GLN A 1 374 ? 26.794 31.027 -48.260 1.00 74.88 374 GLN A C 1
ATOM 3070 O O . GLN A 1 374 ? 27.420 31.203 -49.304 1.00 74.88 374 GLN A O 1
ATOM 3075 N N . VAL A 1 375 ? 25.935 31.929 -47.771 1.00 77.19 375 VAL A N 1
ATOM 3076 C CA . VAL A 1 375 ? 25.651 33.229 -48.403 1.00 77.19 375 VAL A CA 1
ATOM 3077 C C . VAL A 1 375 ? 26.739 34.271 -48.110 1.00 77.19 375 VAL A C 1
ATOM 3079 O O . VAL A 1 375 ? 27.077 35.065 -48.985 1.00 77.19 375 VAL A O 1
ATOM 3082 N N . MET A 1 376 ? 27.277 34.299 -46.886 1.00 75.81 376 MET A N 1
ATOM 3083 C CA . MET A 1 376 ? 28.158 35.382 -46.416 1.00 75.81 376 MET A CA 1
ATOM 3084 C C . MET A 1 376 ? 29.651 35.128 -46.667 1.00 75.81 376 MET A C 1
ATOM 3086 O O . MET A 1 376 ? 30.379 36.056 -47.010 1.00 75.81 376 MET A O 1
ATOM 3090 N N . GLU A 1 377 ? 30.118 33.892 -46.488 1.00 71.25 377 GLU A N 1
ATOM 3091 C CA . GLU A 1 377 ? 31.528 33.498 -46.611 1.00 71.25 377 GLU A CA 1
ATOM 3092 C C . GLU A 1 377 ? 31.655 32.142 -47.338 1.00 71.25 377 GLU A C 1
ATOM 3094 O O . GLU A 1 377 ? 31.965 31.111 -46.725 1.00 71.25 377 GLU A O 1
ATOM 3099 N N . PRO A 1 378 ? 31.420 32.102 -48.663 1.00 66.25 378 PRO A N 1
ATOM 3100 C CA . PRO A 1 378 ? 31.531 30.868 -49.426 1.00 66.25 378 PRO A CA 1
ATOM 3101 C C . PRO A 1 378 ? 32.984 30.370 -49.442 1.00 66.25 378 PRO A C 1
ATOM 3103 O O . PRO A 1 378 ? 33.901 31.083 -49.843 1.00 66.25 378 PRO A O 1
ATOM 3106 N N . GLY A 1 379 ? 33.200 29.110 -49.046 1.00 63.81 379 GLY A N 1
ATOM 3107 C CA . GLY A 1 379 ? 34.463 28.408 -49.307 1.00 63.81 379 GLY A CA 1
ATOM 3108 C C . GLY A 1 379 ? 35.438 28.236 -48.142 1.00 63.81 379 GLY A C 1
ATOM 3109 O O . GLY A 1 379 ? 36.500 27.671 -48.377 1.00 63.81 379 GLY A O 1
ATOM 3110 N N . ASN A 1 380 ? 35.114 28.641 -46.906 1.00 69.69 380 ASN A N 1
ATOM 3111 C CA . ASN A 1 380 ? 36.002 28.432 -45.752 1.00 69.69 380 ASN A CA 1
ATOM 3112 C C . ASN A 1 380 ? 35.608 27.194 -44.908 1.00 69.69 380 ASN A C 1
ATOM 3114 O O . ASN A 1 380 ? 34.631 27.255 -44.157 1.00 69.69 380 ASN A O 1
ATOM 3118 N N . PRO A 1 381 ? 36.374 26.081 -44.942 1.00 68.62 381 PRO A N 1
ATOM 3119 C CA . PRO A 1 381 ? 36.053 24.878 -44.169 1.00 68.62 381 PRO A CA 1
ATOM 3120 C C . PRO A 1 381 ? 36.139 25.087 -42.652 1.00 68.62 381 PRO A C 1
ATOM 3122 O O . PRO A 1 381 ? 35.470 24.390 -41.895 1.00 68.62 381 PRO A O 1
ATOM 3125 N N . PHE A 1 382 ? 36.952 26.035 -42.175 1.00 70.06 382 PHE A N 1
ATOM 3126 C CA . PHE A 1 382 ? 37.164 26.245 -40.739 1.00 70.06 382 PHE A CA 1
ATOM 3127 C C . PHE A 1 382 ? 35.911 26.784 -40.036 1.00 70.06 382 PHE A C 1
ATOM 3129 O O . PHE A 1 382 ? 35.592 26.360 -38.925 1.00 70.06 382 PHE A O 1
ATOM 3136 N N . VAL A 1 383 ? 35.162 27.656 -40.713 1.00 71.19 383 VAL A N 1
ATOM 3137 C CA . VAL A 1 383 ? 33.907 28.244 -40.213 1.00 71.19 383 VAL A CA 1
ATOM 3138 C C . VAL A 1 383 ? 32.824 27.168 -40.067 1.00 71.19 383 VAL A C 1
ATOM 3140 O O . VAL A 1 383 ? 32.055 27.161 -39.108 1.00 71.19 383 VAL A O 1
ATOM 3143 N N . VAL A 1 384 ? 32.843 26.170 -40.950 1.00 70.31 384 VAL A N 1
ATOM 3144 C CA . VAL A 1 384 ? 31.928 25.023 -40.928 1.00 70.31 384 VAL A CA 1
ATOM 3145 C C . VAL A 1 384 ? 32.136 24.148 -39.689 1.00 70.31 384 VAL A C 1
ATOM 3147 O O . VAL A 1 384 ? 31.168 23.731 -39.052 1.00 70.31 384 VAL A O 1
ATOM 3150 N N . TYR A 1 385 ? 33.387 23.909 -39.281 1.00 74.62 385 TYR A N 1
ATOM 3151 C CA . TYR A 1 385 ? 33.681 23.110 -38.083 1.00 74.62 385 TYR A CA 1
ATOM 3152 C C . TYR A 1 385 ? 33.291 23.812 -36.776 1.00 74.62 385 TYR A C 1
ATOM 3154 O O . TYR A 1 385 ? 32.966 23.140 -35.795 1.00 74.62 385 TYR A O 1
ATOM 3162 N N . GLN A 1 386 ? 33.261 25.147 -36.751 1.00 75.88 386 GLN A N 1
ATOM 3163 C CA . GLN A 1 386 ? 32.853 25.909 -35.564 1.00 75.88 386 GLN A CA 1
ATOM 3164 C C . GLN A 1 386 ? 31.372 25.751 -35.221 1.00 75.88 386 GLN A C 1
ATOM 3166 O O . GLN A 1 386 ? 31.004 25.890 -34.056 1.00 75.88 386 GLN A O 1
ATOM 3171 N N . ASN A 1 387 ? 30.543 25.346 -36.187 1.00 80.44 387 ASN A N 1
ATOM 3172 C CA . ASN A 1 387 ? 29.136 25.004 -35.983 1.00 80.44 387 ASN A CA 1
ATOM 3173 C C . ASN A 1 387 ? 28.951 23.923 -34.887 1.00 80.44 387 ASN A C 1
ATOM 3175 O O . ASN A 1 387 ? 27.965 23.935 -34.154 1.00 80.44 387 ASN A O 1
ATOM 3179 N N . LEU A 1 388 ? 29.941 23.045 -34.662 1.00 82.50 388 LEU A N 1
ATOM 3180 C CA . LEU A 1 388 ? 29.915 22.055 -33.571 1.00 82.50 388 LEU A CA 1
ATOM 3181 C C . LEU A 1 388 ? 29.796 22.680 -32.167 1.00 82.50 388 LEU A C 1
ATOM 3183 O O . LEU A 1 388 ? 29.291 22.025 -31.253 1.00 82.50 388 LEU A O 1
ATOM 3187 N N . LEU A 1 389 ? 30.194 23.946 -31.986 1.00 82.56 389 LEU A N 1
ATOM 3188 C CA . LEU A 1 389 ? 30.040 24.682 -30.724 1.00 82.56 389 LEU A CA 1
ATOM 3189 C C . LEU A 1 389 ? 28.569 24.958 -30.365 1.00 82.56 389 LEU A C 1
ATOM 3191 O O . LEU A 1 389 ? 28.263 25.211 -29.199 1.00 82.56 389 LEU A O 1
ATOM 3195 N N . LEU A 1 390 ? 27.639 24.847 -31.322 1.00 83.62 390 LEU A N 1
ATOM 3196 C CA . LEU A 1 390 ? 26.202 24.989 -31.069 1.00 83.62 390 LEU A CA 1
ATOM 3197 C C . LEU A 1 390 ? 25.600 23.774 -30.344 1.00 83.62 390 LEU A C 1
ATOM 3199 O O . LEU A 1 390 ? 24.586 23.915 -29.663 1.00 83.62 390 LEU A O 1
ATOM 3203 N N . LEU A 1 391 ? 26.230 22.594 -30.407 1.00 87.75 391 LEU A N 1
ATOM 3204 C CA . LEU A 1 391 ? 25.746 21.386 -29.727 1.00 87.75 391 LEU A CA 1
ATOM 3205 C C . LEU A 1 391 ? 25.669 21.543 -28.191 1.00 87.75 391 LEU A C 1
ATOM 3207 O O . LEU A 1 391 ? 24.589 21.322 -27.633 1.00 87.75 391 LEU A O 1
ATOM 3211 N N . PRO A 1 392 ? 26.746 21.934 -27.473 1.00 86.94 392 PRO A N 1
ATOM 3212 C CA . PRO A 1 392 ? 26.673 22.141 -26.026 1.00 86.94 392 PRO A CA 1
ATOM 3213 C C . PRO A 1 392 ? 25.724 23.285 -25.640 1.00 86.94 392 PRO A C 1
ATOM 3215 O O . PRO A 1 392 ? 25.067 23.198 -24.603 1.00 86.94 392 PRO A O 1
ATOM 3218 N N . ALA A 1 393 ? 25.597 24.318 -26.478 1.00 86.06 393 ALA A N 1
ATOM 3219 C CA . ALA A 1 393 ? 24.673 25.424 -26.251 1.00 86.06 393 ALA A CA 1
ATOM 3220 C C . ALA A 1 393 ? 23.204 24.977 -26.300 1.00 86.06 393 ALA A C 1
ATOM 3222 O O . ALA A 1 393 ? 22.444 25.211 -25.359 1.00 86.06 393 ALA A O 1
ATOM 3223 N N . VAL A 1 394 ? 22.808 24.258 -27.351 1.00 89.06 394 VAL A N 1
ATOM 3224 C CA . VAL A 1 394 ? 21.445 23.726 -27.496 1.00 89.06 394 VAL A CA 1
ATOM 3225 C C . VAL A 1 394 ? 21.130 22.693 -26.411 1.00 89.06 394 VAL A C 1
ATOM 3227 O O . VAL A 1 394 ? 20.035 22.707 -25.844 1.00 89.06 394 VAL A O 1
ATOM 3230 N N . ALA A 1 395 ? 22.100 21.848 -26.047 1.00 88.44 395 ALA A N 1
ATOM 3231 C CA . ALA A 1 395 ? 21.952 20.905 -24.942 1.00 88.44 395 ALA A CA 1
ATOM 3232 C C . ALA A 1 395 ? 21.712 21.620 -23.599 1.00 88.44 395 ALA A C 1
ATOM 3234 O O . ALA A 1 395 ? 20.833 21.219 -22.832 1.00 88.44 395 ALA A O 1
ATOM 3235 N N . ALA A 1 396 ? 22.453 22.696 -23.315 1.00 88.12 396 ALA A N 1
ATOM 3236 C CA . ALA A 1 396 ? 22.276 23.490 -22.102 1.00 88.12 396 ALA A CA 1
ATOM 3237 C C . ALA A 1 396 ? 20.902 24.185 -22.059 1.00 88.12 396 ALA A C 1
ATOM 3239 O O . ALA A 1 396 ? 20.257 24.203 -21.006 1.00 88.12 396 ALA A O 1
ATOM 3240 N N . LEU A 1 397 ? 20.416 24.699 -23.194 1.00 88.44 397 LEU A N 1
ATOM 3241 C CA . LEU A 1 397 ? 19.089 25.315 -23.309 1.00 88.44 397 LEU A CA 1
ATOM 3242 C C . LEU A 1 397 ? 17.952 24.300 -23.099 1.00 88.44 397 LEU A C 1
ATOM 3244 O O . LEU A 1 397 ? 17.077 24.540 -22.267 1.00 88.44 397 LEU A O 1
ATOM 3248 N N . SER A 1 398 ? 17.994 23.136 -23.754 1.00 87.44 398 SER A N 1
ATOM 3249 C CA . SER A 1 398 ? 16.973 22.087 -23.575 1.00 87.44 398 SER A CA 1
ATOM 3250 C C . SER A 1 398 ? 16.947 21.548 -22.133 1.00 87.44 398 SER A C 1
ATOM 3252 O O . SER A 1 398 ? 15.890 21.457 -21.499 1.00 87.44 398 SER A O 1
ATOM 3254 N N . VAL A 1 399 ? 18.117 21.273 -21.537 1.00 87.69 399 VAL A N 1
ATOM 3255 C CA . VAL A 1 399 ? 18.199 20.773 -20.152 1.00 87.69 399 VAL A CA 1
ATOM 3256 C C . VAL A 1 399 ? 17.715 2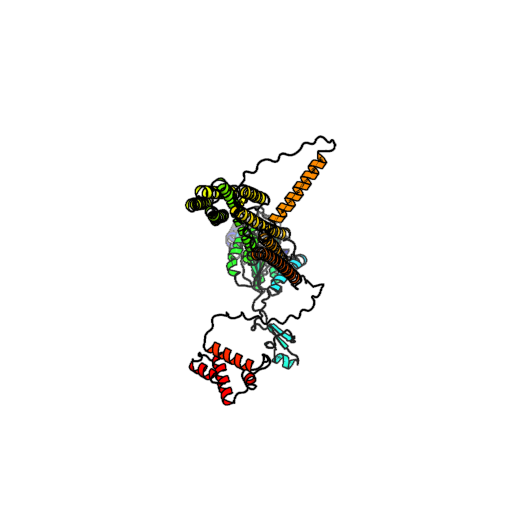1.816 -19.143 1.00 87.69 399 VAL A C 1
ATOM 3258 O O . VAL A 1 399 ? 16.987 21.470 -18.208 1.00 87.69 399 VAL A O 1
ATOM 3261 N N . SER A 1 400 ? 18.098 23.084 -19.309 1.00 85.88 400 SER A N 1
ATOM 3262 C CA . SER A 1 400 ? 17.673 24.161 -18.406 1.00 85.88 400 SER A CA 1
ATOM 3263 C C . SER A 1 400 ? 16.182 24.470 -18.533 1.00 85.88 400 SER A C 1
ATOM 3265 O O . SER A 1 400 ? 15.534 24.703 -17.509 1.00 85.88 400 SER A O 1
ATOM 3267 N N . CYS A 1 401 ? 15.605 24.367 -19.736 1.00 83.38 401 CYS A N 1
ATOM 3268 C CA . CYS A 1 401 ? 14.165 24.505 -19.951 1.00 83.38 401 CYS A CA 1
ATOM 3269 C C . CYS A 1 401 ? 13.362 23.492 -19.113 1.00 83.38 401 CYS A C 1
ATOM 3271 O O . CYS A 1 401 ? 12.328 23.832 -18.545 1.00 83.38 401 CYS A O 1
ATOM 3273 N N . ARG A 1 402 ? 13.876 22.271 -18.925 1.00 79.12 402 ARG A N 1
ATOM 3274 C CA . ARG A 1 402 ? 13.167 21.221 -18.173 1.00 79.12 402 ARG A CA 1
ATOM 3275 C C . ARG A 1 402 ? 13.519 21.158 -16.683 1.00 79.12 402 ARG A C 1
ATOM 3277 O O . ARG A 1 402 ? 12.690 20.737 -15.884 1.00 79.12 402 ARG A O 1
ATOM 3284 N N . ARG A 1 403 ? 14.738 21.545 -16.284 1.00 82.81 403 ARG A N 1
ATOM 3285 C CA . ARG A 1 403 ? 15.203 21.442 -14.881 1.00 82.81 403 ARG A CA 1
ATOM 3286 C C . ARG A 1 403 ? 15.037 22.701 -14.041 1.00 82.81 403 ARG A C 1
ATOM 3288 O O . ARG A 1 403 ? 15.005 22.589 -12.817 1.00 82.81 403 ARG A O 1
ATOM 3295 N N . ALA A 1 404 ? 14.988 23.885 -14.647 1.00 81.81 404 ALA A N 1
ATOM 3296 C CA . ALA A 1 404 ? 14.858 25.115 -13.875 1.00 81.81 404 ALA A CA 1
ATOM 3297 C C . ALA A 1 404 ? 13.494 25.149 -13.170 1.00 81.81 404 ALA A C 1
ATOM 3299 O O . ALA A 1 404 ? 12.460 25.021 -13.826 1.00 81.81 404 ALA A O 1
ATOM 3300 N N . LYS A 1 405 ? 13.486 25.343 -11.845 1.00 76.75 405 LYS A N 1
ATOM 3301 C CA . LYS A 1 405 ? 12.242 25.469 -11.063 1.00 76.75 405 LYS A CA 1
ATOM 3302 C C . LYS A 1 405 ? 11.565 26.813 -11.315 1.00 76.75 405 LYS A C 1
ATOM 3304 O O . LYS A 1 405 ? 10.344 26.896 -11.349 1.00 76.75 405 LYS A O 1
ATOM 3309 N N . TYR A 1 406 ? 12.368 27.853 -11.532 1.00 83.81 406 TYR A N 1
ATOM 3310 C CA . TYR A 1 406 ? 11.889 29.220 -11.689 1.00 83.81 406 TYR A CA 1
ATOM 3311 C C . TYR A 1 406 ? 12.292 29.826 -13.036 1.00 83.81 406 TYR A C 1
ATOM 3313 O O . TYR A 1 406 ? 13.337 29.504 -13.597 1.00 83.81 406 TYR A O 1
ATOM 3321 N N . PHE A 1 407 ? 11.474 30.755 -13.531 1.00 83.19 407 PHE A N 1
ATOM 3322 C CA . PHE A 1 407 ? 11.634 31.363 -14.854 1.00 83.19 407 PHE A CA 1
ATOM 3323 C C . PHE A 1 407 ? 12.938 32.177 -15.006 1.00 83.19 407 PHE A C 1
ATOM 3325 O O . PHE A 1 407 ? 13.643 32.046 -16.002 1.00 83.19 407 PHE A O 1
ATOM 3332 N N . TRP A 1 408 ? 13.323 32.941 -13.979 1.00 83.31 408 TRP A N 1
ATOM 3333 C CA . TRP A 1 408 ? 14.568 33.725 -13.942 1.00 83.31 408 TRP A CA 1
ATOM 3334 C C . TRP A 1 408 ? 15.849 32.874 -14.016 1.00 83.31 408 TRP A C 1
ATOM 3336 O O . TRP A 1 408 ? 16.826 33.295 -14.630 1.00 83.31 408 TRP A O 1
ATOM 3346 N N . GLN A 1 409 ? 15.843 31.653 -13.464 1.00 87.19 409 GLN A N 1
ATOM 3347 C CA . GLN A 1 409 ? 16.981 30.727 -13.566 1.00 87.19 409 GLN A CA 1
ATOM 3348 C C . GLN A 1 409 ? 17.225 30.303 -15.018 1.00 87.19 409 GLN A C 1
ATOM 3350 O O . GLN A 1 409 ? 18.368 30.244 -15.464 1.00 87.19 409 GLN A O 1
ATOM 3355 N N . PHE A 1 410 ? 16.150 30.037 -15.765 1.00 88.06 410 PHE A N 1
ATOM 3356 C CA . PHE A 1 410 ? 16.239 29.718 -17.187 1.00 88.06 410 PHE A CA 1
ATOM 3357 C C . PHE A 1 410 ? 16.743 30.918 -17.999 1.00 88.06 410 PHE A C 1
ATOM 3359 O O . PHE A 1 410 ? 17.641 30.760 -18.822 1.00 88.06 410 PHE A O 1
ATOM 3366 N N . PHE A 1 411 ? 16.236 32.122 -17.713 1.00 87.56 411 PHE A N 1
ATOM 3367 C CA . PHE A 1 411 ? 16.687 33.351 -18.369 1.00 87.56 411 PHE A CA 1
ATOM 3368 C C . PHE A 1 411 ? 18.202 33.573 -18.209 1.00 87.56 411 PHE A C 1
ATOM 3370 O O . PHE A 1 411 ? 18.895 33.775 -19.206 1.00 87.56 411 PHE A O 1
ATOM 3377 N N . LEU A 1 412 ? 18.740 33.432 -16.992 1.00 87.56 412 LEU A N 1
ATOM 3378 C CA . LEU A 1 412 ? 20.180 33.564 -16.730 1.00 87.56 412 LEU A CA 1
ATOM 3379 C C . LEU A 1 412 ? 21.022 32.550 -17.513 1.00 87.56 412 LEU A C 1
ATOM 3381 O O . LEU A 1 412 ? 22.026 32.922 -18.118 1.00 87.56 412 LEU A O 1
ATOM 3385 N N . VAL A 1 413 ? 20.601 31.281 -17.542 1.00 87.94 413 VAL A N 1
ATOM 3386 C CA . VAL A 1 413 ? 21.297 30.240 -18.315 1.00 87.94 413 VAL A CA 1
ATOM 3387 C C . VAL A 1 413 ? 21.233 30.547 -19.811 1.00 87.94 413 VAL A C 1
ATOM 3389 O O . VAL A 1 413 ? 22.243 30.432 -20.498 1.00 87.94 413 VAL A O 1
ATOM 3392 N N . SER A 1 414 ? 20.082 30.992 -20.318 1.00 86.75 414 SER A N 1
ATOM 3393 C CA . SER A 1 414 ? 19.919 31.322 -21.736 1.00 86.75 414 SER A CA 1
ATOM 3394 C C . SER A 1 414 ? 20.790 32.505 -22.183 1.00 86.75 414 SER A C 1
ATOM 3396 O O . SER A 1 414 ? 21.417 32.441 -23.243 1.00 86.75 414 SER A O 1
ATOM 3398 N N . ALA A 1 415 ? 20.920 33.537 -21.343 1.00 87.31 415 ALA A N 1
ATOM 3399 C CA . ALA A 1 415 ? 21.791 34.682 -21.589 1.00 87.31 415 ALA A CA 1
ATOM 3400 C C . ALA A 1 415 ? 23.275 34.282 -21.554 1.00 87.31 415 ALA A C 1
ATOM 3402 O O . ALA A 1 415 ? 24.033 34.653 -22.449 1.00 87.31 415 ALA A O 1
ATOM 3403 N N . ALA A 1 416 ? 23.678 33.465 -20.574 1.00 88.50 416 ALA A N 1
ATOM 3404 C CA . ALA A 1 416 ? 25.048 32.969 -20.457 1.00 88.50 416 ALA A CA 1
ATOM 3405 C C . ALA A 1 416 ? 25.454 32.082 -21.645 1.00 88.50 416 ALA A C 1
ATOM 3407 O O . ALA A 1 416 ? 26.550 32.234 -22.180 1.00 88.50 416 ALA A O 1
ATOM 3408 N N . VAL A 1 417 ? 24.565 31.188 -22.091 1.00 87.56 417 VAL A N 1
ATOM 3409 C CA . VAL A 1 417 ? 24.808 30.321 -23.253 1.00 87.56 417 VAL A CA 1
ATOM 3410 C C . VAL A 1 417 ? 24.916 31.144 -24.538 1.00 87.56 417 VAL A C 1
ATOM 3412 O O . VAL A 1 417 ? 25.844 30.934 -25.314 1.00 87.56 417 VAL A O 1
ATOM 3415 N N . THR A 1 418 ? 24.022 32.113 -24.746 1.00 85.62 418 THR A N 1
ATOM 3416 C CA . THR A 1 418 ? 24.056 32.974 -25.941 1.00 85.62 418 THR A CA 1
ATOM 3417 C C . THR A 1 418 ? 25.329 33.827 -25.981 1.00 85.62 418 THR A C 1
ATOM 3419 O O . THR A 1 418 ? 25.980 33.910 -27.021 1.00 85.62 418 THR A O 1
ATOM 3422 N N . ALA A 1 419 ? 25.743 34.390 -24.840 1.00 85.88 419 ALA A N 1
ATOM 3423 C CA . ALA A 1 419 ? 26.998 35.132 -24.725 1.00 85.88 419 ALA A CA 1
ATOM 3424 C C . ALA A 1 419 ? 28.224 34.239 -24.980 1.00 85.88 419 ALA A C 1
ATOM 3426 O O . ALA A 1 419 ? 29.123 34.627 -25.722 1.00 85.88 419 ALA A O 1
ATOM 3427 N N . ALA A 1 420 ? 28.254 33.021 -24.428 1.00 85.31 420 ALA A N 1
ATOM 3428 C CA . ALA A 1 420 ? 29.356 32.084 -24.645 1.00 85.31 420 ALA A CA 1
ATOM 3429 C C . ALA A 1 420 ? 29.530 31.727 -26.130 1.00 85.31 420 ALA A C 1
ATOM 3431 O O . ALA A 1 420 ? 30.649 31.730 -26.637 1.00 85.31 420 ALA A O 1
ATOM 3432 N N . VAL A 1 421 ? 28.427 31.477 -26.843 1.00 83.38 421 VAL A N 1
ATOM 3433 C CA . VAL A 1 421 ? 28.447 31.193 -28.288 1.00 83.38 421 VAL A CA 1
ATOM 3434 C C . VAL A 1 421 ? 28.938 32.404 -29.090 1.00 83.38 421 VAL A C 1
ATOM 3436 O O . VAL A 1 421 ? 29.693 32.232 -30.044 1.00 83.38 421 VAL A O 1
ATOM 3439 N N . PHE A 1 422 ? 28.568 33.621 -28.686 1.00 83.69 422 PHE A N 1
ATOM 3440 C CA . PHE A 1 422 ? 29.011 34.855 -29.338 1.00 83.69 422 PHE A CA 1
ATOM 3441 C C . PHE A 1 422 ? 30.525 35.100 -29.195 1.00 83.69 422 PHE A C 1
ATOM 3443 O O . PHE A 1 422 ? 31.174 35.462 -30.172 1.00 83.69 422 PHE A O 1
ATOM 3450 N N . PHE A 1 423 ? 31.104 34.871 -28.010 1.00 81.31 423 PHE A N 1
ATOM 3451 C CA . PHE A 1 423 ? 32.527 35.147 -27.746 1.00 81.31 423 PHE A CA 1
ATOM 3452 C C . PHE A 1 423 ? 33.493 34.035 -28.191 1.00 81.31 423 PHE A C 1
ATOM 3454 O O . PHE A 1 423 ? 34.675 34.310 -28.381 1.00 81.31 423 PHE A O 1
ATOM 3461 N N . LEU A 1 424 ? 33.028 32.789 -28.343 1.00 76.69 424 LEU A N 1
ATOM 3462 C CA . LEU A 1 424 ? 33.883 31.643 -28.696 1.00 76.69 424 LEU A CA 1
ATOM 3463 C C . LEU A 1 424 ? 34.014 31.387 -30.211 1.00 76.69 424 LEU A C 1
ATOM 3465 O O . LEU A 1 424 ? 34.914 30.654 -30.616 1.00 76.69 424 LEU A O 1
ATOM 3469 N N . GLY A 1 425 ? 33.136 31.942 -31.053 1.00 67.31 425 GLY A N 1
ATOM 3470 C CA . GLY A 1 425 ? 33.168 31.737 -32.509 1.00 67.31 425 GLY A CA 1
ATOM 3471 C C . GLY A 1 425 ? 33.980 32.791 -33.257 1.00 67.31 425 GLY A C 1
ATOM 3472 O O . GLY A 1 425 ? 33.869 33.975 -32.957 1.00 67.31 425 GLY A O 1
ATOM 3473 N N . THR A 1 426 ? 34.734 32.393 -34.289 1.00 62.00 426 THR A N 1
ATOM 3474 C CA . THR A 1 426 ? 35.465 33.364 -35.135 1.00 62.00 426 THR A CA 1
ATOM 3475 C C . THR A 1 426 ? 34.536 34.205 -36.015 1.00 62.00 426 THR A C 1
ATOM 3477 O O . THR A 1 426 ? 34.832 35.369 -36.257 1.00 62.00 426 THR A O 1
ATOM 3480 N N . CYS A 1 427 ? 33.354 33.679 -36.365 1.00 64.56 427 CYS A N 1
ATOM 3481 C CA . CYS A 1 427 ? 32.226 34.426 -36.941 1.00 64.56 427 CYS A CA 1
ATOM 3482 C C . CYS A 1 427 ? 31.122 34.619 -35.876 1.00 64.56 427 CYS A C 1
ATOM 3484 O O . CYS A 1 427 ? 29.972 34.200 -36.050 1.00 64.56 427 CYS A O 1
ATOM 3486 N N . GLY A 1 428 ? 31.496 35.194 -34.725 1.00 67.94 428 GLY A N 1
ATOM 3487 C CA . GLY A 1 428 ? 30.690 35.226 -33.494 1.00 67.94 428 GLY A CA 1
ATOM 3488 C C . GLY A 1 428 ? 29.303 35.869 -33.617 1.00 67.94 428 GLY A C 1
ATOM 3489 O O . GLY A 1 428 ? 28.377 35.455 -32.921 1.00 67.94 428 GLY A O 1
ATOM 3490 N N . ILE A 1 429 ? 29.113 36.813 -34.548 1.00 80.56 429 ILE A N 1
ATOM 3491 C CA . ILE A 1 429 ? 27.823 37.496 -34.754 1.00 80.56 429 ILE A CA 1
ATOM 3492 C C . ILE A 1 429 ? 26.755 36.512 -35.254 1.00 80.56 429 ILE A C 1
ATOM 3494 O O . ILE A 1 429 ? 25.689 36.401 -34.649 1.00 80.56 429 ILE A O 1
ATOM 3498 N N . TRP A 1 430 ? 27.047 35.746 -36.309 1.00 83.31 430 TRP A N 1
ATOM 3499 C CA . TRP A 1 430 ? 26.090 34.798 -36.895 1.00 83.31 430 TRP A CA 1
ATOM 3500 C C . TRP A 1 430 ? 25.806 33.613 -35.973 1.00 83.31 430 TRP A C 1
ATOM 3502 O O . TRP A 1 430 ? 24.662 33.169 -35.850 1.00 83.31 430 TRP A O 1
ATOM 3512 N N . MET A 1 431 ? 26.830 33.146 -35.255 1.00 80.38 431 MET A N 1
ATOM 3513 C CA . MET A 1 431 ? 26.675 32.077 -34.270 1.00 80.38 431 MET A CA 1
ATOM 3514 C C . MET A 1 431 ? 25.847 32.545 -33.061 1.00 80.38 431 MET A C 1
ATOM 3516 O O . MET A 1 431 ? 24.979 31.812 -32.586 1.00 80.38 431 MET A O 1
ATOM 3520 N N . GLY A 1 432 ? 26.040 33.793 -32.619 1.00 82.62 432 GLY A N 1
ATOM 3521 C CA . GLY A 1 432 ? 25.234 34.436 -31.582 1.00 82.62 432 GLY A CA 1
ATOM 3522 C C . GLY A 1 432 ? 23.772 34.644 -31.989 1.00 82.62 432 GLY A C 1
ATOM 3523 O O . GLY A 1 432 ? 22.886 34.395 -31.175 1.00 82.62 432 GLY A O 1
ATOM 3524 N N . ILE A 1 433 ? 23.496 35.011 -33.247 1.00 87.19 433 ILE A N 1
ATOM 3525 C CA . ILE A 1 433 ? 22.123 35.117 -33.781 1.00 87.19 433 ILE A CA 1
ATOM 3526 C C . ILE A 1 433 ? 21.425 33.750 -33.754 1.00 87.19 433 ILE A C 1
ATOM 3528 O O . ILE A 1 433 ? 20.299 33.646 -33.267 1.00 87.19 433 ILE A O 1
ATOM 3532 N N . CYS A 1 434 ? 22.100 32.686 -34.200 1.00 86.00 434 CYS A N 1
ATOM 3533 C CA . CYS A 1 434 ? 21.552 31.326 -34.165 1.00 86.00 434 CYS A CA 1
ATOM 3534 C C . CYS A 1 434 ? 21.315 30.835 -32.723 1.00 86.00 434 CYS A C 1
ATOM 3536 O O . CYS A 1 434 ? 20.268 30.259 -32.423 1.00 86.00 434 CYS A O 1
ATOM 3538 N N . GLY A 1 435 ? 22.253 31.110 -31.809 1.00 85.12 435 GLY A N 1
ATOM 3539 C CA . GLY A 1 435 ? 22.104 30.814 -30.380 1.00 85.12 435 GLY A CA 1
ATOM 3540 C C . GLY A 1 435 ? 20.966 31.599 -29.717 1.00 85.12 435 GLY A C 1
ATOM 3541 O O . GLY A 1 435 ? 20.202 31.035 -28.935 1.00 85.12 435 GLY A O 1
ATOM 3542 N N . GLY A 1 436 ? 20.797 32.873 -30.079 1.00 86.75 436 GLY A N 1
ATOM 3543 C CA . GLY A 1 436 ? 19.706 33.727 -29.610 1.00 86.75 436 GLY A CA 1
ATOM 3544 C C . GLY A 1 436 ? 18.338 33.269 -30.117 1.00 86.75 436 GLY A C 1
ATOM 3545 O O . GLY A 1 436 ? 17.386 33.211 -29.340 1.00 86.75 436 GLY A O 1
ATOM 3546 N N . LEU A 1 437 ? 18.242 32.856 -31.385 1.00 89.56 437 LEU A N 1
ATOM 3547 C CA . LEU A 1 437 ? 17.028 32.268 -31.961 1.00 89.56 437 LEU A CA 1
ATOM 3548 C C . LEU A 1 437 ? 16.628 30.973 -31.235 1.00 89.56 437 LEU A C 1
ATOM 3550 O O . LEU A 1 437 ? 15.448 30.760 -30.935 1.00 89.56 437 LEU A O 1
ATOM 3554 N N . ALA A 1 438 ? 17.612 30.133 -30.902 1.00 87.75 438 ALA A N 1
ATOM 3555 C CA . ALA A 1 438 ? 17.403 28.937 -30.094 1.00 87.75 438 ALA A CA 1
ATOM 3556 C C . ALA A 1 438 ? 16.879 29.297 -28.697 1.00 87.75 438 ALA A C 1
ATOM 3558 O O . ALA A 1 438 ? 15.846 28.783 -28.267 1.00 87.75 438 ALA A O 1
ATOM 3559 N N . ALA A 1 439 ? 17.556 30.218 -28.005 1.00 87.81 439 ALA A N 1
ATOM 3560 C CA . ALA A 1 439 ? 17.176 30.677 -26.672 1.00 87.81 439 ALA A CA 1
ATOM 3561 C C . ALA A 1 439 ? 15.753 31.256 -26.646 1.00 87.81 439 ALA A C 1
ATOM 3563 O O . ALA A 1 439 ? 14.965 30.898 -25.770 1.00 87.81 439 ALA A O 1
ATOM 3564 N N . PHE A 1 440 ? 15.396 32.079 -27.635 1.00 89.69 440 PHE A N 1
ATOM 3565 C CA . PHE A 1 440 ? 14.054 32.640 -27.779 1.00 89.69 440 PHE A CA 1
ATOM 3566 C C . PHE A 1 440 ? 12.996 31.557 -28.027 1.00 89.69 440 PHE A C 1
ATOM 3568 O O . PHE A 1 440 ? 11.930 31.583 -27.415 1.00 89.69 440 PHE A O 1
ATOM 3575 N N . SER A 1 441 ? 13.298 30.559 -28.860 1.00 88.38 441 SER A N 1
ATOM 3576 C CA . SER A 1 441 ? 12.380 29.447 -29.141 1.00 88.38 441 SER A CA 1
ATOM 3577 C C . SER A 1 441 ? 12.102 28.591 -27.898 1.00 88.38 441 SER A C 1
ATOM 3579 O O . SER A 1 441 ? 10.948 28.249 -27.630 1.00 88.38 441 SER A O 1
ATOM 3581 N N . TYR A 1 442 ? 13.126 28.295 -27.088 1.00 87.62 442 TYR A N 1
ATOM 3582 C CA . TYR A 1 442 ? 12.950 27.595 -25.808 1.00 87.62 442 TYR A CA 1
ATOM 3583 C C . TYR A 1 442 ? 12.239 28.461 -24.758 1.00 87.62 442 TYR A C 1
ATOM 3585 O O . TYR A 1 442 ? 11.435 27.952 -23.976 1.00 87.62 442 TYR A O 1
ATOM 3593 N N . PHE A 1 443 ? 12.491 29.772 -24.753 1.00 87.31 443 PHE A N 1
ATOM 3594 C CA . PHE A 1 443 ? 11.788 30.725 -23.896 1.00 87.31 443 PHE A CA 1
ATOM 3595 C C . PHE A 1 443 ? 10.292 30.787 -24.219 1.00 87.31 443 PHE A C 1
ATOM 3597 O O . PHE A 1 443 ? 9.461 30.721 -23.313 1.00 87.31 443 PHE A O 1
ATOM 3604 N N . TYR A 1 444 ? 9.946 30.856 -25.505 1.00 86.62 444 TYR A N 1
ATOM 3605 C CA . TYR A 1 444 ? 8.566 30.881 -25.976 1.00 86.62 444 TYR A CA 1
ATOM 3606 C C . TYR A 1 444 ? 7.814 29.590 -25.634 1.00 86.62 444 TYR A C 1
ATOM 3608 O O . TYR A 1 444 ? 6.711 29.650 -25.090 1.00 86.62 444 TYR A O 1
ATOM 3616 N N . ALA A 1 445 ? 8.437 28.430 -25.867 1.00 84.94 445 ALA A N 1
ATOM 3617 C CA . ALA A 1 445 ? 7.882 27.127 -25.495 1.00 84.94 445 ALA A CA 1
ATOM 3618 C C . ALA A 1 445 ? 7.580 27.053 -23.986 1.00 84.94 445 ALA A C 1
ATOM 3620 O O . ALA A 1 445 ? 6.476 26.700 -23.566 1.00 84.94 445 ALA A O 1
ATOM 3621 N N . ARG A 1 446 ? 8.524 27.519 -23.156 1.00 83.25 446 ARG A N 1
ATOM 3622 C CA . ARG A 1 446 ? 8.346 27.589 -21.701 1.00 83.25 446 ARG A CA 1
ATOM 3623 C C . ARG A 1 446 ? 7.217 28.535 -21.282 1.00 83.25 446 ARG A C 1
ATOM 3625 O O . ARG A 1 446 ? 6.511 28.235 -20.322 1.00 83.25 446 ARG A O 1
ATOM 3632 N N . ALA A 1 447 ? 7.051 29.666 -21.968 1.00 84.19 447 ALA A N 1
ATOM 3633 C CA . ALA A 1 447 ? 5.986 30.629 -21.686 1.00 84.19 447 ALA A CA 1
ATOM 3634 C C . ALA A 1 447 ? 4.593 30.070 -22.025 1.00 84.19 447 ALA A C 1
ATOM 3636 O O . ALA A 1 447 ? 3.649 30.292 -21.268 1.00 84.19 447 ALA A O 1
ATOM 3637 N N . LYS A 1 448 ? 4.475 29.309 -23.121 1.00 82.31 448 LYS A N 1
ATOM 3638 C CA . LYS A 1 448 ? 3.224 28.665 -23.549 1.00 82.31 448 LYS A CA 1
ATOM 3639 C C . LYS A 1 448 ? 2.906 27.336 -22.860 1.00 82.31 448 LYS A C 1
ATOM 3641 O O . LYS A 1 448 ? 1.769 26.889 -22.951 1.00 82.31 448 LYS A O 1
ATOM 3646 N N . LYS A 1 449 ? 3.866 26.734 -22.149 1.00 79.19 449 LYS A N 1
ATOM 3647 C CA . LYS A 1 449 ? 3.769 25.364 -21.600 1.00 79.19 449 LYS A CA 1
ATOM 3648 C C . LYS A 1 449 ? 3.519 24.302 -22.684 1.00 79.19 449 LYS A C 1
ATOM 3650 O O . LYS A 1 449 ? 2.881 23.289 -22.417 1.00 79.19 449 LYS A O 1
ATOM 3655 N N . GLU A 1 450 ? 4.037 24.541 -23.883 1.00 78.94 450 GLU A N 1
ATOM 3656 C CA . GLU A 1 450 ? 4.000 23.610 -25.015 1.00 78.94 450 GLU A CA 1
ATOM 3657 C C . GLU A 1 450 ? 5.418 23.098 -25.302 1.00 78.94 450 GLU A C 1
ATOM 3659 O O . GLU A 1 450 ? 6.406 23.742 -24.930 1.00 78.94 450 GLU A O 1
ATOM 3664 N N . ASP A 1 451 ? 5.524 21.949 -25.970 1.00 77.75 451 ASP A N 1
ATOM 3665 C CA . ASP A 1 451 ? 6.815 21.424 -26.412 1.00 77.75 451 ASP A CA 1
ATOM 3666 C C . ASP A 1 451 ? 7.449 22.365 -27.445 1.00 77.75 451 ASP A C 1
ATOM 3668 O O . ASP A 1 451 ? 6.776 22.965 -28.289 1.00 77.75 451 ASP A O 1
ATOM 3672 N N . CYS A 1 452 ? 8.772 22.530 -27.375 1.00 82.12 452 CYS A N 1
ATOM 3673 C CA . CYS A 1 452 ? 9.462 23.401 -28.316 1.00 82.12 452 CYS A CA 1
ATOM 3674 C C . CYS A 1 452 ? 9.445 22.765 -29.709 1.00 82.12 452 CYS A C 1
ATOM 3676 O O . CYS A 1 452 ? 9.797 21.599 -29.865 1.00 82.12 452 CYS A O 1
ATOM 3678 N N . TRP A 1 453 ? 9.122 23.547 -30.741 1.00 82.62 453 TRP A N 1
ATOM 3679 C CA . TRP A 1 453 ? 9.138 23.073 -32.130 1.00 82.62 453 TRP A CA 1
ATOM 3680 C C . TRP A 1 453 ? 10.519 22.550 -32.571 1.00 82.62 453 TRP A C 1
ATOM 3682 O O . TRP A 1 453 ? 10.593 21.691 -33.441 1.00 82.62 453 TRP A O 1
ATOM 3692 N N . LEU A 1 454 ? 11.602 23.023 -31.937 1.00 84.12 454 LEU A N 1
ATOM 3693 C CA . LEU A 1 454 ? 12.968 22.527 -32.141 1.00 84.12 454 LEU A CA 1
ATOM 3694 C C . LEU A 1 454 ? 13.172 21.093 -31.641 1.00 84.12 454 LEU A C 1
ATOM 3696 O O . LEU A 1 454 ? 14.095 20.432 -32.095 1.00 84.12 454 LEU A O 1
ATOM 3700 N N . GLU A 1 455 ? 12.353 20.622 -30.700 1.00 82.69 455 GLU A N 1
ATOM 3701 C CA . GLU A 1 455 ? 12.475 19.290 -30.102 1.00 82.69 455 GLU A CA 1
ATOM 3702 C C . GLU A 1 455 ? 11.647 18.233 -30.854 1.00 82.69 455 GLU A C 1
ATOM 3704 O O . GLU A 1 455 ? 11.778 17.050 -30.547 1.00 82.69 455 GLU A O 1
ATOM 3709 N N . VAL A 1 456 ? 10.842 18.626 -31.853 1.00 84.06 456 VAL A N 1
ATOM 3710 C CA . VAL A 1 456 ? 9.957 17.730 -32.618 1.00 84.06 456 VAL A CA 1
ATOM 3711 C C . VAL A 1 456 ? 10.478 17.550 -34.055 1.00 84.06 456 VAL A C 1
ATOM 3713 O O . VAL A 1 456 ? 10.267 18.417 -34.906 1.00 84.06 456 VAL A O 1
ATOM 3716 N N . PRO A 1 457 ? 11.130 16.413 -34.369 1.00 84.56 457 PRO A N 1
ATOM 3717 C CA . PRO A 1 457 ? 11.606 16.108 -35.715 1.00 84.56 457 PRO A CA 1
ATOM 3718 C C . PRO A 1 457 ? 10.465 16.008 -36.731 1.00 84.56 457 PRO A C 1
ATOM 3720 O O . PRO A 1 457 ? 9.439 15.383 -36.466 1.00 84.56 457 PRO A O 1
ATOM 3723 N N . ALA A 1 458 ? 10.672 16.549 -37.935 1.00 85.75 458 ALA A N 1
ATOM 3724 C CA . ALA A 1 458 ? 9.678 16.528 -39.006 1.00 85.75 458 ALA A CA 1
ATOM 3725 C C . ALA A 1 458 ? 10.329 16.355 -40.388 1.00 85.75 458 ALA A C 1
ATOM 3727 O O . ALA A 1 458 ? 11.343 16.981 -40.691 1.00 85.75 458 ALA A O 1
ATOM 3728 N N . TYR A 1 459 ? 9.710 15.550 -41.259 1.00 80.94 459 TYR A N 1
ATOM 3729 C CA . TYR A 1 459 ? 10.189 15.311 -42.628 1.00 80.94 459 TYR A CA 1
ATOM 3730 C C . TYR A 1 459 ? 10.441 16.574 -43.472 1.00 80.94 459 TYR A C 1
ATOM 3732 O O . TYR A 1 459 ? 11.433 16.576 -44.202 1.00 80.94 459 TYR A O 1
ATOM 3740 N N . PRO A 1 460 ? 9.628 17.651 -43.394 1.00 85.62 460 PRO A N 1
ATOM 3741 C CA . PRO A 1 460 ? 9.841 18.845 -44.214 1.00 85.62 460 PRO A CA 1
ATOM 3742 C C . PRO A 1 460 ? 11.223 19.492 -44.054 1.00 85.62 460 PRO A C 1
ATOM 3744 O O . PRO A 1 460 ? 11.716 20.098 -44.998 1.00 85.62 460 PRO A O 1
ATOM 3747 N N . TRP A 1 461 ? 11.903 19.314 -42.916 1.00 85.19 461 TRP A N 1
ATOM 3748 C CA . TRP A 1 461 ? 13.250 19.860 -42.715 1.00 85.19 461 TRP A CA 1
ATOM 3749 C C . TRP A 1 461 ? 14.319 19.207 -43.607 1.00 85.19 461 TRP A C 1
ATOM 3751 O O . TRP A 1 461 ? 15.331 19.840 -43.899 1.00 85.19 461 TRP A O 1
ATOM 3761 N N . LEU A 1 462 ? 14.087 17.990 -44.121 1.00 83.19 462 LEU A N 1
ATOM 3762 C CA . LEU A 1 462 ? 14.963 17.384 -45.135 1.00 83.19 462 LEU A CA 1
ATOM 3763 C C . LEU A 1 462 ? 14.968 18.178 -46.444 1.00 83.19 462 LEU A C 1
ATOM 3765 O O . LEU A 1 462 ? 16.001 18.239 -47.103 1.00 83.19 462 LEU A O 1
ATOM 3769 N N . ILE A 1 463 ? 13.850 18.824 -46.797 1.00 83.06 463 ILE A N 1
ATOM 3770 C CA . ILE A 1 463 ? 13.774 19.712 -47.968 1.00 83.06 463 ILE A CA 1
ATOM 3771 C C . ILE A 1 463 ? 14.751 20.875 -47.793 1.00 83.06 463 ILE A C 1
ATOM 3773 O O . ILE A 1 463 ? 15.433 21.252 -48.737 1.00 83.06 463 ILE A O 1
ATOM 3777 N N . GLY A 1 464 ? 14.885 21.383 -46.567 1.00 80.94 464 GLY A N 1
ATOM 3778 C CA . GLY A 1 464 ? 15.857 22.412 -46.223 1.00 80.94 464 GLY A CA 1
ATOM 3779 C C . GLY A 1 464 ? 17.301 22.010 -46.536 1.00 80.94 464 GLY A C 1
ATOM 3780 O O . GLY A 1 464 ? 18.021 22.760 -47.188 1.00 80.94 464 GLY A O 1
ATOM 3781 N N . TYR A 1 465 ? 17.711 20.801 -46.145 1.00 82.19 465 TYR A N 1
ATOM 3782 C CA . TYR A 1 465 ? 19.037 20.280 -46.495 1.00 82.19 465 TYR A CA 1
ATOM 3783 C C . TYR A 1 465 ? 19.209 20.016 -47.996 1.00 82.19 465 TYR A C 1
ATOM 3785 O O . TYR A 1 465 ? 20.302 20.212 -48.520 1.00 82.19 465 TYR A O 1
ATOM 3793 N N . LEU A 1 466 ? 18.152 19.586 -48.693 1.00 79.00 466 LEU A N 1
ATOM 3794 C CA . LEU A 1 466 ? 18.183 19.388 -50.145 1.00 79.00 466 LEU A CA 1
ATOM 3795 C C . LEU A 1 466 ? 18.358 20.712 -50.899 1.00 79.00 466 LEU A C 1
ATOM 3797 O O . LEU A 1 466 ? 19.137 20.770 -51.844 1.00 79.00 466 LEU A O 1
ATOM 3801 N N . LEU A 1 467 ? 17.677 21.779 -50.474 1.00 79.62 467 LEU A N 1
ATOM 3802 C CA . LEU A 1 467 ? 17.837 23.109 -51.067 1.00 79.62 467 LEU A CA 1
ATOM 3803 C C . LEU A 1 467 ? 19.263 23.638 -50.875 1.00 79.62 467 LEU A C 1
ATOM 3805 O O . LEU A 1 467 ? 19.875 24.086 -51.842 1.00 79.62 467 LEU A O 1
ATOM 3809 N N . LEU A 1 468 ? 19.819 23.487 -49.669 1.00 75.75 468 LEU A N 1
ATOM 3810 C CA . LEU A 1 468 ? 21.213 23.841 -49.381 1.00 75.75 468 LEU A CA 1
ATOM 3811 C C . LEU A 1 468 ? 22.210 23.043 -50.229 1.00 75.75 468 LEU A C 1
ATOM 3813 O O . LEU A 1 468 ? 23.220 23.583 -50.676 1.00 75.75 468 LEU A O 1
ATOM 3817 N N . PHE A 1 469 ? 21.924 21.760 -50.470 1.00 76.19 469 PHE A N 1
ATOM 3818 C CA . PHE A 1 469 ? 22.741 20.907 -51.328 1.00 76.19 469 PHE A CA 1
ATOM 3819 C C . PHE A 1 469 ? 22.778 21.421 -52.777 1.00 76.19 469 PHE A C 1
ATOM 3821 O O . PHE A 1 469 ? 23.865 21.590 -53.327 1.00 76.19 469 PHE A O 1
ATOM 3828 N N . PHE A 1 470 ? 21.622 21.744 -53.371 1.00 75.50 470 PHE A N 1
ATOM 3829 C CA . PHE A 1 470 ? 21.558 22.299 -54.732 1.00 75.50 470 PHE A CA 1
ATOM 3830 C C . PHE A 1 470 ? 22.231 23.671 -54.842 1.00 75.50 470 PHE A C 1
ATOM 3832 O O . PHE A 1 470 ? 22.898 23.961 -55.835 1.00 75.50 470 PHE A O 1
ATOM 3839 N N . GLU A 1 471 ? 22.099 24.508 -53.815 1.00 68.94 471 GLU A N 1
ATOM 3840 C CA . GLU A 1 471 ? 22.804 25.788 -53.736 1.00 68.94 471 GLU A CA 1
ATOM 3841 C C . GLU A 1 471 ? 24.327 25.590 -53.610 1.00 68.94 471 GLU A C 1
ATOM 3843 O O . GLU A 1 471 ? 25.112 26.353 -54.174 1.00 68.94 471 GLU A O 1
ATOM 3848 N N . GLY A 1 472 ? 24.768 24.529 -52.927 1.00 68.75 472 GLY A N 1
ATOM 3849 C CA . GLY A 1 472 ? 26.181 24.162 -52.797 1.00 68.75 472 GLY A CA 1
ATOM 3850 C C . GLY A 1 472 ? 26.799 23.691 -54.113 1.00 68.75 472 GLY A C 1
ATOM 3851 O O . GLY A 1 472 ? 27.915 24.094 -54.448 1.00 68.75 472 GLY A O 1
ATOM 3852 N N . GLU A 1 473 ? 26.057 22.896 -54.891 1.00 69.38 473 GLU A N 1
ATOM 3853 C CA . GLU A 1 473 ? 26.448 22.508 -56.252 1.00 69.38 473 GLU A CA 1
ATOM 3854 C C . GLU A 1 473 ? 26.496 23.716 -57.195 1.00 69.38 473 GLU A C 1
ATOM 3856 O O . GLU A 1 473 ? 27.439 23.855 -57.978 1.00 69.38 473 GLU A O 1
ATOM 3861 N N . TYR A 1 474 ? 25.528 24.634 -57.087 1.00 73.94 474 TYR A N 1
ATOM 3862 C CA . TYR A 1 474 ? 25.513 25.866 -57.877 1.00 73.94 474 TYR A CA 1
ATOM 3863 C C . TYR A 1 474 ? 26.779 26.707 -57.645 1.00 73.94 474 TYR A C 1
ATOM 3865 O O . TYR A 1 474 ? 27.375 27.204 -58.600 1.00 73.94 474 TYR A O 1
ATOM 3873 N N . LEU A 1 475 ? 27.258 26.778 -56.400 1.00 68.94 475 LEU A N 1
ATOM 3874 C CA . LEU A 1 475 ? 28.477 27.495 -56.007 1.00 68.94 475 LEU A CA 1
ATOM 3875 C C . LEU A 1 475 ? 29.791 26.739 -56.310 1.00 68.94 475 LEU A C 1
ATOM 3877 O O . LEU A 1 475 ? 30.861 27.232 -55.954 1.00 68.94 475 LEU A O 1
ATOM 3881 N N . HIS A 1 476 ? 29.733 25.570 -56.965 1.00 67.19 476 HIS A N 1
ATOM 3882 C CA . HIS A 1 476 ? 30.894 24.758 -57.380 1.00 67.19 476 HIS A CA 1
ATOM 3883 C C . HIS A 1 476 ? 31.832 24.374 -56.218 1.00 67.19 476 HIS A C 1
ATOM 3885 O O . HIS A 1 476 ? 33.042 24.231 -56.393 1.00 67.19 476 HIS A O 1
ATOM 3891 N N . ASN A 1 477 ? 31.282 24.196 -55.013 1.00 70.12 477 ASN A N 1
ATOM 3892 C CA . ASN A 1 477 ? 32.053 23.832 -53.829 1.00 70.12 477 ASN A CA 1
ATOM 3893 C C . ASN A 1 477 ? 31.832 22.356 -53.463 1.00 70.12 477 ASN A C 1
ATOM 3895 O O . ASN A 1 477 ? 30.901 22.010 -52.732 1.00 70.12 477 ASN A O 1
ATOM 3899 N N . GLU A 1 478 ? 32.720 21.486 -53.953 1.00 68.31 478 GLU A N 1
ATOM 3900 C CA . GLU A 1 478 ? 32.635 20.030 -53.757 1.00 68.31 478 GLU A CA 1
ATOM 3901 C C . GLU A 1 478 ? 32.636 19.622 -52.272 1.00 68.31 478 GLU A C 1
ATOM 3903 O O . GLU A 1 478 ? 31.926 18.696 -51.871 1.00 68.31 478 GLU A O 1
ATOM 3908 N N . PHE A 1 479 ? 33.377 20.348 -51.425 1.00 73.12 479 PHE A N 1
ATOM 3909 C CA . PHE A 1 479 ? 33.443 20.066 -49.989 1.00 73.12 479 PHE A CA 1
ATOM 3910 C C . PHE A 1 479 ? 32.100 20.326 -49.290 1.00 73.12 479 PHE A C 1
ATOM 3912 O O . PHE A 1 479 ? 31.663 19.527 -48.458 1.00 73.12 479 PHE A O 1
ATOM 3919 N N . MET A 1 480 ? 31.422 21.420 -49.645 1.00 69.88 480 MET A N 1
ATOM 3920 C CA . MET A 1 480 ? 30.135 21.782 -49.045 1.00 69.88 480 MET A CA 1
ATOM 3921 C C . MET A 1 480 ? 29.008 20.838 -49.465 1.00 69.88 480 MET A C 1
ATOM 3923 O O . MET A 1 480 ? 28.194 20.459 -48.620 1.00 69.88 480 MET A O 1
ATOM 3927 N N . GLY A 1 481 ? 28.991 20.388 -50.724 1.00 70.19 481 GLY A N 1
ATOM 3928 C CA . GLY A 1 481 ? 28.017 19.398 -51.199 1.00 70.19 481 GLY A CA 1
ATOM 3929 C C . GLY A 1 481 ? 28.114 18.064 -50.446 1.00 70.19 481 GLY A C 1
ATOM 3930 O O . GLY A 1 481 ? 27.103 17.511 -49.997 1.00 70.19 481 GLY A O 1
ATOM 3931 N N . LEU A 1 482 ? 29.337 17.571 -50.210 1.00 74.06 482 LEU A N 1
ATOM 3932 C CA . LEU A 1 482 ? 29.558 16.354 -49.421 1.00 74.06 482 LEU A CA 1
ATOM 3933 C C . LEU A 1 482 ? 29.169 16.543 -47.944 1.00 74.06 482 LEU A C 1
ATOM 3935 O O . LEU A 1 482 ? 28.527 15.683 -47.345 1.00 74.06 482 LEU A O 1
ATOM 3939 N N . TYR A 1 483 ? 29.517 17.680 -47.344 1.00 80.00 483 TYR A N 1
ATOM 3940 C CA . TYR A 1 483 ? 29.180 17.975 -45.950 1.00 80.00 483 TYR A CA 1
ATOM 3941 C C . TYR A 1 483 ? 27.661 18.047 -45.705 1.00 80.00 483 TYR A C 1
ATOM 3943 O O . TYR A 1 483 ? 27.149 17.440 -44.757 1.00 80.00 483 TYR A O 1
ATOM 3951 N N . LEU A 1 484 ? 26.923 18.739 -46.578 1.00 77.81 484 LEU A N 1
ATOM 3952 C CA . LEU A 1 484 ? 25.470 18.899 -46.471 1.00 77.81 484 LEU A CA 1
ATOM 3953 C C . LEU A 1 484 ? 24.722 17.584 -46.719 1.00 77.81 484 LEU A C 1
ATOM 3955 O O . LEU A 1 484 ? 23.777 17.271 -45.992 1.00 77.81 484 LEU A O 1
ATOM 3959 N N . SER A 1 485 ? 25.174 16.773 -47.679 1.00 75.69 485 SER A N 1
ATOM 3960 C CA . SER A 1 485 ? 24.588 15.449 -47.937 1.00 75.69 485 SER A CA 1
ATOM 3961 C C . SER A 1 485 ? 24.797 14.483 -46.764 1.00 75.69 485 SER A C 1
ATOM 3963 O O . SER A 1 485 ? 23.861 13.782 -46.368 1.00 75.69 485 SER A O 1
ATOM 3965 N N . VAL A 1 486 ? 25.970 14.507 -46.118 1.00 81.44 486 VAL A N 1
ATOM 3966 C CA . VAL A 1 486 ? 26.225 13.744 -44.884 1.00 81.44 486 VAL A CA 1
ATOM 3967 C C . VAL A 1 486 ? 25.325 14.220 -43.736 1.00 81.44 486 VAL A C 1
ATOM 3969 O O . VAL A 1 486 ? 24.779 13.394 -43.003 1.00 81.44 486 VAL A O 1
ATOM 3972 N N . LYS A 1 487 ? 25.093 15.528 -43.582 1.00 81.44 487 LYS A N 1
ATOM 3973 C CA . LYS A 1 487 ? 24.154 16.048 -42.570 1.00 81.44 487 LYS A CA 1
ATOM 3974 C C . LYS A 1 487 ? 22.702 15.660 -42.838 1.00 81.44 487 LYS A C 1
ATOM 3976 O O . LYS A 1 487 ? 22.014 15.245 -41.903 1.00 81.44 487 LYS A O 1
ATOM 3981 N N . ALA A 1 488 ? 22.253 15.724 -44.091 1.00 83.31 488 ALA A N 1
ATOM 3982 C CA . ALA A 1 488 ? 20.925 15.264 -44.496 1.00 83.31 488 ALA A CA 1
ATOM 3983 C C . ALA A 1 488 ? 20.730 13.770 -44.179 1.00 83.31 488 ALA A C 1
ATOM 3985 O O . ALA A 1 488 ? 19.692 13.363 -43.652 1.00 83.31 488 ALA A O 1
ATOM 3986 N N . ALA A 1 489 ? 21.767 12.961 -44.421 1.00 82.94 489 ALA A N 1
ATOM 3987 C CA . ALA A 1 489 ? 21.795 11.543 -44.085 1.00 82.94 489 ALA A CA 1
ATOM 3988 C C . ALA A 1 489 ? 21.669 11.287 -42.581 1.00 82.94 489 ALA A C 1
ATOM 3990 O O . ALA A 1 489 ? 20.846 10.480 -42.143 1.00 82.94 489 ALA A O 1
ATOM 3991 N N . ILE A 1 490 ? 22.454 12.007 -41.776 1.00 86.75 490 ILE A N 1
ATOM 3992 C CA . ILE A 1 490 ? 22.403 11.918 -40.314 1.00 86.75 490 ILE A CA 1
ATOM 3993 C C . ILE A 1 490 ? 21.015 12.323 -39.802 1.00 86.75 490 ILE A C 1
ATOM 3995 O O . ILE A 1 490 ? 20.466 11.635 -38.938 1.00 86.75 490 ILE A O 1
ATOM 3999 N N . TYR A 1 491 ? 20.416 13.382 -40.357 1.00 88.06 491 TYR A N 1
ATOM 4000 C CA . TYR A 1 491 ? 19.064 13.815 -40.004 1.00 88.06 491 TYR A CA 1
ATOM 4001 C C . TYR A 1 491 ? 18.018 12.739 -40.320 1.00 88.06 491 TYR A C 1
ATOM 4003 O O . TYR A 1 491 ? 17.192 12.413 -39.467 1.00 88.06 491 TYR A O 1
ATOM 4011 N N . PHE A 1 492 ? 18.073 12.141 -41.515 1.00 87.00 492 PHE A N 1
ATOM 4012 C CA . PHE A 1 492 ? 17.161 11.066 -41.912 1.00 87.00 492 PHE A CA 1
ATOM 4013 C C . PHE A 1 492 ? 17.247 9.865 -40.959 1.00 87.00 492 PHE A C 1
ATOM 4015 O O . PHE A 1 492 ? 16.222 9.363 -40.489 1.00 87.00 492 PHE A O 1
ATOM 4022 N N . LEU A 1 493 ? 18.460 9.415 -40.629 1.00 87.62 493 LEU A N 1
ATOM 4023 C CA . LEU A 1 493 ? 18.670 8.300 -39.700 1.00 87.62 493 LEU A CA 1
ATOM 4024 C C . LEU A 1 493 ? 18.164 8.629 -38.289 1.00 87.62 493 LEU A C 1
ATOM 4026 O O . LEU A 1 493 ? 17.521 7.791 -37.651 1.00 87.62 493 LEU A O 1
ATOM 4030 N N . LEU A 1 494 ? 18.417 9.852 -37.814 1.00 89.75 494 LEU A N 1
ATOM 4031 C CA . LEU A 1 494 ? 17.940 10.328 -36.518 1.00 89.75 494 LEU A CA 1
ATOM 4032 C C . LEU A 1 494 ? 16.412 10.331 -36.457 1.00 89.75 494 LEU A C 1
ATOM 4034 O O . LEU A 1 494 ? 15.848 9.803 -35.499 1.00 89.75 494 LEU A O 1
ATOM 4038 N N . TYR A 1 495 ? 15.753 10.875 -37.483 1.00 88.19 495 TYR A N 1
ATOM 4039 C CA . TYR A 1 495 ? 14.296 10.929 -37.573 1.00 88.19 495 TYR A CA 1
ATOM 4040 C C . TYR A 1 495 ? 13.680 9.525 -37.496 1.00 88.19 495 TYR A C 1
ATOM 4042 O O . TYR A 1 495 ? 12.823 9.272 -36.652 1.00 88.19 495 TYR A O 1
ATOM 4050 N N . ASN A 1 496 ? 14.172 8.577 -38.304 1.00 86.44 496 ASN A N 1
ATOM 4051 C CA . ASN A 1 496 ? 13.679 7.194 -38.288 1.00 86.44 496 ASN A CA 1
ATOM 4052 C C . ASN A 1 496 ? 13.812 6.549 -36.900 1.00 86.44 496 ASN A C 1
ATOM 4054 O O . ASN A 1 496 ? 12.932 5.808 -36.457 1.00 86.44 496 ASN A O 1
ATOM 4058 N N . PHE A 1 497 ? 14.914 6.824 -36.198 1.00 86.88 497 PHE A N 1
ATOM 4059 C CA . PHE A 1 497 ? 15.145 6.304 -34.854 1.00 86.88 497 PHE A CA 1
ATOM 4060 C C . PHE A 1 497 ? 14.232 6.960 -33.807 1.00 86.88 497 PHE A C 1
ATOM 4062 O O . PHE A 1 497 ? 13.735 6.272 -32.914 1.00 86.88 497 PHE A O 1
ATOM 4069 N N . TYR A 1 498 ? 13.991 8.268 -33.925 1.00 88.31 498 TYR A N 1
ATOM 4070 C CA . TYR A 1 498 ? 13.081 9.016 -33.061 1.00 88.31 498 TYR A CA 1
ATOM 4071 C C . TYR A 1 498 ? 11.637 8.527 -33.214 1.00 88.31 498 TYR A C 1
ATOM 4073 O O . TYR A 1 498 ? 11.054 8.067 -32.233 1.00 88.31 498 TYR A O 1
ATOM 4081 N N . THR A 1 499 ? 11.098 8.533 -34.438 1.00 85.00 499 THR A N 1
ATOM 4082 C CA . THR A 1 499 ? 9.708 8.142 -34.715 1.00 85.00 499 THR A CA 1
ATOM 4083 C C . THR A 1 499 ? 9.435 6.723 -34.239 1.00 85.00 499 THR A C 1
ATOM 4085 O O . THR A 1 499 ? 8.458 6.483 -33.541 1.00 85.00 499 THR A O 1
ATOM 4088 N N . ASN A 1 500 ? 10.343 5.779 -34.503 1.00 86.88 500 ASN A N 1
ATOM 4089 C CA . ASN A 1 500 ? 10.163 4.408 -34.033 1.00 86.88 500 ASN A CA 1
ATOM 4090 C C . ASN A 1 500 ? 10.145 4.287 -32.499 1.00 86.88 500 ASN A C 1
ATOM 4092 O O . ASN A 1 500 ? 9.381 3.486 -31.963 1.00 86.88 500 ASN A O 1
ATOM 4096 N N . LEU A 1 501 ? 10.974 5.052 -31.779 1.00 84.88 501 LEU A N 1
ATOM 4097 C CA . LEU A 1 501 ? 10.974 5.026 -30.315 1.00 84.88 501 LEU A CA 1
ATOM 4098 C C . LEU A 1 501 ? 9.716 5.664 -29.720 1.00 84.88 501 LEU A C 1
ATOM 4100 O O . LEU A 1 501 ? 9.205 5.133 -28.734 1.00 84.88 501 LEU A O 1
ATOM 4104 N N . VAL A 1 502 ? 9.235 6.765 -30.302 1.00 83.19 502 VAL A N 1
ATOM 4105 C CA . VAL A 1 502 ? 8.020 7.465 -29.859 1.00 83.19 502 VAL A CA 1
ATOM 4106 C C . VAL A 1 502 ? 6.777 6.625 -30.140 1.00 83.19 502 VAL A C 1
ATOM 4108 O O . VAL A 1 502 ? 6.008 6.371 -29.217 1.00 83.19 502 VAL A O 1
ATOM 4111 N N . GLU A 1 503 ? 6.625 6.105 -31.358 1.00 83.12 503 GLU A N 1
ATOM 4112 C CA . GLU A 1 503 ? 5.504 5.232 -31.729 1.00 83.12 503 GLU A CA 1
ATOM 4113 C C . GLU A 1 503 ? 5.481 3.951 -30.891 1.00 83.12 503 GLU A C 1
ATOM 4115 O O . GLU A 1 503 ? 4.429 3.507 -30.441 1.00 83.12 503 GLU A O 1
ATOM 4120 N N . MET A 1 504 ? 6.650 3.374 -30.594 1.00 81.12 504 MET A N 1
ATOM 4121 C CA . MET A 1 504 ? 6.736 2.209 -29.714 1.00 81.12 504 MET A CA 1
ATOM 4122 C C . MET A 1 504 ? 6.322 2.541 -28.271 1.00 81.12 504 MET A C 1
ATOM 4124 O O . MET A 1 504 ? 5.678 1.724 -27.616 1.00 81.12 504 MET A O 1
ATOM 4128 N N . ASP A 1 505 ? 6.684 3.718 -27.756 1.00 80.69 505 ASP A N 1
ATOM 4129 C CA . ASP A 1 505 ? 6.248 4.176 -26.430 1.00 80.69 505 ASP A CA 1
ATOM 4130 C C . ASP A 1 505 ? 4.735 4.439 -26.396 1.00 80.69 505 ASP A C 1
ATOM 4132 O O . ASP A 1 505 ? 4.059 4.016 -25.456 1.00 80.69 505 ASP A O 1
ATOM 4136 N N . HIS A 1 506 ? 4.190 5.059 -27.448 1.00 77.31 506 HIS A N 1
ATOM 4137 C CA . HIS A 1 506 ? 2.757 5.300 -27.593 1.00 77.31 506 HIS A CA 1
ATOM 4138 C C . HIS A 1 506 ? 1.968 3.990 -27.698 1.00 77.31 506 HIS A C 1
ATOM 4140 O O . HIS A 1 506 ? 1.012 3.796 -26.951 1.00 77.31 506 HIS A O 1
ATOM 4146 N N . PHE A 1 507 ? 2.418 3.046 -28.529 1.00 79.19 507 PHE A N 1
ATOM 4147 C CA . PHE A 1 507 ? 1.806 1.726 -28.685 1.00 79.19 507 PHE A CA 1
ATOM 4148 C C . PHE A 1 507 ? 1.732 0.961 -27.359 1.00 79.19 507 PHE A C 1
ATOM 4150 O O . PHE A 1 507 ? 0.684 0.408 -27.025 1.00 79.19 507 PHE A O 1
ATOM 4157 N N . ILE A 1 508 ? 2.823 0.961 -26.581 1.00 76.31 508 ILE A N 1
ATOM 4158 C CA . ILE A 1 508 ? 2.877 0.291 -25.273 1.00 76.31 508 ILE A CA 1
ATOM 4159 C C . ILE A 1 508 ? 1.917 0.949 -24.279 1.00 76.31 508 ILE A C 1
ATOM 4161 O O . ILE A 1 508 ? 1.255 0.240 -23.528 1.00 76.31 508 ILE A O 1
ATOM 4165 N N . LYS 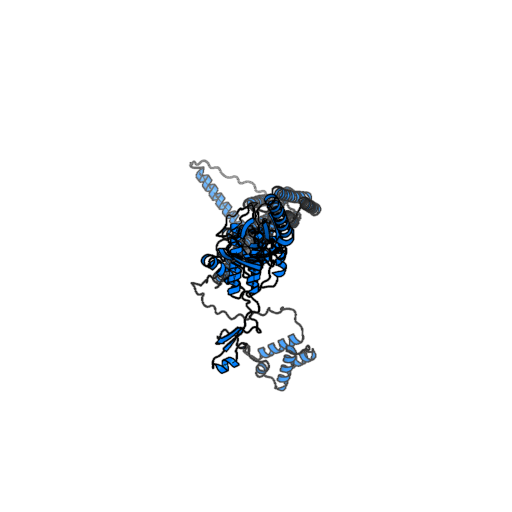A 1 509 ? 1.821 2.284 -24.270 1.00 72.44 509 LYS A N 1
ATOM 4166 C CA . LYS A 1 509 ? 0.887 3.011 -23.397 1.00 72.44 509 LYS A CA 1
ATOM 4167 C C . LYS A 1 509 ? -0.569 2.767 -23.785 1.00 72.44 509 LYS A C 1
ATOM 4169 O O . LYS A 1 509 ? -1.382 2.492 -22.911 1.00 72.44 509 LYS A O 1
ATOM 4174 N N . ALA A 1 510 ? -0.882 2.818 -25.079 1.00 70.31 510 ALA A N 1
ATOM 4175 C CA . ALA A 1 510 ? -2.230 2.597 -25.602 1.00 70.31 510 ALA A CA 1
ATOM 4176 C C . ALA A 1 510 ? -2.748 1.178 -25.309 1.00 70.31 510 ALA A C 1
ATOM 4178 O O . ALA A 1 510 ? -3.939 0.990 -25.089 1.00 70.31 510 ALA A O 1
ATOM 4179 N N . HIS A 1 511 ? -1.848 0.193 -25.256 1.00 71.25 511 HIS A N 1
ATOM 4180 C CA . HIS A 1 511 ? -2.176 -1.213 -25.007 1.00 71.25 511 HIS A CA 1
ATOM 4181 C C . HIS A 1 511 ? -1.726 -1.702 -23.621 1.00 71.25 511 HIS A C 1
ATOM 4183 O O . HIS A 1 511 ? -1.617 -2.907 -23.394 1.00 71.25 511 HIS A O 1
ATOM 4189 N N . GLY A 1 512 ? -1.469 -0.783 -22.684 1.00 60.66 512 GLY A N 1
ATOM 4190 C CA . GLY A 1 512 ? -0.994 -1.104 -21.334 1.00 60.66 512 GLY A CA 1
ATOM 4191 C C . GLY A 1 512 ? -2.008 -1.863 -20.469 1.00 60.66 512 GLY A C 1
ATOM 4192 O O . GLY A 1 512 ? -1.630 -2.432 -19.451 1.00 60.66 512 GLY A O 1
ATOM 4193 N N . THR A 1 513 ? -3.277 -1.906 -20.881 1.00 49.56 513 THR A N 1
ATOM 4194 C CA . THR A 1 513 ? -4.361 -2.650 -20.219 1.00 49.56 513 THR A CA 1
ATOM 4195 C C . THR A 1 513 ? -4.394 -4.138 -20.585 1.00 49.56 513 THR A C 1
ATOM 4197 O O . THR A 1 513 ? -5.107 -4.907 -19.942 1.00 49.56 513 THR A O 1
ATOM 4200 N N . LEU A 1 514 ? -3.634 -4.573 -21.601 1.00 60.94 514 LEU A N 1
ATOM 4201 C CA . LEU A 1 514 ? -3.584 -5.973 -22.024 1.00 60.94 514 LEU A CA 1
ATOM 4202 C C . LEU A 1 514 ? -2.669 -6.797 -21.106 1.00 60.94 514 LEU A C 1
ATOM 4204 O O . LEU A 1 514 ? -1.446 -6.668 -21.134 1.00 60.94 514 LEU A O 1
ATOM 4208 N N . GLU A 1 515 ? -3.276 -7.714 -20.352 1.00 50.25 515 GLU A N 1
ATOM 4209 C CA . GLU A 1 515 ? -2.664 -8.495 -19.264 1.00 50.25 515 GLU A CA 1
ATOM 4210 C C . GLU A 1 515 ? -1.470 -9.383 -19.678 1.00 50.25 515 GLU A C 1
ATOM 4212 O O . GLU A 1 515 ? -0.653 -9.748 -18.838 1.00 50.25 515 GLU A O 1
ATOM 4217 N N . ARG A 1 516 ? -1.320 -9.715 -20.970 1.00 62.03 516 ARG A N 1
ATOM 4218 C CA . ARG A 1 516 ? -0.263 -10.623 -21.467 1.00 62.03 516 ARG A CA 1
ATOM 4219 C C . ARG A 1 516 ? 0.683 -10.019 -22.504 1.00 62.03 516 ARG A C 1
ATOM 4221 O O . ARG A 1 516 ? 1.411 -10.754 -23.167 1.00 62.03 516 ARG A O 1
ATOM 4228 N N . LEU A 1 517 ? 0.727 -8.695 -22.665 1.00 68.50 517 LEU A N 1
ATOM 4229 C CA . LEU A 1 517 ? 1.562 -8.081 -23.703 1.00 68.50 517 LEU A CA 1
ATOM 4230 C C . LEU A 1 517 ? 3.073 -8.333 -23.451 1.00 68.50 517 LEU A C 1
ATOM 4232 O O . LEU A 1 517 ? 3.607 -7.906 -22.424 1.00 68.50 517 LEU A O 1
ATOM 4236 N N . PRO A 1 518 ? 3.820 -8.964 -24.382 1.00 67.56 518 PRO A N 1
ATOM 4237 C CA . PRO A 1 518 ? 5.246 -9.243 -24.203 1.00 67.56 518 PRO A CA 1
ATOM 4238 C C . PRO A 1 518 ? 6.106 -8.009 -24.544 1.00 67.56 518 PRO A C 1
ATOM 4240 O O . PRO A 1 518 ? 6.862 -7.984 -25.522 1.00 67.56 518 PRO A O 1
ATOM 4243 N N . VAL A 1 519 ? 5.994 -6.957 -23.726 1.00 70.88 519 VAL A N 1
ATOM 4244 C CA . VAL A 1 519 ? 6.588 -5.624 -23.958 1.00 70.88 519 VAL A CA 1
ATOM 4245 C C . VAL A 1 519 ? 8.099 -5.685 -24.195 1.00 70.88 519 VAL A C 1
ATOM 4247 O O . VAL A 1 519 ? 8.624 -5.065 -25.126 1.00 70.88 519 VAL A O 1
ATOM 4250 N N . ASN A 1 520 ? 8.825 -6.448 -23.377 1.00 71.69 520 ASN A N 1
ATOM 4251 C CA . ASN A 1 520 ? 10.281 -6.553 -23.480 1.00 71.69 520 ASN A CA 1
ATOM 4252 C C . ASN A 1 520 ? 10.720 -7.238 -24.775 1.00 71.69 520 ASN A C 1
ATOM 4254 O O . ASN A 1 520 ? 11.716 -6.829 -25.381 1.00 71.69 520 ASN A O 1
ATOM 4258 N N . ARG A 1 521 ? 9.973 -8.254 -25.216 1.00 71.31 521 ARG A N 1
ATOM 4259 C CA . ARG A 1 521 ? 10.225 -8.978 -26.461 1.00 71.31 521 ARG A CA 1
ATOM 4260 C C . ARG A 1 521 ? 9.996 -8.077 -27.670 1.00 71.31 521 ARG A C 1
ATOM 4262 O O . ARG A 1 521 ? 10.913 -7.922 -28.478 1.00 71.31 521 ARG A O 1
ATOM 4269 N N . ILE A 1 522 ? 8.838 -7.416 -27.736 1.00 75.81 522 ILE A N 1
ATOM 4270 C CA . ILE A 1 522 ? 8.480 -6.479 -28.814 1.00 75.81 522 ILE A CA 1
ATOM 4271 C C . ILE A 1 522 ? 9.530 -5.368 -28.914 1.00 75.81 522 ILE A C 1
ATOM 4273 O O . ILE A 1 522 ? 10.100 -5.137 -29.981 1.00 75.81 522 ILE A O 1
ATOM 4277 N N . ARG A 1 523 ? 9.880 -4.745 -27.781 1.00 76.50 523 ARG A N 1
ATOM 4278 C CA . ARG A 1 523 ? 10.878 -3.671 -27.728 1.00 76.50 523 ARG A CA 1
ATOM 4279 C C . ARG A 1 523 ? 12.257 -4.135 -28.202 1.00 76.50 523 ARG A C 1
ATOM 4281 O O . ARG A 1 523 ? 12.888 -3.433 -28.988 1.00 76.50 523 ARG A O 1
ATOM 4288 N N . LYS A 1 524 ? 12.738 -5.301 -27.749 1.00 76.50 524 LYS A N 1
ATOM 4289 C CA . LYS A 1 524 ? 14.052 -5.842 -28.153 1.00 76.50 524 LYS A CA 1
ATOM 4290 C C . LYS A 1 524 ? 14.103 -6.160 -29.646 1.00 76.50 524 LYS A C 1
ATOM 4292 O O . LYS A 1 524 ? 15.102 -5.844 -30.289 1.00 76.50 524 LYS A O 1
ATOM 4297 N N . ILE A 1 525 ? 13.059 -6.788 -30.186 1.00 77.25 525 ILE A N 1
ATOM 4298 C CA . ILE A 1 525 ? 12.997 -7.162 -31.604 1.00 77.25 525 ILE A CA 1
ATOM 4299 C C . ILE A 1 525 ? 12.949 -5.911 -32.470 1.00 77.25 525 ILE A C 1
ATOM 4301 O O . ILE A 1 525 ? 13.795 -5.756 -33.347 1.00 77.25 525 ILE A O 1
ATOM 4305 N N . ASN A 1 526 ? 12.022 -4.997 -32.179 1.00 83.25 526 ASN A N 1
ATOM 4306 C CA . ASN A 1 526 ? 11.875 -3.765 -32.938 1.00 83.25 526 ASN A CA 1
ATOM 4307 C C . ASN A 1 526 ? 13.157 -2.917 -32.890 1.00 83.25 526 ASN A C 1
ATOM 4309 O O . ASN A 1 526 ? 13.641 -2.483 -33.928 1.00 83.25 526 ASN A O 1
ATOM 4313 N N . GLN A 1 527 ? 13.805 -2.777 -31.725 1.00 81.94 527 GLN A N 1
ATOM 4314 C CA . GLN A 1 527 ? 15.092 -2.074 -31.639 1.00 81.94 527 GLN A CA 1
ATOM 4315 C C . GLN A 1 527 ? 16.169 -2.723 -32.514 1.00 81.94 527 GLN A C 1
ATOM 4317 O O . GLN A 1 527 ? 16.892 -2.019 -33.212 1.00 81.94 527 GLN A O 1
ATOM 4322 N N . ARG A 1 528 ? 16.291 -4.055 -32.506 1.00 81.25 528 ARG A N 1
ATOM 4323 C CA . ARG A 1 528 ? 17.267 -4.757 -33.357 1.00 81.25 528 ARG A CA 1
ATOM 4324 C C . ARG A 1 528 ? 16.958 -4.592 -34.843 1.00 81.25 528 ARG A C 1
ATOM 4326 O O . ARG A 1 528 ? 17.890 -4.404 -35.620 1.00 81.25 528 ARG A O 1
ATOM 4333 N N . LEU A 1 529 ? 15.682 -4.644 -35.220 1.00 80.12 529 LEU A N 1
ATOM 4334 C CA . LEU A 1 529 ? 15.235 -4.428 -36.593 1.00 80.12 529 LEU A CA 1
ATOM 4335 C C . LEU A 1 529 ? 15.557 -3.004 -37.058 1.00 80.12 529 LEU A C 1
ATOM 4337 O O . LEU A 1 529 ? 16.129 -2.830 -38.128 1.00 80.12 529 LEU A O 1
ATOM 4341 N N . MET A 1 530 ? 15.298 -2.002 -36.219 1.00 84.12 530 MET A N 1
ATOM 4342 C CA . MET A 1 530 ? 15.646 -0.612 -36.514 1.00 84.12 530 MET A CA 1
ATOM 4343 C C . MET A 1 530 ? 17.148 -0.383 -36.642 1.00 84.12 530 MET A C 1
ATOM 4345 O O . MET A 1 530 ? 17.575 0.331 -37.544 1.00 84.12 530 MET A O 1
ATOM 4349 N N . TRP A 1 531 ? 17.965 -0.988 -35.772 1.00 83.12 531 TRP A N 1
ATOM 4350 C CA . TRP A 1 531 ? 19.427 -0.925 -35.897 1.00 83.12 531 TRP A CA 1
ATOM 4351 C C . TRP A 1 531 ? 19.916 -1.549 -37.206 1.00 83.12 531 TRP A C 1
ATOM 4353 O O . TRP A 1 531 ? 20.826 -1.016 -37.833 1.00 83.12 531 TRP A O 1
ATOM 4363 N N . LEU A 1 532 ? 19.306 -2.659 -37.627 1.00 82.75 532 LEU A N 1
ATOM 4364 C CA . LEU A 1 532 ? 19.615 -3.319 -38.892 1.00 82.75 532 LEU A CA 1
ATOM 4365 C C . LEU A 1 532 ? 19.209 -2.451 -40.091 1.00 82.75 532 LEU A C 1
ATOM 4367 O O . LEU A 1 532 ? 20.032 -2.228 -40.974 1.00 82.75 532 LEU A O 1
ATOM 4371 N N . PHE A 1 533 ? 17.986 -1.920 -40.102 1.00 83.06 533 PHE A N 1
ATOM 4372 C CA . PHE A 1 533 ? 17.492 -1.050 -41.169 1.00 83.06 533 PHE A CA 1
ATOM 4373 C C . PHE A 1 533 ? 18.340 0.222 -41.303 1.00 83.06 533 PHE A C 1
ATOM 4375 O O . PHE A 1 533 ? 18.954 0.440 -42.345 1.00 83.06 533 PHE A O 1
ATOM 4382 N N . ASN A 1 534 ? 18.470 1.004 -40.226 1.00 82.88 534 ASN A N 1
ATOM 4383 C CA . ASN A 1 534 ? 19.253 2.243 -40.236 1.00 82.88 534 ASN A CA 1
ATOM 4384 C C . ASN A 1 534 ? 20.736 1.990 -40.529 1.00 82.88 534 ASN A C 1
ATOM 4386 O O . ASN A 1 534 ? 21.355 2.769 -41.244 1.00 82.88 534 ASN A O 1
ATOM 4390 N N . GLY A 1 535 ? 21.310 0.891 -40.027 1.00 80.75 535 GLY A N 1
ATOM 4391 C CA . GLY A 1 535 ? 22.691 0.518 -40.339 1.00 80.75 535 GLY A CA 1
ATOM 4392 C C . GLY A 1 535 ? 22.896 0.185 -41.819 1.00 80.75 535 GLY A C 1
ATOM 4393 O O . GLY A 1 535 ? 23.930 0.527 -42.385 1.00 80.75 535 GLY A O 1
ATOM 4394 N N . THR A 1 536 ? 21.902 -0.431 -42.459 1.00 79.62 536 THR A N 1
ATOM 4395 C CA . THR A 1 536 ? 21.943 -0.753 -43.895 1.00 79.62 536 THR A CA 1
ATOM 4396 C C . THR A 1 536 ? 21.805 0.502 -44.742 1.00 79.62 536 THR A C 1
ATOM 4398 O O . THR A 1 536 ? 22.582 0.691 -45.673 1.00 79.62 536 THR A O 1
ATOM 4401 N N . VAL A 1 537 ? 20.871 1.388 -44.384 1.00 80.75 537 VAL A N 1
ATOM 4402 C CA . VAL A 1 537 ? 20.726 2.693 -45.038 1.00 80.75 537 VAL A CA 1
ATOM 4403 C C . VAL A 1 537 ? 22.015 3.501 -44.891 1.00 80.75 537 VAL A C 1
ATOM 4405 O O . VAL A 1 537 ? 22.550 3.958 -45.891 1.00 80.75 537 VAL A O 1
ATOM 4408 N N . ALA A 1 538 ? 22.588 3.595 -43.688 1.00 79.38 538 ALA A N 1
ATOM 4409 C CA . ALA A 1 538 ? 23.855 4.291 -43.464 1.00 79.38 538 ALA A CA 1
ATOM 4410 C C . ALA A 1 538 ? 25.009 3.701 -44.296 1.00 79.38 538 ALA A C 1
ATOM 4412 O O . ALA A 1 538 ? 25.783 4.448 -44.887 1.00 79.38 538 ALA A O 1
ATOM 4413 N N . ALA A 1 539 ? 25.112 2.370 -44.386 1.00 75.38 539 ALA A N 1
ATOM 4414 C CA . ALA A 1 539 ? 26.126 1.708 -45.206 1.00 75.38 539 ALA A CA 1
ATOM 4415 C C . ALA A 1 539 ? 25.936 1.991 -46.704 1.00 75.38 539 ALA A C 1
ATOM 4417 O O . ALA A 1 539 ? 26.912 2.269 -47.396 1.00 75.38 539 ALA A O 1
ATOM 4418 N N . ALA A 1 540 ? 24.693 1.974 -47.194 1.00 72.69 540 ALA A N 1
ATOM 4419 C CA . ALA A 1 540 ? 24.373 2.341 -48.570 1.00 72.69 540 ALA A CA 1
ATOM 4420 C C . ALA A 1 540 ? 24.718 3.811 -48.857 1.00 72.69 540 ALA A C 1
ATOM 4422 O O . ALA A 1 540 ? 25.284 4.113 -49.903 1.00 72.69 540 ALA A O 1
ATOM 4423 N N . MET A 1 541 ? 24.450 4.711 -47.907 1.00 73.31 541 MET A N 1
ATOM 4424 C CA . MET A 1 541 ? 24.781 6.134 -48.019 1.00 73.31 541 MET A CA 1
ATOM 4425 C C . MET A 1 541 ? 26.290 6.391 -48.020 1.00 73.31 541 MET A C 1
ATOM 4427 O O . MET A 1 541 ? 26.755 7.221 -48.789 1.00 73.31 541 MET A O 1
ATOM 4431 N N . ILE A 1 542 ? 27.066 5.663 -47.210 1.00 70.06 542 ILE A N 1
ATOM 4432 C CA . ILE A 1 542 ? 28.536 5.748 -47.219 1.00 70.06 542 ILE A CA 1
ATOM 4433 C C . ILE A 1 542 ? 29.105 5.166 -48.514 1.00 70.06 542 ILE A C 1
ATOM 4435 O O . ILE A 1 542 ? 30.088 5.687 -49.023 1.00 70.06 542 ILE A O 1
ATOM 4439 N N . ALA A 1 543 ? 28.508 4.098 -49.048 1.00 66.81 543 ALA A N 1
ATOM 4440 C CA . ALA A 1 543 ? 28.969 3.457 -50.276 1.00 66.81 543 ALA A CA 1
ATOM 4441 C C . ALA A 1 543 ? 28.626 4.263 -51.542 1.00 66.81 543 ALA A C 1
ATOM 4443 O O . ALA A 1 543 ? 29.377 4.198 -52.511 1.00 66.81 543 ALA A O 1
ATOM 4444 N N . ALA A 1 544 ? 27.524 5.022 -51.543 1.00 67.75 544 ALA A N 1
ATOM 4445 C CA . ALA A 1 544 ? 27.025 5.728 -52.724 1.00 67.75 544 ALA A CA 1
ATOM 4446 C C . ALA A 1 544 ? 28.059 6.669 -53.393 1.00 67.75 544 ALA A C 1
ATOM 4448 O O . ALA A 1 544 ? 28.216 6.556 -54.610 1.00 67.75 544 ALA A O 1
ATOM 4449 N N . PRO A 1 545 ? 28.832 7.501 -52.661 1.00 62.50 545 PRO A N 1
ATOM 4450 C CA . PRO A 1 545 ? 29.893 8.326 -53.254 1.00 62.50 545 PRO A CA 1
ATOM 4451 C C . PRO A 1 545 ? 31.028 7.521 -53.905 1.00 62.50 545 PRO A C 1
ATOM 4453 O O . PRO A 1 545 ? 31.587 7.938 -54.913 1.00 62.50 545 PRO A O 1
ATOM 4456 N N . PHE A 1 546 ? 31.366 6.344 -53.367 1.00 61.09 546 PHE A N 1
ATOM 4457 C CA . PHE A 1 546 ? 32.455 5.506 -53.895 1.00 61.09 546 PHE A CA 1
ATOM 4458 C C . PHE A 1 546 ? 32.042 4.669 -55.108 1.00 61.09 546 PHE A C 1
ATOM 4460 O O . PHE A 1 546 ? 32.896 4.120 -55.797 1.00 61.09 546 PHE A O 1
ATOM 4467 N N . LEU A 1 547 ? 30.738 4.556 -55.369 1.00 62.19 547 LEU A N 1
ATOM 4468 C CA . LEU A 1 547 ? 30.188 3.745 -56.454 1.00 62.19 547 LEU A CA 1
ATOM 4469 C C . LEU A 1 547 ? 30.118 4.489 -57.797 1.00 62.19 547 LEU A C 1
ATOM 4471 O O . LEU A 1 547 ? 29.635 3.919 -58.773 1.00 62.19 547 LEU A O 1
ATOM 4475 N N . GLY A 1 548 ? 30.579 5.745 -57.871 1.00 56.94 548 GLY A N 1
ATOM 4476 C CA . GLY A 1 548 ? 30.622 6.510 -59.126 1.00 56.94 548 GLY A CA 1
ATOM 4477 C C . GLY A 1 548 ? 29.240 6.740 -59.753 1.00 56.94 548 GLY A C 1
ATOM 4478 O O . GLY A 1 548 ? 29.123 6.930 -60.968 1.00 56.94 548 GLY A O 1
ATOM 4479 N N . ILE A 1 549 ? 28.183 6.712 -58.932 1.00 55.91 549 ILE A N 1
ATOM 4480 C CA . ILE A 1 549 ? 26.780 6.783 -59.366 1.00 55.91 549 ILE A CA 1
ATOM 4481 C C . ILE A 1 549 ? 26.502 8.106 -60.105 1.00 55.91 549 ILE A C 1
ATOM 4483 O O . ILE A 1 549 ? 25.647 8.151 -60.987 1.00 55.91 549 ILE A O 1
ATOM 4487 N N . ASP A 1 550 ? 27.293 9.153 -59.859 1.00 51.94 550 ASP A N 1
ATOM 4488 C CA . ASP A 1 550 ? 27.223 10.449 -60.546 1.00 51.94 550 ASP A CA 1
ATOM 4489 C C . ASP A 1 550 ? 27.412 10.344 -62.069 1.00 51.94 550 ASP A C 1
ATOM 4491 O O . ASP A 1 550 ? 26.882 11.159 -62.831 1.00 51.94 550 ASP A O 1
ATOM 4495 N N . GLY A 1 551 ? 28.169 9.350 -62.546 1.00 53.94 551 GLY A N 1
ATOM 4496 C CA . GLY A 1 551 ? 28.315 9.058 -63.975 1.00 53.94 551 GLY A CA 1
ATOM 4497 C C . GLY A 1 551 ? 27.050 8.433 -64.568 1.00 53.94 551 GLY A C 1
ATOM 4498 O O . GLY A 1 551 ? 26.585 8.852 -65.632 1.00 53.94 551 GLY A O 1
ATOM 4499 N N . MET A 1 552 ? 26.442 7.493 -63.839 1.00 47.78 552 MET A N 1
ATOM 4500 C CA . MET A 1 552 ? 25.192 6.832 -64.230 1.00 47.78 552 MET A CA 1
ATOM 4501 C C . MET A 1 552 ? 23.987 7.774 -64.156 1.00 47.78 552 MET A C 1
ATOM 4503 O O . MET A 1 552 ? 23.176 7.782 -65.077 1.00 47.78 552 MET A O 1
ATOM 4507 N N . ILE A 1 553 ? 23.880 8.610 -63.118 1.00 53.59 553 ILE A N 1
ATOM 4508 C CA . ILE A 1 553 ? 22.806 9.606 -62.970 1.00 53.59 553 ILE A CA 1
ATOM 4509 C C . ILE A 1 553 ? 22.883 10.643 -64.093 1.00 53.59 553 ILE A C 1
ATOM 4511 O O . ILE A 1 553 ? 21.857 10.994 -64.668 1.00 53.59 553 ILE A O 1
ATOM 4515 N N . ARG A 1 554 ? 24.084 11.090 -64.488 1.00 53.00 554 ARG A N 1
ATOM 4516 C CA . ARG A 1 554 ? 24.252 12.010 -65.629 1.00 53.00 554 ARG A CA 1
ATOM 4517 C C . ARG A 1 554 ? 23.938 11.360 -66.981 1.00 53.00 554 ARG A C 1
ATOM 4519 O O . ARG A 1 554 ? 23.474 12.062 -67.879 1.00 53.00 554 ARG A O 1
ATOM 4526 N N . GLN A 1 555 ? 24.166 10.056 -67.150 1.00 53.25 555 GLN A N 1
ATOM 4527 C CA . GLN A 1 555 ? 23.755 9.310 -68.350 1.00 53.25 555 GLN A CA 1
ATOM 4528 C C . GLN A 1 555 ? 22.241 9.071 -68.392 1.00 53.25 555 GLN A C 1
ATOM 4530 O O . GLN A 1 555 ? 21.615 9.329 -69.418 1.00 53.25 555 GLN A O 1
ATOM 4535 N N . LEU A 1 556 ? 21.637 8.671 -67.270 1.00 45.25 556 LEU A N 1
ATOM 4536 C CA . LEU A 1 556 ? 20.186 8.544 -67.119 1.00 45.25 556 LEU A CA 1
ATOM 4537 C C . LEU A 1 556 ? 19.481 9.889 -67.290 1.00 45.25 556 LEU A C 1
ATOM 4539 O O . LEU A 1 556 ? 18.461 9.949 -67.960 1.00 45.25 556 LEU A O 1
ATOM 4543 N N . GLY A 1 557 ? 20.047 10.974 -66.760 1.00 46.62 557 GLY A N 1
ATOM 4544 C CA . GLY A 1 557 ? 19.544 12.336 -66.933 1.00 46.62 557 GLY A CA 1
ATOM 4545 C C . GLY A 1 557 ? 19.609 12.816 -68.384 1.00 46.62 557 GLY A C 1
ATOM 4546 O O . GLY A 1 557 ? 18.674 13.458 -68.851 1.00 46.62 557 GLY A O 1
ATOM 4547 N N . ARG A 1 558 ? 20.659 12.460 -69.141 1.00 54.88 558 ARG A N 1
ATOM 4548 C CA . ARG A 1 558 ? 20.725 12.711 -70.594 1.00 54.88 558 ARG A CA 1
ATOM 4549 C C . ARG A 1 558 ? 19.704 11.876 -71.366 1.00 54.88 558 ARG A C 1
ATOM 4551 O O . ARG A 1 558 ? 19.025 12.429 -72.223 1.00 54.88 558 ARG A O 1
ATOM 4558 N N . GLY A 1 559 ? 19.544 10.599 -71.016 1.00 50.31 559 GLY A N 1
ATOM 4559 C CA . GLY A 1 559 ? 18.524 9.722 -71.598 1.00 50.31 559 GLY A CA 1
ATOM 4560 C C . GLY A 1 559 ? 17.103 10.212 -71.314 1.00 50.31 559 GLY A C 1
ATOM 4561 O O . GLY A 1 559 ? 16.288 10.303 -72.221 1.00 50.31 559 GLY A O 1
ATOM 4562 N N . LEU A 1 560 ? 16.823 10.638 -70.081 1.00 51.34 560 LEU A N 1
ATOM 4563 C CA . LEU A 1 560 ? 15.560 11.267 -69.703 1.00 51.34 560 LEU A CA 1
ATOM 4564 C C . LEU A 1 560 ? 15.347 12.592 -70.427 1.00 51.34 560 LEU A C 1
ATOM 4566 O O . LEU A 1 560 ? 14.232 12.837 -70.854 1.00 51.34 560 LEU A O 1
ATOM 4570 N N . LYS A 1 561 ? 16.379 13.422 -70.623 1.00 54.56 561 LYS A N 1
ATOM 4571 C CA . LYS A 1 561 ? 16.282 14.684 -71.377 1.00 54.56 561 LYS A CA 1
ATOM 4572 C C . LYS A 1 561 ? 16.017 14.453 -72.869 1.00 54.56 561 LYS A C 1
ATOM 4574 O O . LYS A 1 561 ? 15.261 15.214 -73.464 1.00 54.56 561 LYS A O 1
ATOM 4579 N N . GLU A 1 562 ? 16.582 13.401 -73.459 1.00 58.81 562 GLU A N 1
ATOM 4580 C CA . GLU A 1 562 ? 16.285 12.951 -74.828 1.00 58.81 562 GLU A CA 1
ATOM 4581 C C . GLU A 1 562 ? 14.863 12.399 -74.944 1.00 58.81 562 GLU A C 1
ATOM 4583 O O . GLU A 1 562 ? 14.149 12.762 -75.871 1.00 58.81 562 GLU A O 1
ATOM 4588 N N . ILE A 1 563 ? 14.410 11.609 -73.967 1.00 59.44 563 ILE A N 1
ATOM 4589 C CA . ILE A 1 563 ? 13.034 11.105 -73.895 1.00 59.44 563 ILE A CA 1
ATOM 4590 C C . ILE A 1 563 ? 12.050 12.260 -73.676 1.00 59.44 563 ILE A C 1
ATOM 4592 O O . ILE A 1 563 ? 11.021 12.310 -74.335 1.00 59.44 563 ILE A O 1
ATOM 4596 N N . PHE A 1 564 ? 12.372 13.234 -72.822 1.00 52.16 564 PHE A N 1
ATOM 4597 C CA . PHE A 1 564 ? 11.553 14.428 -72.599 1.00 52.16 564 PHE A CA 1
ATOM 4598 C C . PHE A 1 564 ? 11.511 15.305 -73.851 1.00 52.16 564 PHE A C 1
ATOM 4600 O O . PHE A 1 564 ? 10.448 15.800 -74.201 1.00 52.16 564 PHE A O 1
ATOM 4607 N N . ARG A 1 565 ? 12.633 15.454 -74.569 1.00 59.72 565 ARG A N 1
ATOM 4608 C CA . ARG A 1 565 ? 12.705 16.126 -75.875 1.00 59.72 565 ARG A CA 1
ATOM 4609 C C . ARG A 1 565 ? 11.902 15.371 -76.937 1.00 59.72 565 ARG A C 1
ATOM 4611 O O . ARG A 1 565 ? 11.208 16.009 -77.713 1.00 59.72 565 ARG A O 1
ATOM 4618 N N . TRP A 1 566 ? 11.949 14.042 -76.952 1.00 62.06 566 TRP A N 1
ATOM 4619 C CA . TRP A 1 566 ? 11.175 13.192 -77.859 1.00 62.06 566 TRP A CA 1
ATOM 4620 C C . TRP A 1 566 ? 9.671 13.262 -77.561 1.00 62.06 566 TRP A C 1
ATOM 4622 O O . TRP A 1 566 ? 8.873 13.401 -78.480 1.00 62.06 566 TRP A O 1
ATOM 4632 N N . ILE A 1 567 ? 9.287 13.287 -76.281 1.00 56.59 567 ILE A N 1
ATOM 4633 C CA . ILE A 1 567 ? 7.909 13.497 -75.818 1.00 56.59 567 ILE A CA 1
ATOM 4634 C C . ILE A 1 567 ? 7.437 14.923 -76.138 1.00 56.59 567 ILE A C 1
ATOM 4636 O O . ILE A 1 567 ? 6.324 15.080 -76.618 1.00 56.59 567 ILE A O 1
ATOM 4640 N N . LEU A 1 568 ? 8.265 15.958 -75.949 1.00 54.12 568 LEU A N 1
ATOM 4641 C CA . LEU A 1 568 ? 7.941 17.347 -76.314 1.00 54.12 568 LEU A CA 1
ATOM 4642 C C . LEU A 1 568 ? 7.802 17.538 -77.829 1.00 54.12 568 LEU A C 1
ATOM 4644 O O . LEU A 1 568 ? 6.878 18.214 -78.269 1.00 54.12 568 LEU A O 1
ATOM 4648 N N . ILE A 1 569 ? 8.674 16.924 -78.631 1.00 59.72 569 ILE A N 1
ATOM 4649 C CA . ILE A 1 569 ? 8.564 16.934 -80.097 1.00 59.72 569 ILE A CA 1
ATOM 4650 C C . ILE A 1 569 ? 7.322 16.140 -80.537 1.00 59.72 569 ILE A C 1
ATOM 4652 O O . ILE A 1 569 ? 6.600 16.587 -81.423 1.00 59.72 569 ILE A O 1
ATOM 4656 N N . GLY A 1 570 ? 7.011 15.029 -79.862 1.00 54.78 570 GLY A N 1
ATOM 4657 C CA . GLY A 1 570 ? 5.816 14.218 -80.107 1.00 54.78 570 GLY A CA 1
ATOM 4658 C C . GLY A 1 570 ? 4.493 14.854 -79.662 1.00 54.78 570 GLY A C 1
ATOM 4659 O O . GLY A 1 570 ? 3.456 14.537 -80.236 1.00 54.78 570 GLY A O 1
ATOM 4660 N N . LEU A 1 571 ? 4.507 15.762 -78.678 1.00 54.41 571 LEU A N 1
ATOM 4661 C CA . LEU A 1 571 ? 3.316 16.482 -78.200 1.00 54.41 571 LEU A CA 1
ATOM 4662 C C . LEU A 1 571 ? 3.065 17.812 -78.922 1.00 54.41 571 LEU A C 1
ATOM 4664 O O . LEU A 1 571 ? 1.924 18.265 -78.928 1.00 54.41 571 LEU A O 1
ATOM 4668 N N . PHE A 1 572 ? 4.087 18.436 -79.525 1.00 55.53 572 PHE A N 1
ATOM 4669 C CA . PHE A 1 572 ? 3.958 19.773 -80.125 1.00 55.53 572 PHE A CA 1
ATOM 4670 C C . PHE A 1 572 ? 4.183 19.859 -81.641 1.00 55.53 572 PHE A C 1
ATOM 4672 O O . PHE A 1 572 ? 3.930 20.924 -82.192 1.00 55.53 572 PHE A O 1
ATOM 4679 N N . HIS A 1 573 ? 4.628 18.809 -82.340 1.00 47.53 573 HIS A N 1
ATOM 4680 C CA . HIS A 1 573 ? 4.792 18.852 -83.803 1.00 47.53 573 HIS A CA 1
ATOM 4681 C C . HIS A 1 573 ? 4.163 17.632 -84.487 1.00 47.53 573 HIS A C 1
ATOM 4683 O O . HIS A 1 573 ? 4.823 16.645 -84.800 1.00 47.53 573 HIS A O 1
ATOM 4689 N N . GLY A 1 574 ? 2.862 17.735 -84.764 1.00 44.41 574 GLY A N 1
ATOM 4690 C CA . GLY A 1 574 ? 2.216 17.010 -85.854 1.00 44.41 574 GLY A CA 1
ATOM 4691 C C . GLY A 1 574 ? 2.118 17.926 -87.073 1.00 44.41 574 GLY A C 1
ATOM 4692 O O . GLY A 1 574 ? 1.352 18.884 -87.044 1.00 44.41 574 GLY A O 1
ATOM 4693 N N . GLY A 1 575 ? 2.881 17.638 -88.130 1.00 34.91 575 GLY A N 1
ATOM 4694 C CA . GLY A 1 575 ? 2.759 18.316 -89.426 1.00 34.91 575 GLY A CA 1
ATOM 4695 C C . GLY A 1 575 ? 4.090 18.489 -90.157 1.00 34.91 575 GLY A C 1
ATOM 4696 O O . GLY A 1 575 ? 4.909 19.312 -89.770 1.00 34.91 575 GLY A O 1
ATOM 4697 N N . ASN A 1 576 ? 4.289 17.705 -91.218 1.00 41.41 576 ASN A N 1
ATOM 4698 C CA . ASN A 1 576 ? 5.397 17.821 -92.171 1.00 41.41 576 ASN A CA 1
ATOM 4699 C C . ASN A 1 576 ? 5.354 19.140 -92.957 1.00 41.41 576 ASN A C 1
ATOM 4701 O O . ASN A 1 576 ? 4.296 19.481 -93.479 1.00 41.41 576 ASN A O 1
ATOM 4705 N N . SER A 1 577 ? 6.528 19.706 -93.246 1.00 33.56 577 SER A N 1
ATOM 4706 C CA . SER A 1 577 ? 6.918 20.081 -94.616 1.00 33.56 577 SER A CA 1
ATOM 4707 C C . SER A 1 577 ? 8.415 20.393 -94.699 1.00 33.56 577 SER A C 1
ATOM 4709 O O . SER A 1 577 ? 8.965 21.088 -93.850 1.00 33.56 577 SER A O 1
ATOM 4711 N N . ASN A 1 578 ? 9.048 19.844 -95.736 1.00 43.69 578 ASN A N 1
ATOM 4712 C CA . ASN A 1 578 ? 10.407 20.147 -96.178 1.00 43.69 578 ASN A CA 1
ATOM 4713 C C . ASN A 1 578 ? 10.509 21.582 -96.718 1.00 43.69 578 ASN A C 1
ATOM 4715 O O . ASN A 1 578 ? 9.602 21.992 -97.428 1.00 43.69 578 ASN A O 1
ATOM 4719 N N . GLU A 1 579 ? 11.637 22.242 -96.454 1.00 33.19 579 GLU A N 1
ATOM 4720 C CA . GLU A 1 579 ? 12.355 23.307 -97.196 1.00 33.19 579 GLU A CA 1
ATOM 4721 C C . GLU A 1 579 ? 13.565 23.631 -96.280 1.00 33.19 579 GLU A C 1
ATOM 4723 O O . GLU A 1 579 ? 13.415 23.633 -95.063 1.00 33.19 579 GLU A O 1
ATOM 4728 N N . GLU A 1 580 ? 14.823 23.821 -96.664 1.00 32.50 580 GLU A N 1
ATOM 4729 C CA . GLU A 1 580 ? 15.531 23.999 -97.925 1.00 32.50 580 GLU A CA 1
ATOM 4730 C C . GLU A 1 580 ? 17.029 23.752 -97.637 1.00 32.50 580 GLU A C 1
ATOM 4732 O O . GLU A 1 580 ? 17.504 23.880 -96.506 1.00 32.50 580 GLU A O 1
ATOM 4737 N N . ALA A 1 581 ? 17.786 23.383 -98.666 1.00 35.91 581 ALA A N 1
ATOM 4738 C CA . ALA A 1 581 ? 19.229 23.185 -98.612 1.00 35.91 581 ALA A CA 1
ATOM 4739 C C . ALA A 1 581 ? 20.003 24.517 -98.670 1.00 35.91 581 ALA A C 1
ATOM 4741 O O . ALA A 1 581 ? 19.635 25.372 -99.463 1.00 35.91 581 ALA A O 1
ATOM 4742 N N . MET A 1 582 ? 21.141 24.637 -97.963 1.00 31.62 582 MET A N 1
ATOM 4743 C CA . MET A 1 582 ? 22.350 25.342 -98.447 1.00 31.62 582 MET A CA 1
ATOM 4744 C C . MET A 1 582 ? 23.608 25.030 -97.597 1.00 31.62 582 MET A C 1
ATOM 4746 O O . MET A 1 582 ? 23.718 25.425 -96.444 1.00 31.62 582 MET A O 1
ATOM 4750 N N . ILE A 1 583 ? 24.493 24.227 -98.206 1.00 35.34 583 ILE A N 1
ATOM 4751 C CA . ILE A 1 583 ? 25.967 24.291 -98.406 1.00 35.34 583 ILE A CA 1
ATOM 4752 C C . ILE A 1 583 ? 26.880 25.008 -97.363 1.00 35.34 583 ILE A C 1
ATOM 4754 O O . ILE A 1 583 ? 26.518 26.040 -96.809 1.00 35.34 583 ILE A O 1
ATOM 4758 N N . PRO A 1 584 ? 28.104 24.475 -97.114 1.00 43.28 584 PRO A N 1
ATOM 4759 C CA . PRO A 1 584 ? 28.871 24.636 -95.881 1.00 43.28 584 PRO A CA 1
ATOM 4760 C C . PRO A 1 584 ? 29.881 25.788 -95.934 1.00 43.28 584 PRO A C 1
ATOM 4762 O O . PRO A 1 584 ? 30.328 26.187 -97.008 1.00 43.28 584 PRO A O 1
ATOM 4765 N N . GLN A 1 585 ? 30.337 26.248 -94.764 1.00 26.48 585 GLN A N 1
ATOM 4766 C CA . GLN A 1 585 ? 31.452 27.191 -94.675 1.00 26.48 585 GLN A CA 1
ATOM 4767 C C . GLN A 1 585 ? 32.620 26.612 -93.870 1.00 26.48 585 GLN A C 1
ATOM 4769 O O . GLN A 1 585 ? 32.640 26.583 -92.641 1.00 26.48 585 GLN A O 1
ATOM 4774 N N . GLN A 1 586 ? 33.604 26.137 -94.630 1.00 34.59 586 GLN A N 1
ATOM 4775 C CA . GLN A 1 586 ? 34.994 25.951 -94.236 1.00 34.59 586 GLN A CA 1
ATOM 4776 C C . GLN A 1 586 ? 35.705 27.311 -94.342 1.00 34.59 586 GLN A C 1
ATOM 4778 O O . GLN A 1 586 ? 35.770 27.856 -95.437 1.00 34.59 586 GLN A O 1
ATOM 4783 N N . SER A 1 587 ? 36.232 27.834 -93.229 1.00 27.73 587 SER A N 1
ATOM 4784 C CA . SER A 1 587 ? 37.383 28.763 -93.102 1.00 27.73 587 SER A CA 1
ATOM 4785 C C . SER A 1 587 ? 37.272 29.436 -91.724 1.00 27.73 587 SER A C 1
ATOM 4787 O O . SER A 1 587 ? 36.221 29.976 -91.414 1.00 27.73 587 SER A O 1
ATOM 4789 N N . ALA A 1 588 ? 38.252 29.461 -90.829 1.00 29.84 588 ALA A N 1
ATOM 4790 C CA . ALA A 1 588 ? 39.685 29.432 -91.030 1.00 29.84 588 ALA A CA 1
ATOM 4791 C C . ALA A 1 588 ? 40.372 28.743 -89.843 1.00 29.84 588 ALA A C 1
ATOM 4793 O O . ALA A 1 588 ? 40.066 29.017 -88.683 1.00 29.84 588 ALA A O 1
ATOM 4794 N N . ALA A 1 589 ? 41.343 27.890 -90.151 1.00 33.19 589 ALA A N 1
ATOM 4795 C CA . ALA A 1 589 ? 42.419 27.592 -89.226 1.00 33.19 589 ALA A CA 1
ATOM 4796 C C . ALA A 1 589 ? 43.358 28.808 -89.161 1.00 33.19 589 ALA A C 1
ATOM 4798 O O . ALA A 1 589 ? 43.814 29.264 -90.213 1.00 33.19 589 ALA A O 1
ATOM 4799 N N . PRO A 1 590 ? 43.744 29.287 -87.972 1.00 34.72 590 PRO A N 1
ATOM 4800 C CA . PRO A 1 590 ? 45.080 29.802 -87.767 1.00 34.72 590 PRO A CA 1
ATOM 4801 C C . PRO A 1 590 ? 46.003 28.596 -87.592 1.00 34.72 590 PRO A C 1
ATOM 4803 O O . PRO A 1 590 ? 45.879 27.805 -86.657 1.00 34.72 590 PRO A O 1
ATOM 4806 N N . MET A 1 591 ? 46.902 28.443 -88.556 1.00 34.16 591 MET A N 1
ATOM 4807 C CA . MET A 1 591 ? 48.035 27.540 -88.481 1.00 34.16 591 MET A CA 1
ATOM 4808 C C . MET A 1 591 ? 48.904 27.856 -87.252 1.00 34.16 591 MET A C 1
ATOM 4810 O O . MET A 1 591 ? 49.237 29.011 -87.000 1.00 34.16 591 MET A O 1
ATOM 4814 N N . MET A 1 592 ? 49.384 26.776 -86.632 1.00 35.12 592 MET A N 1
ATOM 4815 C CA . MET A 1 592 ? 50.688 26.653 -85.969 1.00 35.12 592 MET A CA 1
ATOM 4816 C C . MET A 1 592 ? 50.805 27.078 -84.494 1.00 35.12 592 MET A C 1
ATOM 4818 O O . MET A 1 592 ? 51.287 28.149 -84.146 1.00 35.12 592 MET A O 1
ATOM 4822 N N . ALA A 1 593 ? 50.533 26.112 -83.619 1.00 37.38 593 ALA A N 1
ATOM 4823 C CA . ALA A 1 593 ? 51.457 25.732 -82.552 1.00 37.38 593 ALA A CA 1
ATOM 4824 C C . ALA A 1 593 ? 51.540 24.193 -82.573 1.00 37.38 593 ALA A C 1
ATOM 4826 O O . ALA A 1 593 ? 50.530 23.554 -82.882 1.00 37.38 593 ALA A O 1
ATOM 4827 N N . PRO A 1 594 ? 52.724 23.588 -82.374 1.00 36.69 594 PRO A N 1
ATOM 4828 C CA . PRO A 1 594 ? 52.907 22.150 -82.561 1.00 36.69 594 PRO A CA 1
ATOM 4829 C C . PRO A 1 594 ? 51.965 21.395 -81.616 1.00 36.69 594 PRO A C 1
ATOM 4831 O O . PRO A 1 594 ? 51.675 21.925 -80.539 1.00 36.69 594 PRO A O 1
ATOM 4834 N N . PRO A 1 595 ? 51.492 20.179 -81.952 1.00 37.22 595 PRO A N 1
ATOM 4835 C CA . PRO A 1 595 ? 50.919 19.332 -80.924 1.00 37.22 595 PRO A CA 1
ATOM 4836 C C . PRO A 1 595 ? 52.035 19.117 -79.898 1.00 37.22 595 PRO A C 1
ATOM 4838 O O . PRO A 1 595 ? 53.002 18.398 -80.154 1.00 37.22 595 PRO A O 1
ATOM 4841 N N . ALA A 1 596 ? 51.953 19.831 -78.769 1.00 37.12 596 ALA A N 1
ATOM 4842 C CA . ALA A 1 596 ? 52.637 19.436 -77.553 1.00 37.12 596 ALA A CA 1
ATOM 4843 C C . ALA A 1 596 ? 52.253 17.978 -77.383 1.00 37.12 596 ALA A C 1
ATOM 4845 O O . ALA A 1 596 ? 51.056 17.683 -77.416 1.00 37.12 596 ALA A O 1
ATOM 4846 N N . GLY A 1 597 ? 53.276 17.121 -77.409 1.00 36.53 597 GLY A N 1
ATOM 4847 C CA . GLY A 1 597 ? 53.129 15.708 -77.684 1.00 36.53 597 GLY A CA 1
ATOM 4848 C C . GLY A 1 597 ? 51.873 15.165 -77.035 1.00 36.53 597 GLY A C 1
ATOM 4849 O O . GLY A 1 597 ? 51.599 15.427 -75.861 1.00 36.53 597 GLY A O 1
ATOM 4850 N N . GLU A 1 598 ? 51.136 14.359 -77.792 1.00 36.88 598 GLU A N 1
ATOM 4851 C CA . GLU A 1 598 ? 50.621 13.170 -77.150 1.00 36.88 598 GLU A CA 1
ATOM 4852 C C . GLU A 1 598 ? 51.844 12.590 -76.431 1.00 36.88 598 GLU A C 1
ATOM 4854 O O . GLU A 1 598 ? 52.727 11.996 -77.049 1.00 36.88 598 GLU A O 1
ATOM 4859 N N . GLU A 1 599 ? 51.972 12.861 -75.127 1.00 41.53 599 GLU A N 1
ATOM 4860 C CA . GLU A 1 599 ? 52.533 11.864 -74.253 1.00 41.53 599 GLU A CA 1
ATOM 4861 C C . GLU A 1 599 ? 51.674 10.665 -74.611 1.00 41.53 599 GLU A C 1
ATOM 4863 O O . GLU A 1 599 ? 50.500 10.572 -74.230 1.00 41.53 599 GLU A O 1
ATOM 4868 N N . GLU A 1 600 ? 52.227 9.824 -75.490 1.00 42.81 600 GLU A N 1
ATOM 4869 C CA . GLU A 1 600 ? 51.913 8.423 -75.573 1.00 42.81 600 GLU A CA 1
ATOM 4870 C C . GLU A 1 600 ? 52.057 7.969 -74.130 1.00 42.81 600 GLU A C 1
ATOM 4872 O O . GLU A 1 600 ? 53.123 7.557 -73.675 1.00 42.81 600 GLU A O 1
ATOM 4877 N N . THR A 1 601 ? 50.983 8.176 -73.360 1.00 48.62 601 THR A N 1
ATOM 4878 C CA . THR A 1 601 ? 50.734 7.536 -72.090 1.00 48.62 601 THR A CA 1
ATOM 4879 C C . THR A 1 601 ? 50.968 6.105 -72.467 1.00 48.62 601 THR A C 1
ATOM 4881 O O . THR A 1 601 ? 50.197 5.551 -73.260 1.00 48.62 601 THR A O 1
ATOM 4884 N N . SER A 1 602 ? 52.144 5.603 -72.068 1.00 58.72 602 SER A N 1
ATOM 4885 C CA . SER A 1 602 ? 52.668 4.374 -72.637 1.00 58.72 602 SER A CA 1
ATOM 4886 C C . SER A 1 602 ? 51.550 3.353 -72.542 1.00 58.72 602 SER A C 1
ATOM 4888 O O . SER A 1 602 ? 50.742 3.425 -71.610 1.00 58.72 602 SER A O 1
ATOM 4890 N N . LEU A 1 603 ? 51.421 2.439 -73.503 1.00 59.53 603 LEU A N 1
ATOM 4891 C CA . LEU A 1 603 ? 50.345 1.440 -73.455 1.00 59.53 603 LEU A CA 1
ATOM 4892 C C . LEU A 1 603 ? 50.211 0.841 -72.044 1.00 59.53 603 LEU A C 1
ATOM 4894 O O . LEU A 1 603 ? 49.104 0.637 -71.563 1.00 59.53 603 LEU A O 1
ATOM 4898 N N . PHE A 1 604 ? 51.334 0.722 -71.331 1.00 57.62 604 PHE A N 1
ATOM 4899 C CA . PHE A 1 604 ? 51.401 0.432 -69.908 1.00 57.62 604 PHE A CA 1
ATOM 4900 C C . PHE A 1 604 ? 50.659 1.419 -68.983 1.00 57.62 604 PHE A C 1
ATOM 4902 O O . PHE A 1 604 ? 49.866 0.952 -68.187 1.00 57.62 604 PHE A O 1
ATOM 4909 N N . ALA A 1 605 ? 50.840 2.740 -69.051 1.00 60.94 605 ALA A N 1
ATOM 4910 C CA . ALA A 1 605 ? 50.103 3.718 -68.234 1.00 60.94 605 ALA A CA 1
ATOM 4911 C C . ALA A 1 605 ? 48.579 3.722 -68.496 1.00 60.94 605 ALA A C 1
ATOM 4913 O O . ALA A 1 605 ? 47.788 3.845 -67.555 1.00 60.94 605 ALA A O 1
ATOM 4914 N N . ARG A 1 606 ? 48.144 3.526 -69.750 1.00 62.38 606 ARG A N 1
ATOM 4915 C CA . ARG A 1 606 ? 46.713 3.358 -70.092 1.00 62.38 606 ARG A CA 1
ATOM 4916 C C . ARG A 1 606 ? 46.150 2.028 -69.591 1.00 62.38 606 ARG A C 1
ATOM 4918 O O . ARG A 1 606 ? 45.082 1.999 -68.994 1.00 62.38 606 ARG A O 1
ATOM 4925 N N . ILE A 1 607 ? 46.884 0.935 -69.779 1.00 68.50 607 ILE A N 1
ATOM 4926 C CA . ILE A 1 607 ? 46.497 -0.386 -69.268 1.00 68.50 607 ILE A CA 1
ATOM 4927 C C . ILE A 1 607 ? 46.516 -0.391 -67.731 1.00 68.50 607 ILE A C 1
ATOM 4929 O O . ILE A 1 607 ? 45.635 -0.966 -67.107 1.00 68.50 607 ILE A O 1
ATOM 4933 N N . PHE A 1 608 ? 47.474 0.285 -67.100 1.00 63.25 608 PHE A N 1
ATOM 4934 C CA . PHE A 1 608 ? 47.620 0.363 -65.648 1.00 63.25 608 PHE A CA 1
ATOM 4935 C C . PHE A 1 608 ? 46.508 1.191 -64.999 1.00 63.25 608 PHE A C 1
ATOM 4937 O O . PHE A 1 608 ? 45.954 0.760 -63.993 1.00 63.25 608 PHE A O 1
ATOM 4944 N N . SER A 1 609 ? 46.117 2.322 -65.595 1.00 68.06 609 SER A N 1
ATOM 4945 C CA . SER A 1 609 ? 44.935 3.078 -65.150 1.00 68.06 609 SER A CA 1
ATOM 4946 C C . SER A 1 609 ? 43.644 2.271 -65.326 1.00 68.06 609 SER A C 1
ATOM 4948 O O . SER A 1 609 ? 42.869 2.172 -64.382 1.00 68.06 609 SER A O 1
ATOM 4950 N N . GLN A 1 610 ? 43.467 1.574 -66.455 1.00 71.00 610 GLN A N 1
ATOM 4951 C CA . GLN A 1 610 ? 42.333 0.660 -66.650 1.00 71.00 610 GLN A CA 1
ATOM 4952 C C . GLN A 1 610 ? 42.314 -0.498 -65.639 1.00 71.00 610 GLN A C 1
ATOM 4954 O O . GLN A 1 610 ? 41.252 -0.867 -65.144 1.00 71.00 610 GLN A O 1
ATOM 4959 N N . ILE A 1 611 ? 43.473 -1.068 -65.293 1.00 70.19 611 ILE A N 1
ATOM 4960 C CA . ILE A 1 611 ? 43.586 -2.109 -64.261 1.00 70.19 611 ILE A CA 1
ATOM 4961 C C . ILE A 1 611 ? 43.239 -1.546 -62.881 1.00 70.19 611 ILE A C 1
ATOM 4963 O O . ILE A 1 611 ? 42.544 -2.219 -62.122 1.00 70.19 611 ILE A O 1
ATOM 4967 N N . LEU A 1 612 ? 43.693 -0.336 -62.548 1.00 64.31 612 LEU A N 1
ATOM 4968 C CA . LEU A 1 612 ? 43.356 0.322 -61.284 1.00 64.31 612 LEU A CA 1
ATOM 4969 C C . LEU A 1 612 ? 41.858 0.628 -61.178 1.00 64.31 612 LEU A C 1
ATOM 4971 O O . LEU A 1 612 ? 41.277 0.400 -60.119 1.00 64.31 612 LEU A O 1
ATOM 4975 N N . ASP A 1 613 ? 41.219 1.044 -62.270 1.00 65.44 613 ASP A N 1
ATOM 4976 C CA . ASP A 1 613 ? 39.770 1.254 -62.314 1.00 65.44 613 ASP A CA 1
ATOM 4977 C C . ASP A 1 613 ? 39.012 -0.067 -62.130 1.00 65.44 613 ASP A C 1
ATOM 4979 O O . ASP A 1 613 ? 38.107 -0.156 -61.299 1.00 65.44 613 ASP A O 1
ATOM 4983 N N . ILE A 1 614 ? 39.417 -1.132 -62.834 1.00 73.69 614 ILE A N 1
ATOM 4984 C CA . ILE A 1 614 ? 38.838 -2.476 -62.667 1.00 73.69 614 ILE A CA 1
ATOM 4985 C C . ILE A 1 614 ? 39.025 -2.966 -61.225 1.00 73.69 614 ILE A C 1
ATOM 4987 O O . ILE A 1 614 ? 38.094 -3.513 -60.634 1.00 73.69 614 ILE A O 1
ATOM 4991 N N . LEU A 1 615 ? 40.197 -2.741 -60.629 1.00 68.75 615 LEU A N 1
ATOM 4992 C CA . LEU A 1 615 ? 40.474 -3.081 -59.235 1.00 68.75 615 LEU A CA 1
ATOM 4993 C C . LEU A 1 615 ? 39.562 -2.294 -58.280 1.00 68.75 615 LEU A C 1
ATOM 4995 O O . LEU A 1 615 ? 39.025 -2.877 -57.339 1.00 68.75 615 LEU A O 1
ATOM 4999 N N . GLY A 1 616 ? 39.327 -1.008 -58.552 1.00 68.12 616 GLY A N 1
ATOM 5000 C CA . GLY A 1 616 ? 38.369 -0.173 -57.828 1.00 68.12 616 GLY A CA 1
ATOM 5001 C C . GLY A 1 616 ? 36.948 -0.741 -57.868 1.00 68.12 616 GLY A C 1
ATOM 5002 O O . GLY A 1 616 ? 36.320 -0.901 -56.820 1.00 68.12 616 GLY A O 1
ATOM 5003 N N . TRP A 1 617 ? 36.472 -1.153 -59.047 1.00 73.81 617 TRP A N 1
ATOM 5004 C CA . TRP A 1 617 ? 35.168 -1.810 -59.211 1.00 73.81 617 TRP A CA 1
ATOM 5005 C C . TRP A 1 617 ? 35.082 -3.152 -58.478 1.00 73.81 617 TRP A C 1
ATOM 5007 O O . TRP A 1 617 ? 34.083 -3.431 -57.814 1.00 73.81 617 TRP A O 1
ATOM 5017 N N . VAL A 1 618 ? 36.131 -3.977 -58.541 1.00 73.56 618 VAL A N 1
ATOM 5018 C CA . VAL A 1 618 ? 36.194 -5.262 -57.824 1.00 73.56 618 VAL A CA 1
ATOM 5019 C C . VAL A 1 618 ? 36.124 -5.046 -56.312 1.00 73.56 618 VAL A C 1
ATOM 5021 O O . VAL A 1 618 ? 35.380 -5.748 -55.624 1.00 73.56 618 VAL A O 1
ATOM 5024 N N . ILE A 1 619 ? 36.848 -4.054 -55.788 1.00 73.19 619 ILE A N 1
ATOM 5025 C CA . ILE A 1 619 ? 36.813 -3.692 -54.367 1.00 73.19 619 ILE A CA 1
ATOM 5026 C C . ILE A 1 619 ? 35.419 -3.184 -53.976 1.00 73.19 619 ILE A C 1
ATOM 5028 O O . ILE A 1 619 ? 34.886 -3.618 -52.954 1.00 73.19 619 ILE A O 1
ATOM 5032 N N . ALA A 1 620 ? 34.791 -2.334 -54.792 1.00 66.12 620 ALA A N 1
ATOM 5033 C CA . ALA A 1 620 ? 33.446 -1.820 -54.536 1.00 66.12 620 ALA A CA 1
ATOM 5034 C C . ALA A 1 620 ? 32.386 -2.939 -54.512 1.00 66.12 620 ALA A C 1
ATOM 5036 O O . ALA A 1 620 ? 31.573 -3.009 -53.587 1.00 66.12 620 ALA A O 1
ATOM 5037 N N . ILE A 1 621 ? 32.438 -3.873 -55.468 1.00 77.00 621 ILE A N 1
ATOM 5038 C CA . ILE A 1 621 ? 31.548 -5.043 -55.523 1.00 77.00 621 ILE A CA 1
ATOM 5039 C C . ILE A 1 621 ? 31.775 -5.955 -54.310 1.00 77.00 621 ILE A C 1
ATOM 5041 O O . ILE A 1 621 ? 30.811 -6.397 -53.681 1.00 77.00 621 ILE A O 1
ATOM 5045 N N . ALA A 1 622 ? 33.031 -6.206 -53.931 1.00 76.38 622 ALA A N 1
ATOM 5046 C CA . ALA A 1 622 ? 33.357 -6.991 -52.742 1.00 76.38 622 ALA A CA 1
ATOM 5047 C C . ALA A 1 622 ? 32.815 -6.339 -51.456 1.00 76.38 622 ALA A C 1
ATOM 5049 O O . ALA A 1 622 ? 32.314 -7.037 -50.571 1.00 76.38 622 ALA A O 1
ATOM 5050 N N . LEU A 1 623 ? 32.855 -5.007 -51.369 1.00 75.62 623 LEU A N 1
ATOM 5051 C CA . LEU A 1 623 ? 32.337 -4.242 -50.236 1.00 75.62 623 LEU A CA 1
ATOM 5052 C C . LEU A 1 623 ? 30.803 -4.324 -50.163 1.00 75.62 623 LEU A C 1
ATOM 5054 O O . LEU A 1 623 ? 30.258 -4.577 -49.087 1.00 75.62 623 LEU A O 1
ATOM 5058 N N . ILE A 1 624 ? 30.105 -4.237 -51.302 1.00 76.00 624 ILE A N 1
ATOM 5059 C CA . ILE A 1 624 ? 28.649 -4.457 -51.384 1.00 76.00 624 ILE A CA 1
ATOM 5060 C C . ILE A 1 624 ? 28.282 -5.875 -50.933 1.00 76.00 624 ILE A C 1
ATOM 5062 O O . ILE A 1 624 ? 27.395 -6.049 -50.094 1.00 76.00 624 ILE A O 1
ATOM 5066 N N . LEU A 1 625 ? 28.976 -6.895 -51.445 1.00 80.69 625 LEU A N 1
ATOM 5067 C CA . LEU A 1 625 ? 28.728 -8.289 -51.072 1.00 80.69 625 LEU A CA 1
ATOM 5068 C C . LEU A 1 625 ? 28.984 -8.533 -49.580 1.00 80.69 625 LEU A C 1
ATOM 5070 O O . LEU A 1 625 ? 28.226 -9.263 -48.940 1.00 80.69 625 LEU A O 1
ATOM 5074 N N . ALA A 1 626 ? 29.994 -7.883 -48.995 1.00 79.88 626 ALA A N 1
ATOM 5075 C CA . ALA A 1 626 ? 30.254 -7.937 -47.561 1.00 79.88 626 ALA A CA 1
ATOM 5076 C C . ALA A 1 626 ? 29.125 -7.288 -46.740 1.00 79.88 626 ALA A C 1
ATOM 5078 O O . ALA A 1 626 ? 28.688 -7.870 -45.745 1.00 79.88 626 ALA A O 1
ATOM 5079 N N . VAL A 1 627 ? 28.608 -6.126 -47.160 1.00 80.06 627 VAL A N 1
ATOM 5080 C CA . VAL A 1 627 ? 27.467 -5.455 -46.506 1.00 80.06 627 VAL A CA 1
ATOM 5081 C C . VAL A 1 627 ? 26.208 -6.320 -46.584 1.00 80.06 627 VAL A C 1
ATOM 5083 O O . VAL A 1 627 ? 25.563 -6.548 -45.558 1.00 80.06 627 VAL A O 1
ATOM 5086 N N . LEU A 1 628 ? 25.898 -6.876 -47.759 1.00 80.06 628 LEU A N 1
ATOM 5087 C CA . LEU A 1 628 ? 24.772 -7.795 -47.949 1.00 80.06 628 LEU A CA 1
ATOM 5088 C C . LEU A 1 628 ? 24.926 -9.058 -47.097 1.00 80.06 628 LEU A C 1
ATOM 5090 O O . LEU A 1 628 ? 23.982 -9.478 -46.428 1.00 80.06 628 LEU A O 1
ATOM 5094 N N . TRP A 1 629 ? 26.124 -9.640 -47.044 1.00 86.00 629 TRP A N 1
ATOM 5095 C CA . TRP A 1 629 ? 26.394 -10.797 -46.197 1.00 86.00 629 TRP A CA 1
ATOM 5096 C C . TRP A 1 629 ? 26.203 -10.481 -44.709 1.00 86.00 629 TRP A C 1
ATOM 5098 O O . TRP A 1 629 ? 25.570 -11.260 -43.994 1.00 86.00 629 TRP A O 1
ATOM 5108 N N . ILE A 1 630 ? 26.687 -9.329 -44.229 1.00 81.94 630 ILE A N 1
ATOM 5109 C CA . ILE A 1 630 ? 26.467 -8.876 -42.847 1.00 81.94 630 ILE A CA 1
ATOM 5110 C C . ILE A 1 630 ? 24.969 -8.689 -42.580 1.00 81.94 630 ILE A C 1
ATOM 5112 O O . ILE A 1 630 ? 24.489 -9.138 -41.535 1.00 81.94 630 ILE A O 1
ATOM 5116 N N . PHE A 1 631 ? 24.232 -8.081 -43.511 1.00 80.19 631 PHE A N 1
ATOM 5117 C CA . PHE A 1 631 ? 22.788 -7.877 -43.417 1.00 80.19 631 PHE A CA 1
ATOM 5118 C C . PHE A 1 631 ? 22.037 -9.203 -43.278 1.00 80.19 631 PHE A C 1
ATOM 5120 O O . PHE A 1 631 ? 21.378 -9.431 -42.261 1.00 80.19 631 PHE A O 1
ATOM 5127 N N . PHE A 1 632 ? 22.204 -10.123 -44.234 1.00 81.56 632 PHE A N 1
ATOM 5128 C CA . PHE A 1 632 ? 21.543 -11.431 -44.210 1.00 81.56 632 PHE A CA 1
ATOM 5129 C C . PHE A 1 632 ? 21.960 -12.262 -42.995 1.00 81.56 632 PHE A C 1
ATOM 5131 O O . PHE A 1 632 ? 21.122 -12.908 -42.363 1.00 81.56 632 PHE A O 1
ATOM 5138 N N . ARG A 1 633 ? 23.232 -12.194 -42.587 1.00 83.12 633 ARG A N 1
ATOM 5139 C CA . ARG A 1 633 ? 23.714 -12.859 -41.372 1.00 83.12 633 ARG A CA 1
ATOM 5140 C C . ARG A 1 633 ? 23.032 -12.307 -40.122 1.00 83.12 633 ARG A C 1
ATOM 5142 O O . ARG A 1 633 ? 22.612 -13.083 -39.265 1.00 83.12 633 ARG A O 1
ATOM 5149 N N . ARG A 1 634 ? 22.917 -10.984 -39.982 1.00 80.12 634 ARG A N 1
ATOM 5150 C CA . ARG A 1 634 ? 22.245 -10.345 -38.838 1.00 80.12 634 ARG A CA 1
ATOM 5151 C C . ARG A 1 634 ? 20.742 -10.611 -38.838 1.00 80.12 634 ARG A C 1
ATOM 5153 O O . ARG A 1 634 ? 20.201 -10.884 -37.768 1.00 80.12 634 ARG A O 1
ATOM 5160 N N . LEU A 1 635 ? 20.105 -10.617 -40.007 1.00 79.38 635 LEU A N 1
ATOM 5161 C CA . LEU A 1 635 ? 18.703 -10.991 -40.179 1.00 79.38 635 LEU A CA 1
ATOM 5162 C C . LEU A 1 635 ? 18.460 -12.445 -39.752 1.00 79.38 635 LEU A C 1
ATOM 5164 O O . LEU A 1 635 ? 17.542 -12.716 -38.983 1.00 79.38 635 LEU A O 1
ATOM 5168 N N . TYR A 1 636 ? 19.340 -13.366 -40.148 1.00 78.44 636 TYR A N 1
ATOM 5169 C CA . TYR A 1 636 ? 19.292 -14.758 -39.704 1.00 78.44 636 TYR A CA 1
ATOM 5170 C C . TYR A 1 636 ? 19.460 -14.897 -38.182 1.00 78.44 636 TYR A C 1
ATOM 5172 O O . TYR A 1 636 ? 18.738 -15.662 -37.543 1.00 78.44 636 TYR A O 1
ATOM 5180 N N . PHE A 1 637 ? 20.372 -14.136 -37.563 1.00 75.81 637 PHE A N 1
ATOM 5181 C CA . PHE A 1 637 ? 20.492 -14.103 -36.099 1.00 75.81 637 PHE A CA 1
ATOM 5182 C C . PHE A 1 637 ? 19.230 -13.556 -35.422 1.00 75.81 637 PHE A C 1
ATOM 5184 O O . PHE A 1 637 ? 18.826 -14.097 -34.395 1.00 75.81 637 PHE A O 1
ATOM 5191 N N . LEU A 1 638 ? 18.596 -12.525 -35.989 1.00 75.69 638 LEU A N 1
ATOM 5192 C CA . LEU A 1 638 ? 17.336 -11.978 -35.484 1.00 75.69 638 LEU A CA 1
ATOM 5193 C C . LEU A 1 638 ? 16.204 -13.009 -35.580 1.00 75.69 638 LEU A C 1
ATOM 5195 O O . LEU A 1 638 ? 15.507 -13.223 -34.593 1.00 75.69 638 LEU A O 1
ATOM 5199 N N . TYR A 1 639 ? 16.081 -13.689 -36.722 1.00 72.94 639 TYR A N 1
ATOM 5200 C CA . TYR A 1 639 ? 15.153 -14.801 -36.934 1.00 72.94 639 TYR A CA 1
ATOM 5201 C C . TYR A 1 639 ? 15.380 -15.915 -35.906 1.00 72.94 639 TYR A C 1
ATOM 5203 O O . TYR A 1 639 ? 14.463 -16.344 -35.208 1.00 72.94 639 TYR A O 1
ATOM 5211 N N . ARG A 1 640 ? 16.633 -16.343 -35.729 1.00 70.25 640 ARG A N 1
ATOM 5212 C CA . ARG A 1 640 ? 16.980 -17.382 -34.759 1.00 70.25 640 ARG A CA 1
ATOM 5213 C C . ARG A 1 640 ? 16.603 -16.983 -33.334 1.00 70.25 640 ARG A C 1
ATOM 5215 O O . ARG A 1 640 ? 16.037 -17.812 -32.626 1.00 70.25 640 ARG A O 1
ATOM 5222 N N . ASP A 1 641 ? 16.931 -15.755 -32.931 1.00 67.62 641 ASP A N 1
ATOM 5223 C CA . ASP A 1 641 ? 16.643 -15.213 -31.600 1.00 67.62 641 ASP A CA 1
ATOM 5224 C C . ASP A 1 641 ? 15.134 -15.041 -31.366 1.00 67.62 641 ASP A C 1
ATOM 5226 O O . ASP A 1 641 ? 14.661 -15.319 -30.267 1.00 67.62 641 ASP A O 1
ATOM 5230 N N . PHE A 1 642 ? 14.368 -14.660 -32.394 1.00 64.50 642 PHE A N 1
ATOM 5231 C CA . PHE A 1 642 ? 12.904 -14.602 -32.346 1.00 64.50 642 PHE A CA 1
ATOM 5232 C C . PHE A 1 642 ? 12.295 -15.965 -32.003 1.00 64.50 642 PHE A C 1
ATOM 5234 O O . PHE A 1 642 ? 11.364 -16.047 -31.203 1.00 64.50 642 PHE A O 1
ATOM 5241 N N . HIS A 1 643 ? 12.868 -17.036 -32.553 1.00 59.94 643 HIS A N 1
ATOM 5242 C CA . HIS A 1 643 ? 12.409 -18.402 -32.339 1.00 59.94 643 HIS A CA 1
ATOM 5243 C C . HIS A 1 643 ? 13.031 -19.095 -31.111 1.00 59.94 643 HIS A C 1
ATOM 5245 O O . HIS A 1 643 ? 12.785 -20.280 -30.904 1.00 59.94 643 HIS A O 1
ATOM 5251 N N . VAL A 1 644 ? 13.884 -18.468 -30.291 1.00 62.28 644 VAL A N 1
ATOM 5252 C CA . VAL A 1 644 ? 14.399 -19.111 -29.056 1.00 62.28 644 VAL A CA 1
ATOM 5253 C C . VAL A 1 644 ? 13.246 -19.366 -28.074 1.00 62.28 644 VAL A C 1
ATOM 5255 O O . VAL A 1 644 ? 12.386 -18.509 -27.910 1.00 62.28 644 VAL A O 1
ATOM 5258 N N . LYS A 1 645 ? 13.222 -20.548 -27.435 1.00 52.84 645 LYS A N 1
ATOM 5259 C CA . LYS A 1 645 ? 12.245 -20.869 -26.381 1.00 52.84 645 LYS A CA 1
ATOM 5260 C C . LYS A 1 645 ? 12.439 -19.896 -25.216 1.00 52.84 645 LYS A C 1
ATOM 5262 O O . LYS A 1 645 ? 13.523 -19.851 -24.636 1.00 52.84 645 LYS A O 1
ATOM 5267 N N . THR A 1 646 ? 11.403 -19.140 -24.889 1.00 54.50 646 THR A N 1
ATOM 5268 C CA . THR A 1 646 ? 11.364 -18.222 -23.747 1.00 54.50 646 THR A CA 1
ATOM 5269 C C . THR A 1 646 ? 10.019 -18.381 -23.061 1.00 54.50 646 THR A C 1
ATOM 5271 O O . THR A 1 646 ? 8.997 -18.349 -23.742 1.00 54.50 646 THR A O 1
ATOM 5274 N N . GLU A 1 647 ? 10.027 -18.543 -21.742 1.00 52.38 647 GLU A N 1
ATOM 5275 C CA . GLU A 1 647 ? 8.832 -18.403 -20.909 1.00 52.38 647 GLU A CA 1
ATOM 5276 C C . GLU A 1 647 ? 8.788 -16.944 -20.438 1.00 52.38 647 GLU A C 1
ATOM 5278 O O . GLU A 1 647 ? 9.674 -16.491 -19.716 1.00 52.38 647 GLU A O 1
ATOM 5283 N N . GLU A 1 648 ? 7.814 -16.176 -20.922 1.00 51.06 648 GLU A N 1
ATOM 5284 C CA . GLU A 1 648 ? 7.569 -14.787 -20.513 1.00 51.06 648 GLU A CA 1
ATOM 5285 C C . GLU A 1 648 ? 6.041 -14.627 -20.395 1.00 51.06 648 GLU A C 1
ATOM 5287 O O . GLU A 1 648 ? 5.315 -15.065 -21.285 1.00 51.06 648 GLU A O 1
ATOM 5292 N N . ASN A 1 649 ? 5.542 -14.078 -19.281 1.00 50.41 649 ASN A N 1
ATOM 5293 C CA . ASN A 1 649 ? 4.106 -13.917 -18.967 1.00 50.41 649 ASN A CA 1
ATOM 5294 C C . ASN A 1 649 ? 3.253 -15.211 -18.922 1.00 50.41 649 ASN A C 1
ATOM 5296 O O . ASN A 1 649 ? 2.041 -15.155 -19.108 1.00 50.41 649 ASN A O 1
ATOM 5300 N N . GLY A 1 650 ? 3.857 -16.378 -18.668 1.00 48.94 650 GLY A N 1
ATOM 5301 C CA . GLY A 1 650 ? 3.131 -17.656 -18.551 1.00 48.94 650 GLY A CA 1
ATOM 5302 C C . GLY A 1 650 ? 2.760 -18.324 -19.884 1.00 48.94 650 GLY A C 1
ATOM 5303 O O . GLY A 1 650 ? 2.260 -19.449 -19.874 1.00 48.94 650 GLY A O 1
ATOM 5304 N N . ASP A 1 651 ? 3.058 -17.694 -21.024 1.00 52.25 651 ASP A N 1
ATOM 5305 C CA . ASP A 1 651 ? 2.823 -18.273 -22.347 1.00 52.25 651 ASP A CA 1
ATOM 5306 C C . ASP A 1 651 ? 4.031 -19.124 -22.790 1.00 52.25 651 ASP A C 1
ATOM 5308 O O . ASP A 1 651 ? 5.171 -18.652 -22.879 1.00 52.25 651 ASP A O 1
ATOM 5312 N N . ARG A 1 652 ? 3.789 -20.405 -23.099 1.00 54.91 652 ARG A N 1
ATOM 5313 C CA . ARG A 1 652 ? 4.802 -21.305 -23.673 1.00 54.91 652 ARG A CA 1
ATOM 5314 C C . ARG A 1 652 ? 4.890 -21.105 -25.182 1.00 54.91 652 ARG A C 1
ATOM 5316 O O . ARG A 1 652 ? 3.993 -21.487 -25.926 1.00 54.91 652 ARG A O 1
ATOM 5323 N N . VAL A 1 653 ? 6.002 -20.538 -25.648 1.00 58.44 653 VAL A N 1
ATOM 5324 C CA . VAL A 1 653 ? 6.269 -20.352 -27.082 1.00 58.44 653 VAL A CA 1
ATOM 5325 C C . VAL A 1 653 ? 7.055 -21.550 -27.618 1.00 58.44 653 VAL A C 1
ATOM 5327 O O . VAL A 1 653 ? 8.271 -21.655 -27.431 1.00 58.44 653 VAL A O 1
ATOM 5330 N N . GLU A 1 654 ? 6.361 -22.463 -28.295 1.00 55.94 654 GLU A N 1
ATOM 5331 C CA . GLU A 1 654 ? 6.960 -23.646 -28.918 1.00 55.94 654 GLU A CA 1
ATOM 5332 C C . GLU A 1 654 ? 7.314 -23.406 -30.394 1.00 55.94 654 GLU A C 1
ATOM 5334 O O . GLU A 1 654 ? 6.681 -22.622 -31.100 1.00 55.94 654 GLU A O 1
ATOM 5339 N N . ARG A 1 655 ? 8.371 -24.069 -30.881 1.00 57.53 655 ARG A N 1
ATOM 5340 C CA . ARG A 1 655 ? 8.736 -24.025 -32.304 1.00 57.53 655 ARG A CA 1
ATOM 5341 C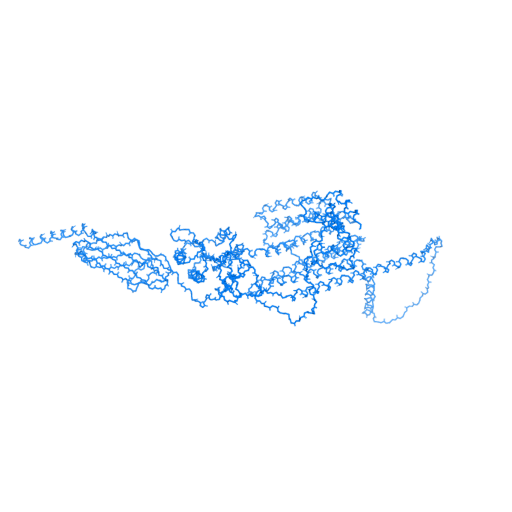 C . ARG A 1 655 ? 7.922 -25.063 -33.061 1.00 57.53 655 ARG A C 1
ATOM 5343 O O . ARG A 1 655 ? 8.052 -26.244 -32.766 1.00 57.53 655 ARG A O 1
ATOM 5350 N N . LEU A 1 656 ? 7.223 -24.636 -34.108 1.00 58.06 656 LEU A N 1
ATOM 5351 C CA . LEU A 1 656 ? 6.614 -25.551 -35.081 1.00 58.06 656 LEU A CA 1
ATOM 5352 C C . LEU A 1 656 ? 7.663 -26.226 -35.984 1.00 58.06 656 LEU A C 1
ATOM 5354 O O . LEU A 1 656 ? 7.411 -27.287 -36.539 1.00 58.06 656 LEU A O 1
ATOM 5358 N N . ILE A 1 657 ? 8.854 -25.626 -36.115 1.00 52.47 657 ILE A N 1
ATOM 5359 C CA . ILE A 1 657 ? 9.938 -26.125 -36.969 1.00 52.47 657 ILE A CA 1
ATOM 5360 C C . ILE A 1 657 ? 11.192 -26.328 -36.114 1.00 52.47 657 ILE A C 1
ATOM 5362 O O . ILE A 1 657 ? 11.776 -25.377 -35.578 1.00 52.47 657 ILE A O 1
ATOM 5366 N N . VAL A 1 658 ? 11.606 -27.586 -35.972 1.00 50.69 658 VAL A N 1
ATOM 5367 C CA . VAL A 1 658 ? 12.866 -27.953 -35.319 1.00 50.69 658 VAL A CA 1
ATOM 5368 C C . VAL A 1 658 ? 14.007 -27.508 -36.244 1.00 50.69 658 VAL A C 1
ATOM 5370 O O . VAL A 1 658 ? 14.019 -27.900 -37.410 1.00 50.69 658 VAL A O 1
ATOM 5373 N N . PRO A 1 659 ? 14.953 -26.659 -35.798 1.00 52.91 659 PRO A N 1
ATOM 5374 C CA . PRO A 1 659 ? 16.111 -26.333 -36.624 1.00 52.91 659 PRO A CA 1
ATOM 5375 C C . PRO A 1 659 ? 16.912 -27.618 -36.895 1.00 52.91 659 PRO A C 1
ATOM 5377 O O . PRO A 1 659 ? 16.948 -28.483 -36.014 1.00 52.91 659 PRO A O 1
ATOM 5380 N N . PRO A 1 660 ? 17.598 -27.745 -38.046 1.00 51.59 660 PRO A N 1
ATOM 5381 C CA . PRO A 1 660 ? 18.541 -28.838 -38.240 1.00 51.59 660 PRO A CA 1
ATOM 5382 C C . PRO A 1 660 ? 19.517 -28.829 -37.064 1.00 51.59 660 PRO A C 1
ATOM 5384 O O . PRO A 1 660 ? 20.043 -27.767 -36.707 1.00 51.59 660 PRO A O 1
ATOM 5387 N N . VAL A 1 661 ? 19.680 -29.990 -36.423 1.00 45.00 661 VAL A N 1
ATOM 5388 C CA . VAL A 1 661 ? 20.549 -30.188 -35.261 1.00 45.00 661 VAL A CA 1
ATOM 5389 C C . VAL A 1 661 ? 21.962 -29.798 -35.673 1.00 45.00 661 VAL A C 1
ATOM 5391 O O . VAL A 1 661 ? 22.726 -30.585 -36.213 1.00 45.00 661 VAL A O 1
ATOM 5394 N N . THR A 1 662 ? 22.312 -28.538 -35.456 1.00 45.84 662 THR A N 1
ATOM 5395 C CA . THR A 1 662 ? 23.703 -28.130 -35.401 1.00 45.84 662 THR A CA 1
ATOM 5396 C C . THR A 1 662 ? 24.116 -28.508 -33.999 1.00 45.84 662 THR A C 1
ATOM 5398 O O . THR A 1 662 ? 23.644 -27.891 -33.041 1.00 45.84 662 THR A O 1
ATOM 5401 N N . GLU A 1 663 ? 24.919 -29.569 -33.879 1.00 38.56 663 GLU A N 1
ATOM 5402 C CA . GLU A 1 663 ? 25.575 -29.943 -32.632 1.00 38.56 663 GLU A CA 1
ATOM 5403 C C . GLU A 1 663 ? 26.083 -28.668 -31.963 1.00 38.56 663 GLU A C 1
ATOM 5405 O O . GLU A 1 663 ? 27.024 -28.008 -32.420 1.00 38.56 663 GLU A O 1
ATOM 5410 N N . LYS A 1 664 ? 25.419 -28.275 -30.874 1.00 38.56 664 LYS A N 1
ATOM 5411 C CA . LYS A 1 664 ? 25.994 -27.324 -29.941 1.00 38.56 664 LYS A CA 1
ATOM 5412 C C . LYS A 1 664 ? 27.222 -28.033 -29.390 1.00 38.56 664 LYS A C 1
ATOM 5414 O O . LYS A 1 664 ? 27.113 -28.755 -28.405 1.00 38.56 664 LYS A O 1
ATOM 5419 N N . LYS A 1 665 ? 28.391 -27.802 -29.997 1.00 41.12 665 LYS A N 1
ATOM 5420 C CA . LYS A 1 665 ? 29.659 -27.939 -29.282 1.00 41.12 665 LYS A CA 1
ATOM 5421 C C . LYS A 1 665 ? 29.450 -27.193 -27.975 1.00 41.12 665 LYS A C 1
ATOM 5423 O O . LYS A 1 665 ? 29.198 -25.985 -28.002 1.00 41.12 665 LYS A O 1
ATOM 5428 N N . SER A 1 666 ? 29.431 -27.925 -26.865 1.00 34.38 666 SER A N 1
ATOM 5429 C CA . SER A 1 666 ? 29.313 -27.359 -25.532 1.00 34.38 666 SER A CA 1
ATOM 5430 C C . SER A 1 666 ? 30.437 -26.344 -25.399 1.00 34.38 666 SER A C 1
ATOM 5432 O O . SER A 1 666 ? 31.610 -26.699 -25.278 1.00 34.38 666 SER A O 1
ATOM 5434 N N . GLY A 1 667 ? 30.085 -25.071 -25.547 1.00 34.38 667 GLY A N 1
ATOM 5435 C CA . GLY A 1 667 ? 31.025 -23.983 -25.428 1.00 34.38 667 GLY A CA 1
ATOM 5436 C C . GLY A 1 667 ? 31.515 -23.974 -23.996 1.00 34.38 667 GLY A C 1
ATOM 5437 O O . GLY A 1 667 ? 30.851 -23.418 -23.124 1.00 34.38 667 GLY A O 1
ATOM 5438 N N . MET A 1 668 ? 32.695 -24.554 -23.764 1.00 34.28 668 MET A N 1
ATOM 5439 C CA . MET A 1 668 ? 33.605 -24.021 -22.762 1.00 34.28 668 MET A CA 1
ATOM 5440 C C . MET A 1 668 ? 33.553 -22.508 -22.934 1.00 34.28 668 MET A C 1
ATOM 5442 O O . MET A 1 668 ? 33.810 -22.002 -24.034 1.00 34.28 668 MET A O 1
ATOM 5446 N N . LYS A 1 669 ? 33.155 -21.794 -21.873 1.00 33.91 669 LYS A N 1
ATOM 5447 C CA . LYS A 1 669 ? 33.377 -20.354 -21.773 1.00 33.91 669 LYS A CA 1
ATOM 5448 C C . LYS A 1 669 ? 34.794 -20.130 -22.273 1.00 33.91 669 LYS A C 1
ATOM 5450 O O . LYS A 1 669 ? 35.739 -20.636 -21.673 1.00 33.91 669 LYS A O 1
ATOM 5455 N N . ARG A 1 670 ? 34.920 -19.448 -23.411 1.00 37.09 670 ARG A N 1
ATOM 5456 C CA . ARG A 1 670 ? 36.204 -19.000 -23.927 1.00 37.09 670 ARG A CA 1
ATOM 5457 C C . ARG A 1 670 ? 36.745 -18.117 -22.812 1.00 37.09 670 ARG A C 1
ATOM 5459 O O . ARG A 1 670 ? 36.253 -17.006 -22.627 1.00 37.09 670 ARG A O 1
ATOM 5466 N N . ILE A 1 671 ? 37.635 -18.668 -21.988 1.00 38.50 671 ILE A N 1
ATOM 5467 C CA . ILE A 1 671 ? 38.390 -17.884 -21.025 1.00 38.50 671 ILE A CA 1
ATOM 5468 C C . ILE A 1 671 ? 39.013 -16.797 -21.885 1.00 38.50 671 ILE A C 1
ATOM 5470 O O . ILE A 1 671 ? 39.650 -17.101 -22.897 1.00 38.50 671 ILE A O 1
ATOM 5474 N N . SER A 1 672 ? 38.659 -15.555 -21.557 1.00 33.25 672 SER A N 1
ATOM 5475 C CA . SER A 1 672 ? 39.223 -14.340 -22.122 1.00 33.25 672 SER A CA 1
ATOM 5476 C C . SER A 1 672 ? 40.676 -14.607 -22.485 1.00 33.25 672 SER A C 1
ATOM 5478 O O . SER A 1 672 ? 41.461 -14.929 -21.596 1.00 33.25 672 SER A O 1
ATOM 5480 N N . GLY A 1 673 ? 41.008 -14.554 -23.777 1.00 38.41 673 GLY A N 1
ATOM 5481 C CA . GLY A 1 673 ? 42.391 -14.682 -24.209 1.00 38.41 673 GLY A CA 1
ATOM 5482 C C . GLY A 1 673 ? 43.202 -13.641 -23.454 1.00 38.41 673 GLY A C 1
ATOM 5483 O O . GLY A 1 673 ? 42.988 -12.446 -23.645 1.00 38.41 673 GLY A O 1
ATOM 5484 N N . GLU A 1 674 ? 44.057 -14.100 -22.544 1.00 41.97 674 GLU A N 1
ATOM 5485 C CA . GLU A 1 674 ? 45.013 -13.241 -21.864 1.00 41.97 674 GLU A CA 1
ATOM 5486 C C . GLU A 1 674 ? 45.815 -12.484 -22.927 1.00 41.97 674 GLU A C 1
ATOM 5488 O O . GLU A 1 674 ? 46.198 -13.041 -23.961 1.00 41.97 674 GLU A O 1
ATOM 5493 N N . HIS A 1 675 ? 45.986 -11.184 -22.691 1.00 39.34 675 HIS A N 1
ATOM 5494 C CA . HIS A 1 675 ? 46.535 -10.219 -23.634 1.00 39.34 675 HIS A CA 1
ATOM 5495 C C . HIS A 1 675 ? 47.809 -10.729 -24.325 1.00 39.34 675 HIS A C 1
ATOM 5497 O O . HIS A 1 675 ? 48.807 -11.049 -23.683 1.00 39.34 675 HIS A O 1
ATOM 5503 N N . LEU A 1 676 ? 47.781 -10.732 -25.661 1.00 47.41 676 LEU A N 1
ATOM 5504 C CA . LEU A 1 676 ? 48.785 -11.331 -26.548 1.00 47.41 676 LEU A CA 1
ATOM 5505 C C . LEU A 1 676 ? 50.208 -10.735 -26.420 1.00 47.41 676 LEU A C 1
ATOM 5507 O O . LEU A 1 676 ? 51.136 -11.278 -27.010 1.00 47.41 676 LEU A O 1
ATOM 5511 N N . PHE A 1 677 ? 50.419 -9.648 -25.664 1.00 43.00 677 PHE A N 1
ATOM 5512 C CA . PHE A 1 677 ? 51.668 -8.877 -25.737 1.00 43.00 677 PHE A CA 1
ATOM 5513 C C . PHE A 1 677 ? 52.442 -8.635 -24.432 1.00 43.00 677 PHE A C 1
ATOM 5515 O O . PHE A 1 677 ? 53.556 -8.127 -24.525 1.00 43.00 677 PHE A O 1
ATOM 5522 N N . TRP A 1 678 ? 51.970 -9.036 -23.243 1.00 44.81 678 TRP A N 1
ATOM 5523 C CA . TRP A 1 678 ? 52.678 -8.685 -21.993 1.00 44.81 678 TRP A CA 1
ATOM 5524 C C . TRP A 1 678 ? 52.551 -9.716 -20.861 1.00 44.81 678 TRP A C 1
ATOM 5526 O O . TRP A 1 678 ? 51.812 -9.507 -19.911 1.00 44.81 678 TRP A O 1
ATOM 5536 N N . ASN A 1 679 ? 53.331 -10.804 -20.915 1.00 45.09 679 ASN A N 1
ATOM 5537 C CA . ASN A 1 679 ? 53.704 -11.560 -19.709 1.00 45.09 679 ASN A CA 1
ATOM 5538 C C . ASN A 1 679 ? 55.093 -12.207 -19.881 1.00 45.09 679 ASN A C 1
ATOM 5540 O O . ASN A 1 679 ? 55.253 -13.188 -20.608 1.00 45.09 679 ASN A O 1
ATOM 5544 N N . ARG A 1 680 ? 56.119 -11.632 -19.233 1.00 57.22 680 ARG A N 1
ATOM 5545 C CA . ARG A 1 680 ? 57.533 -12.070 -19.287 1.00 57.22 680 ARG A CA 1
ATOM 5546 C C . ARG A 1 680 ? 58.041 -12.684 -17.966 1.00 57.22 680 ARG A C 1
ATOM 5548 O O . ARG A 1 680 ? 59.252 -12.735 -17.775 1.00 57.22 680 ARG A O 1
ATOM 5555 N N . SER A 1 681 ? 57.179 -13.153 -17.056 1.00 70.69 681 SER A N 1
ATOM 5556 C CA . SER A 1 681 ? 57.677 -13.788 -15.819 1.00 70.69 681 SER A CA 1
ATOM 5557 C C . SER A 1 681 ? 58.387 -15.119 -16.111 1.00 70.69 681 SER A C 1
ATOM 5559 O O . SER A 1 681 ? 58.039 -15.832 -17.065 1.00 70.69 681 SER A O 1
ATOM 5561 N N . HIS A 1 682 ? 59.395 -15.462 -15.303 1.00 72.94 682 HIS A N 1
ATOM 5562 C CA . HIS A 1 682 ? 60.164 -16.704 -15.448 1.00 72.94 682 HIS A CA 1
ATOM 5563 C C . HIS A 1 682 ? 59.245 -17.940 -15.392 1.00 72.94 682 HIS A C 1
ATOM 5565 O O . HIS A 1 682 ? 59.362 -18.832 -16.233 1.00 72.94 682 HIS A O 1
ATOM 5571 N N . ASN A 1 683 ? 58.215 -17.921 -14.539 1.00 80.50 683 ASN A N 1
ATOM 5572 C CA . ASN A 1 683 ? 57.203 -18.982 -14.433 1.00 80.50 683 ASN A CA 1
ATOM 5573 C C . ASN A 1 683 ? 56.393 -19.172 -15.727 1.00 80.50 683 ASN A C 1
ATOM 5575 O O . ASN A 1 683 ? 56.075 -20.295 -16.125 1.00 80.50 683 ASN A O 1
ATOM 5579 N N . ALA A 1 684 ? 56.040 -18.084 -16.421 1.00 76.69 684 ALA A N 1
ATOM 5580 C CA . ALA A 1 684 ? 55.322 -18.170 -17.693 1.00 76.69 684 ALA A CA 1
ATOM 5581 C C . ALA A 1 684 ? 56.198 -18.786 -18.799 1.00 76.69 684 ALA A C 1
ATOM 5583 O O . ALA A 1 684 ? 55.712 -19.588 -19.602 1.00 76.69 684 ALA A O 1
ATOM 5584 N N . ARG A 1 685 ? 57.498 -18.461 -18.813 1.00 77.81 685 ARG A N 1
ATOM 5585 C CA . ARG A 1 685 ? 58.471 -19.043 -19.751 1.00 77.81 685 ARG A CA 1
ATOM 5586 C C . ARG A 1 685 ? 58.701 -20.534 -19.486 1.00 77.81 685 ARG A C 1
ATOM 5588 O O . ARG A 1 685 ? 58.657 -21.300 -20.447 1.00 77.81 685 ARG A O 1
ATOM 5595 N N . MET A 1 686 ? 58.831 -20.939 -18.221 1.00 79.88 686 MET A N 1
ATOM 5596 C CA . MET A 1 686 ? 58.957 -22.344 -17.799 1.00 79.88 686 MET A CA 1
ATOM 5597 C C . MET A 1 686 ? 57.752 -23.182 -18.253 1.00 79.88 686 MET A C 1
ATOM 5599 O O . MET A 1 686 ? 57.912 -24.172 -18.963 1.00 79.88 686 MET A O 1
ATOM 5603 N N . ARG A 1 687 ? 56.521 -22.731 -17.962 1.00 83.06 687 ARG A N 1
ATOM 5604 C CA . ARG A 1 687 ? 55.286 -23.432 -18.377 1.00 83.06 687 ARG A CA 1
ATOM 5605 C C . ARG A 1 687 ? 55.140 -23.527 -19.898 1.00 83.06 687 ARG A C 1
ATOM 5607 O O . ARG A 1 687 ? 54.658 -24.534 -20.417 1.00 83.06 687 ARG A O 1
ATOM 5614 N N . LYS A 1 688 ? 55.561 -22.488 -20.628 1.00 80.62 688 LYS A N 1
ATOM 5615 C CA . LYS A 1 688 ? 55.546 -22.480 -22.097 1.00 80.62 688 LYS A CA 1
ATOM 5616 C C . LYS A 1 688 ? 56.575 -23.450 -22.680 1.00 80.62 688 LYS A C 1
ATOM 5618 O O . LYS A 1 688 ? 56.252 -24.127 -23.654 1.00 80.62 688 LYS A O 1
ATOM 5623 N N . TYR A 1 689 ? 57.777 -23.521 -22.104 1.00 81.81 689 TYR A N 1
ATOM 5624 C CA . TYR A 1 689 ? 58.796 -24.487 -22.517 1.00 81.81 689 TYR A CA 1
ATOM 5625 C C . TYR A 1 689 ? 58.330 -25.920 -22.259 1.00 81.81 689 TYR A C 1
ATOM 5627 O O . TYR A 1 689 ? 58.336 -26.717 -23.191 1.00 81.81 689 TYR A O 1
ATOM 5635 N N . TYR A 1 690 ? 57.816 -26.200 -21.056 1.00 85.00 690 TYR A N 1
ATOM 5636 C CA . TYR A 1 690 ? 57.245 -27.498 -20.694 1.00 85.00 690 TYR A CA 1
ATOM 5637 C C . TYR A 1 690 ? 56.178 -27.950 -21.701 1.00 85.00 690 TYR A C 1
ATOM 5639 O O . TYR A 1 690 ? 56.312 -28.992 -22.337 1.00 85.00 690 TYR A O 1
ATOM 5647 N N . LYS A 1 691 ? 55.171 -27.101 -21.958 1.00 82.06 691 LYS A N 1
ATOM 5648 C CA . LYS A 1 691 ? 54.108 -27.395 -22.932 1.00 82.06 691 LYS A CA 1
ATOM 5649 C C . LYS A 1 691 ? 54.659 -27.639 -24.339 1.00 82.06 691 LYS A C 1
ATOM 5651 O O . LYS A 1 691 ? 54.179 -28.521 -25.042 1.00 82.06 691 LYS A O 1
ATOM 5656 N N . LYS A 1 692 ? 55.640 -26.842 -24.772 1.00 82.06 692 LYS A N 1
ATOM 5657 C CA . LYS A 1 692 ? 56.254 -26.982 -26.099 1.00 82.06 692 LYS A CA 1
ATOM 5658 C C . LYS A 1 692 ? 57.058 -28.276 -26.218 1.00 82.06 692 LYS A C 1
ATOM 5660 O O . LYS A 1 692 ? 57.118 -28.820 -27.314 1.00 82.06 692 LYS A O 1
ATOM 5665 N N . ARG A 1 693 ? 57.670 -28.743 -25.127 1.00 81.06 693 ARG A N 1
ATOM 5666 C CA . ARG A 1 693 ? 58.412 -30.002 -25.100 1.00 81.06 693 ARG A CA 1
ATOM 5667 C C . ARG A 1 693 ? 57.475 -31.201 -25.179 1.00 81.06 693 ARG A C 1
ATOM 5669 O O . ARG A 1 693 ? 57.643 -32.005 -26.086 1.00 81.06 693 ARG A O 1
ATOM 5676 N N . VAL A 1 694 ? 56.441 -31.238 -24.336 1.00 79.62 694 VAL A N 1
ATOM 5677 C CA . VAL A 1 694 ? 55.424 -32.305 -24.360 1.00 79.62 694 VAL A CA 1
ATOM 5678 C C . VAL A 1 694 ? 54.781 -32.419 -25.747 1.00 79.62 694 VAL A C 1
ATOM 5680 O O . VAL A 1 694 ? 54.750 -33.494 -26.328 1.00 79.62 694 VAL A O 1
ATOM 5683 N N . LEU A 1 695 ? 54.375 -31.294 -26.349 1.00 77.62 695 LEU A N 1
ATOM 5684 C CA . LEU A 1 695 ? 53.766 -31.277 -27.689 1.00 77.62 695 LEU A CA 1
ATOM 5685 C C . LEU A 1 695 ? 54.728 -31.591 -28.846 1.00 77.62 695 LEU A C 1
ATOM 5687 O O . LEU A 1 695 ? 54.267 -31.739 -29.971 1.00 77.62 695 LEU A O 1
ATOM 5691 N N . ARG A 1 696 ? 56.047 -31.597 -28.621 1.00 78.19 696 ARG A N 1
ATOM 5692 C CA . ARG A 1 696 ? 57.022 -31.924 -29.672 1.00 78.19 696 ARG A CA 1
ATOM 5693 C C . ARG A 1 696 ? 57.216 -33.431 -29.803 1.00 78.19 696 ARG A C 1
ATOM 5695 O O . ARG A 1 696 ? 57.451 -33.898 -30.910 1.00 78.19 696 ARG A O 1
ATOM 5702 N N . GLU A 1 697 ? 57.172 -34.149 -28.686 1.00 73.25 697 GLU A N 1
ATOM 5703 C CA . GLU A 1 697 ? 57.350 -35.607 -28.655 1.00 73.25 697 GLU A CA 1
ATOM 5704 C C . GLU A 1 697 ? 56.027 -36.358 -28.838 1.00 73.25 697 GLU A C 1
ATOM 5706 O O . GLU A 1 697 ? 56.022 -37.497 -29.291 1.00 73.25 697 GLU A O 1
ATOM 5711 N N . TRP A 1 698 ? 54.899 -35.694 -28.586 1.00 73.00 698 TRP A N 1
ATOM 5712 C CA . TRP A 1 698 ? 53.574 -36.220 -28.886 1.00 73.00 698 TRP A CA 1
ATOM 5713 C C . TRP A 1 698 ? 53.173 -35.962 -30.345 1.00 73.00 698 TRP A C 1
ATOM 5715 O O . TRP A 1 698 ? 53.178 -34.820 -30.806 1.00 73.00 698 TRP A O 1
ATOM 5725 N N . ALA A 1 699 ? 52.775 -37.017 -31.063 1.00 59.06 699 ALA A N 1
ATOM 5726 C CA . ALA A 1 699 ? 52.301 -36.924 -32.449 1.00 59.06 699 ALA A CA 1
ATOM 5727 C C . ALA A 1 699 ? 50.890 -36.307 -32.568 1.00 59.06 699 ALA A C 1
ATOM 5729 O O . ALA A 1 699 ? 50.588 -35.632 -33.552 1.00 59.06 699 ALA A O 1
ATOM 5730 N N . GLU A 1 700 ? 50.044 -36.493 -31.549 1.00 67.62 700 GLU A N 1
ATOM 5731 C CA . GLU A 1 700 ? 48.693 -35.928 -31.443 1.00 67.62 700 GLU A CA 1
ATOM 5732 C C . GLU A 1 700 ? 48.547 -35.098 -30.160 1.00 67.62 700 GLU A C 1
ATOM 5734 O O . GLU A 1 700 ? 49.326 -35.229 -29.218 1.00 67.62 700 GLU A O 1
ATOM 5739 N N . THR A 1 701 ? 47.555 -34.205 -30.092 1.00 66.69 701 THR A N 1
ATOM 5740 C CA . THR A 1 701 ? 47.331 -33.415 -28.871 1.00 66.69 701 THR A CA 1
ATOM 5741 C C . THR A 1 701 ? 46.932 -34.325 -27.706 1.00 66.69 701 THR A C 1
ATOM 5743 O O . THR A 1 701 ? 45.921 -35.020 -27.839 1.00 66.69 701 THR A O 1
ATOM 5746 N N . PRO A 1 702 ? 47.642 -34.288 -26.561 1.00 72.81 702 PRO A N 1
ATOM 5747 C CA . PRO A 1 702 ? 47.365 -35.193 -25.457 1.00 72.81 702 PRO A CA 1
ATOM 5748 C C . PRO A 1 702 ? 45.945 -35.018 -24.898 1.00 72.81 702 PRO A C 1
ATOM 5750 O O . PRO A 1 702 ? 45.430 -33.888 -24.872 1.00 72.81 702 PRO A O 1
ATOM 5753 N N . PRO A 1 703 ? 45.313 -36.102 -24.410 1.00 73.75 703 PRO A N 1
ATOM 5754 C CA . PRO A 1 703 ? 44.000 -36.039 -23.782 1.00 73.75 703 PRO A CA 1
ATOM 5755 C C . PRO A 1 703 ? 43.976 -35.071 -22.594 1.00 73.75 703 PRO A C 1
ATOM 5757 O O . PRO A 1 703 ? 44.880 -35.051 -21.762 1.00 73.75 703 PRO A O 1
ATOM 5760 N N . PHE A 1 704 ? 42.908 -34.277 -22.476 1.00 60.69 704 PHE A N 1
ATOM 5761 C CA . PHE A 1 704 ? 42.822 -33.200 -21.477 1.00 60.69 704 PHE A CA 1
ATOM 5762 C C . PHE A 1 704 ? 42.861 -33.690 -20.016 1.00 60.69 704 PHE A C 1
ATOM 5764 O O . PHE A 1 704 ? 43.203 -32.921 -19.122 1.00 60.69 704 PHE A O 1
ATOM 5771 N N . TRP A 1 705 ? 42.503 -34.951 -19.768 1.00 68.06 705 TRP A N 1
ATOM 5772 C CA . TRP A 1 705 ? 42.473 -35.553 -18.432 1.00 68.06 705 TRP A CA 1
ATOM 5773 C C . TRP A 1 705 ? 43.811 -36.156 -17.984 1.00 68.06 705 TRP A C 1
ATOM 5775 O O . TRP A 1 705 ? 43.888 -36.647 -16.860 1.00 68.06 705 TRP A O 1
ATOM 5785 N N . TYR A 1 706 ? 44.857 -36.132 -18.817 1.00 76.12 706 TYR A N 1
ATOM 5786 C CA . TYR A 1 706 ? 46.173 -36.625 -18.412 1.00 76.12 706 TYR A CA 1
ATOM 5787 C C . TYR A 1 706 ? 46.840 -35.688 -17.406 1.00 76.12 706 TYR A C 1
ATOM 5789 O O . TYR A 1 706 ? 46.903 -34.467 -17.585 1.00 76.12 706 TYR A O 1
ATOM 5797 N N . THR A 1 707 ? 47.355 -36.279 -16.331 1.00 79.50 707 THR A N 1
ATOM 5798 C CA . THR A 1 707 ? 48.148 -35.556 -15.335 1.00 79.50 707 THR A CA 1
ATOM 5799 C C . THR A 1 707 ? 49.551 -35.251 -15.874 1.00 79.50 707 THR A C 1
ATOM 5801 O O . THR A 1 707 ? 50.046 -35.979 -16.732 1.00 79.50 707 THR A O 1
ATOM 5804 N N . PRO A 1 708 ? 50.236 -34.205 -15.373 1.00 80.19 708 PRO A N 1
ATOM 5805 C CA . PRO A 1 708 ? 51.606 -33.893 -15.788 1.00 80.19 708 PRO A CA 1
ATOM 5806 C C . PRO A 1 708 ? 52.574 -35.081 -15.666 1.00 80.19 708 PRO A C 1
ATOM 5808 O O . PRO A 1 708 ? 53.381 -35.294 -16.558 1.00 80.19 708 PRO A O 1
ATOM 5811 N N . CYS A 1 709 ? 52.432 -35.911 -14.627 1.00 79.88 709 CYS A N 1
ATOM 5812 C CA . CYS A 1 709 ? 53.255 -37.109 -14.445 1.00 79.88 709 CYS A CA 1
ATOM 5813 C C . CYS A 1 709 ? 53.000 -38.162 -15.543 1.00 79.88 709 CYS A C 1
ATOM 5815 O O . CYS A 1 709 ? 53.945 -38.680 -16.126 1.00 79.88 709 CYS A O 1
ATOM 5817 N N . GLN A 1 710 ? 51.732 -38.393 -15.908 1.00 81.31 710 GLN A N 1
ATOM 5818 C CA . GLN A 1 710 ? 51.355 -39.299 -17.006 1.00 81.31 710 GLN A CA 1
ATOM 5819 C C . GLN A 1 710 ? 51.793 -38.776 -18.381 1.00 81.31 710 GLN A C 1
ATOM 5821 O O . GLN A 1 710 ? 52.175 -39.557 -19.243 1.00 81.31 710 GLN A O 1
ATOM 5826 N N . LEU A 1 711 ? 51.777 -37.454 -18.593 1.00 80.62 711 LEU A N 1
ATOM 5827 C CA . LEU A 1 711 ? 52.294 -36.843 -19.826 1.00 80.62 711 LEU A CA 1
ATOM 5828 C C . LEU A 1 711 ? 53.804 -37.044 -19.983 1.00 80.62 711 LEU A C 1
ATOM 5830 O O . LEU A 1 711 ? 54.303 -37.102 -21.103 1.00 80.62 711 LEU A O 1
ATOM 5834 N N . GLU A 1 712 ? 54.522 -37.107 -18.864 1.00 81.56 712 GLU A N 1
ATOM 5835 C CA . GLU A 1 712 ? 55.975 -37.237 -18.821 1.00 81.56 712 GLU A CA 1
ATOM 5836 C C . GLU A 1 712 ? 56.467 -38.688 -18.896 1.00 81.56 712 GLU A C 1
ATOM 5838 O O . GLU A 1 712 ? 57.628 -38.912 -19.234 1.00 81.56 712 GLU A O 1
ATOM 5843 N N . GLU A 1 713 ? 55.620 -39.678 -18.600 1.00 77.56 713 GLU A N 1
ATOM 5844 C CA . GLU A 1 713 ? 55.957 -41.104 -18.731 1.00 77.56 713 GLU A CA 1
ATOM 5845 C C . GLU A 1 713 ? 56.200 -41.529 -20.182 1.00 77.56 713 GLU A C 1
ATOM 5847 O O . GLU A 1 713 ? 57.046 -42.387 -20.425 1.00 77.56 713 GLU A O 1
ATOM 5852 N N . GLU A 1 714 ? 55.518 -40.890 -21.133 1.00 71.00 714 GLU A N 1
ATOM 5853 C CA . GLU A 1 714 ? 55.675 -41.130 -22.573 1.00 71.00 714 GLU A CA 1
ATOM 5854 C C . GLU A 1 714 ? 56.806 -40.301 -23.217 1.00 71.00 714 GLU A C 1
ATOM 5856 O O . GLU A 1 714 ? 57.062 -40.438 -24.413 1.00 71.00 714 GLU A O 1
ATOM 5861 N N . LEU A 1 715 ? 57.505 -39.448 -22.454 1.00 77.75 715 LEU A N 1
ATOM 5862 C CA . LEU A 1 715 ? 58.641 -38.671 -22.964 1.00 77.75 715 LEU A CA 1
ATOM 5863 C C . LEU A 1 715 ? 59.922 -39.511 -23.014 1.00 77.75 715 LEU A C 1
ATOM 5865 O O . LEU A 1 715 ? 60.216 -40.301 -22.117 1.00 77.75 715 LEU A O 1
ATOM 5869 N N . THR A 1 716 ? 60.743 -39.265 -24.032 1.00 75.12 716 THR A N 1
ATOM 5870 C CA . THR A 1 716 ? 62.050 -39.910 -24.239 1.00 75.12 716 THR A CA 1
ATOM 5871 C C . THR A 1 716 ? 63.136 -39.299 -23.343 1.00 75.12 716 THR A C 1
ATOM 5873 O O . THR A 1 716 ? 64.118 -38.738 -23.819 1.00 75.12 716 THR A O 1
ATOM 5876 N N . MET A 1 717 ? 62.958 -39.382 -22.020 1.00 77.44 717 MET A N 1
ATOM 5877 C CA . MET A 1 717 ? 63.872 -38.809 -21.022 1.00 77.44 717 MET A CA 1
ATOM 5878 C C . MET A 1 717 ? 64.260 -39.825 -19.939 1.00 77.44 717 MET A C 1
ATOM 5880 O O . MET A 1 717 ? 63.463 -40.682 -19.556 1.00 77.44 717 MET A O 1
ATOM 5884 N N . GLY A 1 718 ? 65.482 -39.711 -19.408 1.00 78.69 718 GLY A N 1
ATOM 5885 C CA . GLY A 1 718 ? 65.942 -40.539 -18.288 1.00 78.69 718 GLY A CA 1
ATOM 5886 C C . GLY A 1 718 ? 65.155 -40.270 -16.998 1.00 78.69 718 GLY A C 1
ATOM 5887 O O . GLY A 1 718 ? 64.655 -39.166 -16.781 1.00 78.69 718 GLY A O 1
ATOM 5888 N N . GLU A 1 719 ? 65.055 -41.258 -16.104 1.00 77.12 719 GLU A N 1
ATOM 5889 C CA . GLU A 1 719 ? 64.197 -41.159 -14.910 1.00 77.12 719 GLU A CA 1
ATOM 5890 C C . GLU A 1 719 ? 64.586 -39.996 -13.971 1.00 77.12 719 GLU A C 1
ATOM 5892 O O . GLU A 1 719 ? 63.713 -39.317 -13.422 1.00 77.12 719 GLU A O 1
ATOM 5897 N N . GLU A 1 720 ? 65.884 -39.710 -13.820 1.00 77.25 720 GLU A N 1
ATOM 5898 C CA . GLU A 1 720 ? 66.363 -38.568 -13.026 1.00 77.25 720 GLU A CA 1
ATOM 5899 C C . GLU A 1 720 ? 66.071 -37.212 -13.683 1.00 77.25 720 GLU A C 1
ATOM 5901 O O . GLU A 1 720 ? 65.715 -36.248 -12.999 1.00 77.25 720 GLU A O 1
ATOM 5906 N N . GLU A 1 721 ? 66.186 -37.126 -15.008 1.00 79.88 721 GLU A N 1
ATOM 5907 C CA . GLU A 1 721 ? 65.884 -35.907 -15.764 1.00 79.88 721 GLU A CA 1
ATOM 5908 C C . GLU A 1 721 ? 64.386 -35.610 -15.751 1.00 79.88 721 GLU A C 1
ATOM 5910 O O . GLU A 1 721 ? 63.986 -34.458 -15.573 1.00 79.88 721 GLU A O 1
ATOM 5915 N N . ARG A 1 722 ? 63.552 -36.652 -15.835 1.00 82.44 722 ARG A N 1
ATOM 5916 C CA . ARG A 1 722 ? 62.096 -36.550 -15.717 1.00 82.44 722 ARG A CA 1
ATOM 5917 C C . ARG A 1 722 ? 61.669 -36.009 -14.357 1.00 82.44 722 ARG A C 1
ATOM 5919 O O . ARG A 1 722 ? 60.887 -35.066 -14.306 1.00 82.44 722 ARG A O 1
ATOM 5926 N N . LYS A 1 723 ? 62.238 -36.516 -13.255 1.00 82.81 723 LYS A N 1
ATOM 5927 C CA . LYS A 1 723 ? 61.944 -36.002 -11.900 1.00 82.81 723 LYS A CA 1
ATOM 5928 C C . LYS A 1 723 ? 62.312 -34.520 -11.753 1.00 82.81 723 LYS A C 1
ATOM 5930 O O . LYS A 1 723 ? 61.547 -33.755 -11.165 1.00 82.81 723 LYS A O 1
ATOM 5935 N N . LYS A 1 724 ? 63.443 -34.090 -12.325 1.00 82.56 724 LYS A N 1
ATOM 5936 C CA . LYS A 1 724 ? 63.853 -32.672 -12.331 1.00 82.56 724 LYS A CA 1
ATOM 5937 C C . LYS A 1 724 ? 62.933 -31.805 -13.195 1.00 82.56 724 LYS A C 1
ATOM 5939 O O . LYS A 1 724 ? 62.530 -30.726 -12.764 1.00 82.56 724 LYS A O 1
ATOM 5944 N N . PHE A 1 725 ? 62.562 -32.279 -14.382 1.00 86.94 725 PHE A N 1
ATOM 5945 C CA . PHE A 1 725 ? 61.646 -31.588 -15.291 1.00 86.94 725 PHE A CA 1
ATOM 5946 C C . PHE A 1 725 ? 60.250 -31.401 -14.676 1.00 86.94 725 PHE A C 1
ATOM 5948 O O . PHE A 1 725 ? 59.703 -30.295 -14.726 1.00 86.94 725 PHE A O 1
ATOM 5955 N N . HIS A 1 726 ? 59.733 -32.441 -14.012 1.00 87.88 726 HIS A N 1
ATOM 5956 C CA . HIS A 1 726 ? 58.482 -32.404 -13.258 1.00 87.88 726 HIS A CA 1
ATOM 5957 C C . HIS A 1 726 ? 58.518 -31.356 -12.142 1.00 87.88 726 HIS A C 1
ATOM 5959 O O . HIS A 1 726 ? 57.675 -30.461 -12.088 1.00 87.88 726 HIS A O 1
ATOM 5965 N N . GLY A 1 727 ? 59.542 -31.421 -11.281 1.00 84.75 727 GLY A N 1
ATOM 5966 C CA . GLY A 1 727 ? 59.664 -30.541 -10.117 1.00 84.75 727 GLY A CA 1
ATOM 5967 C C . GLY A 1 727 ? 59.778 -29.061 -10.494 1.00 84.75 727 GLY A C 1
ATOM 5968 O O . GLY A 1 727 ? 59.168 -28.202 -9.854 1.00 84.75 727 GLY A O 1
ATOM 5969 N N . LEU A 1 728 ? 60.495 -28.749 -11.577 1.00 85.75 728 LEU A N 1
ATOM 5970 C CA . LEU A 1 728 ? 60.613 -27.384 -12.095 1.00 85.75 728 LEU A CA 1
ATOM 5971 C C . LEU A 1 728 ? 59.286 -26.860 -12.673 1.00 85.75 728 LEU A C 1
ATOM 5973 O O . LEU A 1 728 ? 58.956 -25.682 -12.500 1.00 85.75 728 LEU A O 1
ATOM 5977 N N . TYR A 1 729 ? 58.492 -27.717 -13.320 1.00 87.50 729 TYR A N 1
ATOM 5978 C CA . TYR A 1 729 ? 57.161 -27.353 -13.809 1.00 87.50 729 TYR A CA 1
ATOM 5979 C C . TYR A 1 729 ? 56.143 -27.176 -12.675 1.00 87.50 729 TYR A C 1
ATOM 5981 O O . TYR A 1 729 ? 55.392 -26.194 -12.678 1.00 87.50 729 TYR A O 1
ATOM 5989 N N . GLU A 1 730 ? 56.137 -28.071 -11.686 1.00 86.62 730 GLU A N 1
ATOM 5990 C CA . GLU A 1 730 ? 55.273 -27.952 -10.510 1.00 86.62 730 GLU A CA 1
ATOM 5991 C C . GLU A 1 730 ? 55.581 -26.686 -9.718 1.00 86.62 730 GLU A C 1
ATOM 5993 O O . GLU A 1 730 ? 54.662 -25.933 -9.390 1.00 86.62 730 GLU A O 1
ATOM 5998 N N . LYS A 1 731 ? 56.862 -26.375 -9.493 1.00 84.88 731 LYS A N 1
ATOM 5999 C CA . LYS A 1 731 ? 57.265 -25.125 -8.839 1.00 84.88 731 LYS A CA 1
ATOM 6000 C C . LYS A 1 731 ? 56.780 -23.900 -9.618 1.00 84.88 731 LYS A C 1
ATOM 6002 O O . LYS A 1 731 ? 56.212 -22.989 -9.024 1.00 84.88 731 LYS A O 1
ATOM 6007 N N . ALA A 1 732 ? 56.902 -23.902 -10.946 1.00 83.38 732 ALA A N 1
ATOM 6008 C CA . ALA A 1 732 ? 56.438 -22.796 -11.787 1.00 83.38 732 ALA A CA 1
ATOM 6009 C C . ALA A 1 732 ? 54.903 -22.642 -11.832 1.00 83.38 732 ALA A C 1
ATOM 6011 O O . ALA A 1 732 ? 54.404 -21.575 -12.211 1.00 83.38 732 ALA A O 1
ATOM 6012 N N . ARG A 1 733 ? 54.140 -23.697 -11.511 1.00 79.25 733 ARG A N 1
ATOM 6013 C CA . ARG A 1 733 ? 52.672 -23.715 -11.608 1.00 79.25 733 ARG A CA 1
ATOM 6014 C C . ARG A 1 733 ? 51.959 -23.600 -10.261 1.00 79.25 733 ARG A C 1
ATOM 6016 O O . ARG A 1 733 ? 50.909 -22.964 -10.210 1.00 79.25 733 ARG A O 1
ATOM 6023 N N . TYR A 1 734 ? 52.520 -24.189 -9.214 1.00 77.44 734 TYR A N 1
ATOM 6024 C CA . TYR A 1 734 ? 51.916 -24.321 -7.886 1.00 77.44 734 TYR A CA 1
ATOM 6025 C C . TYR A 1 734 ? 52.799 -23.760 -6.759 1.00 77.44 734 TYR A C 1
ATOM 6027 O O . TYR A 1 734 ? 52.338 -23.640 -5.624 1.00 77.44 734 TYR A O 1
ATOM 6035 N N . GLY A 1 735 ? 54.053 -23.396 -7.048 1.00 75.88 735 GLY A N 1
ATOM 6036 C CA . GLY A 1 735 ? 54.966 -22.803 -6.075 1.00 75.88 735 GLY A CA 1
ATOM 6037 C C . GLY A 1 735 ? 54.536 -21.402 -5.633 1.00 75.88 735 GLY A C 1
ATOM 6038 O O . GLY A 1 735 ? 54.031 -20.605 -6.421 1.00 75.88 735 GLY A O 1
ATOM 6039 N N . LYS A 1 736 ? 54.762 -21.090 -4.349 1.00 68.81 736 LYS A N 1
ATOM 6040 C CA . LYS A 1 736 ? 54.476 -19.767 -3.761 1.00 68.81 736 LYS A CA 1
ATOM 6041 C C . LYS A 1 736 ? 55.523 -18.697 -4.117 1.00 68.81 736 LYS A C 1
ATOM 6043 O O . LYS A 1 736 ? 55.244 -17.516 -3.944 1.00 68.81 736 LYS A O 1
ATOM 6048 N N . SER A 1 737 ? 56.708 -19.094 -4.589 1.00 74.44 737 SER A N 1
ATOM 6049 C CA . SER A 1 737 ? 57.812 -18.212 -4.999 1.00 74.44 737 SER A CA 1
ATOM 6050 C C . SER A 1 737 ? 58.058 -18.276 -6.513 1.00 74.44 737 SER A C 1
ATOM 6052 O O . SER A 1 737 ? 57.829 -19.311 -7.140 1.00 74.44 737 SER A O 1
ATOM 6054 N N . GLU A 1 738 ? 58.512 -17.172 -7.120 1.00 77.88 738 GLU A N 1
ATOM 6055 C CA . GLU A 1 738 ? 58.888 -17.157 -8.543 1.00 77.88 738 GLU A CA 1
ATOM 6056 C C . GLU A 1 738 ? 60.162 -17.981 -8.798 1.00 77.88 738 GLU A C 1
ATOM 6058 O O . GLU A 1 738 ? 61.101 -17.950 -8.001 1.00 77.88 738 GLU A O 1
ATOM 6063 N N . CYS A 1 739 ? 60.196 -18.713 -9.916 1.00 78.81 739 CYS A N 1
ATOM 6064 C CA . CYS A 1 739 ? 61.367 -19.463 -10.363 1.00 78.81 739 CYS A CA 1
ATOM 6065 C C . CYS A 1 739 ? 62.525 -18.517 -10.689 1.00 78.81 739 CYS A C 1
ATOM 6067 O O . CYS A 1 739 ? 62.335 -17.475 -11.329 1.00 78.81 739 CYS A O 1
ATOM 6069 N N . SER A 1 740 ? 63.731 -18.906 -10.282 1.00 82.38 740 SER A N 1
ATOM 6070 C CA . SER A 1 740 ? 64.936 -18.117 -10.531 1.00 82.38 740 SER A CA 1
ATOM 6071 C C . SER A 1 740 ? 65.387 -18.227 -11.994 1.00 82.38 740 SER A C 1
ATOM 6073 O O . SER A 1 740 ? 64.956 -19.096 -12.759 1.00 82.38 740 SER A O 1
ATOM 6075 N N . ARG A 1 741 ? 66.280 -17.324 -12.413 1.00 76.44 741 ARG A N 1
ATOM 6076 C CA . ARG A 1 741 ? 66.892 -17.384 -13.747 1.00 76.44 741 ARG A CA 1
ATOM 6077 C C . ARG A 1 741 ? 67.762 -18.636 -13.922 1.00 76.44 741 ARG A C 1
ATOM 6079 O O . ARG A 1 741 ? 67.769 -19.208 -15.007 1.00 76.44 741 ARG A O 1
ATOM 6086 N N . GLU A 1 742 ? 68.436 -19.070 -12.861 1.00 80.62 742 GLU A N 1
ATOM 6087 C CA . GLU A 1 742 ? 69.278 -20.273 -12.846 1.00 80.62 742 GLU A CA 1
ATOM 6088 C C . GLU A 1 742 ? 68.440 -21.540 -13.069 1.00 80.62 742 GLU A C 1
ATOM 6090 O O . GLU A 1 742 ? 68.778 -22.351 -13.924 1.00 80.62 742 GLU A O 1
ATOM 6095 N N . GLU A 1 743 ? 67.275 -21.646 -12.423 1.00 81.62 743 GLU A N 1
ATOM 6096 C CA . GLU A 1 743 ? 66.327 -22.760 -12.605 1.00 81.62 743 GLU A CA 1
ATOM 6097 C C . GLU A 1 743 ? 65.771 -22.840 -14.037 1.00 81.62 743 GLU A C 1
ATOM 6099 O O . GLU A 1 743 ? 65.515 -23.921 -14.570 1.00 81.62 743 GLU A O 1
ATOM 6104 N N . MET A 1 744 ? 65.604 -21.691 -14.700 1.00 77.88 744 MET A N 1
ATOM 6105 C CA . MET A 1 744 ? 65.236 -21.643 -16.117 1.00 77.88 744 MET A CA 1
ATOM 6106 C C . MET A 1 744 ? 66.392 -22.092 -17.019 1.00 77.88 744 MET A C 1
ATOM 6108 O O . MET A 1 744 ? 66.160 -22.765 -18.022 1.00 77.88 744 MET A O 1
ATOM 6112 N N . GLU A 1 745 ? 67.633 -21.737 -16.692 1.00 78.00 745 GLU A N 1
ATOM 6113 C CA . GLU A 1 745 ? 68.809 -22.208 -17.430 1.00 78.00 745 GLU A CA 1
ATOM 6114 C C . GLU A 1 745 ? 69.037 -23.715 -17.230 1.00 78.00 745 GLU A C 1
ATOM 6116 O O . GLU A 1 745 ? 69.430 -24.395 -18.177 1.00 78.00 745 GLU A O 1
ATOM 6121 N N . GLU A 1 746 ? 68.708 -24.264 -16.059 1.00 79.75 746 GLU A N 1
ATOM 6122 C CA . GLU A 1 746 ? 68.682 -25.710 -15.810 1.00 79.75 746 GLU A CA 1
ATOM 6123 C C . GLU A 1 746 ? 67.615 -26.428 -16.642 1.00 79.75 746 GLU A C 1
ATOM 6125 O O . GLU A 1 746 ? 67.930 -27.412 -17.310 1.00 79.75 746 GLU A O 1
ATOM 6130 N N . LEU A 1 747 ? 66.384 -25.907 -16.699 1.00 80.56 747 LEU A N 1
ATOM 6131 C CA . LEU A 1 747 ? 65.318 -26.492 -17.521 1.00 80.56 747 LEU A CA 1
ATOM 6132 C C . LEU A 1 747 ? 65.663 -26.499 -19.023 1.00 80.56 747 LEU A C 1
ATOM 6134 O O . LEU A 1 747 ? 65.245 -27.392 -19.756 1.00 80.56 747 LEU A O 1
ATOM 6138 N N . LEU A 1 748 ? 66.434 -25.513 -19.495 1.00 76.31 748 LEU A N 1
ATOM 6139 C CA . LEU A 1 748 ? 66.902 -25.454 -20.886 1.00 76.31 748 LEU A CA 1
ATOM 6140 C C . LEU A 1 748 ? 68.025 -26.455 -21.194 1.00 76.31 748 LEU A C 1
ATOM 6142 O O . LEU A 1 748 ? 68.240 -26.765 -22.366 1.00 76.31 748 LEU A O 1
ATOM 6146 N N . LYS A 1 749 ? 68.747 -26.937 -20.175 1.00 77.06 749 LYS A N 1
ATOM 6147 C CA . LYS A 1 749 ? 69.816 -27.937 -20.326 1.00 77.06 749 LYS A CA 1
ATOM 6148 C C . LYS A 1 749 ? 69.280 -29.367 -20.423 1.00 77.06 749 LYS A C 1
ATOM 6150 O O . LYS A 1 749 ? 69.983 -30.212 -20.967 1.00 77.06 749 LYS A O 1
ATOM 6155 N N . ILE A 1 750 ? 68.057 -29.614 -19.948 1.00 72.25 750 ILE A N 1
ATOM 6156 C CA . ILE A 1 750 ? 67.350 -30.893 -20.107 1.00 72.25 750 ILE A CA 1
ATOM 6157 C C . ILE A 1 750 ? 66.940 -31.018 -21.583 1.00 72.25 750 ILE A C 1
ATOM 6159 O O . ILE A 1 750 ? 66.158 -30.198 -22.087 1.00 72.25 750 ILE A O 1
ATOM 6163 N N . LYS A 1 751 ? 67.546 -31.976 -22.294 1.00 61.41 751 LYS A N 1
ATOM 6164 C CA . LYS A 1 751 ? 67.502 -32.072 -23.759 1.00 61.41 751 LYS A CA 1
ATOM 6165 C C . LYS A 1 751 ? 66.555 -33.117 -24.290 1.00 61.41 751 LYS A C 1
ATOM 6167 O O . LYS A 1 751 ? 66.395 -34.174 -23.668 1.00 61.41 751 LYS A O 1
#

Foldseek 3Di:
DVVVVVVVVVVVVLVVLVVCCVVPVPPQWDKDKAWDPDAAAAQDKGKIKIKIFAAAQDWFQKKKKKWKKAPQWAFPDDPFPDDPRITIGIDIDGAHHRDMDMDMGMTHRNAFAKIKTFKIKIWGARPVRPDIDIDIDGDIYIHGHFYAADDCVVCVVVLVVLVCLLVVLADPDFDPVAWDDKDADDPVDDPVQWDPVVCVVVVGTMGTDGHHPAQEAEEEEQELADPDPDHPPVLSSVSLNSSLNSCVVCLVVVHFYWYWYLFAFQPPRDGDTGDTDHDDVSSVSSRRRSSRGDSPDHGDPSLVVLVVCLVVLVPHNYRYHYRDPDPDPSNVVSNCVSPVNPCPPVVVLVVVLLVLLLVQLLLLLLLVLLVVCCVVPNDDVVQNVLSVLVSVLSNQLSVCLPPPPDLVSSVVSLVVSLVVQLVPHPVSVSSSVSSNVSSVQSSVCSVVVHDRPSSDQDPVVLVSLVVQLVSCVVVVPPVSNVVSLVSSLVSVLSNLVNVLSVVLVVVCVVCVVPLQDPSVLVVVLSVLVSCLVSVLSVLCSVLVVLQPCVVVVVVVVVVVVVVVVVVVCVVPDDDDDDDDDDDDDDDDDPDDDDPPDPPVCDVCNVVVVVVVVVVSVVVSVVSVVVSVVVSVVSVVVSVVVSQDFDQDSNDTRHDPDDPPPPPPPPDPPPPPPDDPPDDDFLLVVLLVVLVVQLVVQDPDDDDPPDDSLNSLVSDPADPVLSVLSVVLNCCSPPNPDGDDPVSSVVNVVRD

Sequence (751 aa):
MVIAVILIGAFFIHYALDAAYRRFWSRGLDARVEFQKEPVTEGKEAVLTETITNEKWLFLPLLQVGFHIHRNLWFQDGENTSVSDQCYKRDIFSVGSYQKITRTIPFHCTKRGFYEVKEVELVTRSPLMVKKYYSTLYHPASLYVYPSMVSWDRLELPFEKVMGSVLSQKSLYEDPFEFRGIREYRPTDPMNRINWKASARTDQWMVNLFDATSSQEAVIFLDVDDETIWKYDEIHEEEIRLAASFAFYLMQKGIPVGIYTNGRDLKTGQVFSLEPGTGKQQVRYINEGLARLDLSQKAEPMEFVLDRERGQAAGSFRTYLMISKNQKQECYESFLKMVGEGAVGGEKVKRKIRILEILHSFLLISMLYDLIIQVMEPGNPFVVYQNLLLLPAVAALSVSCRRAKYFWQFFLVSAAVTAAVFFLGTCGIWMGICGGLAAFSYFYARAKKEDCWLEVPAYPWLIGYLLLFFEGEYLHNEFMGLYLSVKAAIYFLLYNFYTNLVEMDHFIKAHGTLERLPVNRIRKINQRLMWLFNGTVAAAMIAAPFLGIDGMIRQLGRGLKEIFRWILIGLFHGGNSNEEAMIPQQSAAPMMAPPAGEEETSLFARIFSQILDILGWVIAIALILAVLWIFFRRLYFLYRDFHVKTEENGDRVERLIVPPVTEKKSGMKRISGEHLFWNRSHNARMRKYYKKRVLREWAETPPFWYTPCQLEEELTMGEEERKKFHGLYEKARYGKSECSREEMEELLKIK

Solvent-accessible surface area (backbone atoms only — not comparable to full-atom values): 43182 Å² total; per-residue (Å²): 109,71,68,58,53,51,52,51,50,51,51,53,52,51,50,50,51,54,52,49,45,76,74,46,65,70,56,56,54,48,68,43,58,40,52,52,91,70,72,41,46,27,76,36,77,48,51,38,38,39,39,38,37,28,72,32,83,69,64,36,80,47,36,34,44,30,36,54,37,55,59,49,57,41,58,86,84,67,90,68,55,73,61,84,73,36,28,49,49,76,47,81,44,66,45,50,47,66,32,75,49,78,46,77,45,66,30,36,29,70,49,51,26,66,47,64,32,58,46,36,38,37,41,36,49,45,98,84,64,80,48,79,48,79,49,77,40,82,52,73,26,63,43,49,22,22,58,43,72,62,62,59,88,78,42,47,69,64,47,52,52,51,48,49,52,56,64,64,68,58,63,94,58,60,26,95,83,41,79,68,49,75,45,74,61,53,95,89,55,67,76,92,38,52,32,65,75,59,14,72,72,66,82,42,61,24,24,58,40,50,37,49,79,67,76,58,31,36,37,37,38,42,51,59,55,64,96,53,94,69,81,57,65,70,57,50,53,48,53,50,14,46,53,54,35,52,46,51,56,43,41,74,73,71,29,24,40,17,43,40,34,35,30,27,25,70,87,76,71,42,63,43,70,45,75,62,37,64,62,71,66,40,56,48,52,53,39,56,48,63,14,27,49,40,80,87,55,87,37,49,66,54,52,61,55,50,61,63,48,38,73,70,52,72,85,57,75,59,41,79,44,78,48,62,89,73,83,50,67,66,47,53,52,44,52,29,5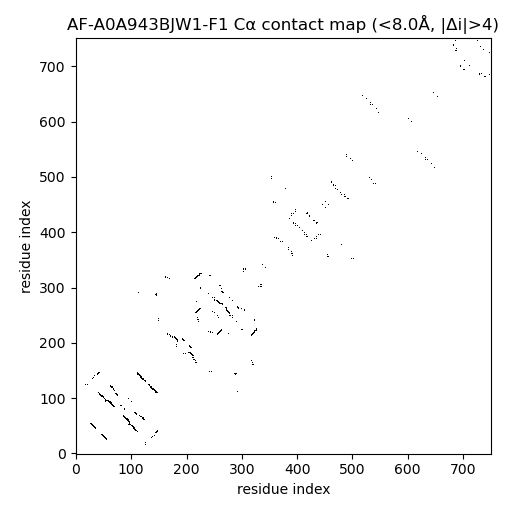6,54,72,61,74,53,52,71,61,56,51,52,51,54,52,51,51,52,53,50,26,42,53,45,32,26,53,54,52,44,50,57,47,51,55,53,41,57,74,74,56,71,87,55,70,69,67,62,62,54,50,62,63,46,44,63,42,44,41,51,48,58,51,35,68,72,67,44,91,47,72,68,60,35,51,53,52,39,52,52,42,24,50,50,43,28,74,73,40,97,64,15,68,62,47,22,52,50,40,43,54,50,42,50,47,50,50,50,18,64,73,70,74,48,81,38,74,60,54,56,84,61,75,73,58,53,54,55,38,51,53,53,28,56,53,24,56,73,68,71,36,72,68,55,30,54,53,37,50,53,49,42,50,52,50,52,52,50,44,58,54,48,54,54,52,52,53,50,52,50,52,51,62,76,49,62,84,50,93,69,67,61,59,70,58,53,53,53,50,51,52,53,51,49,53,51,51,48,49,49,52,52,50,52,60,66,45,45,75,78,65,54,49,71,60,55,51,53,50,50,51,49,51,50,49,51,49,50,48,51,50,50,47,68,72,72,59,90,79,90,80,92,85,82,91,81,88,87,85,90,81,79,82,82,82,84,73,77,81,73,66,79,71,71,60,43,72,63,57,52,51,48,52,52,48,51,52,51,49,52,51,52,51,52,53,52,51,51,53,51,52,51,50,52,49,54,52,51,50,50,50,51,54,51,58,70,64,50,77,52,83,60,86,85,48,82,56,78,70,94,66,81,73,81,85,69,80,74,71,79,73,68,76,76,69,75,78,72,70,94,82,80,82,85,52,55,28,57,52,48,52,50,50,52,53,54,51,56,59,67,77,38,94,60,87,76,66,90,85,63,48,74,68,63,59,53,69,78,46,95,60,55,74,70,58,46,53,52,54,49,52,55,46,47,37,42,73,72,46,97,58,85,52,54,72,66,60,52,54,52,59,68,66,64,118

Radius of gyration: 47.59 Å; Cα contacts (8 Å, |Δi|>4): 866; chains: 1; bounding box: 127×86×166 Å